Protein AF-0000000070883150 (afdb_homodimer)

Solvent-accessible surface area (backbone atoms only — not comparable to full-atom values): 50427 Å² total; per-residue (Å²): 141,84,83,78,86,83,81,84,79,82,81,72,80,67,80,70,77,74,73,78,75,72,91,88,83,82,82,77,78,74,71,81,69,85,82,74,87,71,89,83,75,90,64,81,72,92,83,86,85,87,83,78,83,86,82,84,83,87,85,91,80,91,76,84,90,80,88,84,83,93,84,85,79,85,78,76,80,72,78,74,79,77,77,73,74,76,78,75,71,78,65,76,77,75,85,67,80,77,66,80,70,76,72,69,74,73,65,81,69,69,81,73,68,86,73,82,81,65,79,47,62,68,54,47,40,41,28,70,59,33,22,43,46,72,46,75,58,76,33,52,70,70,58,42,53,54,51,43,51,36,49,50,55,53,44,64,77,40,49,56,58,17,45,27,52,46,32,51,71,32,20,80,90,53,63,38,82,76,51,90,46,59,69,53,39,52,49,48,41,74,74,51,32,75,55,76,65,29,59,39,50,39,64,43,47,44,81,77,25,72,63,33,32,49,62,77,53,28,64,72,59,46,54,48,50,31,61,69,61,70,39,80,38,32,22,43,62,47,32,33,42,40,34,25,46,48,52,17,33,53,42,69,79,43,35,60,48,56,43,42,75,50,52,53,76,47,36,36,36,40,41,32,47,72,50,60,36,53,76,71,46,55,49,62,34,31,32,40,33,49,42,56,48,36,41,53,37,59,37,28,31,75,73,44,59,66,59,58,74,79,69,63,56,55,74,46,66,71,71,54,37,48,58,26,25,32,41,37,36,36,24,51,22,34,30,30,28,56,38,25,48,69,64,74,73,60,50,45,30,44,32,42,31,38,32,41,64,79,37,20,23,44,60,68,90,41,40,69,58,78,74,45,63,86,47,41,87,67,46,47,84,57,49,77,78,52,57,68,61,34,62,68,74,46,86,78,35,38,76,54,31,69,76,56,67,77,57,53,57,55,59,54,57,62,61,68,75,106,145,83,91,96,88,95,89,92,78,95,84,85,87,77,86,74,93,73,96,75,96,88,88,90,94,92,94,91,90,79,87,82,87,78,94,74,86,91,86,93,83,91,77,92,80,88,91,84,87,86,84,88,84,87,90,81,89,83,85,87,75,86,72,84,83,78,82,75,86,80,90,85,82,76,79,76,79,74,76,73,76,77,75,73,74,76,78,75,70,78,65,75,76,74,83,66,78,78,63,79,73,74,72,67,74,72,63,79,70,69,82,72,70,85,72,82,81,64,78,47,62,66,55,46,39,40,28,71,60,33,21,43,46,74,46,76,58,76,34,51,68,70,56,41,51,55,52,43,51,36,50,52,56,52,43,64,77,40,49,58,57,16,46,28,51,45,32,50,71,33,18,81,92,51,63,37,83,76,50,90,44,58,68,56,38,51,51,48,41,73,74,51,34,76,54,75,66,29,58,39,50,39,65,44,48,45,82,77,25,72,62,34,32,49,61,77,53,27,64,73,60,46,53,45,50,31,61,69,60,69,40,80,36,32,21,43,62,47,32,33,42,38,34,24,47,47,52,17,32,54,44,70,78,44,35,60,48,56,44,42,75,49,52,54,76,47,36,35,34,40,40,32,47,72,51,60,36,53,76,69,46,54,51,63,33,31,30,41,32,48,42,58,48,36,41,54,37,59,38,29,29,74,74,46,59,66,59,57,74,81,68,64,56,56,74,47,66,71,73,55,39,48,59,25,24,33,39,36,35,34,24,51,22,34,31,29,27,55,38,25,47,70,65,74,74,60,49,44,32,43,32,42,29,36,30,40,63,77,37,21,24,44,61,67,90,42,40,70,60,78,76,44,62,84,46,40,86,68,47,47,83,56,49,76,78,51,58,69,62,34,62,66,76,45,86,78,37,37,75,54,31,68,75,55,66,77,59,53,55,56,58,54,57,61,60,66,76,103

Structure (mmCIF, N/CA/C/O backbone):
data_AF-0000000070883150-model_v1
#
loop_
_entity.id
_entity.type
_entity.pdbx_description
1 polymer 'Phytanoyl-CoA dioxygenase'
#
loop_
_atom_site.group_PDB
_atom_site.id
_atom_site.type_symbol
_atom_site.label_atom_id
_atom_site.label_alt_id
_atom_site.label_comp_id
_atom_site.label_asym_id
_atom_site.label_entity_id
_atom_site.label_seq_id
_atom_site.pdbx_PDB_ins_code
_atom_site.Cartn_x
_atom_site.Cartn_y
_atom_site.Cartn_z
_atom_site.occupancy
_atom_site.B_iso_or_equiv
_atom_site.auth_seq_id
_atom_site.auth_comp_id
_atom_site.auth_asym_id
_atom_site.auth_atom_id
_atom_site.pdbx_PDB_model_num
ATOM 1 N N . MET A 1 1 ? 1.729 63.156 -59.156 1 22.69 1 MET A N 1
ATOM 2 C CA . MET A 1 1 ? 2.18 61.906 -58.531 1 22.69 1 MET A CA 1
ATOM 3 C C . MET A 1 1 ? 1.713 61.844 -57.094 1 22.69 1 MET A C 1
ATOM 5 O O . MET A 1 1 ? 2.508 62.031 -56.156 1 22.69 1 MET A O 1
ATOM 9 N N . ASN A 1 2 ? 0.527 62.375 -56.656 1 24.31 2 ASN A N 1
ATOM 10 C CA . ASN A 1 2 ? -0.22 63.156 -55.688 1 24.31 2 ASN A CA 1
ATOM 11 C C . ASN A 1 2 ? -0.804 62.281 -54.594 1 24.31 2 ASN A C 1
ATOM 13 O O . ASN A 1 2 ? -1.654 61.438 -54.875 1 24.31 2 ASN A O 1
ATOM 17 N N . PRO A 1 3 ? -0.145 61.719 -53.344 1 24.06 3 PRO A N 1
ATOM 18 C CA . PRO A 1 3 ? 0.024 60.562 -52.469 1 24.06 3 PRO A CA 1
ATOM 19 C C . PRO A 1 3 ? -1.079 60.469 -51.406 1 24.06 3 PRO A C 1
ATOM 21 O O . PRO A 1 3 ? -0.977 59.656 -50.5 1 24.06 3 PRO A O 1
ATOM 24 N N . GLU A 1 4 ? -2.211 61.125 -51.5 1 23.81 4 GLU A N 1
ATOM 25 C CA . GLU A 1 4 ? -3.037 61.5 -50.344 1 23.81 4 GLU A CA 1
ATOM 26 C C . GLU A 1 4 ? -3.574 60.281 -49.625 1 23.81 4 GLU A C 1
ATOM 28 O O . GLU A 1 4 ? -3.74 59.219 -50.219 1 23.81 4 GLU A O 1
ATOM 33 N N . ASP A 1 5 ? -3.682 60.188 -48.125 1 25.42 5 ASP A N 1
ATOM 34 C CA . ASP A 1 5 ? -3.717 59.5 -46.844 1 25.42 5 ASP A CA 1
ATOM 35 C C . ASP A 1 5 ? -5.043 58.781 -46.656 1 25.42 5 ASP A C 1
ATOM 37 O O . ASP A 1 5 ? -6.102 59.406 -46.594 1 25.42 5 ASP A O 1
ATOM 41 N N . GLU A 1 6 ? -5.348 57.531 -47.188 1 22.11 6 GLU A N 1
ATOM 42 C CA . GLU A 1 6 ? -6.535 56.781 -47.562 1 22.11 6 GLU A CA 1
ATOM 43 C C . GLU A 1 6 ? -7.289 56.281 -46.344 1 22.11 6 GLU A C 1
ATOM 45 O O . GLU A 1 6 ? -6.711 55.594 -45.469 1 22.11 6 GLU A O 1
ATOM 50 N N . GLU A 1 7 ? -8.391 56.938 -45.844 1 23.72 7 GLU A N 1
ATOM 51 C CA . GLU A 1 7 ? -9.32 57.094 -44.75 1 23.72 7 GLU A CA 1
ATOM 52 C C . GLU A 1 7 ? -10.102 55.781 -44.5 1 23.72 7 GLU A C 1
ATOM 54 O O . GLU A 1 7 ? -10.805 55.312 -45.375 1 23.72 7 GLU A O 1
ATOM 59 N N . GLY A 1 8 ? -9.57 54.75 -43.594 1 20.77 8 GLY A N 1
ATOM 60 C CA . GLY A 1 8 ? -9.797 53.344 -43.281 1 20.77 8 GLY A CA 1
ATOM 61 C C . GLY A 1 8 ? -11.195 53.062 -42.75 1 20.77 8 GLY A C 1
ATOM 62 O O . GLY A 1 8 ? -11.547 53.469 -41.656 1 20.77 8 GLY A O 1
ATOM 63 N N . ASP A 1 9 ? -12.289 53.031 -43.531 1 20.89 9 ASP A N 1
ATOM 64 C CA . ASP A 1 9 ? -13.734 53.062 -43.312 1 20.89 9 ASP A CA 1
ATOM 65 C C . ASP A 1 9 ? -14.219 51.75 -42.688 1 20.89 9 ASP A C 1
ATOM 67 O O . ASP A 1 9 ? -14.023 50.688 -43.25 1 20.89 9 ASP A O 1
ATOM 71 N N . ALA A 1 10 ? -14.352 51.688 -41.219 1 21.97 10 ALA A N 1
ATOM 72 C CA . ALA A 1 10 ? -14.633 50.719 -40.156 1 21.97 10 ALA A CA 1
ATOM 73 C C . ALA A 1 10 ? -15.977 50.031 -40.406 1 21.97 10 ALA A C 1
ATOM 75 O O . ALA A 1 10 ? -17.016 50.688 -40.438 1 21.97 10 ALA A O 1
ATOM 76 N N . CYS A 1 11 ? -16.109 48.969 -41.25 1 18.73 11 CYS A N 1
ATOM 77 C CA . CYS A 1 11 ? -17.281 48.281 -41.812 1 18.73 11 CYS A CA 1
ATOM 78 C C . CYS A 1 11 ? -18.078 47.594 -40.719 1 18.73 11 CYS A C 1
ATOM 80 O O . CYS A 1 11 ? -17.562 46.688 -40.031 1 18.73 11 CYS A O 1
ATOM 82 N N . THR A 1 12 ? -19.078 48.281 -39.969 1 21.38 12 THR A N 1
ATOM 83 C CA . THR A 1 12 ? -19.984 48.125 -38.844 1 21.38 12 THR A CA 1
ATOM 84 C C . THR A 1 12 ? -20.984 47 -39.125 1 21.38 12 THR A C 1
ATOM 86 O O . THR A 1 12 ? -22.062 46.938 -38.531 1 21.38 12 THR A O 1
ATOM 89 N N . GLY A 1 13 ? -20.516 45.812 -39.594 1 18.47 13 GLY A N 1
ATOM 90 C CA . GLY A 1 13 ? -21.5 44.938 -40.25 1 18.47 13 GLY A CA 1
ATOM 91 C C . GLY A 1 13 ? -22.562 44.438 -39.281 1 18.47 13 GLY A C 1
ATOM 92 O O . GLY A 1 13 ? -22.25 43.75 -38.312 1 18.47 13 GLY A O 1
ATOM 93 N N . ASP A 1 14 ? -23.703 45.094 -39.156 1 19.42 14 ASP A N 1
ATOM 94 C CA . ASP A 1 14 ? -24.859 45.094 -38.281 1 19.42 14 ASP A CA 1
ATOM 95 C C . ASP A 1 14 ? -25.703 43.844 -38.469 1 19.42 14 ASP A C 1
ATOM 97 O O . ASP A 1 14 ? -26.734 43.688 -37.812 1 19.42 14 ASP A O 1
ATOM 101 N N . ILE A 1 15 ? -25.094 42.625 -38.594 1 20.39 15 ILE A N 1
ATOM 102 C CA . ILE A 1 15 ? -26 41.688 -39.25 1 20.39 15 ILE A CA 1
ATOM 103 C C . ILE A 1 15 ? -27.297 41.594 -38.469 1 20.39 15 ILE A C 1
ATOM 105 O O . ILE A 1 15 ? -27.281 41.375 -37.25 1 20.39 15 ILE A O 1
ATOM 109 N N . ILE A 1 16 ? -28.391 42 -39.031 1 18.92 16 ILE A N 1
ATOM 110 C CA . ILE A 1 16 ? -29.766 42.344 -38.688 1 18.92 16 ILE A CA 1
ATOM 111 C C . ILE A 1 16 ? -30.562 41.094 -38.406 1 18.92 16 ILE A C 1
ATOM 113 O O . ILE A 1 16 ? -30.875 40.312 -39.312 1 18.92 16 ILE A O 1
ATOM 117 N N . ILE A 1 17 ? -29.984 40 -37.906 1 20.12 17 ILE A N 1
ATOM 118 C CA . ILE A 1 17 ? -30.844 38.844 -38.188 1 20.12 17 ILE A CA 1
ATOM 119 C C . ILE A 1 17 ? -32.25 39.094 -37.625 1 20.12 17 ILE A C 1
ATOM 121 O O . ILE A 1 17 ? -32.375 39.469 -36.438 1 20.12 17 ILE A O 1
ATOM 125 N N . HIS A 1 18 ? -33.188 39.25 -38.469 1 16.98 18 HIS A N 1
ATOM 126 C CA . HIS A 1 18 ? -34.562 39.719 -38.375 1 16.98 18 HIS A CA 1
ATOM 127 C C . HIS A 1 18 ? -35.406 38.719 -37.531 1 16.98 18 HIS A C 1
ATOM 129 O O . HIS A 1 18 ? -35.812 37.688 -38.062 1 16.98 18 HIS A O 1
ATOM 135 N N . MET A 1 19 ? -34.969 38.031 -36.625 1 18.41 19 MET A N 1
ATOM 136 C CA . MET A 1 19 ? -35.906 37.031 -36.156 1 18.41 19 MET A CA 1
ATOM 137 C C . MET A 1 19 ? -37.219 37.656 -35.75 1 18.41 19 MET A C 1
ATOM 139 O O . MET A 1 19 ? -37.281 38.469 -34.844 1 18.41 19 MET A O 1
ATOM 143 N N . LYS A 1 20 ? -38.031 37.812 -36.781 1 16.25 20 LYS A N 1
ATOM 144 C CA . LYS A 1 20 ? -39.25 38.594 -36.625 1 16.25 20 LYS A CA 1
ATOM 145 C C . LYS A 1 20 ? -40.125 38.062 -35.469 1 16.25 20 LYS A C 1
ATOM 147 O O . LYS A 1 20 ? -40.5 36.906 -35.469 1 16.25 20 LYS A O 1
ATOM 152 N N . TYR A 1 21 ? -39.906 38.406 -34.188 1 17.86 21 TYR A N 1
ATOM 153 C CA . TYR A 1 21 ? -40.656 38.25 -32.938 1 17.86 21 TYR A CA 1
ATOM 154 C C . TYR A 1 21 ? -42.062 38.781 -33.062 1 17.86 21 TYR A C 1
ATOM 156 O O . TYR A 1 21 ? -42.344 39.906 -32.625 1 17.86 21 TYR A O 1
ATOM 164 N N . ARG A 1 22 ? -42.688 38.438 -34.25 1 15.68 22 ARG A N 1
ATOM 165 C CA . ARG A 1 22 ? -43.781 39.406 -34.375 1 15.68 22 ARG A CA 1
ATOM 166 C C . ARG A 1 22 ? -44.594 39.469 -33.094 1 15.68 22 ARG A C 1
ATOM 168 O O . ARG A 1 22 ? -44.438 38.656 -32.219 1 15.68 22 ARG A O 1
ATOM 175 N N . HIS A 1 23 ? -46.031 39.281 -33.219 1 16.77 23 HIS A N 1
ATOM 176 C CA . HIS A 1 23 ? -47.125 40.281 -33.125 1 16.77 23 HIS A CA 1
ATOM 177 C C . HIS A 1 23 ? -47.625 40.375 -31.703 1 16.77 23 HIS A C 1
ATOM 179 O O . HIS A 1 23 ? -47.375 39.5 -30.875 1 16.77 23 HIS A O 1
ATOM 185 N N . ALA A 1 24 ? -48.969 41.031 -31.531 1 16.45 24 ALA A N 1
ATOM 186 C CA . ALA A 1 24 ? -49.656 42.156 -30.891 1 16.45 24 ALA A CA 1
ATOM 187 C C . ALA A 1 24 ? -50.25 41.719 -29.547 1 16.45 24 ALA A C 1
ATOM 189 O O . ALA A 1 24 ? -50 42.344 -28.516 1 16.45 24 ALA A O 1
ATOM 190 N N . LEU A 1 25 ? -51.688 41.594 -29.547 1 16.52 25 LEU A N 1
ATOM 191 C CA . LEU A 1 25 ? -52.719 42.438 -28.938 1 16.52 25 LEU A CA 1
ATOM 192 C C . LEU A 1 25 ? -53.094 41.906 -27.547 1 16.52 25 LEU A C 1
ATOM 194 O O . LEU A 1 25 ? -53 42.656 -26.562 1 16.52 25 LEU A O 1
ATOM 198 N N . ARG A 1 26 ? -54.438 41.344 -27.344 1 15.89 26 ARG A N 1
ATOM 199 C CA . ARG A 1 26 ? -55.562 42.031 -26.719 1 15.89 26 ARG A CA 1
ATOM 200 C C . ARG A 1 26 ? -55.719 41.625 -25.266 1 15.89 26 ARG A C 1
ATOM 202 O O . ARG A 1 26 ? -55.031 40.719 -24.797 1 15.89 26 ARG A O 1
ATOM 209 N N . GLY A 1 27 ? -56.938 40.906 -25 1 16.59 27 GLY A N 1
ATOM 210 C CA . GLY A 1 27 ? -58 41.312 -24.078 1 16.59 27 GLY A CA 1
ATOM 211 C C . GLY A 1 27 ? -57.781 40.812 -22.672 1 16.59 27 GLY A C 1
ATOM 212 O O . GLY A 1 27 ? -56.906 39.969 -22.422 1 16.59 27 GLY A O 1
ATOM 213 N N . TRP A 1 28 ? -58.906 40.344 -22.047 1 16.41 28 TRP A N 1
ATOM 214 C CA . TRP A 1 28 ? -59.562 40.906 -20.875 1 16.41 28 TRP A CA 1
ATOM 215 C C . TRP A 1 28 ? -59.219 40.125 -19.609 1 16.41 28 TRP A C 1
ATOM 217 O O . TRP A 1 28 ? -59.219 40.688 -18.516 1 16.41 28 TRP A O 1
ATOM 227 N N . VAL A 1 29 ? -58.719 38.875 -19.875 1 17.66 29 VAL A N 1
ATOM 228 C CA . VAL A 1 29 ? -59.562 38.062 -19 1 17.66 29 VAL A CA 1
ATOM 229 C C . VAL A 1 29 ? -59.219 38.344 -17.547 1 17.66 29 VAL A C 1
ATOM 231 O O . VAL A 1 29 ? -58.031 38.438 -17.172 1 17.66 29 VAL A O 1
ATOM 234 N N . PHE A 1 30 ? -60.344 38.438 -16.859 1 17.91 30 PHE A N 1
ATOM 235 C CA . PHE A 1 30 ? -60.688 38.969 -15.547 1 17.91 30 PHE A CA 1
ATOM 236 C C . PHE A 1 30 ? -59.875 38.312 -14.445 1 17.91 30 PHE A C 1
ATOM 238 O O . PHE A 1 30 ? -59.625 37.125 -14.5 1 17.91 30 PHE A O 1
ATOM 245 N N . VAL A 1 31 ? -58.969 39.031 -13.953 1 16.89 31 VAL A N 1
ATOM 246 C CA . VAL A 1 31 ? -58.125 39.031 -12.773 1 16.89 31 VAL A CA 1
ATOM 247 C C . VAL A 1 31 ? -58.969 38.812 -11.523 1 16.89 31 VAL A C 1
ATOM 249 O O . VAL A 1 31 ? -59.031 39.688 -10.664 1 16.89 31 VAL A O 1
ATOM 252 N N . SER A 1 32 ? -60.125 37.938 -12.016 1 16.69 32 SER A N 1
ATOM 253 C CA . SER A 1 32 ? -61 38.031 -10.852 1 16.69 32 SER A CA 1
ATOM 254 C C . SER A 1 32 ? -60.219 38 -9.555 1 16.69 32 SER A C 1
ATOM 256 O O . SER A 1 32 ? -59.344 37.125 -9.359 1 16.69 32 SER A O 1
ATOM 258 N N . LEU A 1 33 ? -60.344 39.031 -8.812 1 16.69 33 LEU A N 1
ATOM 259 C CA . LEU A 1 33 ? -60.156 40.031 -7.746 1 16.69 33 LEU A CA 1
ATOM 260 C C . LEU A 1 33 ? -60.344 39.375 -6.379 1 16.69 33 LEU A C 1
ATOM 262 O O . LEU A 1 33 ? -60.031 40 -5.352 1 16.69 33 LEU A O 1
ATOM 266 N N . GLY A 1 34 ? -61.312 38.25 -6.566 1 16.17 34 GLY A N 1
ATOM 267 C CA . GLY A 1 34 ? -62.219 38.25 -5.418 1 16.17 34 GLY A CA 1
ATOM 268 C C . GLY A 1 34 ? -61.469 38.281 -4.094 1 16.17 34 GLY A C 1
ATOM 269 O O . GLY A 1 34 ? -60.469 37.562 -3.91 1 16.17 34 GLY A O 1
ATOM 270 N N . LEU A 1 35 ? -61.844 39.156 -3.141 1 16.78 35 LEU A N 1
ATOM 271 C CA . LEU A 1 35 ? -61.812 39.969 -1.927 1 16.78 35 LEU A CA 1
ATOM 272 C C . LEU A 1 35 ? -61.594 39.094 -0.696 1 16.78 35 LEU A C 1
ATOM 274 O O . LEU A 1 35 ? -61.844 37.875 -0.738 1 16.78 35 LEU A O 1
ATOM 278 N N . ARG A 1 36 ? -61.688 39.719 0.47 1 15.55 36 ARG A N 1
ATOM 279 C CA . ARG A 1 36 ? -61.594 40.094 1.873 1 15.55 36 ARG A CA 1
ATOM 280 C C . ARG A 1 36 ? -62.656 39.406 2.715 1 15.55 36 ARG A C 1
ATOM 282 O O . ARG A 1 36 ? -62.531 39.344 3.941 1 15.55 36 ARG A O 1
ATOM 289 N N . CYS A 1 37 ? -63.906 39.25 2.33 1 14.88 37 CYS A N 1
ATOM 290 C CA . CYS A 1 37 ? -64.812 39.812 3.322 1 14.88 37 CYS A CA 1
ATOM 291 C C . CYS A 1 37 ? -64.625 39.094 4.668 1 14.88 37 CYS A C 1
ATOM 293 O O . CYS A 1 37 ? -64.062 38.031 4.75 1 14.88 37 CYS A O 1
ATOM 295 N N . CYS A 1 38 ? -65.812 38.938 5.379 1 14.59 38 CYS A N 1
ATOM 296 C CA . CYS A 1 38 ? -66.625 39.312 6.527 1 14.59 38 CYS A CA 1
ATOM 297 C C . CYS A 1 38 ? -66.688 38.156 7.539 1 14.59 38 CYS A C 1
ATOM 299 O O . CYS A 1 38 ? -66.812 38.406 8.742 1 14.59 38 CYS A O 1
ATOM 301 N N . VAL A 1 39 ? -67.375 37.031 7.375 1 16.23 39 VAL A N 1
ATOM 302 C CA . VAL A 1 39 ? -68.375 36.938 8.422 1 16.23 39 VAL A CA 1
ATOM 303 C C . VAL A 1 39 ? -67.688 36.875 9.789 1 16.23 39 VAL A C 1
ATOM 305 O O . VAL A 1 39 ? -66.562 36.5 9.891 1 16.23 39 VAL A O 1
ATOM 308 N N . CYS A 1 40 ? -68.312 36.062 10.734 1 15.28 40 CYS A N 1
ATOM 309 C CA . CYS A 1 40 ? -69.375 36.125 11.742 1 15.28 40 CYS A CA 1
ATOM 310 C C . CYS A 1 40 ? -68.812 35.812 13.125 1 15.28 40 CYS A C 1
ATOM 312 O O . CYS A 1 40 ? -68 34.906 13.281 1 15.28 40 CYS A O 1
ATOM 314 N N . ALA A 1 41 ? -69.312 36.531 14.156 1 15.19 41 ALA A N 1
ATOM 315 C CA . ALA A 1 41 ? -69.312 37.031 15.531 1 15.19 41 ALA A CA 1
ATOM 316 C C . ALA A 1 41 ? -69.312 35.875 16.531 1 15.19 41 ALA A C 1
ATOM 318 O O . ALA A 1 41 ? -68.688 36 17.609 1 15.19 41 ALA A O 1
ATOM 319 N N . LEU A 1 42 ? -69.938 34.531 16.328 1 15.16 42 LEU A N 1
ATOM 320 C CA . LEU A 1 42 ? -70.875 34.438 17.453 1 15.16 42 LEU A CA 1
ATOM 321 C C . LEU A 1 42 ? -70.125 34.094 18.734 1 15.16 42 LEU A C 1
ATOM 323 O O . LEU A 1 42 ? -69.562 33 18.859 1 15.16 42 LEU A O 1
ATOM 327 N N . VAL A 1 43 ? -69.688 35.188 19.5 1 16.17 43 VAL A N 1
ATOM 328 C CA . VAL A 1 43 ? -69.25 35.438 20.859 1 16.17 43 VAL A CA 1
ATOM 329 C C . VAL A 1 43 ? -70.188 34.75 21.859 1 16.17 43 VAL A C 1
ATOM 331 O O . VAL A 1 43 ? -70 34.844 23.062 1 16.17 43 VAL A O 1
ATOM 334 N N . ILE A 1 44 ? -71.5 34.406 21.578 1 15.3 44 ILE A N 1
ATOM 335 C CA . ILE A 1 44 ? -72.188 35.031 22.672 1 15.3 44 ILE A CA 1
ATOM 336 C C . ILE A 1 44 ? -71.562 34.656 24.016 1 15.3 44 ILE A C 1
ATOM 338 O O . ILE A 1 44 ? -71.188 35.531 24.797 1 15.3 44 ILE A O 1
ATOM 342 N N . GLN A 1 45 ? -72.5 34.188 24.938 1 14.34 45 GLN A N 1
ATOM 343 C CA . GLN A 1 45 ? -73.25 34.562 26.125 1 14.34 45 GLN A CA 1
ATOM 344 C C . GLN A 1 45 ? -72.75 33.812 27.359 1 14.34 45 GLN A C 1
ATOM 346 O O . GLN A 1 45 ? -72.875 34.312 28.484 1 14.34 45 GLN A O 1
ATOM 351 N N . SER A 1 46 ? -72.938 32.438 27.719 1 15.32 46 SER A N 1
ATOM 352 C CA . SER A 1 46 ? -73.75 32.312 28.891 1 15.32 46 SER A CA 1
ATOM 353 C C . SER A 1 46 ? -73 32.688 30.172 1 15.32 46 SER A C 1
ATOM 355 O O . SER A 1 46 ? -71.812 32.594 30.203 1 15.32 46 SER A O 1
ATOM 357 N N . THR A 1 47 ? -73.75 32.562 31.406 1 15.73 47 THR A N 1
ATOM 358 C CA . THR A 1 47 ? -74.125 33.156 32.688 1 15.73 47 THR A CA 1
ATOM 359 C C . THR A 1 47 ? -73 32.969 33.719 1 15.73 47 THR A C 1
ATOM 361 O O . THR A 1 47 ? -72.562 33.938 34.344 1 15.73 47 THR A O 1
ATOM 364 N N . HIS A 1 48 ? -73.375 32.312 34.938 1 15.23 48 HIS A N 1
ATOM 365 C CA . HIS A 1 48 ? -73.562 32.906 36.281 1 15.23 48 HIS A CA 1
ATOM 366 C C . HIS A 1 48 ? -72.25 32.875 37.031 1 15.23 48 HIS A C 1
ATOM 368 O O . HIS A 1 48 ? -71.75 33.938 37.531 1 15.23 48 HIS A O 1
ATOM 374 N N . THR A 1 49 ? -72.25 32.156 38.281 1 14.82 49 THR A N 1
ATOM 375 C CA . THR A 1 49 ? -72.312 32.625 39.656 1 14.82 49 THR A CA 1
ATOM 376 C C . THR A 1 49 ? -70.875 32.688 40.219 1 14.82 49 THR A C 1
ATOM 378 O O . THR A 1 49 ? -70 32.031 39.719 1 14.82 49 THR A O 1
ATOM 381 N N . LEU A 1 50 ? -70.938 32.469 41.562 1 15.18 50 LEU A N 1
ATOM 382 C CA . LEU A 1 50 ? -70.562 33.156 42.781 1 15.18 50 LEU A CA 1
ATOM 383 C C . LEU A 1 50 ? -69.125 32.906 43.156 1 15.18 50 LEU A C 1
ATOM 385 O O . LEU A 1 50 ? -68.5 31.938 42.656 1 15.18 50 LEU A O 1
ATOM 389 N N . LEU A 1 51 ? -69 32.938 44.469 1 15.3 51 LEU A N 1
ATOM 390 C CA . LEU A 1 51 ? -68.375 33.688 45.531 1 15.3 51 LEU A CA 1
ATOM 391 C C . LEU A 1 51 ? -67 33.062 45.906 1 15.3 51 LEU A C 1
ATOM 393 O O . LEU A 1 51 ? -66 33.75 45.938 1 15.3 51 LEU A O 1
ATOM 397 N N . GLY A 1 52 ? -67 32.688 47.156 1 14.03 52 GLY A N 1
ATOM 398 C CA . GLY A 1 52 ? -66.375 33.219 48.375 1 14.03 52 GLY A CA 1
ATOM 399 C C . GLY A 1 52 ? -65.125 32.531 48.75 1 14.03 52 GLY A C 1
ATOM 400 O O . GLY A 1 52 ? -64.062 33.188 48.969 1 14.03 52 GLY A O 1
ATOM 401 N N . ARG A 1 53 ? -65.25 31.312 49.531 1 15.1 53 ARG A N 1
ATOM 402 C CA . ARG A 1 53 ? -64.938 31.453 50.938 1 15.1 53 ARG A CA 1
ATOM 403 C C . ARG A 1 53 ? -63.438 31.125 51.156 1 15.1 53 ARG A C 1
ATOM 405 O O . ARG A 1 53 ? -62.781 30.609 50.25 1 15.1 53 ARG A O 1
ATOM 412 N N . GLY A 1 54 ? -63.281 30.062 51.969 1 14.83 54 GLY A N 1
ATOM 413 C CA . GLY A 1 54 ? -62.844 30.141 53.344 1 14.83 54 GLY A CA 1
ATOM 414 C C . GLY A 1 54 ? -61.344 29.812 53.5 1 14.83 54 GLY A C 1
ATOM 415 O O . GLY A 1 54 ? -60.719 29.328 52.562 1 14.83 54 GLY A O 1
ATOM 416 N N . ALA A 1 55 ? -61.125 28.969 54.5 1 15.37 55 ALA A N 1
ATOM 417 C CA . ALA A 1 55 ? -60.469 29.141 55.812 1 15.37 55 ALA A CA 1
ATOM 418 C C . ALA A 1 55 ? -59.062 28.578 55.812 1 15.37 55 ALA A C 1
ATOM 420 O O . ALA A 1 55 ? -58.094 29.281 56.156 1 15.37 55 ALA A O 1
ATOM 421 N N . MET A 1 56 ? -58.906 27.359 56.438 1 15.16 56 MET A N 1
ATOM 422 C CA . MET A 1 56 ? -58.375 27.281 57.781 1 15.16 56 MET A CA 1
ATOM 423 C C . MET A 1 56 ? -56.906 26.812 57.75 1 15.16 56 MET A C 1
ATOM 425 O O . MET A 1 56 ? -56.438 26.312 56.719 1 15.16 56 MET A O 1
ATOM 429 N N . ALA A 1 57 ? -56.594 25.812 58.688 1 15.47 57 ALA A N 1
ATOM 430 C CA . ALA A 1 57 ? -55.875 25.812 59.938 1 15.47 57 ALA A CA 1
ATOM 431 C C . ALA A 1 57 ? -54.5 25.156 59.75 1 15.47 57 ALA A C 1
ATOM 433 O O . ALA A 1 57 ? -54.188 24.641 58.688 1 15.47 57 ALA A O 1
ATOM 434 N N . ALA A 1 58 ? -54.25 24.047 60.531 1 15.41 58 ALA A N 1
ATOM 435 C CA . ALA A 1 58 ? -53.5 23.922 61.781 1 15.41 58 ALA A CA 1
ATOM 436 C C . ALA A 1 58 ? -52.188 23.188 61.531 1 15.41 58 ALA A C 1
ATOM 438 O O . ALA A 1 58 ? -51.969 22.578 60.5 1 15.41 58 ALA A O 1
ATOM 439 N N . SER A 1 59 ? -51.906 22.047 62.281 1 15.16 59 SER A N 1
ATOM 440 C CA . SER A 1 59 ? -51.031 21.891 63.469 1 15.16 59 SER A CA 1
ATOM 441 C C . SER A 1 59 ? -49.781 21.094 63.125 1 15.16 59 SER A C 1
ATOM 443 O O . SER A 1 59 ? -48.656 21.578 63.344 1 15.16 59 SER A O 1
ATOM 445 N N . HIS A 1 60 ? -49.688 19.688 63.375 1 16.44 60 HIS A N 1
ATOM 446 C CA . HIS A 1 60 ? -49 19.125 64.5 1 16.44 60 HIS A CA 1
ATOM 447 C C . HIS A 1 60 ? -47.625 18.547 64.125 1 16.44 60 HIS A C 1
ATOM 449 O O . HIS A 1 60 ? -47.375 18.281 62.969 1 16.44 60 HIS A O 1
ATOM 455 N N . TYR A 1 61 ? -46.812 17.75 65.062 1 15.76 61 TYR A N 1
ATOM 456 C CA . TYR A 1 61 ? -45.656 17.656 65.938 1 15.76 61 TYR A CA 1
ATOM 457 C C . TYR A 1 61 ? -44.719 16.562 65.438 1 15.76 61 TYR A C 1
ATOM 459 O O . TYR A 1 61 ? -43.5 16.656 65.625 1 15.76 61 TYR A O 1
ATOM 467 N N . CYS A 1 62 ? -45.031 15.367 64.75 1 15.61 62 CYS A N 1
ATOM 468 C CA . CYS A 1 62 ? -44.562 14.195 65.438 1 15.61 62 CYS A CA 1
ATOM 469 C C . CYS A 1 62 ? -43.062 13.992 65.25 1 15.61 62 CYS A C 1
ATOM 471 O O . CYS A 1 62 ? -42.562 14.039 64.125 1 15.61 62 CYS A O 1
ATOM 473 N N . ALA A 1 63 ? -42.125 13.742 66.25 1 17.09 63 ALA A N 1
ATOM 474 C CA . ALA A 1 63 ? -40.812 13.766 66.938 1 17.09 63 ALA A CA 1
ATOM 475 C C . ALA A 1 63 ? -39.969 12.57 66.438 1 17.09 63 ALA A C 1
ATOM 477 O O . ALA A 1 63 ? -38.75 12.602 66.562 1 17.09 63 ALA A O 1
ATOM 478 N N . LEU A 1 64 ? -40.406 11.523 65.75 1 16.88 64 LEU A N 1
ATOM 479 C CA . LEU A 1 64 ? -39.875 10.305 66.312 1 16.88 64 LEU A CA 1
ATOM 480 C C . LEU A 1 64 ? -38.375 10.227 66.125 1 16.88 64 LEU A C 1
ATOM 482 O O . LEU A 1 64 ? -37.844 10.758 65.188 1 16.88 64 LEU A O 1
ATOM 486 N N . SER A 1 65 ? -37.594 9.367 66.938 1 16.83 65 SER A N 1
ATOM 487 C CA . SER A 1 65 ? -36.406 9.078 67.75 1 16.83 65 SER A CA 1
ATOM 488 C C . SER A 1 65 ? -35.281 8.484 66.875 1 16.83 65 SER A C 1
ATOM 490 O O . SER A 1 65 ? -35.531 7.914 65.812 1 16.83 65 SER A O 1
ATOM 492 N N . LEU A 1 66 ? -33.844 8.43 67.375 1 17.48 66 LEU A N 1
ATOM 493 C CA . LEU A 1 66 ? -32.406 8.664 67.25 1 17.48 66 LEU A CA 1
ATOM 494 C C . LEU A 1 66 ? -31.672 7.359 67 1 17.48 66 LEU A C 1
ATOM 496 O O . LEU A 1 66 ? -30.484 7.371 66.625 1 17.48 66 LEU A O 1
ATOM 500 N N . SER A 1 67 ? -32.156 6.105 66.875 1 17.42 67 SER A N 1
ATOM 501 C CA . SER A 1 67 ? -31.281 5.184 67.625 1 17.42 67 SER A CA 1
ATOM 502 C C . SER A 1 67 ? -30 4.938 66.812 1 17.42 67 SER A C 1
ATOM 504 O O . SER A 1 67 ? -30 5.027 65.562 1 17.42 67 SER A O 1
ATOM 506 N N . PRO A 1 68 ? -28.656 4.461 67.438 1 19.27 68 PRO A N 1
ATOM 507 C CA . PRO A 1 68 ? -27.203 4.598 67.438 1 19.27 68 PRO A CA 1
ATOM 508 C C . PRO A 1 68 ? -26.516 3.516 66.562 1 19.27 68 PRO A C 1
ATOM 510 O O . PRO A 1 68 ? -25.344 3.646 66.25 1 19.27 68 PRO A O 1
ATOM 513 N N . ILE A 1 69 ? -27.078 2.545 65.938 1 17.56 69 ILE A N 1
ATOM 514 C CA . ILE A 1 69 ? -26.453 1.238 66.125 1 17.56 69 ILE A CA 1
ATOM 515 C C . ILE A 1 69 ? -25.078 1.234 65.438 1 17.56 69 ILE A C 1
ATOM 517 O O . ILE A 1 69 ? -24.875 1.927 64.438 1 17.56 69 ILE A O 1
ATOM 521 N N . LEU A 1 70 ? -24.219 0.077 65.5 1 18.06 70 LEU A N 1
ATOM 522 C CA . LEU A 1 70 ? -22.938 -0.498 65.875 1 18.06 70 LEU A CA 1
ATOM 523 C C . LEU A 1 70 ? -21.984 -0.526 64.625 1 18.06 70 LEU A C 1
ATOM 525 O O . LEU A 1 70 ? -22.422 -0.419 63.5 1 18.06 70 LEU A O 1
ATOM 529 N N . SER A 1 71 ? -20.766 -1.433 64.562 1 17.42 71 SER A N 1
ATOM 530 C CA . SER A 1 71 ? -19.312 -1.496 64.688 1 17.42 71 SER A CA 1
ATOM 531 C C . SER A 1 71 ? -18.672 -1.919 63.375 1 17.42 71 SER A C 1
ATOM 533 O O . SER A 1 71 ? -17.594 -1.43 63.031 1 17.42 71 SER A O 1
ATOM 535 N N . SER A 1 72 ? -19.047 -2.992 62.562 1 18.45 72 SER A N 1
ATOM 536 C CA . SER A 1 72 ? -18.109 -4.066 62.25 1 18.45 72 SER A CA 1
ATOM 537 C C . SER A 1 72 ? -17.156 -3.658 61.156 1 18.45 72 SER A C 1
ATOM 539 O O . SER A 1 72 ? -17.469 -2.777 60.344 1 18.45 72 SER A O 1
ATOM 541 N N . ARG A 1 73 ? -15.82 -4.379 60.906 1 18.97 73 ARG A N 1
ATOM 542 C CA . ARG A 1 73 ? -14.398 -4.246 60.594 1 18.97 73 ARG A CA 1
ATOM 543 C C . ARG A 1 73 ? -14.156 -4.383 59.094 1 18.97 73 ARG A C 1
ATOM 545 O O . ARG A 1 73 ? -13.086 -4.816 58.656 1 18.97 73 ARG A O 1
ATOM 552 N N . TYR A 1 74 ? -15 -4.176 58.125 1 18.17 74 TYR A N 1
ATOM 553 C CA . TYR A 1 74 ? -14.703 -4.766 56.812 1 18.17 74 TYR A CA 1
ATOM 554 C C . TYR A 1 74 ? -13.43 -4.164 56.219 1 18.17 74 TYR A C 1
ATOM 556 O O . TYR A 1 74 ? -13.336 -2.945 56.062 1 18.17 74 TYR A O 1
ATOM 564 N N . HIS A 1 75 ? -12.227 -4.883 56.406 1 19.28 75 HIS A N 1
ATOM 565 C CA . HIS A 1 75 ? -10.859 -4.547 56.031 1 19.28 75 HIS A CA 1
ATOM 566 C C . HIS A 1 75 ? -10.727 -4.383 54.5 1 19.28 75 HIS A C 1
ATOM 568 O O . HIS A 1 75 ? -11.094 -5.281 53.75 1 19.28 75 HIS A O 1
ATOM 574 N N . ARG A 1 76 ? -10.805 -3.26 53.875 1 18.88 76 ARG A N 1
ATOM 575 C CA . ARG A 1 76 ? -10.75 -2.881 52.469 1 18.88 76 ARG A CA 1
ATOM 576 C C . ARG A 1 76 ? -9.352 -3.084 51.906 1 18.88 76 ARG A C 1
ATOM 578 O O . ARG A 1 76 ? -8.406 -2.395 52.312 1 18.88 76 ARG A O 1
ATOM 585 N N . TYR A 1 77 ? -8.945 -4.371 51.625 1 19.08 77 TYR A N 1
ATOM 586 C CA . TYR A 1 77 ? -7.613 -4.621 51.094 1 19.08 77 TYR A CA 1
ATOM 587 C C . TYR A 1 77 ? -7.375 -3.822 49.812 1 19.08 77 TYR A C 1
ATOM 589 O O . TYR A 1 77 ? -8.125 -3.955 48.844 1 19.08 77 TYR A O 1
ATOM 597 N N . CYS A 1 78 ? -7.047 -2.584 49.844 1 19.31 78 CYS A N 1
ATOM 598 C CA . CYS A 1 78 ? -6.715 -1.698 48.719 1 19.31 78 CYS A CA 1
ATOM 599 C C . CYS A 1 78 ? -5.492 -2.209 47.969 1 19.31 78 CYS A C 1
ATOM 601 O O . CYS A 1 78 ? -4.383 -2.213 48.5 1 19.31 78 CYS A O 1
ATOM 603 N N . VAL A 1 79 ? -5.621 -3.346 47.312 1 20.7 79 VAL A N 1
ATOM 604 C CA . VAL A 1 79 ? -4.449 -3.855 46.625 1 20.7 79 VAL A CA 1
ATOM 605 C C . VAL A 1 79 ? -3.844 -2.75 45.75 1 20.7 79 VAL A C 1
ATOM 607 O O . VAL A 1 79 ? -4.547 -2.125 44.938 1 20.7 79 VAL A O 1
ATOM 610 N N . VAL A 1 80 ? -2.811 -2.09 46.156 1 21.59 80 VAL A N 1
ATOM 611 C CA . VAL A 1 80 ? -2.016 -1.011 45.594 1 21.59 80 VAL A CA 1
ATOM 612 C C . VAL A 1 80 ? -1.417 -1.465 44.25 1 21.59 80 VAL A C 1
ATOM 614 O O . VAL A 1 80 ? -0.753 -2.502 44.188 1 21.59 80 VAL A O 1
ATOM 617 N N . PRO A 1 81 ? -2.086 -1.168 43.156 1 21.67 81 PRO A N 1
ATOM 618 C CA . PRO A 1 81 ? -1.637 -1.606 41.812 1 21.67 81 PRO A CA 1
ATOM 619 C C . PRO A 1 81 ? -0.164 -1.295 41.562 1 21.67 81 PRO A C 1
ATOM 621 O O . PRO A 1 81 ? 0.343 -0.269 42.031 1 21.67 81 PRO A O 1
ATOM 624 N N . HIS A 1 82 ? 0.698 -2.32 41.562 1 21.17 82 HIS A N 1
ATOM 625 C CA . HIS A 1 82 ? 2.145 -2.295 41.375 1 21.17 82 HIS A CA 1
ATOM 626 C C . HIS A 1 82 ? 2.527 -1.43 40.188 1 21.17 82 HIS A C 1
ATOM 628 O O . HIS A 1 82 ? 1.796 -1.377 39.188 1 21.17 82 HIS A O 1
ATOM 634 N N . SER A 1 83 ? 3.281 -0.396 40.406 1 21.25 83 SER A N 1
ATOM 635 C CA . SER A 1 83 ? 3.9 0.629 39.562 1 21.25 83 SER A CA 1
ATOM 636 C C . SER A 1 83 ? 4.707 0.007 38.438 1 21.25 83 SER A C 1
ATOM 638 O O . SER A 1 83 ? 5.59 -0.82 38.656 1 21.25 83 SER A O 1
ATOM 640 N N . LEU A 1 84 ? 4.07 -0.246 37.312 1 22.53 84 LEU A N 1
ATOM 641 C CA . LEU A 1 84 ? 4.715 -0.797 36.125 1 22.53 84 LEU A CA 1
ATOM 642 C C . LEU A 1 84 ? 6.062 -0.125 35.875 1 22.53 84 LEU A C 1
ATOM 644 O O . LEU A 1 84 ? 6.199 1.087 36.062 1 22.53 84 LEU A O 1
ATOM 648 N N . PRO A 1 85 ? 7.145 -0.879 36 1 24.14 85 PRO A N 1
ATOM 649 C CA . PRO A 1 85 ? 8.484 -0.296 35.906 1 24.14 85 PRO A CA 1
ATOM 650 C C . PRO A 1 85 ? 8.633 0.635 34.688 1 24.14 85 PRO A C 1
ATOM 652 O O . PRO A 1 85 ? 7.875 0.519 33.719 1 24.14 85 PRO A O 1
ATOM 655 N N . PRO A 1 86 ? 9.203 1.793 34.906 1 23 86 PRO A N 1
ATOM 656 C CA . PRO A 1 86 ? 9.391 2.822 33.875 1 23 86 PRO A CA 1
ATOM 657 C C . PRO A 1 86 ? 9.984 2.264 32.594 1 23 86 PRO A C 1
ATOM 659 O O . PRO A 1 86 ? 10.648 1.228 32.625 1 23 86 PRO A O 1
ATOM 662 N N . CYS A 1 87 ? 9.234 2.328 31.5 1 22.44 87 CYS A N 1
ATOM 663 C CA . CYS A 1 87 ? 9.602 1.964 30.141 1 22.44 87 CYS A CA 1
ATOM 664 C C . CYS A 1 87 ? 11.039 2.354 29.828 1 22.44 87 CYS A C 1
ATOM 666 O O . CYS A 1 87 ? 11.422 3.51 30.016 1 22.44 87 CYS A O 1
ATOM 668 N N . SER A 1 88 ? 11.953 1.471 30.141 1 22.78 88 SER A N 1
ATOM 669 C CA . SER A 1 88 ? 13.352 1.671 29.781 1 22.78 88 SER A CA 1
ATOM 670 C C . SER A 1 88 ? 13.477 2.379 28.422 1 22.78 88 SER A C 1
ATOM 672 O O . SER A 1 88 ? 12.859 1.97 27.438 1 22.78 88 SER A O 1
ATOM 674 N N . ALA A 1 89 ? 13.836 3.645 28.469 1 24.91 89 ALA A N 1
ATOM 675 C CA . ALA A 1 89 ? 14.141 4.555 27.359 1 24.91 89 ALA A CA 1
ATOM 676 C C . ALA A 1 89 ? 15.062 3.889 26.344 1 24.91 89 ALA A C 1
ATOM 678 O O . ALA A 1 89 ? 16.141 3.404 26.688 1 24.91 89 ALA A O 1
ATOM 679 N N . LEU A 1 90 ? 14.477 3.15 25.406 1 28.19 90 LEU A N 1
ATOM 680 C CA . LEU A 1 90 ? 15.305 2.711 24.281 1 28.19 90 LEU A CA 1
ATOM 681 C C . LEU A 1 90 ? 16.344 3.768 23.938 1 28.19 90 LEU A C 1
ATOM 683 O O . LEU A 1 90 ? 16 4.926 23.688 1 28.19 90 LEU A O 1
ATOM 687 N N . SER A 1 91 ? 17.469 3.734 24.625 1 27.75 91 SER A N 1
ATOM 688 C CA . SER A 1 91 ? 18.594 4.633 24.344 1 27.75 91 SER A CA 1
ATOM 689 C C . SER A 1 91 ? 18.781 4.832 22.828 1 27.75 91 SER A C 1
ATOM 691 O O . SER A 1 91 ? 18.484 3.934 22.047 1 27.75 91 SER A O 1
ATOM 693 N N . PRO A 1 92 ? 18.906 6.055 22.422 1 30.44 92 PRO A N 1
ATOM 694 C CA . PRO A 1 92 ? 19.109 6.375 21 1 30.44 92 PRO A CA 1
ATOM 695 C C . PRO A 1 92 ? 20.203 5.543 20.359 1 30.44 92 PRO A C 1
ATOM 697 O O . PRO A 1 92 ? 21.156 5.141 21.031 1 30.44 92 PRO A O 1
ATOM 700 N N . PRO A 1 93 ? 19.922 4.625 19.516 1 30.72 93 PRO A N 1
ATOM 701 C CA . PRO A 1 93 ? 20.938 3.76 18.922 1 30.72 93 PRO A CA 1
ATOM 702 C C . PRO A 1 93 ? 22.219 4.512 18.578 1 30.72 93 PRO A C 1
ATOM 704 O O . PRO A 1 93 ? 22.188 5.727 18.375 1 30.72 93 PRO A O 1
ATOM 707 N N . SER A 1 94 ? 23.344 4.039 19.172 1 29.44 94 SER A N 1
ATOM 708 C CA . SER A 1 94 ? 24.672 4.543 18.828 1 29.44 94 SER A CA 1
ATOM 709 C C . SER A 1 94 ? 24.828 4.734 17.328 1 29.44 94 SER A C 1
ATOM 711 O O . SER A 1 94 ? 24.219 4 16.547 1 29.44 94 SER A O 1
ATOM 713 N N . PRO A 1 95 ? 25.531 5.82 16.891 1 28.27 95 PRO A N 1
ATOM 714 C CA . PRO A 1 95 ? 25.703 6.223 15.492 1 28.27 95 PRO A CA 1
ATOM 715 C C . PRO A 1 95 ? 26.359 5.141 14.641 1 28.27 95 PRO A C 1
ATOM 717 O O . PRO A 1 95 ? 27.5 4.754 14.891 1 28.27 95 PRO A O 1
ATOM 720 N N . ARG A 1 96 ? 25.734 4.039 14.461 1 27.94 96 ARG A N 1
ATOM 721 C CA . ARG A 1 96 ? 26.422 3.076 13.602 1 27.94 96 ARG A CA 1
ATOM 722 C C . ARG A 1 96 ? 27.062 3.768 12.398 1 27.94 96 ARG A C 1
ATOM 724 O O . ARG A 1 96 ? 26.578 4.805 11.945 1 27.94 96 ARG A O 1
ATOM 731 N N . ARG A 1 97 ? 28.266 3.25 12.062 1 27.23 97 ARG A N 1
ATOM 732 C CA . ARG A 1 97 ? 29.141 3.727 10.992 1 27.23 97 ARG A CA 1
ATOM 733 C C . ARG A 1 97 ? 28.359 3.906 9.695 1 27.23 97 ARG A C 1
ATOM 735 O O . ARG A 1 97 ? 27.484 3.094 9.367 1 27.23 97 ARG A O 1
ATOM 742 N N . GLN A 1 98 ? 28.422 5.129 9.188 1 24.53 98 GLN A N 1
ATOM 743 C CA . GLN A 1 98 ? 27.859 5.668 7.957 1 24.53 98 GLN A CA 1
ATOM 744 C C . GLN A 1 98 ? 28.125 4.742 6.773 1 24.53 98 GLN A C 1
ATOM 746 O O . GLN A 1 98 ? 29.266 4.5 6.414 1 24.53 98 GLN A O 1
ATOM 751 N N . GLN A 1 99 ? 27.531 3.592 6.766 1 27 99 GLN A N 1
ATOM 752 C CA . GLN A 1 99 ? 27.797 2.99 5.461 1 27 99 GLN A CA 1
ATOM 753 C C . GLN A 1 99 ? 27.625 4.012 4.34 1 27 99 GLN A C 1
ATOM 755 O O . GLN A 1 99 ? 26.781 4.902 4.426 1 27 99 GLN A O 1
ATOM 760 N N . PRO A 1 100 ? 28.672 4.082 3.42 1 25.77 100 PRO A N 1
ATOM 761 C CA . PRO A 1 100 ? 28.594 5.105 2.375 1 25.77 100 PRO A CA 1
ATOM 762 C C . PRO A 1 100 ? 27.234 5.152 1.692 1 25.77 100 PRO A C 1
ATOM 764 O O . PRO A 1 100 ? 26.547 4.133 1.609 1 25.77 100 PRO A O 1
ATOM 767 N N . CYS A 1 101 ? 26.578 6.238 1.888 1 25.27 101 CYS A N 1
ATOM 768 C CA . CYS A 1 101 ? 25.359 6.641 1.2 1 25.27 101 CYS A CA 1
ATOM 769 C C . CYS A 1 101 ? 25.359 6.164 -0.248 1 25.27 101 CYS A C 1
ATOM 771 O O . CYS A 1 101 ? 26.281 6.488 -1.008 1 25.27 101 CYS A O 1
ATOM 773 N N . LEU A 1 102 ? 24.969 4.984 -0.53 1 28.14 102 LEU A N 1
ATOM 774 C CA . LEU A 1 102 ? 24.734 4.77 -1.953 1 28.14 102 LEU A CA 1
ATOM 775 C C . LEU A 1 102 ? 24.281 6.059 -2.633 1 28.14 102 LEU A C 1
ATOM 777 O O . LEU A 1 102 ? 23.297 6.672 -2.225 1 28.14 102 LEU A O 1
ATOM 781 N N . LYS A 1 103 ? 25.188 6.699 -3.299 1 26.03 103 LYS A N 1
ATOM 782 C CA . LYS A 1 103 ? 24.953 7.855 -4.16 1 26.03 103 LYS A CA 1
ATOM 783 C C . LYS A 1 103 ? 23.734 7.648 -5.039 1 26.03 103 LYS A C 1
ATOM 785 O O . LYS A 1 103 ? 23.781 6.918 -6.031 1 26.03 103 LYS A O 1
ATOM 790 N N . LEU A 1 104 ? 22.578 7.547 -4.488 1 29.22 104 LEU A N 1
ATOM 791 C CA . LEU A 1 104 ? 21.578 7.949 -5.473 1 29.22 104 LEU A CA 1
ATOM 792 C C . LEU A 1 104 ? 21.984 9.258 -6.141 1 29.22 104 LEU A C 1
ATOM 794 O O . LEU A 1 104 ? 22.266 10.25 -5.461 1 29.22 104 LEU A O 1
ATOM 798 N N . GLY A 1 105 ? 22.703 9.164 -7.188 1 28.62 105 GLY A N 1
ATOM 799 C CA . GLY A 1 105 ? 23.016 10.352 -7.977 1 28.62 105 GLY A CA 1
ATOM 800 C C . GLY A 1 105 ? 21.906 11.391 -7.945 1 28.62 105 GLY A C 1
ATOM 801 O O . GLY A 1 105 ? 20.828 11.164 -8.469 1 28.62 105 GLY A O 1
ATOM 802 N N . VAL A 1 106 ? 21.922 12.141 -6.914 1 30.42 106 VAL A N 1
ATOM 803 C CA . VAL A 1 106 ? 21.219 13.414 -7.055 1 30.42 106 VAL A CA 1
ATOM 804 C C . VAL A 1 106 ? 21.703 14.133 -8.312 1 30.42 106 VAL A C 1
ATOM 806 O O . VAL A 1 106 ? 22.828 14.656 -8.344 1 30.42 106 VAL A O 1
ATOM 809 N N . ASP A 1 107 ? 21.547 13.594 -9.5 1 31.44 107 ASP A N 1
ATOM 810 C CA . ASP A 1 107 ? 21.766 14.516 -10.617 1 31.44 107 ASP A CA 1
ATOM 811 C C . ASP A 1 107 ? 21.203 15.898 -10.305 1 31.44 107 ASP A C 1
ATOM 813 O O . ASP A 1 107 ? 20.172 16.031 -9.648 1 31.44 107 ASP A O 1
ATOM 817 N N . ASP A 1 108 ? 22.078 16.859 -10.289 1 31.95 108 ASP A N 1
ATOM 818 C CA . ASP A 1 108 ? 21.734 18.281 -10.43 1 31.95 108 ASP A CA 1
ATOM 819 C C . ASP A 1 108 ? 20.516 18.453 -11.32 1 31.95 108 ASP A C 1
ATOM 821 O O . ASP A 1 108 ? 20.594 18.281 -12.539 1 31.95 108 ASP A O 1
ATOM 825 N N . GLN A 1 109 ? 19.438 18.047 -10.875 1 33.66 109 GLN A N 1
ATOM 826 C CA . GLN A 1 109 ? 18.25 18.359 -11.648 1 33.66 109 GLN A CA 1
ATOM 827 C C . GLN A 1 109 ? 18.266 19.797 -12.141 1 33.66 109 GLN A C 1
ATOM 829 O O . GLN A 1 109 ? 18.469 20.734 -11.359 1 33.66 109 GLN A O 1
ATOM 834 N N . ALA A 1 110 ? 18.578 19.984 -13.438 1 32.62 110 ALA A N 1
ATOM 835 C CA . ALA A 1 110 ? 18.484 21.266 -14.148 1 32.62 110 ALA A CA 1
ATOM 836 C C . ALA A 1 110 ? 17.297 22.078 -13.641 1 32.62 110 ALA A C 1
ATOM 838 O O . ALA A 1 110 ? 16.234 21.547 -13.352 1 32.62 110 ALA A O 1
ATOM 839 N N . PRO A 1 111 ? 17.594 23.375 -13.336 1 30.81 111 PRO A N 1
ATOM 840 C CA . PRO A 1 111 ? 16.516 24.281 -12.953 1 30.81 111 PRO A CA 1
ATOM 841 C C . PRO A 1 111 ? 15.297 24.156 -13.859 1 30.81 111 PRO A C 1
ATOM 843 O O . PRO A 1 111 ? 15.43 24.109 -15.086 1 30.81 111 PRO A O 1
ATOM 846 N N . ILE A 1 112 ? 14.219 23.516 -13.375 1 37.06 112 ILE A N 1
ATOM 847 C CA . ILE A 1 112 ? 12.992 23.484 -14.164 1 37.06 112 ILE A CA 1
ATOM 848 C C . ILE A 1 112 ? 12.578 24.906 -14.523 1 37.06 112 ILE A C 1
ATOM 850 O O . ILE A 1 112 ? 12.586 25.797 -13.672 1 37.06 112 ILE A O 1
ATOM 854 N N . SER A 1 113 ? 12.656 25.328 -15.703 1 35.03 113 SER A N 1
ATOM 855 C CA . SER A 1 113 ? 12.094 26.594 -16.156 1 35.03 113 SER A CA 1
ATOM 856 C C . SER A 1 113 ? 10.727 26.844 -15.523 1 35.03 113 SER A C 1
ATOM 858 O O . SER A 1 113 ? 9.992 25.906 -15.227 1 35.03 113 SER A O 1
ATOM 860 N N . PRO A 1 114 ? 10.461 28.016 -14.969 1 39.03 114 PRO A N 1
ATOM 861 C CA . PRO A 1 114 ? 9.273 28.516 -14.258 1 39.03 114 PRO A CA 1
ATOM 862 C C . PRO A 1 114 ? 7.969 28 -14.859 1 39.03 114 PRO A C 1
ATOM 864 O O . PRO A 1 114 ? 6.895 28.234 -14.305 1 39.03 114 PRO A O 1
ATOM 867 N N . SER A 1 115 ? 7.805 27.781 -16.109 1 39.81 115 SER A N 1
ATOM 868 C CA . SER A 1 115 ? 6.496 27.422 -16.641 1 39.81 115 SER A CA 1
ATOM 869 C C . SER A 1 115 ? 5.918 26.219 -15.93 1 39.81 115 SER A C 1
ATOM 871 O O . SER A 1 115 ? 4.91 26.328 -15.227 1 39.81 115 SER A O 1
ATOM 873 N N . LYS A 1 116 ? 5.457 25 -16.688 1 47.22 116 LYS A N 1
ATOM 874 C CA . LYS A 1 116 ? 4.578 23.891 -16.312 1 47.22 116 LYS A CA 1
ATOM 875 C C . LYS A 1 116 ? 5.277 22.938 -15.344 1 47.22 116 LYS A C 1
ATOM 877 O O . LYS A 1 116 ? 6.074 22.094 -15.766 1 47.22 116 LYS A O 1
ATOM 882 N N . LEU A 1 117 ? 5.562 23.438 -14.133 1 53.88 117 LEU A N 1
ATOM 883 C CA . LEU A 1 117 ? 6.125 22.516 -13.156 1 53.88 117 LEU A CA 1
ATOM 884 C C . LEU A 1 117 ? 5.379 21.188 -13.172 1 53.88 117 LEU A C 1
ATOM 886 O O . LEU A 1 117 ? 4.191 21.141 -12.844 1 53.88 117 LEU A O 1
ATOM 890 N N . HIS A 1 118 ? 5.559 20.359 -14.031 1 68.81 118 HIS A N 1
ATOM 891 C CA . HIS A 1 118 ? 5.066 19 -14.141 1 68.81 118 HIS A CA 1
ATOM 892 C C . HIS A 1 118 ? 5.941 18.031 -13.336 1 68.81 118 HIS A C 1
ATOM 894 O O . HIS A 1 118 ? 7.172 18.125 -13.391 1 68.81 118 HIS A O 1
ATOM 900 N N . ILE A 1 119 ? 5.355 17.531 -12.203 1 86.94 119 ILE A N 1
ATOM 901 C CA . ILE A 1 119 ? 6.039 16.453 -11.5 1 86.94 119 ILE A CA 1
ATOM 902 C C . ILE A 1 119 ? 6.355 15.312 -12.469 1 86.94 119 ILE A C 1
ATOM 904 O O . ILE A 1 119 ? 5.504 14.922 -13.273 1 86.94 119 ILE A O 1
ATOM 908 N N . SER A 1 120 ? 7.609 14.922 -12.539 1 88.81 120 SER A N 1
ATOM 909 C CA . SER A 1 120 ? 8.039 13.891 -13.477 1 88.81 120 SER A CA 1
ATOM 910 C C . SER A 1 120 ? 7.465 12.531 -13.102 1 88.81 120 SER A C 1
ATOM 912 O O . SER A 1 120 ? 7.051 12.32 -11.961 1 88.81 120 SER A O 1
ATOM 914 N N . HIS A 1 121 ? 7.418 11.609 -14.078 1 90.25 121 HIS A N 1
ATOM 915 C CA . HIS A 1 121 ? 6.977 10.25 -13.812 1 90.25 121 HIS A CA 1
ATOM 916 C C . HIS A 1 121 ? 7.891 9.562 -12.797 1 90.25 121 HIS A C 1
ATOM 918 O O . HIS A 1 121 ? 7.434 8.742 -12 1 90.25 121 HIS A O 1
ATOM 924 N N . GLU A 1 122 ? 9.133 9.953 -12.859 1 90.62 122 GLU A N 1
ATOM 925 C CA . GLU A 1 122 ? 10.078 9.398 -11.891 1 90.62 122 GLU A CA 1
ATOM 926 C C . GLU A 1 122 ? 9.734 9.836 -10.469 1 90.62 122 GLU A C 1
ATOM 928 O O . GLU A 1 122 ? 9.797 9.031 -9.539 1 90.62 122 GLU A O 1
ATOM 933 N N . GLN A 1 123 ? 9.375 11.078 -10.336 1 92.69 123 GLN A N 1
ATOM 934 C CA . GLN A 1 123 ? 8.984 11.594 -9.023 1 92.69 123 GLN A CA 1
ATOM 935 C C . GLN A 1 123 ? 7.668 10.977 -8.562 1 92.69 123 GLN A C 1
ATOM 937 O O . GLN A 1 123 ? 7.5 10.68 -7.375 1 92.69 123 GLN A O 1
ATOM 942 N N . LEU A 1 124 ? 6.797 10.828 -9.547 1 96.44 124 LEU A N 1
ATOM 943 C CA . LEU A 1 124 ? 5.539 10.172 -9.211 1 96.44 124 LEU A CA 1
ATOM 944 C C . LEU A 1 124 ? 5.785 8.742 -8.742 1 96.44 124 LEU A C 1
ATOM 946 O O . LEU A 1 124 ? 5.184 8.289 -7.762 1 96.44 124 LEU A O 1
ATOM 950 N N . LEU A 1 125 ? 6.652 8.07 -9.445 1 96 125 LEU A N 1
ATOM 951 C CA . LEU A 1 125 ? 7 6.703 -9.078 1 96 125 LEU A CA 1
ATOM 952 C C . LEU A 1 125 ? 7.66 6.66 -7.703 1 96 125 LEU A C 1
ATOM 954 O O . LEU A 1 125 ? 7.355 5.789 -6.887 1 96 125 LEU A O 1
ATOM 958 N N . GLN A 1 126 ? 8.516 7.621 -7.488 1 94.75 126 GLN A N 1
ATOM 959 C CA . GLN A 1 126 ? 9.164 7.719 -6.184 1 94.75 126 GLN A CA 1
ATOM 960 C C . GLN A 1 126 ? 8.133 7.898 -5.074 1 94.75 126 GLN A C 1
ATOM 962 O O . GLN A 1 126 ? 8.195 7.223 -4.047 1 94.75 126 GLN A O 1
ATOM 967 N N . PHE A 1 127 ? 7.305 8.781 -5.312 1 98.25 127 PHE A N 1
ATOM 968 C CA . PHE A 1 127 ? 6.273 9.039 -4.312 1 98.25 127 PHE A CA 1
ATOM 969 C C . PHE A 1 127 ? 5.469 7.777 -4.031 1 98.25 127 PHE A C 1
ATOM 971 O O . PHE A 1 127 ? 5.18 7.465 -2.875 1 98.25 127 PHE A O 1
ATOM 978 N N . GLU A 1 128 ? 5.066 7.047 -5.09 1 98 128 GLU A N 1
ATOM 979 C CA . GLU A 1 128 ? 4.305 5.812 -4.918 1 98 128 GLU A CA 1
ATOM 980 C C . GLU A 1 128 ? 5.105 4.777 -4.129 1 98 128 GLU A C 1
ATOM 982 O O . GLU A 1 128 ? 4.547 4.055 -3.303 1 98 128 GLU A O 1
ATOM 987 N N . ARG A 1 129 ? 6.363 4.742 -4.289 1 97.44 129 ARG A N 1
ATOM 988 C CA . ARG A 1 129 ? 7.176 3.666 -3.732 1 97.44 129 ARG A CA 1
ATOM 989 C C . ARG A 1 129 ? 7.641 4.004 -2.32 1 97.44 129 ARG A C 1
ATOM 991 O O . ARG A 1 129 ? 7.672 3.137 -1.445 1 97.44 129 ARG A O 1
ATOM 998 N N . VAL A 1 130 ? 7.98 5.344 -2.09 1 97.81 130 VAL A N 1
ATOM 999 C CA . VAL A 1 130 ? 8.617 5.609 -0.803 1 97.81 130 VAL A CA 1
ATOM 1000 C C . VAL A 1 130 ? 7.684 6.449 0.068 1 97.81 130 VAL A C 1
ATOM 1002 O O . VAL A 1 130 ? 7.902 6.578 1.275 1 97.81 130 VAL A O 1
ATOM 1005 N N . GLY A 1 131 ? 6.668 7.09 -0.475 1 98.62 131 GLY A N 1
ATOM 1006 C CA . GLY A 1 131 ? 5.617 7.727 0.3 1 98.62 131 GLY A CA 1
ATOM 1007 C C . GLY A 1 131 ? 5.867 9.203 0.543 1 98.62 131 GLY A C 1
ATOM 1008 O O . GLY A 1 131 ? 5.09 9.859 1.238 1 98.62 131 GLY A O 1
ATOM 1009 N N . HIS A 1 132 ? 7.02 9.742 -0.002 1 98.69 132 HIS A N 1
ATOM 1010 C CA . HIS A 1 132 ? 7.332 11.164 0.15 1 98.69 132 HIS A CA 1
ATOM 1011 C C . HIS A 1 132 ? 8.195 11.664 -1.003 1 98.69 132 HIS A C 1
ATOM 1013 O O . HIS A 1 132 ? 8.836 10.867 -1.691 1 98.69 132 HIS A O 1
ATOM 1019 N N . VAL A 1 133 ? 8.133 12.969 -1.235 1 97.69 133 VAL A N 1
ATOM 1020 C CA . VAL A 1 133 ? 8.93 13.602 -2.281 1 97.69 133 VAL A CA 1
ATOM 1021 C C . VAL A 1 133 ? 9.18 15.062 -1.922 1 97.69 133 VAL A C 1
ATOM 1023 O O . VAL A 1 133 ? 8.375 15.688 -1.223 1 97.69 133 VAL A O 1
ATOM 1026 N N . CYS A 1 134 ? 10.297 15.539 -2.262 1 96.44 134 CYS A N 1
ATOM 1027 C CA . CYS A 1 134 ? 10.609 16.953 -2.139 1 96.44 134 CYS A CA 1
ATOM 1028 C C . CYS A 1 134 ? 10.617 17.641 -3.502 1 96.44 134 CYS A C 1
ATOM 1030 O O . CYS A 1 134 ? 11.297 17.188 -4.422 1 96.44 134 CYS A O 1
ATOM 1032 N N . VAL A 1 135 ? 9.805 18.625 -3.672 1 95.19 135 VAL A N 1
ATOM 1033 C CA . VAL A 1 135 ? 9.766 19.438 -4.883 1 95.19 135 VAL A CA 1
ATOM 1034 C C . VAL A 1 135 ? 10.469 20.766 -4.633 1 95.19 135 VAL A C 1
ATOM 1036 O O . VAL A 1 135 ? 10.062 21.547 -3.768 1 95.19 135 VAL A O 1
ATOM 1039 N N . ARG A 1 136 ? 11.461 21 -5.398 1 93.62 136 ARG A N 1
ATOM 1040 C CA . ARG A 1 136 ? 12.266 22.203 -5.227 1 93.62 136 ARG A CA 1
ATOM 1041 C C . ARG A 1 136 ? 11.656 23.391 -5.977 1 93.62 136 ARG A C 1
ATOM 1043 O O . ARG A 1 136 ? 11.172 23.234 -7.098 1 93.62 136 ARG A O 1
ATOM 1050 N N . LYS A 1 137 ? 11.641 24.516 -5.34 1 93.69 137 LYS A N 1
ATOM 1051 C CA . LYS A 1 137 ? 11.234 25.797 -5.914 1 93.69 137 LYS A CA 1
ATOM 1052 C C . LYS A 1 137 ? 9.844 25.703 -6.535 1 93.69 137 LYS A C 1
ATOM 1054 O O . LYS A 1 137 ? 9.648 26.109 -7.688 1 93.69 137 LYS A O 1
ATOM 1059 N N . LEU A 1 138 ? 8.914 25.172 -5.797 1 95.25 138 LEU A N 1
ATOM 1060 C CA . LEU A 1 138 ? 7.523 25.219 -6.242 1 95.25 138 LEU A CA 1
ATOM 1061 C C . LEU A 1 138 ? 7.051 26.656 -6.398 1 95.25 138 LEU A C 1
ATOM 1063 O O . LEU A 1 138 ? 6.305 26.969 -7.328 1 95.25 138 LEU A O 1
ATOM 1067 N N . PHE A 1 139 ? 7.457 27.484 -5.461 1 96.25 139 PHE A N 1
ATOM 1068 C CA . PHE A 1 139 ? 7.191 28.906 -5.512 1 96.25 139 PHE A CA 1
ATOM 1069 C C . PHE A 1 139 ? 8.492 29.703 -5.465 1 96.25 139 PHE A C 1
ATOM 1071 O O . PHE A 1 139 ? 9.453 29.297 -4.812 1 96.25 139 PHE A O 1
ATOM 1078 N N . ASP A 1 140 ? 8.469 30.812 -6.113 1 95.56 140 ASP A N 1
ATOM 1079 C CA . ASP A 1 140 ? 9.656 31.656 -6.031 1 95.56 140 ASP A CA 1
ATOM 1080 C C . ASP A 1 140 ? 9.602 32.562 -4.797 1 95.56 140 ASP A C 1
ATOM 1082 O O . ASP A 1 140 ? 8.633 32.531 -4.035 1 95.56 140 ASP A O 1
ATOM 1086 N N . SER A 1 141 ? 10.648 33.375 -4.594 1 95.38 141 SER A N 1
ATOM 1087 C CA . SER A 1 141 ? 10.805 34.188 -3.381 1 95.38 141 SER A CA 1
ATOM 1088 C C . SER A 1 141 ? 9.703 35.219 -3.266 1 95.38 141 SER A C 1
ATOM 1090 O O . SER A 1 141 ? 9.234 35.531 -2.164 1 95.38 141 SER A O 1
ATOM 1092 N N . GLN A 1 142 ? 9.344 35.781 -4.371 1 96.31 142 GLN A N 1
ATOM 1093 C CA . GLN A 1 142 ? 8.289 36.812 -4.355 1 96.31 142 GLN A CA 1
ATOM 1094 C C . GLN A 1 142 ? 6.945 36.188 -3.99 1 96.31 142 GLN A C 1
ATOM 1096 O O . GLN A 1 142 ? 6.215 36.719 -3.156 1 96.31 142 GLN A O 1
ATOM 1101 N N . GLU A 1 143 ? 6.668 35.094 -4.613 1 97.06 143 GLU A N 1
ATOM 1102 C CA . GLU A 1 143 ? 5.441 34.375 -4.293 1 97.06 143 GLU A CA 1
ATOM 1103 C C . GLU A 1 143 ? 5.418 33.938 -2.828 1 97.06 143 GLU A C 1
ATOM 1105 O O . GLU A 1 143 ? 4.395 34.062 -2.156 1 97.06 143 GLU A O 1
ATOM 1110 N N . MET A 1 144 ? 6.551 33.562 -2.365 1 98.19 144 MET A N 1
ATOM 1111 C CA . MET A 1 144 ? 6.633 33.125 -0.973 1 98.19 144 MET A CA 1
ATOM 1112 C C . MET A 1 144 ? 6.371 34.281 -0.027 1 98.19 144 MET A C 1
ATOM 1114 O O . MET A 1 144 ? 5.797 34.094 1.048 1 98.19 144 MET A O 1
ATOM 1118 N N . GLY A 1 145 ? 6.828 35.438 -0.39 1 98.19 145 GLY A N 1
ATOM 1119 C CA . GLY A 1 145 ? 6.508 36.594 0.419 1 98.19 145 GLY A CA 1
ATOM 1120 C C . GLY A 1 145 ? 5.016 36.781 0.636 1 98.19 145 GLY A C 1
ATOM 1121 O O . GLY A 1 145 ? 4.578 37.062 1.751 1 98.19 145 GLY A O 1
ATOM 1122 N N . GLY A 1 146 ? 4.254 36.594 -0.446 1 98.06 146 GLY A N 1
ATOM 1123 C CA . GLY A 1 146 ? 2.803 36.688 -0.353 1 98.06 146 GLY A CA 1
ATOM 1124 C C . GLY A 1 146 ? 2.205 35.594 0.52 1 98.06 146 GLY A C 1
ATOM 1125 O O . GLY A 1 146 ? 1.324 35.875 1.34 1 98.06 146 GLY A O 1
ATOM 1126 N N . LEU A 1 147 ? 2.664 34.438 0.348 1 98.56 147 LEU A N 1
ATOM 1127 C CA . LEU A 1 147 ? 2.18 33.312 1.133 1 98.56 147 LEU A CA 1
ATOM 1128 C C . LEU A 1 147 ? 2.482 33.5 2.615 1 98.56 147 LEU A C 1
ATOM 1130 O O . LEU A 1 147 ? 1.602 33.312 3.461 1 98.56 147 LEU A O 1
ATOM 1134 N N . ILE A 1 148 ? 3.691 33.906 2.922 1 98.62 148 ILE A N 1
ATOM 1135 C CA . ILE A 1 148 ? 4.129 34.094 4.301 1 98.62 148 ILE A CA 1
ATOM 1136 C C . ILE A 1 148 ? 3.27 35.188 4.969 1 98.62 148 ILE A C 1
ATOM 1138 O O . ILE A 1 148 ? 2.797 35 6.094 1 98.62 148 ILE A O 1
ATOM 1142 N N . SER A 1 149 ? 3.051 36.219 4.281 1 98.25 149 SER A N 1
ATOM 1143 C CA . SER A 1 149 ? 2.23 37.312 4.824 1 98.25 149 SER A CA 1
ATOM 1144 C C . SER A 1 149 ? 0.809 36.812 5.105 1 98.25 149 SER A C 1
ATOM 1146 O O . SER A 1 149 ? 0.262 37.094 6.18 1 98.25 149 SER A O 1
ATOM 1148 N N . ALA A 1 150 ? 0.247 36.125 4.191 1 98.38 150 ALA A N 1
ATOM 1149 C CA . ALA A 1 150 ? -1.126 35.625 4.332 1 98.38 150 ALA A CA 1
ATOM 1150 C C . ALA A 1 150 ? -1.265 34.719 5.539 1 98.38 150 ALA A C 1
ATOM 1152 O O . ALA A 1 150 ? -2.148 34.906 6.375 1 98.38 150 ALA A O 1
ATOM 1153 N N . VAL A 1 151 ? -0.376 33.781 5.668 1 98.5 151 VAL A N 1
ATOM 1154 C CA . VAL A 1 151 ? -0.466 32.75 6.699 1 98.5 151 VAL A CA 1
ATOM 1155 C C . VAL A 1 151 ? -0.141 33.344 8.062 1 98.5 151 VAL A C 1
ATOM 1157 O O . VAL A 1 151 ? -0.838 33.094 9.047 1 98.5 151 VAL A O 1
ATOM 1160 N N . THR A 1 152 ? 0.894 34.188 8.086 1 97.31 152 THR A N 1
ATOM 1161 C CA . THR A 1 152 ? 1.306 34.781 9.359 1 97.31 152 THR A CA 1
ATOM 1162 C C . THR A 1 152 ? 0.234 35.719 9.875 1 97.31 152 THR A C 1
ATOM 1164 O O . THR A 1 152 ? -0.035 35.75 11.078 1 97.31 152 THR A O 1
ATOM 1167 N N . ASP A 1 153 ? -0.365 36.469 9.016 1 97.38 153 ASP A N 1
ATOM 1168 C CA . ASP A 1 153 ? -1.43 37.406 9.406 1 97.38 153 ASP A CA 1
ATOM 1169 C C . ASP A 1 153 ? -2.633 36.625 9.961 1 97.38 153 ASP A C 1
ATOM 1171 O O . ASP A 1 153 ? -3.186 37 11 1 97.38 153 ASP A O 1
ATOM 1175 N N . ALA A 1 154 ? -3.012 35.625 9.273 1 97.56 154 ALA A N 1
ATOM 1176 C CA . ALA A 1 154 ? -4.152 34.812 9.719 1 97.56 154 ALA A CA 1
ATOM 1177 C C . ALA A 1 154 ? -3.863 34.156 11.055 1 97.56 154 ALA A C 1
ATOM 1179 O O . ALA A 1 154 ? -4.727 34.125 11.938 1 97.56 154 ALA A O 1
ATOM 1180 N N . ALA A 1 155 ? -2.672 33.688 11.25 1 96.62 155 ALA A N 1
ATOM 1181 C CA . ALA A 1 155 ? -2.287 32.969 12.469 1 96.62 155 ALA A CA 1
ATOM 1182 C C . ALA A 1 155 ? -2.211 33.938 13.656 1 96.62 155 ALA A C 1
ATOM 1184 O O . ALA A 1 155 ? -2.52 33.531 14.789 1 96.62 155 ALA A O 1
ATOM 1185 N N . ALA A 1 156 ? -1.771 35.125 13.398 1 95.12 156 ALA A N 1
ATOM 1186 C CA . ALA A 1 156 ? -1.649 36.125 14.453 1 95.12 156 ALA A CA 1
ATOM 1187 C C . ALA A 1 156 ? -3 36.406 15.117 1 95.12 156 ALA A C 1
ATOM 1189 O O . ALA A 1 156 ? -3.07 36.656 16.312 1 95.12 156 ALA A O 1
ATOM 1190 N N . ARG A 1 157 ? -4.023 36.25 14.336 1 93 157 ARG A N 1
ATOM 1191 C CA . ARG A 1 157 ? -5.371 36.5 14.836 1 93 157 ARG A CA 1
ATOM 1192 C C . ARG A 1 157 ? -5.855 35.344 15.688 1 93 157 ARG A C 1
ATOM 1194 O O . ARG A 1 157 ? -6.824 35.469 16.438 1 93 157 ARG A O 1
ATOM 1201 N N . GLU A 1 158 ? -5.176 34.219 15.57 1 92.94 158 GLU A N 1
ATOM 1202 C CA . GLU A 1 158 ? -5.609 32.969 16.219 1 92.94 158 GLU A CA 1
ATOM 1203 C C . GLU A 1 158 ? -4.559 32.469 17.219 1 92.94 158 GLU A C 1
ATOM 1205 O O . GLU A 1 158 ? -4.547 31.297 17.562 1 92.94 158 GLU A O 1
ATOM 1210 N N . LYS A 1 159 ? -3.686 33.312 17.688 1 92.31 159 LYS A N 1
ATOM 1211 C CA . LYS A 1 159 ? -2.531 32.875 18.469 1 92.31 159 LYS A CA 1
ATOM 1212 C C . LYS A 1 159 ? -2.967 32.219 19.766 1 92.31 159 LYS A C 1
ATOM 1214 O O . LYS A 1 159 ? -2.434 31.172 20.141 1 92.31 159 LYS A O 1
ATOM 1219 N N . LEU A 1 160 ? -3.896 32.812 20.484 1 93.69 160 LEU A N 1
ATOM 1220 C CA . LEU A 1 160 ? -4.363 32.219 21.734 1 93.69 160 LEU A CA 1
ATOM 1221 C C . LEU A 1 160 ? -4.965 30.844 21.5 1 93.69 160 LEU A C 1
ATOM 1223 O O . LEU A 1 160 ? -4.797 29.953 22.328 1 93.69 160 LEU A O 1
ATOM 1227 N N . ASN A 1 161 ? -5.66 30.672 20.438 1 93.25 161 ASN A N 1
ATOM 1228 C CA . ASN A 1 161 ? -6.289 29.391 20.125 1 93.25 161 ASN A CA 1
ATOM 1229 C C . ASN A 1 161 ? -5.25 28.297 19.922 1 93.25 161 ASN A C 1
ATOM 1231 O O . ASN A 1 161 ? -5.496 27.141 20.266 1 93.25 161 ASN A O 1
ATOM 1235 N N . ALA A 1 162 ? -4.145 28.641 19.375 1 93.44 162 ALA A N 1
ATOM 1236 C CA . ALA A 1 162 ? -3.068 27.672 19.219 1 93.44 162 ALA A CA 1
ATOM 1237 C C . ALA A 1 162 ? -2.602 27.141 20.562 1 93.44 162 ALA A C 1
ATOM 1239 O O . ALA A 1 162 ? -2.389 25.938 20.734 1 93.44 162 ALA A O 1
ATOM 1240 N N . TYR A 1 163 ? -2.494 28.016 21.484 1 94.31 163 TYR A N 1
ATOM 1241 C CA . TYR A 1 163 ? -2.096 27.609 22.828 1 94.31 163 TYR A CA 1
ATOM 1242 C C . TYR A 1 163 ? -3.205 26.828 23.516 1 94.31 163 TYR A C 1
ATOM 1244 O O . TYR A 1 163 ? -2.939 25.844 24.219 1 94.31 163 TYR A O 1
ATOM 1252 N N . ARG A 1 164 ? -4.402 27.266 23.297 1 94.25 164 ARG A N 1
ATOM 1253 C CA . ARG A 1 164 ? -5.535 26.531 23.859 1 94.25 164 ARG A CA 1
ATOM 1254 C C . ARG A 1 164 ? -5.586 25.094 23.344 1 94.25 164 ARG A C 1
ATOM 1256 O O . ARG A 1 164 ? -5.875 24.172 24.094 1 94.25 164 ARG A O 1
ATOM 1263 N N . HIS A 1 165 ? -5.34 24.938 22.094 1 93 165 HIS A N 1
ATOM 1264 C CA . HIS A 1 165 ? -5.305 23.594 21.516 1 93 165 HIS A CA 1
ATOM 1265 C C . HIS A 1 165 ? -4.258 22.719 22.203 1 93 165 HIS A C 1
ATOM 1267 O O . HIS A 1 165 ? -4.516 21.562 22.5 1 93 165 HIS A O 1
ATOM 1273 N N . ARG A 1 166 ? -3.084 23.266 22.422 1 92.81 166 ARG A N 1
ATOM 1274 C CA . ARG A 1 166 ? -2.023 22.5 23.078 1 92.81 166 ARG A CA 1
ATOM 1275 C C . ARG A 1 166 ? -2.412 22.125 24.5 1 92.81 166 ARG A C 1
ATOM 1277 O O . ARG A 1 166 ? -2.09 21.031 24.984 1 92.81 166 ARG A O 1
ATOM 1284 N N . VAL A 1 167 ? -3.076 23.031 25.156 1 93.69 167 VAL A N 1
ATOM 1285 C CA . VAL A 1 167 ? -3.562 22.734 26.5 1 93.69 167 VAL A CA 1
ATOM 1286 C C . VAL A 1 167 ? -4.555 21.578 26.453 1 93.69 167 VAL A C 1
ATOM 1288 O O . VAL A 1 167 ? -4.508 20.672 27.297 1 93.69 167 VAL A O 1
ATOM 1291 N N . ALA A 1 168 ? -5.379 21.609 25.453 1 91.5 168 ALA A N 1
ATOM 1292 C CA . ALA A 1 168 ? -6.367 20.547 25.297 1 91.5 168 ALA A CA 1
ATOM 1293 C C . ALA A 1 168 ? -5.688 19.188 25.125 1 91.5 168 ALA A C 1
ATOM 1295 O O . ALA A 1 168 ? -6.184 18.172 25.594 1 91.5 168 ALA A O 1
ATOM 1296 N N . VAL A 1 169 ? -4.582 19.188 24.453 1 89.62 169 VAL A N 1
ATOM 1297 C CA . VAL A 1 169 ? -3.891 17.953 24.125 1 89.62 169 VAL A CA 1
ATOM 1298 C C . VAL A 1 169 ? -3.004 17.516 25.281 1 89.62 169 VAL A C 1
ATOM 1300 O O . VAL A 1 169 ? -2.971 16.344 25.641 1 89.62 169 VAL A O 1
ATOM 1303 N N . LEU A 1 170 ? -2.309 18.453 25.969 1 90.94 170 LEU A N 1
ATOM 1304 C CA . LEU A 1 170 ? -1.234 18.125 26.906 1 90.94 170 LEU A CA 1
ATOM 1305 C C . LEU A 1 170 ? -1.745 18.141 28.344 1 90.94 170 LEU A C 1
ATOM 1307 O O . LEU A 1 170 ? -1.091 17.609 29.234 1 90.94 170 LEU A O 1
ATOM 1311 N N . CYS A 1 171 ? -2.844 18.797 28.578 1 93.12 171 CYS A N 1
ATOM 1312 C CA . CYS A 1 171 ? -3.322 18.969 29.938 1 93.12 171 CYS A CA 1
ATOM 1313 C C . CYS A 1 171 ? -4.746 18.453 30.094 1 93.12 171 CYS A C 1
ATOM 1315 O O . CYS A 1 171 ? -5.695 19.219 30.172 1 93.12 171 CYS A O 1
ATOM 1317 N N . PRO A 1 172 ? -4.719 17.156 30.297 1 88.12 172 PRO A N 1
ATOM 1318 C CA . PRO A 1 172 ? -6.059 16.594 30.469 1 88.12 172 PRO A CA 1
ATOM 1319 C C . PRO A 1 172 ? -6.773 17.156 31.703 1 88.12 172 PRO A C 1
ATOM 1321 O O . PRO A 1 172 ? -6.148 17.359 32.75 1 88.12 172 PRO A O 1
ATOM 1324 N N . GLY A 1 173 ? -7.945 17.547 31.594 1 89.5 173 GLY A N 1
ATOM 1325 C CA . GLY A 1 173 ? -8.734 18.031 32.719 1 89.5 173 GLY A CA 1
ATOM 1326 C C . GLY A 1 173 ? -8.891 19.531 32.75 1 89.5 173 GLY A C 1
ATOM 1327 O O . GLY A 1 173 ? -9.672 20.062 33.531 1 89.5 173 GLY A O 1
ATOM 1328 N N . VAL A 1 174 ? -8.047 20.156 31.969 1 93.81 174 VAL A N 1
ATOM 1329 C CA . VAL A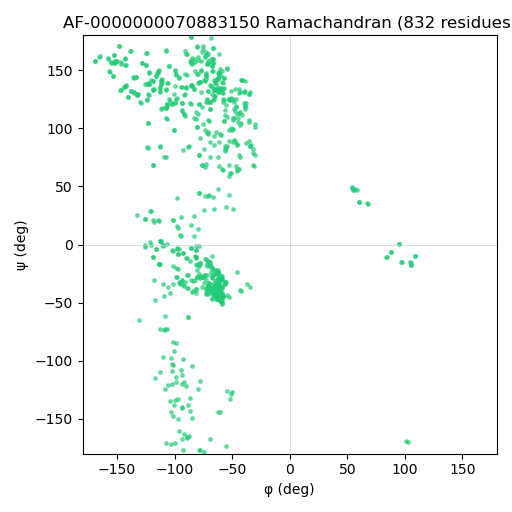 1 174 ? -8.164 21.609 31.906 1 93.81 174 VAL A CA 1
ATOM 1330 C C . VAL A 1 174 ? -9.047 22.016 30.734 1 93.81 174 VAL A C 1
ATOM 1332 O O . VAL A 1 174 ? -8.883 21.516 29.625 1 93.81 174 VAL A O 1
ATOM 1335 N N . ASP A 1 175 ? -9.93 22.938 31 1 94.75 175 ASP A N 1
ATOM 1336 C CA . ASP A 1 175 ? -10.727 23.5 29.906 1 94.75 175 ASP A CA 1
ATOM 1337 C C . ASP A 1 175 ? -9.945 24.578 29.156 1 94.75 175 ASP A C 1
ATOM 1339 O O . ASP A 1 175 ? -9.719 25.672 29.688 1 94.75 175 ASP A O 1
ATOM 1343 N N . PRO A 1 176 ? -9.672 24.281 28 1 93.81 176 PRO A N 1
ATOM 1344 C CA . PRO A 1 176 ? -8.852 25.234 27.266 1 93.81 176 PRO A CA 1
ATOM 1345 C C . PRO A 1 176 ? -9.531 26.594 27.109 1 93.81 176 PRO A C 1
ATOM 1347 O O . PRO A 1 176 ? -8.859 27.625 27 1 93.81 176 PRO A O 1
ATOM 1350 N N . PHE A 1 177 ? -10.805 26.641 27.172 1 93.38 177 PHE A N 1
ATOM 1351 C CA . PHE A 1 177 ? -11.539 27.875 26.922 1 93.38 177 PHE A CA 1
ATOM 1352 C C . PHE A 1 177 ? -11.648 28.703 28.188 1 93.38 177 PHE A C 1
ATOM 1354 O O . PHE A 1 177 ? -12.117 29.844 28.156 1 93.38 177 PHE A O 1
ATOM 1361 N N . SER A 1 178 ? -11.164 28.188 29.219 1 94.25 178 SER A N 1
ATOM 1362 C CA . SER A 1 178 ? -11.094 28.953 30.469 1 94.25 178 SER A CA 1
ATOM 1363 C C . SER A 1 178 ? -9.875 29.875 30.469 1 94.25 178 SER A C 1
ATOM 1365 O O . SER A 1 178 ? -9.773 30.766 31.312 1 94.25 178 SER A O 1
ATOM 1367 N N . LEU A 1 179 ? -9.062 29.641 29.531 1 95 179 LEU A N 1
ATOM 1368 C CA . LEU A 1 179 ? -7.844 30.438 29.453 1 95 179 LEU A CA 1
ATOM 1369 C C . LEU A 1 179 ? -8.07 31.688 28.594 1 95 179 LEU A C 1
ATOM 1371 O O . LEU A 1 179 ? -8.641 31.609 27.516 1 95 179 LEU A O 1
ATOM 1375 N N . HIS A 1 180 ? -7.562 32.844 29.094 1 94.94 180 HIS A N 1
ATOM 1376 C CA . HIS A 1 180 ? -7.883 34.125 28.422 1 94.94 180 HIS A CA 1
ATOM 1377 C C . HIS A 1 180 ? -6.617 34.812 27.953 1 94.94 180 HIS A C 1
ATOM 1379 O O . HIS A 1 180 ? -6.688 35.938 27.422 1 94.94 180 HIS A O 1
ATOM 1385 N N . SER A 1 181 ? -5.473 34.156 28.234 1 95.56 181 SER A N 1
ATOM 1386 C CA . SER A 1 181 ? -4.219 34.75 27.766 1 95.56 181 SER A CA 1
ATOM 1387 C C . SER A 1 181 ? -3.184 33.656 27.469 1 95.56 181 SER A C 1
ATOM 1389 O O . SER A 1 181 ? -3.289 32.531 27.953 1 95.56 181 SER A O 1
ATOM 1391 N N . ILE A 1 182 ? -2.25 34.031 26.641 1 94.44 182 ILE A N 1
ATOM 1392 C CA . ILE A 1 182 ? -1.151 33.125 26.297 1 94.44 182 ILE A CA 1
ATOM 1393 C C . ILE A 1 182 ? -0.33 32.812 27.547 1 94.44 182 ILE A C 1
ATOM 1395 O O . ILE A 1 182 ? 0.076 31.672 27.75 1 94.44 182 ILE A O 1
ATOM 1399 N N . ALA A 1 183 ? -0.125 33.781 28.359 1 95.31 183 ALA A N 1
ATOM 1400 C CA . ALA A 1 183 ? 0.637 33.625 29.594 1 95.31 183 ALA A CA 1
ATOM 1401 C C . ALA A 1 183 ? -0.01 32.562 30.484 1 95.31 183 ALA A C 1
ATOM 1403 O O . ALA A 1 183 ? 0.682 31.734 31.078 1 95.31 183 ALA A O 1
ATOM 1404 N N . GLU A 1 184 ? -1.283 32.656 30.547 1 95.62 184 GLU A N 1
ATOM 1405 C CA . GLU A 1 184 ? -2.02 31.688 31.328 1 95.62 184 GLU A CA 1
ATOM 1406 C C . GLU A 1 184 ? -1.848 30.281 30.75 1 95.62 184 GLU A C 1
ATOM 1408 O O . GLU A 1 184 ? -1.646 29.312 31.5 1 95.62 184 GLU A O 1
ATOM 1413 N N . ALA A 1 185 ? -2.012 30.219 29.484 1 95.5 185 ALA A N 1
ATOM 1414 C CA . ALA A 1 185 ? -1.877 28.938 28.812 1 95.5 185 ALA A CA 1
ATOM 1415 C C . ALA A 1 185 ? -0.484 28.344 29.031 1 95.5 185 ALA A C 1
ATOM 1417 O O . ALA A 1 185 ? -0.341 27.156 29.328 1 95.5 185 ALA A O 1
ATOM 1418 N N . GLU A 1 186 ? 0.544 29.156 28.922 1 93.19 186 GLU A N 1
ATOM 1419 C CA . GLU A 1 186 ? 1.924 28.719 29.109 1 93.19 186 GLU A CA 1
ATOM 1420 C C . GLU A 1 186 ? 2.143 28.203 30.531 1 93.19 186 GLU A C 1
ATOM 1422 O O . GLU A 1 186 ? 2.84 27.203 30.734 1 93.19 186 GLU A O 1
ATOM 1427 N N . THR A 1 187 ? 1.595 28.828 31.453 1 94.75 187 THR A N 1
ATOM 1428 C CA . THR A 1 187 ? 1.712 28.422 32.844 1 94.75 187 THR A CA 1
ATOM 1429 C C . THR A 1 187 ? 1.067 27.062 33.094 1 94.75 187 THR A C 1
ATOM 1431 O O . THR A 1 187 ? 1.65 26.203 33.719 1 94.75 187 THR A O 1
ATOM 1434 N N . VAL A 1 188 ? -0.107 26.938 32.5 1 94.88 188 VAL A N 1
ATOM 1435 C CA . VAL A 1 188 ? -0.835 25.688 32.656 1 94.88 188 VAL A CA 1
ATOM 1436 C C . VAL A 1 188 ? -0.032 24.547 32.031 1 94.88 188 VAL A C 1
ATOM 1438 O O . VAL A 1 188 ? 0.078 23.469 32.594 1 94.88 188 VAL A O 1
ATOM 1441 N N . ILE A 1 189 ? 0.517 24.766 30.875 1 93.38 189 ILE A N 1
ATOM 1442 C CA . ILE A 1 189 ? 1.291 23.75 30.172 1 93.38 189 ILE A CA 1
ATOM 1443 C C . ILE A 1 189 ? 2.537 23.406 30.984 1 93.38 189 ILE A C 1
ATOM 1445 O O . ILE A 1 189 ? 2.891 22.234 31.125 1 93.38 189 ILE A O 1
ATOM 1449 N N . ARG A 1 190 ? 3.203 24.375 31.562 1 92 190 ARG A N 1
ATOM 1450 C CA . ARG A 1 190 ? 4.41 24.156 32.344 1 92 190 ARG A CA 1
ATOM 1451 C C . ARG A 1 190 ? 4.105 23.359 33.625 1 92 190 ARG A C 1
ATOM 1453 O O . ARG A 1 190 ? 4.883 22.484 34 1 92 190 ARG A O 1
ATOM 1460 N N . GLU A 1 191 ? 3.021 23.562 34.156 1 93.81 191 GLU A N 1
ATOM 1461 C CA . GLU A 1 191 ? 2.705 23 35.438 1 93.81 191 GLU A CA 1
ATOM 1462 C C . GLU A 1 191 ? 1.979 21.656 35.312 1 93.81 191 GLU A C 1
ATOM 1464 O O . GLU A 1 191 ? 2.135 20.766 36.156 1 93.81 191 GLU A O 1
ATOM 1469 N N . GLN A 1 192 ? 1.225 21.562 34.25 1 92.88 192 GLN A N 1
ATOM 1470 C CA . GLN A 1 192 ? 0.318 20.422 34.219 1 92.88 192 GLN A CA 1
ATOM 1471 C C . GLN A 1 192 ? 0.513 19.609 32.938 1 92.88 192 GLN A C 1
ATOM 1473 O O . GLN A 1 192 ? -0.185 18.625 32.719 1 92.88 192 GLN A O 1
ATOM 1478 N N . GLY A 1 193 ? 1.332 20 32.156 1 91.19 193 GLY A N 1
ATOM 1479 C CA . GLY A 1 193 ? 1.512 19.328 30.891 1 91.19 193 GLY A CA 1
ATOM 1480 C C . GLY A 1 193 ? 2.027 17.906 31.047 1 91.19 193 GLY A C 1
ATOM 1481 O O . GLY A 1 193 ? 2.887 17.641 31.891 1 91.19 193 GLY A O 1
ATOM 1482 N N . THR A 1 194 ? 1.471 17 30.25 1 89.25 194 THR A N 1
ATOM 1483 C CA . THR A 1 194 ? 1.895 15.609 30.25 1 89.25 194 THR A CA 1
ATOM 1484 C C . THR A 1 194 ? 3.201 15.438 29.484 1 89.25 194 THR A C 1
ATOM 1486 O O . THR A 1 194 ? 3.926 14.461 29.703 1 89.25 194 THR A O 1
ATOM 1489 N N . ASP A 1 195 ? 3.455 16.25 28.547 1 86.81 195 ASP A N 1
ATOM 1490 C CA . ASP A 1 195 ? 4.641 16.234 27.703 1 86.81 195 ASP A CA 1
ATOM 1491 C C . ASP A 1 195 ? 5.16 17.656 27.453 1 86.81 195 ASP A C 1
ATOM 1493 O O . ASP A 1 195 ? 4.48 18.625 27.766 1 86.81 195 ASP A O 1
ATOM 1497 N N . GLU A 1 196 ? 6.344 17.641 26.953 1 86.81 196 GLU A N 1
ATOM 1498 C CA . GLU A 1 196 ? 6.891 18.938 26.562 1 86.81 196 GLU A CA 1
ATOM 1499 C C . GLU A 1 196 ? 6.121 19.531 25.375 1 86.81 196 GLU A C 1
ATOM 1501 O O . GLU A 1 196 ? 5.562 18.781 24.562 1 86.81 196 GLU A O 1
ATOM 1506 N N . LEU A 1 197 ? 6.137 20.812 25.453 1 87.44 197 LEU A N 1
ATOM 1507 C CA . LEU A 1 197 ? 5.512 21.484 24.312 1 87.44 197 LEU A CA 1
ATOM 1508 C C . LEU A 1 197 ? 6.344 21.312 23.047 1 87.44 197 LEU A C 1
ATOM 1510 O O . LEU A 1 197 ? 7.469 21.797 22.969 1 87.44 197 LEU A O 1
ATOM 1514 N N . GLY A 1 198 ? 5.801 20.656 22.062 1 89.5 198 GLY A N 1
ATOM 1515 C CA . GLY A 1 198 ? 6.523 20.328 20.844 1 89.5 198 GLY A CA 1
ATOM 1516 C C . GLY A 1 198 ? 6.305 21.328 19.719 1 89.5 198 GLY A C 1
ATOM 1517 O O . GLY A 1 198 ? 7.188 21.531 18.891 1 89.5 198 GLY A O 1
ATOM 1518 N N . PHE A 1 199 ? 5.121 21.859 19.703 1 94.06 199 PHE A N 1
ATOM 1519 C CA . PHE A 1 199 ? 4.766 22.797 18.625 1 94.06 199 PHE A CA 1
ATOM 1520 C C . PHE A 1 199 ? 3.455 23.5 18.953 1 94.06 199 PHE A C 1
ATOM 1522 O O . PHE A 1 199 ? 2.725 23.094 19.859 1 94.06 199 PHE A O 1
ATOM 1529 N N . LEU A 1 200 ? 3.285 24.656 18.312 1 94.19 200 LEU A N 1
ATOM 1530 C CA . LEU A 1 200 ? 1.984 25.297 18.219 1 94.19 200 LEU A CA 1
ATOM 1531 C C . LEU A 1 200 ? 1.334 25.016 16.875 1 94.19 200 LEU A C 1
ATOM 1533 O O . LEU A 1 200 ? 2.029 24.828 15.867 1 94.19 200 LEU A O 1
ATOM 1537 N N . GLN A 1 201 ? 0.006 24.984 16.906 1 95.19 201 GLN A N 1
ATOM 1538 C CA . GLN A 1 201 ? -0.696 24.641 15.68 1 95.19 201 GLN A CA 1
ATOM 1539 C C . GLN A 1 201 ? -1.955 25.484 15.508 1 95.19 201 GLN A C 1
ATOM 1541 O O . GLN A 1 201 ? -2.738 25.625 16.453 1 95.19 201 GLN A O 1
ATOM 1546 N N . ASN A 1 202 ? -2.131 26.141 14.414 1 96.06 202 ASN A N 1
ATOM 1547 C CA . ASN A 1 202 ? -3.352 26.812 13.992 1 96.06 202 ASN A CA 1
ATOM 1548 C C . ASN A 1 202 ? -4.051 26.062 12.867 1 96.06 202 ASN A C 1
ATOM 1550 O O . ASN A 1 202 ? -3.529 25.969 11.758 1 96.06 202 ASN A O 1
ATOM 1554 N N . PHE A 1 203 ? -5.262 25.641 13.148 1 96.25 203 PHE A N 1
ATOM 1555 C CA . PHE A 1 203 ? -5.996 24.828 12.18 1 96.25 203 PHE A CA 1
ATOM 1556 C C . PHE A 1 203 ? -6.82 25.719 11.258 1 96.25 203 PHE A C 1
ATOM 1558 O O . PHE A 1 203 ? -7.34 26.75 11.68 1 96.25 203 PHE A O 1
ATOM 1565 N N . ASN A 1 204 ? -6.961 25.312 10.047 1 97.62 204 ASN A N 1
ATOM 1566 C CA . ASN A 1 204 ? -7.969 25.734 9.078 1 97.62 204 ASN A CA 1
ATOM 1567 C C . ASN A 1 204 ? -7.965 27.25 8.883 1 97.62 204 ASN A C 1
ATOM 1569 O O . ASN A 1 204 ? -9.016 27.891 8.938 1 97.62 204 ASN A O 1
ATOM 1573 N N . LEU A 1 205 ? -6.84 27.766 8.711 1 98 205 LEU A N 1
ATOM 1574 C CA . LEU A 1 205 ? -6.699 29.188 8.43 1 98 205 LEU A CA 1
ATOM 1575 C C . LEU A 1 205 ? -7.398 29.547 7.117 1 98 205 LEU A C 1
ATOM 1577 O O . LEU A 1 205 ? -7.898 30.656 6.965 1 98 205 LEU A O 1
ATOM 1581 N N . HIS A 1 206 ? -7.504 28.594 6.141 1 98 206 HIS A N 1
ATOM 1582 C CA . HIS A 1 206 ? -8.133 28.812 4.844 1 98 206 HIS A CA 1
ATOM 1583 C C . HIS A 1 206 ? -9.617 29.125 5 1 98 206 HIS A C 1
ATOM 1585 O O . HIS A 1 206 ? -10.227 29.719 4.105 1 98 206 HIS A O 1
ATOM 1591 N N . GLN A 1 207 ? -10.211 28.719 6.078 1 96.88 207 GLN A N 1
ATOM 1592 C CA . GLN A 1 207 ? -11.633 28.969 6.324 1 96.88 207 GLN A CA 1
ATOM 1593 C C . GLN A 1 207 ? -11.859 30.375 6.852 1 96.88 207 GLN A C 1
ATOM 1595 O O . GLN A 1 207 ? -12.984 30.891 6.801 1 96.88 207 GLN A O 1
ATOM 1600 N N . LYS A 1 208 ? -10.789 31.016 7.332 1 94.56 208 LYS A N 1
ATOM 1601 C CA . LYS A 1 208 ? -10.922 32.281 8.008 1 94.56 208 LYS A CA 1
ATOM 1602 C C . LYS A 1 208 ? -10.258 33.406 7.199 1 94.56 208 LYS A C 1
ATOM 1604 O O . LYS A 1 208 ? -10.453 34.594 7.484 1 94.56 208 LYS A O 1
ATOM 1609 N N . SER A 1 209 ? -9.477 33.031 6.32 1 97.12 209 SER A N 1
ATOM 1610 C CA . SER A 1 209 ? -8.742 34 5.508 1 97.12 209 SER A CA 1
ATOM 1611 C C . SER A 1 209 ? -8.875 33.688 4.023 1 97.12 209 SER A C 1
ATOM 1613 O O . SER A 1 209 ? -8.445 32.625 3.568 1 97.12 209 SER A O 1
ATOM 1615 N N . HIS A 1 210 ? -9.375 34.656 3.316 1 96.94 210 HIS A N 1
ATOM 1616 C CA . HIS A 1 210 ? -9.516 34.5 1.871 1 96.94 210 HIS A CA 1
ATOM 1617 C C . HIS A 1 210 ? -8.148 34.344 1.206 1 96.94 210 HIS A C 1
ATOM 1619 O O . HIS A 1 210 ? -8.008 33.562 0.263 1 96.94 210 HIS A O 1
ATOM 1625 N N . GLN A 1 211 ? -7.152 35.031 1.704 1 97.75 211 GLN A N 1
ATOM 1626 C CA . GLN A 1 211 ? -5.809 34.969 1.138 1 97.75 211 GLN A CA 1
ATOM 1627 C C . GLN A 1 211 ? -5.215 33.562 1.328 1 97.75 211 GLN A C 1
ATOM 1629 O O . GLN A 1 211 ? -4.617 33 0.405 1 97.75 211 GLN A O 1
ATOM 1634 N N . VAL A 1 212 ? -5.402 33 2.49 1 98.62 212 VAL A N 1
ATOM 1635 C CA . VAL A 1 212 ? -4.883 31.656 2.756 1 98.62 212 VAL A CA 1
ATOM 1636 C C . VAL A 1 212 ? -5.613 30.641 1.887 1 98.62 212 VAL A C 1
ATOM 1638 O O . VAL A 1 212 ? -5.004 29.703 1.365 1 98.62 212 VAL A O 1
ATOM 1641 N N . ARG A 1 213 ? -6.895 30.828 1.708 1 98.12 213 ARG A N 1
ATOM 1642 C CA . ARG A 1 213 ? -7.691 29.938 0.864 1 98.12 213 ARG A CA 1
ATOM 1643 C C . ARG A 1 213 ? -7.18 29.953 -0.571 1 98.12 213 ARG A C 1
ATOM 1645 O O . ARG A 1 213 ? -7.141 28.906 -1.227 1 98.12 213 ARG A O 1
ATOM 1652 N N . GLN A 1 214 ? -6.844 31.078 -1.014 1 97.12 214 GLN A N 1
ATOM 1653 C CA . GLN A 1 214 ? -6.316 31.203 -2.369 1 97.12 214 GLN A CA 1
ATOM 1654 C C . GLN A 1 214 ? -5.012 30.422 -2.52 1 97.12 214 GLN A C 1
ATOM 1656 O O . GLN A 1 214 ? -4.793 29.75 -3.533 1 97.12 214 GLN A O 1
ATOM 1661 N N . TRP A 1 215 ? -4.195 30.5 -1.521 1 98.19 215 TRP A N 1
ATOM 1662 C CA . TRP A 1 215 ? -2.936 29.766 -1.576 1 98.19 215 TRP A CA 1
ATOM 1663 C C . TRP A 1 215 ? -3.176 28.25 -1.473 1 98.19 215 TRP A C 1
ATOM 1665 O O . TRP A 1 215 ? -2.521 27.469 -2.16 1 98.19 215 TRP A O 1
ATOM 1675 N N . ALA A 1 216 ? -4.16 27.844 -0.641 1 98.5 216 ALA A N 1
ATOM 1676 C CA . ALA A 1 216 ? -4.484 26.438 -0.475 1 98.5 216 ALA A CA 1
ATOM 1677 C C . ALA A 1 216 ? -5.078 25.859 -1.756 1 98.5 216 ALA A C 1
ATOM 1679 O O . ALA A 1 216 ? -5.059 24.641 -1.961 1 98.5 216 ALA A O 1
ATOM 1680 N N . SER A 1 217 ? -5.562 26.75 -2.574 1 97.62 217 SER A N 1
ATOM 1681 C CA . SER A 1 217 ? -6.172 26.344 -3.836 1 97.62 217 SER A CA 1
ATOM 1682 C C . SER A 1 217 ? -5.352 26.812 -5.027 1 97.62 217 SER A C 1
ATOM 1684 O O . SER A 1 217 ? -5.891 27.031 -6.113 1 97.62 217 SER A O 1
ATOM 1686 N N . HIS A 1 218 ? -4.117 27.094 -4.781 1 96.69 218 HIS A N 1
ATOM 1687 C CA . HIS A 1 218 ? -3.26 27.578 -5.859 1 96.69 218 HIS A CA 1
ATOM 1688 C C . HIS A 1 218 ? -3.172 26.562 -6.992 1 96.69 218 HIS A C 1
ATOM 1690 O O . HIS A 1 218 ? -2.924 25.375 -6.754 1 96.69 218 HIS A O 1
ATOM 1696 N N . PRO A 1 219 ? -3.293 26.953 -8.234 1 94.81 219 PRO A N 1
ATOM 1697 C CA . PRO A 1 219 ? -3.363 26.031 -9.359 1 94.81 219 PRO A CA 1
ATOM 1698 C C . PRO A 1 219 ? -2.115 25.156 -9.484 1 94.81 219 PRO A C 1
ATOM 1700 O O . PRO A 1 219 ? -2.219 23.953 -9.75 1 94.81 219 PRO A O 1
ATOM 1703 N N . ARG A 1 220 ? -0.964 25.75 -9.297 1 94.69 220 ARG A N 1
ATOM 1704 C CA . ARG A 1 220 ? 0.281 25 -9.422 1 94.69 220 ARG A CA 1
ATOM 1705 C C . ARG A 1 220 ? 0.365 23.906 -8.359 1 94.69 220 ARG A C 1
ATOM 1707 O O . ARG A 1 220 ? 0.78 22.781 -8.648 1 94.69 220 ARG A O 1
ATOM 1714 N N . MET A 1 221 ? -0.026 24.25 -7.18 1 95.94 221 MET A N 1
ATOM 1715 C CA . MET A 1 221 ? -0.038 23.297 -6.082 1 95.94 221 MET A CA 1
ATOM 1716 C C . MET A 1 221 ? -1.062 22.188 -6.336 1 95.94 221 MET A C 1
ATOM 1718 O O . MET A 1 221 ? -0.755 21 -6.188 1 95.94 221 MET A O 1
ATOM 1722 N N . LEU A 1 222 ? -2.223 22.578 -6.812 1 96.94 222 LEU A N 1
ATOM 1723 C CA . LEU A 1 222 ? -3.305 21.609 -6.996 1 96.94 222 LEU A CA 1
ATOM 1724 C C . LEU A 1 222 ? -3.006 20.672 -8.156 1 96.94 222 LEU A C 1
ATOM 1726 O O . LEU A 1 222 ? -3.379 19.5 -8.117 1 96.94 222 LEU A O 1
ATOM 1730 N N . ALA A 1 223 ? -2.369 21.156 -9.18 1 94.94 223 ALA A N 1
ATOM 1731 C CA . ALA A 1 223 ? -1.974 20.281 -10.289 1 94.94 223 ALA A CA 1
ATOM 1732 C C . ALA A 1 223 ? -1.02 19.188 -9.812 1 94.94 223 ALA A C 1
ATOM 1734 O O . ALA A 1 223 ? -1.195 18.016 -10.141 1 94.94 223 ALA A O 1
ATOM 1735 N N . MET A 1 224 ? -0.065 19.609 -9.031 1 95.88 224 MET A N 1
ATOM 1736 C CA . MET A 1 224 ? 0.887 18.656 -8.461 1 95.88 224 MET A CA 1
ATOM 1737 C C . MET A 1 224 ? 0.18 17.656 -7.559 1 95.88 224 MET A C 1
ATOM 1739 O O . MET A 1 224 ? 0.417 16.453 -7.656 1 95.88 224 MET A O 1
ATOM 1743 N N . VAL A 1 225 ? -0.702 18.156 -6.73 1 97.81 225 VAL A N 1
ATOM 1744 C CA . VAL A 1 225 ? -1.434 17.312 -5.781 1 97.81 225 VAL A CA 1
ATOM 1745 C C . VAL A 1 225 ? -2.277 16.297 -6.535 1 97.81 225 VAL A C 1
ATOM 1747 O O . VAL A 1 225 ? -2.279 15.109 -6.188 1 97.81 225 VAL A O 1
ATOM 1750 N N . ALA A 1 226 ? -2.957 16.719 -7.555 1 97.19 226 ALA A N 1
ATOM 1751 C CA . ALA A 1 226 ? -3.803 15.836 -8.344 1 97.19 226 ALA A CA 1
ATOM 1752 C C . ALA A 1 226 ? -2.977 14.727 -9 1 97.19 226 ALA A C 1
ATOM 1754 O O . ALA A 1 226 ? -3.393 13.57 -9.031 1 97.19 226 ALA A O 1
ATOM 1755 N N . GLU A 1 227 ? -1.829 15.078 -9.5 1 96.44 227 GLU A N 1
ATOM 1756 C CA . GLU A 1 227 ? -0.951 14.094 -10.133 1 96.44 227 GLU A CA 1
ATOM 1757 C C . GLU A 1 227 ? -0.425 13.094 -9.109 1 96.44 227 GLU A C 1
ATOM 1759 O O . GLU A 1 227 ? -0.383 11.891 -9.383 1 96.44 227 GLU A O 1
ATOM 1764 N N . LEU A 1 228 ? -0.048 13.562 -7.977 1 97.88 228 LEU A N 1
ATOM 1765 C CA . LEU A 1 228 ? 0.49 12.695 -6.938 1 97.88 228 LEU A CA 1
ATOM 1766 C C . LEU A 1 228 ? -0.582 11.742 -6.418 1 97.88 228 LEU A C 1
ATOM 1768 O O . LEU A 1 228 ? -0.309 10.562 -6.18 1 97.88 228 LEU A O 1
ATOM 1772 N N . LEU A 1 229 ? -1.783 12.242 -6.309 1 97.69 229 LEU A N 1
ATOM 1773 C CA . LEU A 1 229 ? -2.883 11.414 -5.836 1 97.69 229 LEU A CA 1
ATOM 1774 C C . LEU A 1 229 ? -3.402 10.516 -6.949 1 97.69 229 LEU A C 1
ATOM 1776 O O . LEU A 1 229 ? -4.086 9.523 -6.684 1 97.69 229 LEU A O 1
ATOM 1780 N N . GLY A 1 230 ? -3.07 10.867 -8.148 1 95.25 230 GLY A N 1
ATOM 1781 C CA . GLY A 1 230 ? -3.713 10.188 -9.266 1 95.25 230 GLY A CA 1
ATOM 1782 C C . GLY A 1 230 ? -5.223 10.352 -9.273 1 95.25 230 GLY A C 1
ATOM 1783 O O . GLY A 1 230 ? -5.949 9.406 -9.578 1 95.25 230 GLY A O 1
ATOM 1784 N N . ALA A 1 231 ? -5.691 11.484 -8.891 1 96.44 231 ALA A N 1
ATOM 1785 C CA . ALA A 1 231 ? -7.125 11.711 -8.719 1 96.44 231 ALA A CA 1
ATOM 1786 C C . ALA A 1 231 ? -7.641 12.742 -9.727 1 96.44 231 ALA A C 1
ATOM 1788 O O . ALA A 1 231 ? -6.941 13.703 -10.047 1 96.44 231 ALA A O 1
ATOM 1789 N N . GLN A 1 232 ? -8.883 12.531 -10.117 1 95.56 232 GLN A N 1
ATOM 1790 C CA . GLN A 1 232 ? -9.523 13.469 -11.031 1 95.56 232 GLN A CA 1
ATOM 1791 C C . GLN A 1 232 ? -10.219 14.602 -10.273 1 95.56 232 GLN A C 1
ATOM 1793 O O . GLN A 1 232 ? -10.477 15.664 -10.836 1 95.56 232 GLN A O 1
ATOM 1798 N N . ARG A 1 233 ? -10.594 14.328 -9.078 1 98 233 ARG A N 1
ATOM 1799 C CA . ARG A 1 233 ? -11.211 15.305 -8.195 1 98 233 ARG A CA 1
ATOM 1800 C C . ARG A 1 233 ? -10.562 15.281 -6.812 1 98 233 ARG A C 1
ATOM 1802 O O . ARG A 1 233 ? -10.414 14.219 -6.211 1 98 233 ARG A O 1
ATOM 1809 N N . VAL A 1 234 ? -10.172 16.5 -6.371 1 98.56 234 VAL A N 1
ATOM 1810 C CA . VAL A 1 234 ? -9.43 16.609 -5.121 1 98.56 234 VAL A CA 1
ATOM 1811 C C . VAL A 1 234 ? -10.172 17.531 -4.164 1 98.56 234 VAL A C 1
ATOM 1813 O O . VAL A 1 234 ? -10.711 18.562 -4.578 1 98.56 234 VAL A O 1
ATOM 1816 N N . ARG A 1 235 ? -10.219 17.156 -2.904 1 98.81 235 ARG A N 1
ATOM 1817 C CA . ARG A 1 235 ? -10.812 17.969 -1.852 1 98.81 235 ARG A CA 1
ATOM 1818 C C . ARG A 1 235 ? -9.75 18.484 -0.894 1 98.81 235 ARG A C 1
ATOM 1820 O O . ARG A 1 235 ? -8.773 17.797 -0.598 1 98.81 235 ARG A O 1
ATOM 1827 N N . LEU A 1 236 ? -9.961 19.75 -0.458 1 98.81 236 LEU A N 1
ATOM 1828 C CA . LEU A 1 236 ? -9.156 20.312 0.619 1 98.81 236 LEU A CA 1
ATOM 1829 C C . LEU A 1 236 ? -9.641 19.812 1.978 1 98.81 236 LEU A C 1
ATOM 1831 O O . LEU A 1 236 ? -10.812 19.969 2.32 1 98.81 236 LEU A O 1
ATOM 1835 N N . TYR A 1 237 ? -8.789 19.172 2.705 1 98.81 237 TYR A N 1
ATOM 1836 C CA . TYR A 1 237 ? -9.156 18.641 4.012 1 98.81 237 TYR A CA 1
ATOM 1837 C C . TYR A 1 237 ? -8.922 19.688 5.105 1 98.81 237 TYR A C 1
ATOM 1839 O O . TYR A 1 237 ? -9.867 20.125 5.762 1 98.81 237 TYR A O 1
ATOM 1847 N N . GLN A 1 238 ? -7.637 20.047 5.23 1 98.56 238 GLN A N 1
ATOM 1848 C CA . GLN A 1 238 ? -7.281 21.047 6.246 1 98.56 238 GLN A CA 1
ATOM 1849 C C . GLN A 1 238 ? -5.961 21.719 5.91 1 98.56 238 GLN A C 1
ATOM 1851 O O . GLN A 1 238 ? -5.184 21.219 5.098 1 98.56 238 GLN A O 1
ATOM 1856 N N . ASP A 1 239 ? -5.766 22.859 6.5 1 98.5 239 ASP A N 1
ATOM 1857 C CA . ASP A 1 239 ? -4.43 23.438 6.578 1 98.5 239 ASP A CA 1
ATOM 1858 C C . ASP A 1 239 ? -4.051 23.734 8.023 1 98.5 239 ASP A C 1
ATOM 1860 O O . ASP A 1 239 ? -4.922 23.859 8.891 1 98.5 239 ASP A O 1
ATOM 1864 N N . CYS A 1 240 ? -2.773 23.734 8.227 1 97.75 240 CYS A N 1
ATOM 1865 C CA . CYS A 1 240 ? -2.242 24.016 9.562 1 97.75 240 CYS A CA 1
ATOM 1866 C C . CYS A 1 240 ? -0.942 24.797 9.477 1 97.75 240 CYS A C 1
ATOM 1868 O O . CYS A 1 240 ? -0.1 24.531 8.617 1 97.75 240 CYS A O 1
ATOM 1870 N N . LEU A 1 241 ? -0.825 25.828 10.328 1 98.25 241 LEU A N 1
ATOM 1871 C CA . LEU A 1 241 ? 0.492 26.391 10.594 1 98.25 241 LEU A CA 1
ATOM 1872 C C . LEU A 1 241 ? 1.124 25.75 11.82 1 98.25 241 LEU A C 1
ATOM 1874 O O . LEU A 1 241 ? 0.583 25.844 12.922 1 98.25 241 LEU A O 1
ATOM 1878 N N . PHE A 1 242 ? 2.201 25.062 11.602 1 97.62 242 PHE A N 1
ATOM 1879 C CA . PHE A 1 242 ? 2.986 24.5 12.688 1 97.62 242 PHE A CA 1
ATOM 1880 C C . PHE A 1 242 ? 4.172 25.391 13.031 1 97.62 242 PHE A C 1
ATOM 1882 O O . PHE A 1 242 ? 4.977 25.719 12.156 1 97.62 242 PHE A O 1
ATOM 1889 N N . GLN A 1 243 ? 4.27 25.75 14.281 1 96.31 243 GLN A N 1
ATOM 1890 C CA . GLN A 1 243 ? 5.391 26.578 14.727 1 96.31 243 GLN A CA 1
ATOM 1891 C C . GLN A 1 243 ? 6.145 25.906 15.875 1 96.31 243 GLN A C 1
ATOM 1893 O O . GLN A 1 243 ? 5.543 25.5 16.859 1 96.31 243 GLN A O 1
ATOM 1898 N N . LYS A 1 244 ? 7.402 25.766 15.641 1 95.94 244 LYS A N 1
ATOM 1899 C CA . LYS A 1 244 ? 8.312 25.375 16.719 1 95.94 244 LYS A CA 1
ATOM 1900 C C . LYS A 1 244 ? 9.18 26.547 17.156 1 95.94 244 LYS A C 1
ATOM 1902 O O . LYS A 1 244 ? 10.086 26.953 16.422 1 95.94 244 LYS A O 1
ATOM 1907 N N . MET A 1 245 ? 8.828 27 18.359 1 93.31 245 MET A N 1
ATOM 1908 C CA . MET A 1 245 ? 9.688 28.016 18.953 1 93.31 245 MET A CA 1
ATOM 1909 C C . MET A 1 245 ? 11.023 27.422 19.375 1 93.31 245 MET A C 1
ATOM 1911 O O . MET A 1 245 ? 11.148 26.203 19.531 1 93.31 245 MET A O 1
ATOM 1915 N N . PRO A 1 246 ? 12.055 28.312 19.5 1 95.12 246 PRO A N 1
ATOM 1916 C CA . PRO A 1 246 ? 13.328 27.781 19.984 1 95.12 246 PRO A CA 1
ATOM 1917 C C . PRO A 1 246 ? 13.18 26.969 21.281 1 95.12 246 PRO A C 1
ATOM 1919 O O . PRO A 1 246 ? 12.531 27.422 22.219 1 95.12 246 PRO A O 1
ATOM 1922 N N . GLY A 1 247 ? 13.695 25.766 21.188 1 93.56 247 GLY A N 1
ATOM 1923 C CA . GLY A 1 247 ? 13.688 24.938 22.391 1 93.56 247 GLY A CA 1
ATOM 1924 C C . GLY A 1 247 ? 12.523 23.969 22.438 1 93.56 247 GLY A C 1
ATOM 1925 O O . GLY A 1 247 ? 12.5 23.062 23.266 1 93.56 247 GLY A O 1
ATOM 1926 N N . PHE A 1 248 ? 11.492 24.188 21.578 1 94.25 248 PHE A N 1
ATOM 1927 C CA . PHE A 1 248 ? 10.375 23.25 21.531 1 94.25 248 PHE A CA 1
ATOM 1928 C C . PHE A 1 248 ? 10.844 21.844 21.172 1 94.25 248 PHE A C 1
ATOM 1930 O O . PHE A 1 248 ? 11.781 21.688 20.391 1 94.25 248 PHE A O 1
ATOM 1937 N N . GLY A 1 249 ? 10.188 20.844 21.641 1 92.06 249 GLY A N 1
ATOM 1938 C CA . GLY A 1 249 ? 10.656 19.469 21.609 1 92.06 249 GLY A CA 1
ATOM 1939 C C . GLY A 1 249 ? 10.281 18.734 20.328 1 92.06 249 GLY A C 1
ATOM 1940 O O . GLY A 1 249 ? 9.977 19.359 19.312 1 92.06 249 GLY A O 1
ATOM 1941 N N . VAL A 1 250 ? 10.406 17.422 20.406 1 94.56 250 VAL A N 1
ATOM 1942 C CA . VAL A 1 250 ? 10.25 16.5 19.281 1 94.56 250 VAL A CA 1
ATOM 1943 C C . VAL A 1 250 ? 8.773 16.359 18.938 1 94.56 250 VAL A C 1
ATOM 1945 O O . VAL A 1 250 ? 7.91 16.484 19.797 1 94.56 250 VAL A O 1
ATOM 1948 N N . THR A 1 251 ? 8.445 16.281 17.688 1 94.19 251 THR A N 1
ATOM 1949 C CA . THR A 1 251 ? 7.199 15.664 17.234 1 94.19 251 THR A CA 1
ATOM 1950 C C . THR A 1 251 ? 7.383 14.156 17.062 1 94.19 251 THR A C 1
ATOM 1952 O O . THR A 1 251 ? 8.203 13.719 16.25 1 94.19 251 THR A O 1
ATOM 1955 N N . ASN A 1 252 ? 6.617 13.406 17.75 1 92.06 252 ASN A N 1
ATOM 1956 C CA . ASN A 1 252 ? 6.785 11.953 17.734 1 92.06 252 ASN A CA 1
ATOM 1957 C C . ASN A 1 252 ? 6.336 11.352 16.406 1 92.06 252 ASN A C 1
ATOM 1959 O O . ASN A 1 252 ? 5.602 11.992 15.656 1 92.06 252 ASN A O 1
ATOM 1963 N N . TRP A 1 253 ? 6.793 10.102 16.234 1 94.81 253 TRP A N 1
ATOM 1964 C CA . TRP A 1 253 ? 6.41 9.352 15.039 1 94.81 253 TRP A CA 1
ATOM 1965 C C . TRP A 1 253 ? 4.891 9.234 14.93 1 94.81 253 TRP A C 1
ATOM 1967 O O . TRP A 1 253 ? 4.223 8.883 15.906 1 94.81 253 TRP A O 1
ATOM 1977 N N . HIS A 1 254 ? 4.344 9.492 13.734 1 95.19 254 HIS A N 1
ATOM 1978 C CA . HIS A 1 254 ? 2.91 9.359 13.492 1 95.19 254 HIS A CA 1
ATOM 1979 C C . HIS A 1 254 ? 2.605 9.352 11.992 1 95.19 254 HIS A C 1
ATOM 1981 O O . HIS A 1 254 ? 3.48 9.641 11.18 1 95.19 254 HIS A O 1
ATOM 1987 N N . SER A 1 255 ? 1.456 8.898 11.641 1 96.88 255 SER A N 1
ATOM 1988 C CA . SER A 1 255 ? 0.865 9.086 10.32 1 96.88 255 SER A CA 1
ATOM 1989 C C . SER A 1 255 ? -0.35 10 10.383 1 96.88 255 SER A C 1
ATOM 1991 O O . SER A 1 255 ? -1.114 9.969 11.352 1 96.88 255 SER A O 1
ATOM 1993 N N . ASP A 1 256 ? -0.48 10.852 9.406 1 98.06 256 ASP A N 1
ATOM 1994 C CA . ASP A 1 256 ? -1.569 11.82 9.391 1 98.06 256 ASP A CA 1
ATOM 1995 C C . ASP A 1 256 ? -2.928 11.125 9.359 1 98.06 256 ASP A C 1
ATOM 1997 O O . ASP A 1 256 ? -3.846 11.508 10.086 1 98.06 256 ASP A O 1
ATOM 2001 N N . LEU A 1 257 ? -3.074 10.07 8.586 1 97.81 257 LEU A N 1
ATOM 2002 C CA . LEU A 1 257 ? -4.363 9.414 8.391 1 97.81 257 LEU A CA 1
ATOM 2003 C C . LEU A 1 257 ? -4.797 8.68 9.656 1 97.81 257 LEU A C 1
ATOM 2005 O O . LEU A 1 257 ? -5.961 8.297 9.781 1 97.81 257 LEU A O 1
ATOM 2009 N N . ASN A 1 258 ? -3.896 8.5 10.547 1 96 258 ASN A N 1
ATOM 2010 C CA . ASN A 1 258 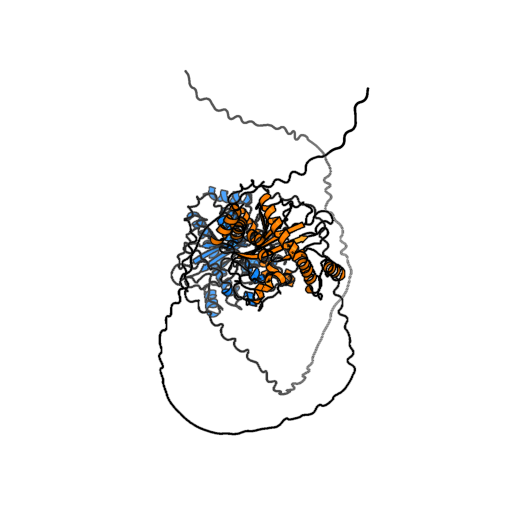? -4.273 7.938 11.844 1 96 258 ASN A CA 1
ATOM 2011 C C . ASN A 1 258 ? -5.121 8.914 12.648 1 96 258 ASN A C 1
ATOM 2013 O O . ASN A 1 258 ? -5.793 8.523 13.602 1 96 258 ASN A O 1
ATOM 2017 N N . MET A 1 259 ? -5.078 10.195 12.289 1 96.12 259 MET A N 1
ATOM 2018 C CA . MET A 1 259 ? -5.801 11.234 13.016 1 96.12 259 MET A CA 1
ATOM 2019 C C . MET A 1 259 ? -6.918 11.82 12.164 1 96.12 259 MET A C 1
ATOM 2021 O O . MET A 1 259 ? -7.5 12.844 12.516 1 96.12 259 MET A O 1
ATOM 2025 N N . VAL A 1 260 ? -7.109 11.297 11 1 97.75 260 VAL A N 1
ATOM 2026 C CA . VAL A 1 260 ? -8.125 11.766 10.062 1 97.75 260 VAL A CA 1
ATOM 2027 C C . VAL A 1 260 ? -9.297 10.789 10.047 1 97.75 260 VAL A C 1
ATOM 2029 O O . VAL A 1 260 ? -9.117 9.586 9.852 1 97.75 260 VAL A O 1
ATOM 2032 N N . PRO A 1 261 ? -10.539 11.227 10.289 1 97.38 261 PRO A N 1
ATOM 2033 C CA . PRO A 1 261 ? -11.688 10.328 10.367 1 97.38 261 PRO A CA 1
ATOM 2034 C C . PRO A 1 261 ? -12.211 9.906 8.992 1 97.38 261 PRO A C 1
ATOM 2036 O O . PRO A 1 261 ? -13.422 9.914 8.766 1 97.38 261 PRO A O 1
ATOM 2039 N N . LEU A 1 262 ? -11.375 9.578 8.125 1 97.62 262 LEU A N 1
ATOM 2040 C CA . LEU A 1 262 ? -11.719 9.117 6.781 1 97.62 262 LEU A CA 1
ATOM 2041 C C . LEU A 1 262 ? -11.148 7.727 6.52 1 97.62 262 LEU A C 1
ATOM 2043 O O . LEU A 1 262 ? -10.031 7.418 6.938 1 97.62 262 LEU A O 1
ATOM 2047 N N . ASP A 1 263 ? -11.938 6.867 5.887 1 96.12 263 ASP A N 1
ATOM 2048 C CA . ASP A 1 263 ? -11.516 5.559 5.395 1 96.12 263 ASP A CA 1
ATOM 2049 C C . ASP A 1 263 ? -10.953 5.66 3.979 1 96.12 263 ASP A C 1
ATOM 2051 O O . ASP A 1 263 ? -11.664 5.414 3.004 1 96.12 263 ASP A O 1
ATOM 2055 N N . THR A 1 264 ? -9.633 6.012 3.889 1 97 264 THR A N 1
ATOM 2056 C CA . THR A 1 264 ? -9.07 6.246 2.564 1 97 264 THR A CA 1
ATOM 2057 C C . THR A 1 264 ? -7.559 6.012 2.57 1 97 264 THR A C 1
ATOM 2059 O O . THR A 1 264 ? -6.934 6 3.631 1 97 264 THR A O 1
ATOM 2062 N N . ASN A 1 265 ? -7.059 5.73 1.394 1 97.69 265 ASN A N 1
ATOM 2063 C CA . ASN A 1 265 ? -5.621 5.672 1.151 1 97.69 265 ASN A CA 1
ATOM 2064 C C . ASN A 1 265 ? -5.16 6.805 0.235 1 97.69 265 ASN A C 1
ATOM 2066 O O . ASN A 1 265 ? -4 6.84 -0.176 1 97.69 265 ASN A O 1
ATOM 2070 N N . SER A 1 266 ? -6.035 7.672 -0.178 1 98.06 266 SER A N 1
ATOM 2071 C CA . SER A 1 266 ? -5.742 8.75 -1.114 1 98.06 266 SER A CA 1
ATOM 2072 C C . SER A 1 266 ? -5.727 10.109 -0.41 1 98.06 266 SER A C 1
ATOM 2074 O O . SER A 1 266 ? -6.676 10.883 -0.532 1 98.06 266 SER A O 1
ATOM 2076 N N . PHE A 1 267 ? -4.711 10.328 0.289 1 98.81 267 PHE A N 1
ATOM 2077 C CA . PHE A 1 267 ? -4.52 11.484 1.153 1 98.81 267 PHE A CA 1
ATOM 2078 C C . PHE A 1 267 ? -3.055 11.898 1.193 1 98.81 267 PHE A C 1
ATOM 2080 O O . PHE A 1 267 ? -2.166 11.047 1.28 1 98.81 267 PHE A O 1
ATOM 2087 N N . LEU A 1 268 ? -2.789 13.172 1.035 1 98.94 268 LEU A N 1
ATOM 2088 C CA . LEU A 1 268 ? -1.41 13.625 1.171 1 98.94 268 LEU A CA 1
ATOM 2089 C C . LEU A 1 268 ? -1.355 14.992 1.844 1 98.94 268 LEU A C 1
ATOM 2091 O O . LEU A 1 268 ? -2.377 15.672 1.964 1 98.94 268 LEU A O 1
ATOM 2095 N N . THR A 1 269 ? -0.221 15.336 2.381 1 98.94 269 THR A N 1
ATOM 2096 C CA . THR A 1 269 ? 0.035 16.625 3.02 1 98.94 269 THR A CA 1
ATOM 2097 C C . THR A 1 269 ? 1.213 17.328 2.357 1 98.94 269 THR A C 1
ATOM 2099 O O . THR A 1 269 ? 2.262 16.719 2.131 1 98.94 269 THR A O 1
ATOM 2102 N N . VAL A 1 270 ? 1.025 18.531 2.008 1 98.88 270 VAL A N 1
ATOM 2103 C CA . VAL A 1 270 ? 2.088 19.406 1.522 1 98.88 270 VAL A CA 1
ATOM 2104 C C . VAL A 1 270 ? 2.66 20.219 2.684 1 98.88 270 VAL A C 1
ATOM 2106 O O . VAL A 1 270 ? 1.923 20.906 3.396 1 98.88 270 VAL A O 1
ATOM 2109 N N . TRP A 1 271 ? 3.934 20.094 2.908 1 98.81 271 TRP A N 1
ATOM 2110 C CA . TRP A 1 271 ? 4.652 20.781 3.973 1 98.81 271 TRP A CA 1
ATOM 2111 C C . TRP A 1 271 ? 5.535 21.891 3.406 1 98.81 271 TRP A C 1
ATOM 2113 O O . TRP A 1 271 ? 6.465 21.609 2.643 1 98.81 271 TRP A O 1
ATOM 2123 N N . ILE A 1 272 ? 5.258 23.156 3.785 1 98.62 272 ILE A N 1
ATOM 2124 C CA . ILE A 1 272 ? 5.914 24.328 3.205 1 98.62 272 ILE A CA 1
ATOM 2125 C C . ILE A 1 272 ? 6.586 25.141 4.305 1 98.62 272 ILE A C 1
ATOM 2127 O O . ILE A 1 272 ? 5.922 25.875 5.031 1 98.62 272 ILE A O 1
ATOM 2131 N N . PRO A 1 273 ? 7.934 25.047 4.395 1 98.31 273 PRO A N 1
ATOM 2132 C CA . PRO A 1 273 ? 8.609 25.922 5.355 1 98.31 273 PRO A CA 1
ATOM 2133 C C . PRO A 1 273 ? 8.5 27.406 4.98 1 98.31 273 PRO A C 1
ATOM 2135 O O . PRO A 1 273 ? 8.57 27.75 3.801 1 98.31 273 PRO A O 1
ATOM 2138 N N . LEU A 1 274 ? 8.32 28.281 5.938 1 98.31 274 LEU A N 1
ATOM 2139 C CA . LEU A 1 274 ? 8.094 29.688 5.684 1 98.31 274 LEU A CA 1
ATOM 2140 C C . LEU A 1 274 ? 9.398 30.484 5.75 1 98.31 274 LEU A C 1
ATOM 2142 O O . LEU A 1 274 ? 9.391 31.703 5.727 1 98.31 274 LEU A O 1
ATOM 2146 N N . ARG A 1 275 ? 10.477 29.844 5.859 1 96.62 275 ARG A N 1
ATOM 2147 C CA . ARG A 1 275 ? 11.836 30.328 5.676 1 96.62 275 ARG A CA 1
ATOM 2148 C C . ARG A 1 275 ? 12.766 29.203 5.246 1 96.62 275 ARG A C 1
ATOM 2150 O O . ARG A 1 275 ? 12.414 28.016 5.348 1 96.62 275 ARG A O 1
ATOM 2157 N N . SER A 1 276 ? 13.906 29.594 4.734 1 97.19 276 SER A N 1
ATOM 2158 C CA . SER A 1 276 ? 14.914 28.578 4.453 1 97.19 276 SER A CA 1
ATOM 2159 C C . SER A 1 276 ? 15.367 27.875 5.727 1 97.19 276 SER A C 1
ATOM 2161 O O . SER A 1 276 ? 15.484 28.516 6.781 1 97.19 276 SER A O 1
ATOM 2163 N N . LEU A 1 277 ? 15.609 26.625 5.609 1 96.31 277 LEU A N 1
ATOM 2164 C CA . LEU A 1 277 ? 15.984 25.828 6.77 1 96.31 277 LEU A CA 1
ATOM 2165 C C . LEU A 1 277 ? 17.469 25.469 6.715 1 96.31 277 LEU A C 1
ATOM 2167 O O . LEU A 1 277 ? 17.953 25 5.684 1 96.31 277 LEU A O 1
ATOM 2171 N N . ALA A 1 278 ? 18.062 25.672 7.844 1 94 278 ALA A N 1
ATOM 2172 C CA . ALA A 1 278 ? 19.422 25.141 8.023 1 94 278 ALA A CA 1
ATOM 2173 C C . ALA A 1 278 ? 19.375 23.656 8.375 1 94 278 ALA A C 1
ATOM 2175 O O . ALA A 1 278 ? 18.312 23.109 8.688 1 94 278 ALA A O 1
ATOM 2176 N N . LYS A 1 279 ? 20.516 23.047 8.367 1 92.75 279 LYS A N 1
ATOM 2177 C CA . LYS A 1 279 ? 20.625 21.625 8.641 1 92.75 279 LYS A CA 1
ATOM 2178 C C . LYS A 1 279 ? 20.141 21.297 10.055 1 92.75 279 LYS A C 1
ATOM 2180 O O . LYS A 1 279 ? 19.609 20.219 10.297 1 92.75 279 LYS A O 1
ATOM 2185 N N . THR A 1 280 ? 20.281 22.25 10.953 1 93.44 280 THR A N 1
ATOM 2186 C CA . THR A 1 280 ? 19.969 22 12.359 1 93.44 280 THR A CA 1
ATOM 2187 C C . THR A 1 280 ? 18.516 22.297 12.656 1 93.44 280 THR A C 1
ATOM 2189 O O . THR A 1 280 ? 18 21.938 13.719 1 93.44 280 THR A O 1
ATOM 2192 N N . ASP A 1 281 ? 17.828 22.953 11.711 1 95.62 281 ASP A N 1
ATOM 2193 C CA . ASP A 1 281 ? 16.422 23.266 11.93 1 95.62 281 ASP A CA 1
ATOM 2194 C C . ASP A 1 281 ? 15.57 22 11.953 1 95.62 281 ASP A C 1
ATOM 2196 O O . ASP A 1 281 ? 15.922 21 11.328 1 95.62 281 ASP A O 1
ATOM 2200 N N . SER A 1 282 ? 14.461 22.078 12.648 1 96 282 SER A N 1
ATOM 2201 C CA . SER A 1 282 ? 13.516 20.969 12.766 1 96 282 SER A CA 1
ATOM 2202 C C . SER A 1 282 ? 12.773 20.734 11.453 1 96 282 SER A C 1
ATOM 2204 O O . SER A 1 282 ? 11.766 21.391 11.18 1 96 282 SER A O 1
ATOM 2206 N N . SER A 1 283 ? 13.266 19.797 10.695 1 96.31 283 SER A N 1
ATOM 2207 C CA . SER A 1 283 ? 12.578 19.359 9.477 1 96.31 283 SER A CA 1
ATOM 2208 C C . SER A 1 283 ? 11.961 17.984 9.656 1 96.31 283 SER A C 1
ATOM 2210 O O . SER A 1 283 ? 12.25 17.281 10.633 1 96.31 283 SER A O 1
ATOM 2212 N N . LEU A 1 284 ? 11.117 17.625 8.727 1 97.94 284 LEU A N 1
ATOM 2213 C CA . LEU A 1 284 ? 10.453 16.328 8.805 1 97.94 284 LEU A CA 1
ATOM 2214 C C . LEU A 1 284 ? 11.398 15.211 8.359 1 97.94 284 LEU A C 1
ATOM 2216 O O . LEU A 1 284 ? 12.172 15.383 7.422 1 97.94 284 LEU A O 1
ATOM 2220 N N . HIS A 1 285 ? 11.32 14.117 9.094 1 97.94 285 HIS A N 1
ATOM 2221 C CA . HIS A 1 285 ? 11.961 12.844 8.758 1 97.94 285 HIS A CA 1
ATOM 2222 C C . HIS A 1 285 ? 10.922 11.773 8.43 1 97.94 285 HIS A C 1
ATOM 2224 O O . HIS A 1 285 ? 9.898 11.664 9.117 1 97.94 285 HIS A O 1
ATOM 2230 N N . PHE A 1 286 ? 11.18 11.055 7.359 1 98.38 286 PHE A N 1
ATOM 2231 C CA . PHE A 1 286 ? 10.172 10.133 6.859 1 98.38 286 PHE A CA 1
ATOM 2232 C C . PHE A 1 286 ? 10.68 8.695 6.914 1 98.38 286 PHE A C 1
ATOM 2234 O O . PHE A 1 286 ? 11.82 8.414 6.547 1 98.38 286 PHE A O 1
ATOM 2241 N N . ALA A 1 287 ? 9.852 7.793 7.418 1 98.19 287 ALA A N 1
ATOM 2242 C CA . ALA A 1 287 ? 10.102 6.363 7.262 1 98.19 287 ALA A CA 1
ATOM 2243 C C . ALA A 1 287 ? 9.656 5.875 5.883 1 98.19 287 ALA A C 1
ATOM 2245 O O . ALA A 1 287 ? 8.484 5.559 5.676 1 98.19 287 ALA A O 1
ATOM 2246 N N . SER A 1 288 ? 10.648 5.715 5.008 1 97.94 288 SER A N 1
ATOM 2247 C CA . SER A 1 288 ? 10.367 5.445 3.6 1 97.94 288 SER A CA 1
ATOM 2248 C C . SER A 1 288 ? 9.695 4.09 3.422 1 97.94 288 SER A C 1
ATOM 2250 O O . SER A 1 288 ? 10.164 3.08 3.947 1 97.94 288 SER A O 1
ATOM 2252 N N . GLY A 1 289 ? 8.531 4.113 2.695 1 96.88 289 GLY A N 1
ATOM 2253 C CA . GLY A 1 289 ? 7.82 2.887 2.375 1 96.88 289 GLY A CA 1
ATOM 2254 C C . GLY A 1 289 ? 6.832 2.475 3.447 1 96.88 289 GLY A C 1
ATOM 2255 O O . GLY A 1 289 ? 6.066 1.523 3.262 1 96.88 289 GLY A O 1
ATOM 2256 N N . SER A 1 290 ? 6.797 3.148 4.562 1 97.25 290 SER A N 1
ATOM 2257 C CA . SER A 1 290 ? 5.922 2.76 5.664 1 97.25 290 SER A CA 1
ATOM 2258 C C . SER A 1 290 ? 4.453 2.893 5.277 1 97.25 290 SER A C 1
ATOM 2260 O O . SER A 1 290 ? 3.6 2.172 5.801 1 97.25 290 SER A O 1
ATOM 2262 N N . HIS A 1 291 ? 4.133 3.738 4.344 1 97.38 291 HIS A N 1
ATOM 2263 C CA . HIS A 1 291 ? 2.75 4.02 3.969 1 97.38 291 HIS A CA 1
ATOM 2264 C C . HIS A 1 291 ? 2.113 2.822 3.271 1 97.38 291 HIS A C 1
ATOM 2266 O O . HIS A 1 291 ? 0.891 2.76 3.129 1 97.38 291 HIS A O 1
ATOM 2272 N N . ARG A 1 292 ? 2.912 1.896 2.855 1 95.56 292 ARG A N 1
ATOM 2273 C CA . ARG A 1 292 ? 2.377 0.774 2.092 1 95.56 292 ARG A CA 1
ATOM 2274 C C . ARG A 1 292 ? 2.775 -0.556 2.721 1 95.56 292 ARG A C 1
ATOM 2276 O O . ARG A 1 292 ? 2.809 -1.585 2.043 1 95.56 292 ARG A O 1
ATOM 2283 N N . ASP A 1 293 ? 3.102 -0.521 3.992 1 96.19 293 ASP A N 1
ATOM 2284 C CA . ASP A 1 293 ? 3.389 -1.765 4.699 1 96.19 293 ASP A CA 1
ATOM 2285 C C . ASP A 1 293 ? 2.104 -2.521 5.027 1 96.19 293 ASP A C 1
ATOM 2287 O O . ASP A 1 293 ? 1.749 -2.678 6.195 1 96.19 293 ASP A O 1
ATOM 2291 N N . PHE A 1 294 ? 1.473 -3.012 3.982 1 96.5 294 PHE A N 1
ATOM 2292 C CA . PHE A 1 294 ? 0.209 -3.736 4.059 1 96.5 294 PHE A CA 1
ATOM 2293 C C . PHE A 1 294 ? 0.369 -5.023 4.859 1 96.5 294 PHE A C 1
ATOM 2295 O O . PHE A 1 294 ? -0.508 -5.383 5.648 1 96.5 294 PHE A O 1
ATOM 2302 N N . ALA A 1 295 ? 1.458 -5.715 4.719 1 95.62 295 ALA A N 1
ATOM 2303 C CA . ALA A 1 295 ? 1.726 -6.984 5.391 1 95.62 295 ALA A CA 1
ATOM 2304 C C . ALA A 1 295 ? 1.657 -6.828 6.906 1 95.62 295 ALA A C 1
ATOM 2306 O O . ALA A 1 295 ? 1.068 -7.66 7.598 1 95.62 295 ALA A O 1
ATOM 2307 N N . LEU A 1 296 ? 2.266 -5.746 7.395 1 94 296 LEU A N 1
ATOM 2308 C CA . LEU A 1 296 ? 2.248 -5.508 8.836 1 94 296 LEU A CA 1
ATOM 2309 C C . LEU A 1 296 ? 0.816 -5.402 9.352 1 94 296 LEU A C 1
ATOM 2311 O O . LEU A 1 296 ? 0.429 -6.129 10.266 1 94 296 LEU A O 1
ATOM 2315 N N . ALA A 1 297 ? 0.047 -4.57 8.695 1 93.69 297 ALA A N 1
ATOM 2316 C CA . ALA A 1 297 ? -1.32 -4.34 9.156 1 93.69 297 ALA A CA 1
ATOM 2317 C C . ALA A 1 297 ? -2.195 -5.566 8.914 1 93.69 297 ALA A C 1
ATOM 2319 O O . ALA A 1 297 ? -3.119 -5.836 9.688 1 93.69 297 ALA A O 1
ATOM 2320 N N . TYR A 1 298 ? -1.926 -6.297 7.855 1 95.19 298 TYR A N 1
ATOM 2321 C CA . TYR A 1 298 ? -2.725 -7.465 7.496 1 95.19 298 TYR A CA 1
ATOM 2322 C C . TYR A 1 298 ? -2.486 -8.609 8.469 1 95.19 298 TYR A C 1
ATOM 2324 O O . TYR A 1 298 ? -3.438 -9.242 8.938 1 95.19 298 TYR A O 1
ATOM 2332 N N . TRP A 1 299 ? -1.248 -8.844 8.859 1 95.69 299 TRP A N 1
ATOM 2333 C CA . TRP A 1 299 ? -0.9 -10.047 9.602 1 95.69 299 TRP A CA 1
ATOM 2334 C C . TRP A 1 299 ? -0.957 -9.789 11.109 1 95.69 299 TRP A C 1
ATOM 2336 O O . TRP A 1 299 ? -1.328 -10.68 11.883 1 95.69 299 TRP A O 1
ATOM 2346 N N . GLN A 1 300 ? -0.603 -8.625 11.508 1 93.62 300 GLN A N 1
ATOM 2347 C CA . GLN A 1 300 ? -0.313 -8.422 12.93 1 93.62 300 GLN A CA 1
ATOM 2348 C C . GLN A 1 300 ? -1.508 -7.805 13.648 1 93.62 300 GLN A C 1
ATOM 2350 O O . GLN A 1 300 ? -2.24 -6.996 13.07 1 93.62 300 GLN A O 1
ATOM 2355 N N . ASN A 1 301 ? -1.622 -8.211 14.891 1 93.94 301 ASN A N 1
ATOM 2356 C CA . ASN A 1 301 ? -2.566 -7.508 15.75 1 93.94 301 ASN A CA 1
ATOM 2357 C C . ASN A 1 301 ? -1.988 -6.188 16.25 1 93.94 301 ASN A C 1
ATOM 2359 O O . ASN A 1 301 ? -0.921 -5.762 15.812 1 93.94 301 ASN A O 1
ATOM 2363 N N . ASN A 1 302 ? -2.73 -5.516 17.078 1 92.12 302 ASN A N 1
ATOM 2364 C CA . ASN A 1 302 ? -2.303 -4.191 17.516 1 92.12 302 ASN A CA 1
ATOM 2365 C C . ASN A 1 302 ? -0.983 -4.258 18.281 1 92.12 302 ASN A C 1
ATOM 2367 O O . ASN A 1 302 ? -0.161 -3.344 18.188 1 92.12 302 ASN A O 1
ATOM 2371 N N . GLN A 1 303 ? -0.747 -5.262 19.016 1 90.12 303 GLN A N 1
ATOM 2372 C CA . GLN A 1 303 ? 0.511 -5.426 19.734 1 90.12 303 GLN A CA 1
ATOM 2373 C C . GLN A 1 303 ? 1.679 -5.613 18.766 1 90.12 303 GLN A C 1
ATOM 2375 O O . GLN A 1 303 ? 2.756 -5.051 18.969 1 90.12 303 GLN A O 1
ATOM 2380 N N . GLY A 1 304 ? 1.424 -6.363 17.781 1 88.12 304 GLY A N 1
ATOM 2381 C CA . GLY A 1 304 ? 2.455 -6.59 16.781 1 88.12 304 GLY A CA 1
ATOM 2382 C C . GLY A 1 304 ? 2.789 -5.352 15.969 1 88.12 304 GLY A C 1
ATOM 2383 O O . GLY A 1 304 ? 3.92 -5.191 15.508 1 88.12 304 GLY A O 1
ATOM 2384 N N . MET A 1 305 ? 1.849 -4.508 15.82 1 88.56 305 MET A N 1
ATOM 2385 C CA . MET A 1 305 ? 2.037 -3.289 15.039 1 88.56 305 MET A CA 1
ATOM 2386 C C . MET A 1 305 ? 2.73 -2.213 15.867 1 88.56 305 MET A C 1
ATOM 2388 O O . MET A 1 305 ? 3.174 -1.197 15.328 1 88.56 305 MET A O 1
ATOM 2392 N N . ALA A 1 306 ? 2.838 -2.426 17.062 1 81.56 306 ALA A N 1
ATOM 2393 C CA . ALA A 1 306 ? 3.361 -1.397 17.969 1 81.56 306 ALA A CA 1
ATOM 2394 C C . ALA A 1 306 ? 4.875 -1.269 17.828 1 81.56 306 ALA A C 1
ATOM 2396 O O . ALA A 1 306 ? 5.438 -0.19 18.031 1 81.56 306 ALA A O 1
ATOM 2397 N N . ASN A 1 307 ? 5.488 -2.344 17.453 1 76.31 307 ASN A N 1
ATOM 2398 C CA . ASN A 1 307 ? 6.941 -2.277 17.344 1 76.31 307 ASN A CA 1
ATOM 2399 C C . ASN A 1 307 ? 7.379 -2.105 15.891 1 76.31 307 ASN A C 1
ATOM 2401 O O . ASN A 1 307 ? 7.547 -3.088 15.164 1 76.31 307 ASN A O 1
ATOM 2405 N N . LEU A 1 308 ? 7.652 -0.831 15.602 1 83.25 308 LEU A N 1
ATOM 2406 C CA . LEU A 1 308 ? 7.984 -0.54 14.211 1 83.25 308 LEU A CA 1
ATOM 2407 C C . LEU A 1 308 ? 9.492 -0.491 14.016 1 83.25 308 LEU A C 1
ATOM 2409 O O . LEU A 1 308 ? 9.977 -0.426 12.883 1 83.25 308 LEU A O 1
ATOM 2413 N N . GLU A 1 309 ? 10.219 -0.542 15.062 1 78.69 309 GLU A N 1
ATOM 2414 C CA . GLU A 1 309 ? 11.68 -0.508 14.969 1 78.69 309 GLU A CA 1
ATOM 2415 C C . GLU A 1 309 ? 12.203 -1.707 14.188 1 78.69 309 GLU A C 1
ATOM 2417 O O . GLU A 1 309 ? 13.164 -1.581 13.422 1 78.69 309 GLU A O 1
ATOM 2422 N N . SER A 1 310 ? 11.539 -2.748 14.391 1 78.06 310 SER A N 1
ATOM 2423 C CA . SER A 1 310 ? 12.016 -3.977 13.766 1 78.06 310 SER A CA 1
ATOM 2424 C C . SER A 1 310 ? 11.742 -3.977 12.266 1 78.06 310 SER A C 1
ATOM 2426 O O . SER A 1 310 ? 12.305 -4.785 11.523 1 78.06 310 SER A O 1
ATOM 2428 N N . ARG A 1 311 ? 10.938 -3.051 11.852 1 89.31 311 ARG A N 1
ATOM 2429 C CA . ARG A 1 311 ? 10.578 -3.035 10.43 1 89.31 311 ARG A CA 1
ATOM 2430 C C . ARG A 1 311 ? 11.742 -2.547 9.578 1 89.31 311 ARG A C 1
ATOM 2432 O O . ARG A 1 311 ? 11.82 -2.859 8.391 1 89.31 311 ARG A O 1
ATOM 2439 N N . GLY A 1 312 ? 12.648 -1.715 10.203 1 89.25 312 GLY A N 1
ATOM 2440 C CA . GLY A 1 312 ? 13.852 -1.285 9.5 1 89.25 312 GLY A CA 1
ATOM 2441 C C . GLY A 1 312 ? 13.562 -0.369 8.328 1 89.25 312 GLY A C 1
ATOM 2442 O O . GLY A 1 312 ? 14.234 -0.445 7.297 1 89.25 312 GLY A O 1
ATOM 2443 N N . TYR A 1 313 ? 12.57 0.501 8.391 1 95.5 313 TYR A N 1
ATOM 2444 C CA . TYR A 1 313 ? 12.32 1.466 7.328 1 95.5 313 TYR A CA 1
ATOM 2445 C C . TYR A 1 313 ? 13.508 2.41 7.152 1 95.5 313 TYR A C 1
ATOM 2447 O O . TYR A 1 313 ? 14.023 2.953 8.133 1 95.5 313 TYR A O 1
ATOM 2455 N N . PRO A 1 314 ? 14.016 2.633 5.895 1 95.94 314 PRO A N 1
ATOM 2456 C CA . PRO A 1 314 ? 14.961 3.738 5.738 1 95.94 314 PRO A CA 1
ATOM 2457 C C . PRO A 1 314 ? 14.375 5.082 6.164 1 95.94 314 PRO A C 1
ATOM 2459 O O . PRO A 1 314 ? 13.234 5.406 5.805 1 95.94 314 PRO A O 1
ATOM 2462 N N . VAL A 1 315 ? 15.078 5.805 6.961 1 97.06 315 VAL A N 1
ATOM 2463 C CA . VAL A 1 315 ? 14.625 7.121 7.398 1 97.06 315 VAL A CA 1
ATOM 2464 C C . VAL A 1 315 ? 15.312 8.211 6.57 1 97.06 315 VAL A C 1
ATOM 2466 O O . VAL A 1 315 ? 16.531 8.266 6.504 1 97.06 315 VAL A O 1
ATOM 2469 N N . VAL A 1 316 ? 14.523 9.039 5.914 1 97 316 VAL A N 1
ATOM 2470 C CA . VAL A 1 316 ? 15.023 10.047 4.984 1 97 316 VAL A CA 1
ATOM 2471 C C . VAL A 1 316 ? 14.492 11.422 5.391 1 97 316 VAL A C 1
ATOM 2473 O O . VAL A 1 316 ? 13.344 11.547 5.824 1 97 316 VAL A O 1
ATOM 2476 N N . ASP A 1 317 ? 15.328 12.398 5.332 1 96.56 317 ASP A N 1
ATOM 2477 C CA . ASP A 1 317 ? 14.914 13.789 5.48 1 96.56 317 ASP A CA 1
ATOM 2478 C C . ASP A 1 317 ? 15.359 14.625 4.281 1 96.56 317 ASP A C 1
ATOM 2480 O O . ASP A 1 317 ? 16.016 14.109 3.369 1 96.56 317 ASP A O 1
ATOM 2484 N N . TYR A 1 318 ? 14.812 15.781 4.148 1 94.62 318 TYR A N 1
ATOM 2485 C CA . TYR A 1 318 ? 15.227 16.766 3.152 1 94.62 318 TYR A CA 1
ATOM 2486 C C . TYR A 1 318 ? 15.852 17.984 3.812 1 94.62 318 TYR A C 1
ATOM 2488 O O . TYR A 1 318 ? 15.188 19.016 3.979 1 94.62 318 TYR A O 1
ATOM 2496 N N . PRO A 1 319 ? 17.094 17.797 4.066 1 84.94 319 PRO A N 1
ATOM 2497 C CA . PRO A 1 319 ? 17.734 18.906 4.777 1 84.94 319 PRO A CA 1
ATOM 2498 C C . PRO A 1 319 ? 17.969 20.125 3.881 1 84.94 319 PRO A C 1
ATOM 2500 O O . PRO A 1 319 ? 17.906 20.016 2.654 1 84.94 319 PRO A O 1
ATOM 2503 N N . CYS A 1 320 ? 18.172 21.266 4.363 1 87.44 320 CYS A N 1
ATOM 2504 C CA . CYS A 1 320 ? 18.547 22.531 3.744 1 87.44 320 CYS A CA 1
ATOM 2505 C C . CYS A 1 320 ? 17.531 22.938 2.688 1 87.44 320 CYS A C 1
ATOM 2507 O O . CYS A 1 320 ? 17.891 23.234 1.551 1 87.44 320 CYS A O 1
ATOM 2509 N N . MET A 1 321 ? 16.297 22.844 3.061 1 95.38 321 MET A N 1
ATOM 2510 C CA . MET A 1 321 ? 15.25 23.344 2.176 1 95.38 321 MET A CA 1
ATOM 2511 C C . MET A 1 321 ? 15.336 24.859 2.02 1 95.38 321 MET A C 1
ATOM 2513 O O . MET A 1 321 ? 15.422 25.578 3.012 1 95.38 321 MET A O 1
ATOM 2517 N N . THR A 1 322 ? 15.422 25.266 0.759 1 96.81 322 THR A N 1
ATOM 2518 C CA . THR A 1 322 ? 15.391 26.703 0.474 1 96.81 322 THR A CA 1
ATOM 2519 C C . THR A 1 322 ? 13.945 27.188 0.334 1 96.81 322 THR A C 1
ATOM 2521 O O . THR A 1 322 ? 13.039 26.391 0.107 1 96.81 322 THR A O 1
ATOM 2524 N N . LEU A 1 323 ? 13.836 28.547 0.55 1 97.06 323 LEU A N 1
ATOM 2525 C CA . LEU A 1 323 ? 12.508 29.141 0.44 1 97.06 323 LEU A CA 1
ATOM 2526 C C . LEU A 1 323 ? 11.859 28.766 -0.889 1 97.06 323 LEU A C 1
ATOM 2528 O O . LEU A 1 323 ? 12.461 28.938 -1.95 1 97.06 323 LEU A O 1
ATOM 2532 N N . GLY A 1 324 ? 10.633 28.156 -0.858 1 96.88 324 GLY A N 1
ATOM 2533 C CA . GLY A 1 324 ? 9.938 27.719 -2.059 1 96.88 324 GLY A CA 1
ATOM 2534 C C . GLY A 1 324 ? 9.969 26.219 -2.248 1 96.88 324 GLY A C 1
ATOM 2535 O O . GLY A 1 324 ? 9.188 25.672 -3.031 1 96.88 324 GLY A O 1
ATOM 2536 N N . ASP A 1 325 ? 10.898 25.578 -1.531 1 96.56 325 ASP A N 1
ATOM 2537 C CA . ASP A 1 325 ? 10.898 24.125 -1.51 1 96.56 325 ASP A CA 1
ATOM 2538 C C . ASP A 1 325 ? 9.734 23.594 -0.675 1 96.56 325 ASP A C 1
ATOM 2540 O O . ASP A 1 325 ? 9.352 24.203 0.327 1 96.56 325 ASP A O 1
ATOM 2544 N N . VAL A 1 326 ? 9.172 22.438 -1.128 1 97.62 326 VAL A N 1
ATOM 2545 C CA . VAL A 1 326 ? 8.102 21.812 -0.363 1 97.62 326 VAL A CA 1
ATOM 2546 C C . VAL A 1 326 ? 8.336 20.312 -0.276 1 97.62 326 VAL A C 1
ATOM 2548 O O . VAL A 1 326 ? 8.898 19.703 -1.194 1 97.62 326 VAL A O 1
ATOM 2551 N N . SER A 1 327 ? 8.008 19.719 0.818 1 98 327 SER A N 1
ATOM 2552 C CA . SER A 1 327 ? 7.941 18.266 0.897 1 98 327 SER A CA 1
ATOM 2553 C C . SER A 1 327 ? 6.492 17.781 0.944 1 98 327 SER A C 1
ATOM 2555 O O . SER A 1 327 ? 5.633 18.438 1.528 1 98 327 SER A O 1
ATOM 2557 N N . ILE A 1 328 ? 6.219 16.734 0.247 1 98.69 328 ILE A N 1
ATOM 2558 C CA . ILE A 1 328 ? 4.898 16.109 0.227 1 98.69 328 ILE A CA 1
ATOM 2559 C C . ILE A 1 328 ? 5 14.688 0.756 1 98.69 328 ILE A C 1
ATOM 2561 O O . ILE A 1 328 ? 5.934 13.953 0.416 1 98.69 328 ILE A O 1
ATOM 2565 N N . HIS A 1 329 ? 4.102 14.344 1.632 1 98.88 329 HIS A N 1
ATOM 2566 C CA . HIS A 1 329 ? 4.105 12.969 2.111 1 98.88 329 HIS A CA 1
ATOM 2567 C C . HIS A 1 329 ? 2.699 12.375 2.104 1 98.88 329 HIS A C 1
ATOM 2569 O O . HIS A 1 329 ? 1.719 13.094 2.307 1 98.88 329 HIS A O 1
ATOM 2575 N N . HIS A 1 330 ? 2.629 11.094 1.794 1 98.88 330 HIS A N 1
ATOM 2576 C CA . HIS A 1 330 ? 1.404 10.297 1.834 1 98.88 330 HIS A CA 1
ATOM 2577 C C . HIS A 1 330 ? 0.832 10.242 3.246 1 98.88 330 HIS A C 1
ATOM 2579 O O . HIS A 1 330 ? 1.582 10.18 4.223 1 98.88 330 HIS A O 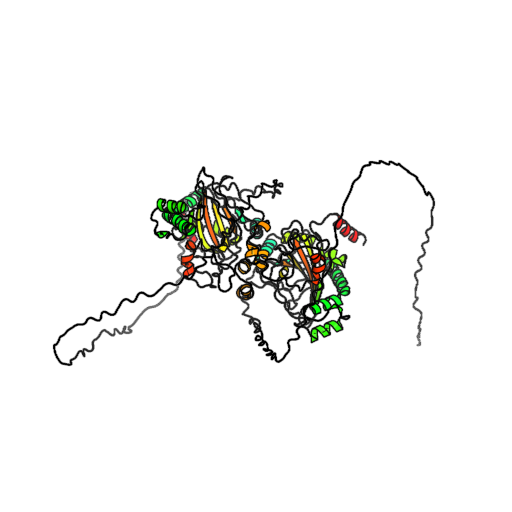1
ATOM 2585 N N . GLY A 1 331 ? -0.427 10.172 3.365 1 98.75 331 GLY A N 1
ATOM 2586 C CA . GLY A 1 331 ? -1.109 10.25 4.648 1 98.75 331 GLY A CA 1
ATOM 2587 C C . GLY A 1 331 ? -0.734 9.133 5.594 1 98.75 331 GLY A C 1
ATOM 2588 O O . GLY A 1 331 ? -0.834 9.281 6.812 1 98.75 331 GLY A O 1
ATOM 2589 N N . TRP A 1 332 ? -0.292 7.992 5.078 1 98.5 332 TRP A N 1
ATOM 2590 C CA . TRP A 1 332 ? 0.055 6.844 5.91 1 98.5 332 TRP A CA 1
ATOM 2591 C C . TRP A 1 332 ? 1.56 6.785 6.152 1 98.5 332 TRP A C 1
ATOM 2593 O O . TRP A 1 332 ? 2.043 5.914 6.879 1 98.5 332 TRP A O 1
ATOM 2603 N N . THR A 1 333 ? 2.32 7.68 5.555 1 98.56 333 THR A N 1
ATOM 2604 C CA . THR A 1 333 ? 3.762 7.668 5.773 1 98.56 333 THR A CA 1
ATOM 2605 C C . THR A 1 333 ? 4.098 8.086 7.203 1 98.56 333 THR A C 1
ATOM 2607 O O . THR A 1 333 ? 3.732 9.18 7.637 1 98.56 333 THR A O 1
ATOM 2610 N N . LEU A 1 334 ? 4.789 7.203 7.879 1 98 334 LEU A N 1
ATOM 2611 C CA . LEU A 1 334 ? 5.305 7.559 9.195 1 98 334 LEU A CA 1
ATOM 2612 C C . LEU A 1 334 ? 6.352 8.664 9.094 1 98 334 LEU A C 1
ATOM 2614 O O . LEU A 1 334 ? 7.238 8.602 8.234 1 98 334 LEU A O 1
ATOM 2618 N N . HIS A 1 335 ? 6.176 9.664 9.977 1 98.12 335 HIS A N 1
ATOM 2619 C CA . HIS A 1 335 ? 7.137 10.766 9.992 1 98.12 335 HIS A CA 1
ATOM 2620 C C . HIS A 1 335 ? 7.234 11.391 11.375 1 98.12 335 HIS A C 1
ATOM 2622 O O . HIS A 1 335 ? 6.371 11.164 12.234 1 98.12 335 HIS A O 1
ATOM 2628 N N . TRP A 1 336 ? 8.297 12.023 11.602 1 97 336 TRP A N 1
ATOM 2629 C CA . TRP A 1 336 ? 8.602 12.711 12.852 1 97 336 TRP A CA 1
ATOM 2630 C C . TRP A 1 336 ? 9.477 13.938 12.594 1 97 336 TRP A C 1
ATOM 2632 O O . TRP A 1 336 ? 9.844 14.219 11.453 1 97 336 TRP A O 1
ATOM 2642 N N . ALA A 1 337 ? 9.68 14.766 13.617 1 97 337 ALA A N 1
ATOM 2643 C CA . ALA A 1 337 ? 10.57 15.922 13.523 1 97 337 ALA A CA 1
ATOM 2644 C C . ALA A 1 337 ? 11.344 16.125 14.82 1 97 337 ALA A C 1
ATOM 2646 O O . ALA A 1 337 ? 10.781 15.992 15.914 1 97 337 ALA A O 1
ATOM 2647 N N . PRO A 1 338 ? 12.641 16.422 14.703 1 96.25 338 PRO A N 1
ATOM 2648 C CA . PRO A 1 338 ? 13.414 16.75 15.898 1 96.25 338 PRO A CA 1
ATOM 2649 C C . PRO A 1 338 ? 12.984 18.062 16.547 1 96.25 338 PRO A C 1
ATOM 2651 O O . PRO A 1 338 ? 12.148 18.781 16 1 96.25 338 PRO A O 1
ATOM 2654 N N . GLY A 1 339 ? 13.508 18.234 17.719 1 96 339 GLY A N 1
ATOM 2655 C CA . GLY A 1 339 ? 13.281 19.531 18.359 1 96 339 GLY A CA 1
ATOM 2656 C C . GLY A 1 339 ? 13.961 20.688 17.641 1 96 339 GLY A C 1
ATOM 2657 O O . GLY A 1 339 ? 14.875 20.469 16.844 1 96 339 GLY A O 1
ATOM 2658 N N . GLN A 1 340 ? 13.406 21.828 17.875 1 96.5 340 GLN A N 1
ATOM 2659 C CA . GLN A 1 340 ? 14.055 23.031 17.375 1 96.5 340 GLN A CA 1
ATOM 2660 C C . GLN A 1 340 ? 15.156 23.5 18.312 1 96.5 340 GLN A C 1
ATOM 2662 O O . GLN A 1 340 ? 14.938 23.594 19.531 1 96.5 340 GLN A O 1
ATOM 2667 N N . PRO A 1 341 ? 16.312 23.828 17.781 1 94.94 341 PRO A N 1
ATOM 2668 C CA . PRO A 1 341 ? 17.391 24.312 18.656 1 94.94 341 PRO A CA 1
ATOM 2669 C C . PRO A 1 341 ? 16.969 25.5 19.516 1 94.94 341 PRO A C 1
ATOM 2671 O O . PRO A 1 341 ? 16.156 26.328 19.094 1 94.94 341 PRO A O 1
ATOM 2674 N N . GLY A 1 342 ? 17.625 25.609 20.688 1 93.38 342 GLY A N 1
ATOM 2675 C CA . GLY A 1 342 ? 17.266 26.625 21.656 1 93.38 342 GLY A CA 1
ATOM 2676 C C . GLY A 1 342 ? 17.672 28.031 21.234 1 93.38 342 GLY A C 1
ATOM 2677 O O . GLY A 1 342 ? 17.234 29.016 21.828 1 93.38 342 GLY A O 1
ATOM 2678 N N . THR A 1 343 ? 18.5 28.078 20.344 1 90.56 343 THR A N 1
ATOM 2679 C CA . THR A 1 343 ? 18.938 29.359 19.828 1 90.56 343 THR A CA 1
ATOM 2680 C C . THR A 1 343 ? 18.516 29.547 18.375 1 90.56 343 THR A C 1
ATOM 2682 O O . THR A 1 343 ? 18.234 28.562 17.672 1 90.56 343 THR A O 1
ATOM 2685 N N . GLY A 1 344 ? 18.281 30.75 17.969 1 89.5 344 GLY A N 1
ATOM 2686 C CA . GLY A 1 344 ? 17.891 31.031 16.594 1 89.5 344 GLY A CA 1
ATOM 2687 C C . GLY A 1 344 ? 16.406 31.297 16.438 1 89.5 344 GLY A C 1
ATOM 2688 O O . GLY A 1 344 ? 15.688 31.453 17.438 1 89.5 344 GLY A O 1
ATOM 2689 N N . PRO A 1 345 ? 16 31.344 15.148 1 93.25 345 PRO A N 1
ATOM 2690 C CA . PRO A 1 345 ? 14.594 31.672 14.906 1 93.25 345 PRO A CA 1
ATOM 2691 C C . PRO A 1 345 ? 13.672 30.469 15.016 1 93.25 345 PRO A C 1
ATOM 2693 O O . PRO A 1 345 ? 14.125 29.328 14.906 1 93.25 345 PRO A O 1
ATOM 2696 N N . ALA A 1 346 ? 12.398 30.766 15.219 1 95.25 346 ALA A N 1
ATOM 2697 C CA . ALA A 1 346 ? 11.359 29.734 15.211 1 95.25 346 ALA A CA 1
ATOM 2698 C C . ALA A 1 346 ? 11.266 29.062 13.844 1 95.25 346 ALA A C 1
ATOM 2700 O O . ALA A 1 346 ? 11.547 29.688 12.82 1 95.25 346 ALA A O 1
ATOM 2701 N N . ARG A 1 347 ? 11.031 27.844 13.859 1 96.5 347 ARG A N 1
ATOM 2702 C CA . ARG A 1 347 ? 10.703 27.125 12.633 1 96.5 347 ARG A CA 1
ATOM 2703 C C . ARG A 1 347 ? 9.195 27.078 12.406 1 96.5 347 ARG A C 1
ATOM 2705 O O . ARG A 1 347 ? 8.469 26.469 13.195 1 96.5 347 ARG A O 1
ATOM 2712 N N . ALA A 1 348 ? 8.742 27.766 11.375 1 97.62 348 ALA A N 1
ATOM 2713 C CA . ALA A 1 348 ? 7.332 27.766 10.992 1 97.62 348 ALA A CA 1
ATOM 2714 C C . ALA A 1 348 ? 7.129 27.078 9.648 1 97.62 348 ALA A C 1
ATOM 2716 O O . ALA A 1 348 ? 7.902 27.281 8.711 1 97.62 348 ALA A O 1
ATOM 2717 N N . ALA A 1 349 ? 6.156 26.188 9.586 1 98.56 349 ALA A N 1
ATOM 2718 C CA . ALA A 1 349 ? 5.781 25.516 8.344 1 98.56 349 ALA A CA 1
ATOM 2719 C C . ALA A 1 349 ? 4.266 25.484 8.172 1 98.56 349 ALA A C 1
ATOM 2721 O O . ALA A 1 349 ? 3.539 25.156 9.117 1 98.56 349 ALA A O 1
ATOM 2722 N N . TRP A 1 350 ? 3.844 25.891 7.012 1 98.81 350 TRP A N 1
ATOM 2723 C CA . TRP A 1 350 ? 2.436 25.766 6.652 1 98.81 350 TRP A CA 1
ATOM 2724 C C . TRP A 1 350 ? 2.166 24.438 5.938 1 98.81 350 TRP A C 1
ATOM 2726 O O . TRP A 1 350 ? 2.91 24.062 5.035 1 98.81 350 TRP A O 1
ATOM 2736 N N . THR A 1 351 ? 1.173 23.703 6.398 1 98.75 351 THR A N 1
ATOM 2737 C CA . THR A 1 351 ? 0.805 22.453 5.766 1 98.75 351 THR A CA 1
ATOM 2738 C C . THR A 1 351 ? -0.608 22.516 5.191 1 98.75 351 THR A C 1
ATOM 2740 O O . THR A 1 351 ? -1.476 23.188 5.75 1 98.75 351 THR A O 1
ATOM 2743 N N . VAL A 1 352 ? -0.794 21.891 4.133 1 98.88 352 VAL A N 1
ATOM 2744 C CA . VAL A 1 352 ? -2.117 21.703 3.545 1 98.88 352 VAL A CA 1
ATOM 2745 C C . VAL A 1 352 ? -2.314 20.234 3.158 1 98.88 352 VAL A C 1
ATOM 2747 O O . VAL A 1 352 ? -1.466 19.641 2.488 1 98.88 352 VAL A O 1
ATOM 2750 N N . SER A 1 353 ? -3.418 19.688 3.598 1 98.94 353 SER A N 1
ATOM 2751 C CA . SER A 1 353 ? -3.73 18.281 3.309 1 98.94 353 SER A CA 1
ATOM 2752 C C . SER A 1 353 ? -4.918 18.172 2.355 1 98.94 353 SER A C 1
ATOM 2754 O O . SER A 1 353 ? -5.879 18.938 2.461 1 98.94 353 SER A O 1
ATOM 2756 N N . TYR A 1 354 ? -4.785 17.281 1.449 1 98.94 354 TYR A N 1
ATOM 2757 C CA . TYR A 1 354 ? -5.793 17.016 0.425 1 98.94 354 TYR A CA 1
ATOM 2758 C C . TYR A 1 354 ? -6.133 15.539 0.36 1 98.94 354 TYR A C 1
ATOM 2760 O O . TYR A 1 354 ? -5.344 14.695 0.799 1 98.94 354 TYR A O 1
ATOM 2768 N N . PHE A 1 355 ? -7.312 15.219 -0.143 1 98.88 355 PHE A N 1
ATOM 2769 C CA . PHE A 1 355 ? -7.684 13.836 -0.392 1 98.88 355 PHE A CA 1
ATOM 2770 C C . PHE A 1 355 ? -8.516 13.711 -1.664 1 98.88 355 PHE A C 1
ATOM 2772 O O . PHE A 1 355 ? -9.062 14.703 -2.15 1 98.88 355 PHE A O 1
ATOM 2779 N N . ALA A 1 356 ? -8.477 12.562 -2.26 1 98.56 356 ALA A N 1
ATOM 2780 C CA . ALA A 1 356 ? -9.297 12.305 -3.441 1 98.56 356 ALA A CA 1
ATOM 2781 C C . ALA A 1 356 ? -10.773 12.258 -3.084 1 98.56 356 ALA A C 1
ATOM 2783 O O . ALA A 1 356 ? -11.164 11.641 -2.092 1 98.56 356 ALA A O 1
ATOM 2784 N N . ASP A 1 357 ? -11.57 12.883 -3.885 1 98.19 357 ASP A N 1
ATOM 2785 C CA . ASP A 1 357 ? -13.023 12.844 -3.703 1 98.19 357 ASP A CA 1
ATOM 2786 C C . ASP A 1 357 ? -13.531 11.406 -3.713 1 98.19 357 ASP A C 1
ATOM 2788 O O . ASP A 1 357 ? -13.016 10.555 -4.441 1 98.19 357 ASP A O 1
ATOM 2792 N N . GLY A 1 358 ? -14.555 11.148 -2.844 1 96.5 358 GLY A N 1
ATOM 2793 C CA . GLY A 1 358 ? -15.156 9.82 -2.793 1 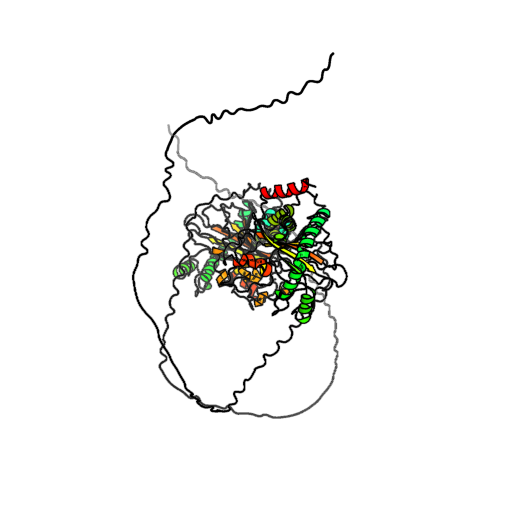96.5 358 GLY A CA 1
ATOM 2794 C C . GLY A 1 358 ? -14.805 9.062 -1.526 1 96.5 358 GLY A C 1
ATOM 2795 O O . GLY A 1 358 ? -15.398 8.016 -1.242 1 96.5 358 GLY A O 1
ATOM 2796 N N . ALA A 1 359 ? -13.844 9.586 -0.73 1 97.38 359 ALA A N 1
ATOM 2797 C CA . ALA A 1 359 ? -13.516 8.938 0.537 1 97.38 359 ALA A CA 1
ATOM 2798 C C . ALA A 1 359 ? -14.719 8.922 1.474 1 97.38 359 ALA A C 1
ATOM 2800 O O . ALA A 1 359 ? -15.516 9.859 1.488 1 97.38 359 ALA A O 1
ATOM 2801 N N . LYS A 1 360 ? -14.812 7.91 2.268 1 96.56 360 LYS A N 1
ATOM 2802 C CA . LYS A 1 360 ? -15.93 7.766 3.199 1 96.56 360 LYS A CA 1
ATOM 2803 C C . LYS A 1 360 ? -15.5 8.086 4.625 1 96.56 360 LYS A C 1
ATOM 2805 O O . LYS A 1 360 ? -14.32 7.961 4.969 1 96.56 360 LYS A O 1
ATOM 2810 N N . VAL A 1 361 ? -16.484 8.516 5.387 1 97.69 361 VAL A N 1
ATOM 2811 C CA . VAL A 1 361 ? -16.25 8.664 6.82 1 97.69 361 VAL A CA 1
ATOM 2812 C C . VAL A 1 361 ? -15.984 7.297 7.445 1 97.69 361 VAL A C 1
ATOM 2814 O O . VAL A 1 361 ? -16.703 6.328 7.164 1 97.69 361 VAL A O 1
ATOM 2817 N N . LEU A 1 362 ? -15.008 7.188 8.242 1 95.75 362 LEU A N 1
ATOM 2818 C CA . LEU A 1 362 ? -14.578 5.938 8.859 1 95.75 362 LEU A CA 1
ATOM 2819 C C . LEU A 1 362 ? -15.711 5.312 9.672 1 95.75 362 LEU A C 1
ATOM 2821 O O . LEU A 1 362 ? -16.312 5.977 10.516 1 95.75 362 LEU A O 1
ATOM 2825 N N . ALA A 1 363 ? -16.016 4.066 9.352 1 92 363 ALA A N 1
ATOM 2826 C CA . ALA A 1 363 ? -16.969 3.291 10.141 1 92 363 ALA A CA 1
ATOM 2827 C C . ALA A 1 363 ? -16.281 2.635 11.336 1 92 363 ALA A C 1
ATOM 2829 O O . ALA A 1 363 ? -15.227 2.025 11.195 1 92 363 ALA A O 1
ATOM 2830 N N . THR A 1 364 ? -16.938 2.682 12.484 1 90.69 364 THR A N 1
ATOM 2831 C CA . THR A 1 364 ? -16.234 2.268 13.695 1 90.69 364 THR A CA 1
ATOM 2832 C C . THR A 1 364 ? -16.797 0.951 14.219 1 90.69 364 THR A C 1
ATOM 2834 O O . THR A 1 364 ? -16.266 0.379 15.172 1 90.69 364 THR A O 1
ATOM 2837 N N . ARG A 1 365 ? -17.781 0.378 13.602 1 88.56 365 ARG A N 1
ATOM 2838 C CA . ARG A 1 365 ? -18.469 -0.808 14.109 1 88.56 365 ARG A CA 1
ATOM 2839 C C . ARG A 1 365 ? -17.484 -1.963 14.297 1 88.56 365 ARG A C 1
ATOM 2841 O O . ARG A 1 365 ? -17.562 -2.695 15.289 1 88.56 365 ARG A O 1
ATOM 2848 N N . HIS A 1 366 ? -16.578 -2.191 13.398 1 91.12 366 HIS A N 1
ATOM 2849 C CA . HIS A 1 366 ? -15.656 -3.322 13.43 1 91.12 366 HIS A CA 1
ATOM 2850 C C . HIS A 1 366 ? -14.203 -2.854 13.453 1 91.12 366 HIS A C 1
ATOM 2852 O O . HIS A 1 366 ? -13.328 -3.492 12.859 1 91.12 366 HIS A O 1
ATOM 2858 N N . THR A 1 367 ? -13.984 -1.735 13.992 1 92.38 367 THR A N 1
ATOM 2859 C CA . THR A 1 367 ? -12.625 -1.229 14.055 1 92.38 367 THR A CA 1
ATOM 2860 C C . THR A 1 367 ? -11.836 -1.934 15.156 1 92.38 367 THR A C 1
ATOM 2862 O O . THR A 1 367 ? -12.406 -2.34 16.172 1 92.38 367 THR A O 1
ATOM 2865 N N . ARG A 1 368 ? -10.562 -2.045 14.922 1 93.38 368 ARG A N 1
ATOM 2866 C CA . ARG A 1 368 ? -9.68 -2.65 15.914 1 93.38 368 ARG A CA 1
ATOM 2867 C C . ARG A 1 368 ? -8.898 -1.586 16.672 1 93.38 368 ARG A C 1
ATOM 2869 O O . ARG A 1 368 ? -8.117 -1.906 17.578 1 93.38 368 ARG A O 1
ATOM 2876 N N . ARG A 1 369 ? -9.055 -0.338 16.266 1 91.44 369 ARG A N 1
ATOM 2877 C CA . ARG A 1 369 ? -8.352 0.786 16.875 1 91.44 369 ARG A CA 1
ATOM 2878 C C . ARG A 1 369 ? -9.211 2.043 16.859 1 91.44 369 ARG A C 1
ATOM 2880 O O . ARG A 1 369 ? -10.133 2.164 16.062 1 91.44 369 ARG A O 1
ATOM 2887 N N . LYS A 1 370 ? -8.844 2.871 17.828 1 89.69 370 LYS A N 1
ATOM 2888 C CA . LYS A 1 370 ? -9.562 4.137 17.922 1 89.69 370 LYS A CA 1
ATOM 2889 C C . LYS A 1 370 ? -8.812 5.254 17.203 1 89.69 370 LYS A C 1
ATOM 2891 O O . LYS A 1 370 ? -7.578 5.297 17.234 1 89.69 370 LYS A O 1
ATOM 2896 N N . LEU A 1 371 ? -9.617 6.062 16.625 1 90.44 371 LEU A N 1
ATOM 2897 C CA . LEU A 1 371 ? -9.07 7.27 16.016 1 90.44 371 LEU A CA 1
ATOM 2898 C C . LEU A 1 371 ? -8.406 8.148 17.062 1 90.44 371 LEU A C 1
ATOM 2900 O O . LEU A 1 371 ? -8.969 8.383 18.141 1 90.44 371 LEU A O 1
ATOM 2904 N N . GLN A 1 372 ? -7.211 8.602 16.75 1 86.56 372 GLN A N 1
ATOM 2905 C CA . GLN A 1 372 ? -6.586 9.594 17.609 1 86.56 372 GLN A CA 1
ATOM 2906 C C . GLN A 1 372 ? -7.27 10.945 17.484 1 86.56 372 GLN A C 1
ATOM 2908 O O . GLN A 1 372 ? -7.336 11.516 16.391 1 86.56 372 GLN A O 1
ATOM 2913 N N . ASP A 1 373 ? -7.738 11.484 18.484 1 84.56 373 ASP A N 1
ATOM 2914 C CA . ASP A 1 373 ? -8.641 12.633 18.406 1 84.56 373 ASP A CA 1
ATOM 2915 C C . ASP A 1 373 ? -7.887 13.945 18.609 1 84.56 373 ASP A C 1
ATOM 2917 O O . ASP A 1 373 ? -8.5 14.984 18.844 1 84.56 373 ASP A O 1
ATOM 2921 N N . GLU A 1 374 ? -6.625 13.898 18.531 1 84.38 374 GLU A N 1
ATOM 2922 C CA . GLU A 1 374 ? -5.812 15.094 18.719 1 84.38 374 GLU A CA 1
ATOM 2923 C C . GLU A 1 374 ? -6.227 16.203 17.75 1 84.38 374 GLU A C 1
ATOM 2925 O O . GLU A 1 374 ? -6.172 17.391 18.078 1 84.38 374 GLU A O 1
ATOM 2930 N N . ASP A 1 375 ? -6.68 15.797 16.578 1 90.81 375 ASP A N 1
ATOM 2931 C CA . ASP A 1 375 ? -7.023 16.781 15.562 1 90.81 375 ASP A CA 1
ATOM 2932 C C . ASP A 1 375 ? -8.531 17 15.492 1 90.81 375 ASP A C 1
ATOM 2934 O O . ASP A 1 375 ? -9.047 17.516 14.5 1 90.81 375 ASP A O 1
ATOM 2938 N N . GLY A 1 376 ? -9.188 16.656 16.562 1 92 376 GLY A N 1
ATOM 2939 C CA . GLY A 1 376 ? -10.633 16.828 16.594 1 92 376 GLY A CA 1
ATOM 2940 C C . GLY A 1 376 ? -11.078 18.25 16.328 1 92 376 GLY A C 1
ATOM 2941 O O . GLY A 1 376 ? -12.094 18.484 15.672 1 92 376 GLY A O 1
ATOM 2942 N N . TRP A 1 377 ? -10.258 19.219 16.781 1 91.12 377 TRP A N 1
ATOM 2943 C CA . TRP A 1 377 ? -10.562 20.641 16.594 1 91.12 377 TRP A CA 1
ATOM 2944 C C . TRP A 1 377 ? -10.672 20.969 15.102 1 91.12 377 TRP A C 1
ATOM 2946 O O . TRP A 1 377 ? -11.391 21.906 14.727 1 91.12 377 TRP A O 1
ATOM 2956 N N . SER A 1 378 ? -10.008 20.219 14.352 1 94.31 378 SER A N 1
ATOM 2957 C CA . SER A 1 378 ? -9.953 20.5 12.914 1 94.31 378 SER A CA 1
ATOM 2958 C C . SER A 1 378 ? -11.188 19.969 12.203 1 94.31 378 SER A C 1
ATOM 2960 O O . SER A 1 378 ? -11.727 20.625 11.305 1 94.31 378 SER A O 1
ATOM 2962 N N . TYR A 1 379 ? -11.703 18.797 12.602 1 97.06 379 TYR A N 1
ATOM 2963 C CA . TYR A 1 379 ? -12.656 18.141 11.719 1 97.06 379 TYR A CA 1
ATOM 2964 C C . TYR A 1 379 ? -14.023 18.031 12.375 1 97.06 379 TYR A C 1
ATOM 2966 O O . TYR A 1 379 ? -15 17.656 11.727 1 97.06 379 TYR A O 1
ATOM 2974 N N . GLN A 1 380 ? -14.219 18.422 13.594 1 95.25 380 GLN A N 1
ATOM 2975 C CA . GLN A 1 380 ? -15.484 18.234 14.297 1 95.25 380 GLN A CA 1
ATOM 2976 C C . GLN A 1 380 ? -16.625 18.969 13.602 1 95.25 380 GLN A C 1
ATOM 2978 O O . GLN A 1 380 ? -17.75 18.5 13.562 1 95.25 380 GLN A O 1
ATOM 2983 N N . ALA A 1 381 ? -16.297 20.125 13.125 1 96 381 ALA A N 1
ATOM 2984 C CA . ALA A 1 381 ? -17.328 20.984 12.531 1 96 381 ALA A CA 1
ATOM 2985 C C . ALA A 1 381 ? -18.016 20.281 11.367 1 96 381 ALA A C 1
ATOM 2987 O O . ALA A 1 381 ? -19.234 20.438 11.18 1 96 381 ALA A O 1
ATOM 2988 N N . TRP A 1 382 ? -17.297 19.516 10.578 1 97.5 382 TRP A N 1
ATOM 2989 C CA . TRP A 1 382 ? -17.953 18.828 9.469 1 97.5 382 TRP A CA 1
ATOM 2990 C C . TRP A 1 382 ? -18.281 17.391 9.836 1 97.5 382 TRP A C 1
ATOM 2992 O O . TRP A 1 382 ? -19.234 16.812 9.312 1 97.5 382 TRP A O 1
ATOM 3002 N N . ARG A 1 383 ? -17.531 16.812 10.719 1 97.31 383 ARG A N 1
ATOM 3003 C CA . ARG A 1 383 ? -17.719 15.414 11.078 1 97.31 383 ARG A CA 1
ATOM 3004 C C . ARG A 1 383 ? -19.078 15.195 11.734 1 97.31 383 ARG A C 1
ATOM 3006 O O . ARG A 1 383 ? -19.703 14.156 11.547 1 97.31 383 ARG A O 1
ATOM 3013 N N . LYS A 1 384 ? -19.531 16.125 12.508 1 96.56 384 LYS A N 1
ATOM 3014 C CA . LYS A 1 384 ? -20.797 16.016 13.227 1 96.56 384 LYS A CA 1
ATOM 3015 C C . LYS A 1 384 ? -21.984 15.945 12.266 1 96.56 384 LYS A C 1
ATOM 3017 O O . LYS A 1 384 ? -23.047 15.445 12.625 1 96.56 384 LYS A O 1
ATOM 3022 N N . ASP A 1 385 ? -21.781 16.422 11.078 1 98 385 ASP A N 1
ATOM 3023 C CA . ASP A 1 385 ? -22.859 16.516 10.109 1 98 385 ASP A CA 1
ATOM 3024 C C . ASP A 1 385 ? -22.906 15.273 9.219 1 98 385 ASP A C 1
ATOM 3026 O O . ASP A 1 385 ? -23.828 15.117 8.406 1 98 385 ASP A O 1
ATOM 3030 N N . LEU A 1 386 ? -21.953 14.422 9.32 1 97.94 386 LEU A N 1
ATOM 3031 C CA . LEU A 1 386 ? -21.859 13.273 8.422 1 97.94 386 LEU A CA 1
ATOM 3032 C C . LEU A 1 386 ? -21.938 11.969 9.211 1 97.94 386 LEU A C 1
ATOM 3034 O O . LEU A 1 386 ? -21.344 11.859 10.289 1 97.94 386 LEU A O 1
ATOM 3038 N N . LYS A 1 387 ? -22.641 10.984 8.633 1 96.94 387 LYS A N 1
ATOM 3039 C CA . LYS A 1 387 ? -22.734 9.664 9.25 1 96.94 387 LYS A CA 1
ATOM 3040 C C . LYS A 1 387 ? -21.547 8.789 8.859 1 96.94 387 LYS A C 1
ATOM 3042 O O . LYS A 1 387 ? -20.953 8.984 7.801 1 96.94 387 LYS A O 1
ATOM 3047 N N . GLU A 1 388 ? -21.297 7.836 9.719 1 95.12 388 GLU A N 1
ATOM 3048 C CA . GLU A 1 388 ? -20.281 6.844 9.398 1 95.12 388 GLU A CA 1
ATOM 3049 C C . GLU A 1 388 ? -20.609 6.113 8.102 1 95.12 388 GLU A C 1
ATOM 3051 O O . GLU A 1 388 ? -21.781 5.789 7.844 1 95.12 388 GLU A O 1
ATOM 3056 N N . GLY A 1 389 ? -19.562 5.879 7.277 1 93.38 389 GLY A N 1
ATOM 3057 C CA . GLY A 1 389 ? -19.75 5.152 6.035 1 93.38 389 GLY A CA 1
ATOM 3058 C C . GLY A 1 389 ? -20.219 6.031 4.891 1 93.38 389 GLY A C 1
ATOM 3059 O O . GLY A 1 389 ? -20.172 5.625 3.727 1 93.38 389 GLY A O 1
ATOM 3060 N N . GLN A 1 390 ? -20.594 7.215 5.195 1 96 390 GLN A N 1
ATOM 3061 C CA . GLN A 1 390 ? -21.047 8.148 4.168 1 96 390 GLN A CA 1
ATOM 3062 C C . GLN A 1 390 ? -19.859 8.797 3.461 1 96 390 GLN A C 1
ATOM 3064 O O . GLN A 1 390 ? -18.812 9.008 4.07 1 96 390 GLN A O 1
ATOM 3069 N N . VAL A 1 391 ? -20.078 9.07 2.154 1 97.31 391 VAL A N 1
ATOM 3070 C CA . VAL A 1 391 ? -19.047 9.789 1.42 1 97.31 391 VAL A CA 1
ATOM 3071 C C . VAL A 1 391 ? -18.844 11.172 2.039 1 97.31 391 VAL A C 1
ATOM 3073 O O . VAL A 1 391 ? -19.812 11.867 2.344 1 97.31 391 VAL A O 1
ATOM 3076 N N . ALA A 1 392 ? -17.625 11.609 2.244 1 98.31 392 ALA A N 1
ATOM 3077 C CA . ALA A 1 392 ? -17.281 12.852 2.928 1 98.31 392 ALA A CA 1
ATOM 3078 C C . ALA A 1 392 ? -17.453 14.047 2.002 1 98.31 392 ALA A C 1
ATOM 3080 O O . ALA A 1 392 ? -16.469 14.586 1.485 1 98.31 392 ALA A O 1
ATOM 3081 N N . ARG A 1 393 ? -18.656 14.414 1.837 1 98.06 393 ARG A N 1
ATOM 3082 C CA . ARG A 1 393 ? -19.016 15.625 1.102 1 98.06 393 ARG A CA 1
ATOM 3083 C C . ARG A 1 393 ? -19.609 16.672 2.031 1 98.06 393 ARG A C 1
ATOM 3085 O O . ARG A 1 393 ? -20.641 16.438 2.66 1 98.06 393 ARG A O 1
ATOM 3092 N N . HIS A 1 394 ? -18.953 17.734 2.127 1 98.31 394 HIS A N 1
ATOM 3093 C CA . HIS A 1 394 ? -19.312 18.828 3.02 1 98.31 394 HIS A CA 1
ATOM 3094 C C . HIS A 1 394 ? -18.734 20.156 2.541 1 98.31 394 HIS A C 1
ATOM 3096 O O . HIS A 1 394 ? -17.641 20.172 1.949 1 98.31 394 HIS A O 1
ATOM 3102 N N . PRO A 1 395 ? -19.406 21.297 2.795 1 97.62 395 PRO A N 1
ATOM 3103 C CA . PRO A 1 395 ? -18.875 22.594 2.373 1 97.62 395 PRO A CA 1
ATOM 3104 C C . PRO A 1 395 ? -17.5 22.906 2.969 1 97.62 395 PRO A C 1
ATOM 3106 O O . PRO A 1 395 ? -16.719 23.625 2.365 1 97.62 395 PRO A O 1
ATOM 3109 N N . LEU A 1 396 ? -17.203 22.375 4.141 1 98.19 396 LEU A N 1
ATOM 3110 C CA . LEU A 1 396 ? -15.914 22.594 4.789 1 98.19 396 LEU A CA 1
ATOM 3111 C C . LEU A 1 396 ? -14.852 21.656 4.211 1 98.19 396 LEU A C 1
ATOM 3113 O O . LEU A 1 396 ? -13.688 21.719 4.605 1 98.19 396 LEU A O 1
ATOM 3117 N N . LEU A 1 397 ? -15.281 20.766 3.326 1 98.44 397 LEU A N 1
ATOM 3118 C CA . LEU A 1 397 ? -14.406 19.922 2.531 1 98.44 397 LEU A CA 1
ATOM 3119 C C . LEU A 1 397 ? -14.578 20.188 1.041 1 98.44 397 LEU A C 1
ATOM 3121 O O . LEU A 1 397 ? -15.023 19.312 0.293 1 98.44 397 LEU A O 1
ATOM 3125 N N . PRO A 1 398 ? -14.18 21.328 0.623 1 98 398 PRO A N 1
ATOM 3126 C CA . PRO A 1 398 ? -14.5 21.75 -0.744 1 98 398 PRO A CA 1
ATOM 3127 C C . PRO A 1 398 ? -13.695 21 -1.797 1 98 398 PRO A C 1
ATOM 3129 O O . PRO A 1 398 ? -12.547 20.625 -1.545 1 98 398 PRO A O 1
ATOM 3132 N N . VAL A 1 399 ? -14.289 20.766 -2.965 1 98.12 399 VAL A N 1
ATOM 3133 C CA . VAL A 1 399 ? -13.555 20.312 -4.137 1 98.12 399 VAL A CA 1
ATOM 3134 C C . VAL A 1 399 ? -12.703 21.453 -4.688 1 98.12 399 VAL A C 1
ATOM 3136 O O . VAL A 1 399 ? -13.211 22.531 -4.988 1 98.12 399 VAL A O 1
ATOM 3139 N N . VAL A 1 400 ? -11.453 21.219 -4.816 1 98.06 400 VAL A N 1
ATOM 3140 C CA . VAL A 1 400 ? -10.562 22.312 -5.211 1 98.06 400 VAL A CA 1
ATOM 3141 C C . VAL A 1 400 ? -9.891 21.969 -6.539 1 98.06 400 VAL A C 1
ATOM 3143 O O . VAL A 1 400 ? -9.172 22.797 -7.105 1 98.06 400 VAL A O 1
ATOM 3146 N N . TYR A 1 401 ? -10.023 20.781 -6.977 1 96.56 401 TYR A N 1
ATOM 3147 C CA . TYR A 1 401 ? -9.5 20.328 -8.266 1 96.56 401 TYR A CA 1
ATOM 3148 C C . TYR A 1 401 ? -10.508 19.438 -8.977 1 96.56 401 TYR A C 1
ATOM 3150 O O . TYR A 1 401 ? -11.07 18.516 -8.375 1 96.56 401 TYR A O 1
ATOM 3158 N N . PRO A 1 402 ? -10.914 19.578 -10.383 1 95 402 PRO A N 1
ATOM 3159 C CA . PRO A 1 402 ? -10.289 20.594 -11.234 1 95 402 PRO A CA 1
ATOM 3160 C C . PRO A 1 402 ? -10.734 22 -10.875 1 95 402 PRO A C 1
ATOM 3162 O O . PRO A 1 402 ? -11.742 22.188 -10.195 1 95 402 PRO A O 1
ATOM 3165 N N . ILE A 1 403 ? -9.797 22.875 -11.258 1 84.62 403 ILE A N 1
ATOM 3166 C CA . ILE A 1 403 ? -10.039 24.281 -10.977 1 84.62 403 ILE A CA 1
ATOM 3167 C C . ILE A 1 403 ? -11.172 24.797 -11.867 1 84.62 403 ILE A C 1
ATOM 3169 O O . ILE A 1 403 ? -11.172 24.562 -13.078 1 84.62 403 ILE A O 1
ATOM 3173 N N . THR A 1 404 ? -12.305 25.016 -11.328 1 69.5 404 THR A N 1
ATOM 3174 C CA . THR A 1 404 ? -13.398 25.547 -12.141 1 69.5 404 THR A CA 1
ATOM 3175 C C . THR A 1 404 ? -13.148 27 -12.516 1 69.5 404 THR A C 1
ATOM 3177 O O . THR A 1 404 ? -12.5 27.734 -11.766 1 69.5 404 THR A O 1
ATOM 3180 N N . ILE A 1 405 ? -13.328 27.359 -13.82 1 54.91 405 ILE A N 1
ATOM 3181 C CA . ILE A 1 405 ? -13.164 28.641 -14.477 1 54.91 405 ILE A CA 1
ATOM 3182 C C . ILE A 1 405 ? -13.742 29.75 -13.609 1 54.91 405 ILE A C 1
ATOM 3184 O O . ILE A 1 405 ? -13.188 30.844 -13.531 1 54.91 405 ILE A O 1
ATOM 3188 N N . ASP A 1 406 ? -14.75 29.656 -12.992 1 49.25 406 ASP A N 1
ATOM 3189 C CA . ASP A 1 406 ? -15.242 30.812 -12.258 1 49.25 406 ASP A CA 1
ATOM 3190 C C . ASP A 1 406 ? -14.25 31.234 -11.164 1 49.25 406 ASP A C 1
ATOM 3192 O O . ASP A 1 406 ? -14.117 32.438 -10.867 1 49.25 406 ASP A O 1
ATOM 3196 N N . ASP A 1 407 ? -13.469 30.5 -10.727 1 46.25 407 ASP A N 1
ATOM 3197 C CA . ASP A 1 407 ? -12.492 30.766 -9.672 1 46.25 407 ASP A CA 1
ATOM 3198 C C . ASP A 1 407 ? -11.219 31.391 -10.234 1 46.25 407 ASP A C 1
ATOM 3200 O O . ASP A 1 407 ? -10.562 32.188 -9.562 1 46.25 407 ASP A O 1
ATOM 3204 N N . SER A 1 408 ? -10.812 31.094 -11.477 1 44.25 408 SER A N 1
ATOM 3205 C CA . SER A 1 408 ? -9.672 31.688 -12.156 1 44.25 408 SER A CA 1
ATOM 3206 C C . SER A 1 408 ? -9.914 33.156 -12.461 1 44.25 408 SER A C 1
ATOM 3208 O O . SER A 1 408 ? -8.969 33.938 -12.578 1 44.25 408 SER A O 1
ATOM 3210 N N . LYS A 1 409 ? -11.047 33.594 -12.82 1 46.69 409 LYS A N 1
ATOM 3211 C CA . LYS A 1 409 ? -11.336 35 -13.094 1 46.69 409 LYS A CA 1
ATOM 3212 C C . LYS A 1 409 ? -11.203 35.844 -11.828 1 46.69 409 LYS A C 1
ATOM 3214 O O . LYS A 1 409 ? -10.938 37.031 -11.906 1 46.69 409 LYS A O 1
ATOM 3219 N N . GLN A 1 410 ? -11.492 35.156 -10.844 1 38.91 410 GLN A N 1
ATOM 3220 C CA . GLN A 1 410 ? -11.32 35.906 -9.602 1 38.91 410 GLN A CA 1
ATOM 3221 C C . GLN A 1 410 ? -9.844 36.062 -9.258 1 38.91 410 GLN A C 1
ATOM 3223 O O . GLN A 1 410 ? -9.453 37.062 -8.648 1 38.91 410 GLN A O 1
ATOM 3228 N N . GLN A 1 411 ? -9.008 35.094 -9.578 1 45.56 411 GLN A N 1
ATOM 3229 C CA . GLN A 1 411 ? -7.582 35.219 -9.289 1 45.56 411 GLN A CA 1
ATOM 3230 C C . GLN A 1 411 ? -6.906 36.219 -10.234 1 45.56 411 GLN A C 1
ATOM 3232 O O . GLN A 1 411 ? -6 36.938 -9.828 1 45.56 411 GLN A O 1
ATOM 3237 N N . ARG A 1 412 ? -7.266 36.312 -11.523 1 44.88 412 ARG A N 1
ATOM 3238 C CA . ARG A 1 412 ? -6.73 37.312 -12.469 1 44.88 412 ARG A CA 1
ATOM 3239 C C . ARG A 1 412 ? -7.227 38.719 -12.141 1 44.88 412 ARG A C 1
ATOM 3241 O O . ARG A 1 412 ? -6.535 39.688 -12.406 1 44.88 412 ARG A O 1
ATOM 3248 N N . ARG A 1 413 ? -8.406 38.875 -11.688 1 42.88 413 ARG A N 1
ATOM 3249 C CA . ARG A 1 413 ? -8.906 40.219 -11.398 1 42.88 413 ARG A CA 1
ATOM 3250 C C . ARG A 1 413 ? -8.188 40.844 -10.203 1 42.88 413 ARG A C 1
ATOM 3252 O O . ARG A 1 413 ? -8.078 42.062 -10.094 1 42.88 413 ARG A O 1
ATOM 3259 N N . GLY A 1 414 ? -7.672 40 -9.414 1 38.34 414 GLY A N 1
ATOM 3260 C CA . GLY A 1 414 ? -6.91 40.562 -8.32 1 38.34 414 GLY A CA 1
ATOM 3261 C C . GLY A 1 414 ? -5.523 41.031 -8.734 1 38.34 414 GLY A C 1
ATOM 3262 O O . GLY A 1 414 ? -4.898 41.844 -8.031 1 38.34 414 GLY A O 1
ATOM 3263 N N . THR A 1 415 ? -4.898 40.469 -9.773 1 42.47 415 THR A N 1
ATOM 3264 C CA . THR A 1 415 ? -3.572 40.906 -10.18 1 42.47 415 THR A CA 1
ATOM 3265 C C . THR A 1 415 ? -3.674 42.188 -11.031 1 42.47 415 THR A C 1
ATOM 3267 O O . THR A 1 415 ? -2.682 42.875 -11.219 1 42.47 415 THR A O 1
ATOM 3270 N N . LYS A 1 416 ? -4.766 42.531 -11.805 1 38.38 416 LYS A N 1
ATOM 3271 C CA . LYS A 1 416 ? -4.766 43.688 -12.68 1 38.38 416 LYS A CA 1
ATOM 3272 C C . LYS A 1 416 ? -5.031 44.969 -11.898 1 38.38 416 LYS A C 1
ATOM 3274 O O . LYS A 1 416 ? -4.988 46.062 -12.453 1 38.38 416 LYS A O 1
ATOM 3279 N N . LYS A 1 417 ? -5.664 44.812 -10.688 1 38 417 LYS A N 1
ATOM 3280 C CA . LYS A 1 417 ? -5.891 46.125 -10.125 1 38 417 LYS A CA 1
ATOM 3281 C C . LYS A 1 417 ? -4.641 46.656 -9.422 1 38 417 LYS A C 1
ATOM 3283 O O . LYS A 1 417 ? -4.672 47.719 -8.812 1 38 417 LYS A O 1
ATOM 3288 N N . LYS A 1 418 ? -3.512 45.875 -9.375 1 30.28 418 LYS A N 1
ATOM 3289 C CA . LYS A 1 418 ? -2.4 46.688 -8.914 1 30.28 418 LYS A CA 1
ATOM 3290 C C . LYS A 1 418 ? -1.607 47.25 -10.086 1 30.28 418 LYS A C 1
ATOM 3292 O O . LYS A 1 418 ? -1.338 46.562 -11.055 1 30.28 418 LYS A O 1
ATOM 3297 N N . MET B 1 1 ? -6.457 -54.625 -83.312 1 17.05 1 MET B N 1
ATOM 3298 C CA . MET B 1 1 ? -5.379 -55.469 -82.812 1 17.05 1 MET B CA 1
ATOM 3299 C C . MET B 1 1 ? -5.289 -55.344 -81.312 1 17.05 1 MET B C 1
ATOM 3301 O O . MET B 1 1 ? -5.816 -54.375 -80.688 1 17.05 1 MET B O 1
ATOM 3305 N N . ASN B 1 2 ? -4.16 -55.844 -80.375 1 17.09 2 ASN B N 1
ATOM 3306 C CA . ASN B 1 2 ? -3.832 -56.75 -79.25 1 17.09 2 ASN B CA 1
ATOM 3307 C C . ASN B 1 2 ? -3.547 -55.969 -77.938 1 17.09 2 ASN B C 1
ATOM 3309 O O . ASN B 1 2 ? -3.805 -56.469 -76.875 1 17.09 2 ASN B O 1
ATOM 3313 N N . PRO B 1 3 ? -2.764 -54.781 -77.688 1 19.23 3 PRO B N 1
ATOM 3314 C CA . PRO B 1 3 ? -1.562 -54.938 -76.875 1 19.23 3 PRO B CA 1
ATOM 3315 C C . PRO B 1 3 ? -1.878 -55 -75.375 1 19.23 3 PRO B C 1
ATOM 3317 O O . PRO B 1 3 ? -2.908 -54.469 -74.938 1 19.23 3 PRO B O 1
ATOM 3320 N N . GLU B 1 4 ? -1.073 -55.531 -74.375 1 18.67 4 GLU B N 1
ATOM 3321 C CA . GLU B 1 4 ? -0.75 -56.438 -73.312 1 18.67 4 GLU B CA 1
ATOM 3322 C C . GLU B 1 4 ? -0.804 -55.688 -71.938 1 18.67 4 GLU B C 1
ATOM 3324 O O . GLU B 1 4 ? -0.775 -54.469 -71.938 1 18.67 4 GLU B O 1
ATOM 3329 N N . ASP B 1 5 ? -0.317 -56.281 -70.562 1 20.02 5 ASP B N 1
ATOM 3330 C CA . ASP B 1 5 ? -0.457 -56.938 -69.25 1 20.02 5 ASP B CA 1
ATOM 3331 C C . ASP B 1 5 ? 0.255 -56.156 -68.188 1 20.02 5 ASP B C 1
ATOM 3333 O O . ASP B 1 5 ? -0.297 -55.969 -67.062 1 20.02 5 ASP B O 1
ATOM 3337 N N . GLU B 1 6 ? 1.672 -55.906 -68.062 1 18.39 6 GLU B N 1
ATOM 3338 C CA . GLU B 1 6 ? 2.592 -56.531 -67.125 1 18.39 6 GLU B CA 1
ATOM 3339 C C . GLU B 1 6 ? 2.652 -55.719 -65.812 1 18.39 6 GLU B C 1
ATOM 3341 O O . GLU B 1 6 ? 2.348 -54.531 -65.812 1 18.39 6 GLU B O 1
ATOM 3346 N N . GLU B 1 7 ? 3.24 -56.25 -64.438 1 20.28 7 GLU B N 1
ATOM 3347 C CA . GLU B 1 7 ? 3.32 -56.625 -63.031 1 20.28 7 GLU B CA 1
ATOM 3348 C C . GLU B 1 7 ? 4.148 -55.625 -62.219 1 20.28 7 GLU B C 1
ATOM 3350 O O . GLU B 1 7 ? 3.725 -55.188 -61.156 1 20.28 7 GLU B O 1
ATOM 3355 N N . GLY B 1 8 ? 5.676 -55.5 -62.312 1 16.95 8 GLY B N 1
ATOM 3356 C CA . GLY B 1 8 ? 6.727 -56 -61.438 1 16.95 8 GLY B CA 1
ATOM 3357 C C . GLY B 1 8 ? 7.059 -55.062 -60.281 1 16.95 8 GLY B C 1
ATOM 3358 O O . GLY B 1 8 ? 6.473 -53.969 -60.156 1 16.95 8 GLY B O 1
ATOM 3359 N N . ASP B 1 9 ? 8.531 -54.594 -59.812 1 16.09 9 ASP B N 1
ATOM 3360 C CA . ASP B 1 9 ? 9.688 -54.906 -58.969 1 16.09 9 ASP B CA 1
ATOM 3361 C C . ASP B 1 9 ? 10.117 -53.656 -58.188 1 16.09 9 ASP B C 1
ATOM 3363 O O . ASP B 1 9 ? 11.297 -53.5 -57.875 1 16.09 9 ASP B O 1
ATOM 3367 N N . ALA B 1 10 ? 9.422 -52.594 -57.812 1 18.56 10 ALA B N 1
ATOM 3368 C CA . ALA B 1 10 ? 10.234 -51.406 -57.531 1 18.56 10 ALA B CA 1
ATOM 3369 C C . ALA B 1 10 ? 11.109 -51.625 -56.281 1 18.56 10 ALA B C 1
ATOM 3371 O O . ALA B 1 10 ? 10.625 -52.062 -55.25 1 18.56 10 ALA B O 1
ATOM 3372 N N . CYS B 1 11 ? 12.688 -51.375 -56.156 1 17.17 11 CYS B N 1
ATOM 3373 C CA . CYS B 1 11 ? 14.062 -51.594 -55.719 1 17.17 11 CYS B CA 1
ATOM 3374 C C . CYS B 1 11 ? 14.359 -50.812 -54.438 1 17.17 11 CYS B C 1
ATOM 3376 O O . CYS B 1 11 ? 14.055 -49.625 -54.344 1 17.17 11 CYS B O 1
ATOM 3378 N N . THR B 1 12 ? 14.609 -51.406 -53 1 20.41 12 THR B N 1
ATOM 3379 C CA . THR B 1 12 ? 14.914 -51.312 -51.562 1 20.41 12 THR B CA 1
ATOM 3380 C C . THR B 1 12 ? 16.219 -50.562 -51.344 1 20.41 12 THR B C 1
ATOM 3382 O O . THR B 1 12 ? 16.672 -50.406 -50.188 1 20.41 12 THR B O 1
ATOM 3385 N N . GLY B 1 13 ? 16.844 -49.531 -52.031 1 17.81 13 GLY B N 1
ATOM 3386 C CA . GLY B 1 13 ? 18.297 -49.406 -52.062 1 17.81 13 GLY B CA 1
ATOM 3387 C C . GLY B 1 13 ? 18.906 -48.875 -50.781 1 17.81 13 GLY B C 1
ATOM 3388 O O . GLY B 1 13 ? 18.453 -47.875 -50.25 1 17.81 13 GLY B O 1
ATOM 3389 N N . ASP B 1 14 ? 19.625 -49.688 -49.75 1 19.23 14 ASP B N 1
ATOM 3390 C CA . ASP B 1 14 ? 20.375 -49.75 -48.5 1 19.23 14 ASP B CA 1
ATOM 3391 C C . ASP B 1 14 ? 21.562 -48.781 -48.531 1 19.23 14 ASP B C 1
ATOM 3393 O O . ASP B 1 14 ? 22.438 -48.906 -49.375 1 19.23 14 ASP B O 1
ATOM 3397 N N . ILE B 1 15 ? 21.656 -47.5 -48.531 1 18.77 15 ILE B N 1
ATOM 3398 C CA . ILE B 1 15 ? 22.969 -47 -48.906 1 18.77 15 ILE B CA 1
ATOM 3399 C C . ILE B 1 15 ? 23.953 -47.156 -47.75 1 18.77 15 ILE B C 1
ATOM 3401 O O . ILE B 1 15 ? 23.656 -46.75 -46.625 1 18.77 15 ILE B O 1
ATOM 3405 N N . ILE B 1 16 ? 25.188 -47.969 -47.781 1 17.89 16 ILE B N 1
ATOM 3406 C CA . ILE B 1 16 ? 26.344 -48.531 -47.062 1 17.89 16 ILE B CA 1
ATOM 3407 C C . ILE B 1 16 ? 27.312 -47.406 -46.719 1 17.89 16 ILE B C 1
ATOM 3409 O O . ILE B 1 16 ? 28.219 -47.594 -45.875 1 17.89 16 ILE B O 1
ATOM 3413 N N . ILE B 1 17 ? 27.297 -46.156 -46.281 1 17.64 17 ILE B N 1
ATOM 3414 C CA . ILE B 1 17 ? 28.641 -45.656 -46.562 1 17.64 17 ILE B CA 1
ATOM 3415 C C . ILE B 1 17 ? 29.594 -46.094 -45.438 1 17.64 17 ILE B C 1
ATOM 3417 O O . ILE B 1 17 ? 29.203 -46.094 -44.25 1 17.64 17 ILE B O 1
ATOM 3421 N N . HIS B 1 18 ? 31.016 -46.375 -45.562 1 16.39 18 HIS B N 1
ATOM 3422 C CA . HIS B 1 18 ? 32.281 -47 -45.188 1 16.39 18 HIS B CA 1
ATOM 3423 C C . HIS B 1 18 ? 33.031 -46.125 -44.219 1 16.39 18 HIS B C 1
ATOM 3425 O O . HIS B 1 18 ? 33.75 -46.625 -43.344 1 16.39 18 HIS B O 1
ATOM 3431 N N . MET B 1 19 ? 33.312 -44.844 -43.812 1 17.16 19 MET B N 1
ATOM 3432 C CA . MET B 1 19 ? 34.781 -44.656 -43.781 1 17.16 19 MET B CA 1
ATOM 3433 C C . MET B 1 19 ? 35.375 -45.188 -42.5 1 17.16 19 MET B C 1
ATOM 3435 O O . MET B 1 19 ? 34.719 -45.156 -41.438 1 17.16 19 MET B O 1
ATOM 3439 N N . LYS B 1 20 ? 36.812 -45.625 -42.281 1 16.22 20 LYS B N 1
ATOM 3440 C CA . LYS B 1 20 ? 37.938 -46.406 -41.719 1 16.22 20 LYS B CA 1
ATOM 3441 C C . LYS B 1 20 ? 38.656 -45.625 -40.625 1 16.22 20 LYS B C 1
ATOM 3443 O O . LYS B 1 20 ? 39.156 -46.219 -39.656 1 16.22 20 LYS B O 1
ATOM 3448 N N . TYR B 1 21 ? 39 -44.406 -40.281 1 16.41 21 TYR B N 1
ATOM 3449 C CA . TYR B 1 21 ? 40.406 -44.281 -39.906 1 16.41 21 TYR B CA 1
ATOM 3450 C C . TYR B 1 21 ? 40.688 -44.844 -38.531 1 16.41 21 TYR B C 1
ATOM 3452 O O . TYR B 1 21 ? 39.781 -44.906 -37.688 1 16.41 21 TYR B O 1
ATOM 3460 N N . ARG B 1 22 ? 42.125 -45.031 -37.969 1 16.36 22 ARG B N 1
ATOM 3461 C CA . ARG B 1 22 ? 43.281 -45.781 -37.438 1 16.36 22 ARG B CA 1
ATOM 3462 C C . ARG B 1 22 ? 43.594 -45.344 -36 1 16.36 22 ARG B C 1
ATOM 3464 O O . ARG B 1 22 ? 43.688 -46.156 -35.094 1 16.36 22 ARG B O 1
ATOM 3471 N N . HIS B 1 23 ? 44.906 -44.625 -35.531 1 15.88 23 HIS B N 1
ATOM 3472 C CA . HIS B 1 23 ? 46.125 -45.156 -34.969 1 15.88 23 HIS B CA 1
ATOM 3473 C C . HIS B 1 23 ? 46.156 -44.938 -33.469 1 15.88 23 HIS B C 1
ATOM 3475 O O . HIS B 1 23 ? 46.375 -45.906 -32.688 1 15.88 23 HIS B O 1
ATOM 3481 N N . ALA B 1 24 ? 47.125 -43.875 -32.719 1 16.78 24 ALA B N 1
ATOM 3482 C CA . ALA B 1 24 ? 48.438 -44.156 -32.156 1 16.78 24 ALA B CA 1
ATOM 3483 C C . ALA B 1 24 ? 48.375 -44.312 -30.641 1 16.78 24 ALA B C 1
ATOM 3485 O O . ALA B 1 24 ? 47.406 -43.875 -30 1 16.78 24 ALA B O 1
ATOM 3486 N N . LEU B 1 25 ? 49.594 -43.875 -29.781 1 17.14 25 LEU B N 1
ATOM 3487 C CA . LEU B 1 25 ? 50.594 -44.531 -28.969 1 17.14 25 LEU B CA 1
ATOM 3488 C C . LEU B 1 25 ? 50.25 -44.438 -27.484 1 17.14 25 LEU B C 1
ATOM 3490 O O . LEU B 1 25 ? 49.438 -43.594 -27.094 1 17.14 25 LEU B O 1
ATOM 3494 N N . ARG B 1 26 ? 51.469 -44.094 -26.328 1 16.61 26 ARG B N 1
ATOM 3495 C CA . ARG B 1 26 ? 52.219 -45 -25.453 1 16.61 26 ARG B CA 1
ATOM 3496 C C . ARG B 1 26 ? 51.844 -44.75 -23.984 1 16.61 26 ARG B C 1
AT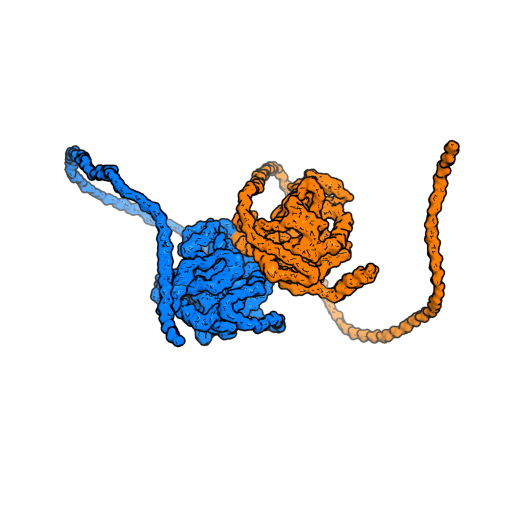OM 3498 O O . ARG B 1 26 ? 51.281 -45.625 -23.328 1 16.61 26 ARG B O 1
ATOM 3505 N N . GLY B 1 27 ? 52.906 -44.062 -22.953 1 16.98 27 GLY B N 1
ATOM 3506 C CA . GLY B 1 27 ? 53.688 -44.656 -21.875 1 16.98 27 GLY B CA 1
ATOM 3507 C C . GLY B 1 27 ? 53.094 -44.438 -20.5 1 16.98 27 GLY B C 1
ATOM 3508 O O . GLY B 1 27 ? 52.188 -43.594 -20.328 1 16.98 27 GLY B O 1
ATOM 3509 N N . TRP B 1 28 ? 53.875 -44.812 -19.172 1 17.58 28 TRP B N 1
ATOM 3510 C CA . TRP B 1 28 ? 53.781 -45.656 -17.984 1 17.58 28 TRP B CA 1
ATOM 3511 C C . TRP B 1 28 ? 53.5 -44.812 -16.734 1 17.58 28 TRP B C 1
ATOM 3513 O O . TRP B 1 28 ? 52.594 -45.125 -15.969 1 17.58 28 TRP B O 1
ATOM 3523 N N . VAL B 1 29 ? 54.25 -43.719 -16.047 1 17.34 29 VAL B N 1
ATOM 3524 C CA . VAL B 1 29 ? 55.156 -43.938 -14.922 1 17.34 29 VAL B CA 1
ATOM 3525 C C . VAL B 1 29 ? 54.438 -43.594 -13.617 1 17.34 29 VAL B C 1
ATOM 3527 O O . VAL B 1 29 ? 53.719 -42.594 -13.547 1 17.34 29 VAL B O 1
ATOM 3530 N N . PHE B 1 30 ? 54.469 -44.406 -12.328 1 19.14 30 PHE B N 1
ATOM 3531 C CA . PHE B 1 30 ? 53.938 -44.75 -11.008 1 19.14 30 PHE B CA 1
ATOM 3532 C C . PHE B 1 30 ? 54.406 -43.719 -9.969 1 19.14 30 PHE B C 1
ATOM 3534 O O . PHE B 1 30 ? 53.875 -43.656 -8.867 1 19.14 30 PHE B O 1
ATOM 3541 N N . VAL B 1 31 ? 54.938 -42.594 -10.039 1 16.58 31 VAL B N 1
ATOM 3542 C CA . VAL B 1 31 ? 55.969 -42.438 -9.039 1 16.58 31 VAL B CA 1
ATOM 3543 C C . VAL B 1 31 ? 55.344 -42.281 -7.652 1 16.58 31 VAL B C 1
ATOM 3545 O O . VAL B 1 31 ? 54.312 -41.656 -7.5 1 16.58 31 VAL B O 1
ATOM 3548 N N . SER B 1 32 ? 55.969 -42.906 -6.398 1 16.09 32 SER B N 1
ATOM 3549 C CA . SER B 1 32 ? 56 -43.406 -5.031 1 16.09 32 SER B CA 1
ATOM 3550 C C . SER B 1 32 ? 55.938 -42.281 -4.016 1 16.09 32 SER B C 1
ATOM 3552 O O . SER B 1 32 ? 55.375 -42.438 -2.928 1 16.09 32 SER B O 1
ATOM 3554 N N . LEU B 1 33 ? 56.312 -40.969 -4.07 1 16.78 33 LEU B N 1
ATOM 3555 C CA . LEU B 1 33 ? 57.344 -40.688 -3.068 1 16.78 33 LEU B CA 1
ATOM 3556 C C . LEU B 1 33 ? 56.719 -40.594 -1.678 1 16.78 33 LEU B C 1
ATOM 3558 O O . LEU B 1 33 ? 55.562 -40.219 -1.541 1 16.78 33 LEU B O 1
ATOM 3562 N N . GLY B 1 34 ? 57.562 -40.625 -0.408 1 15.63 34 GLY B N 1
ATOM 3563 C CA . GLY B 1 34 ? 57.969 -41.031 0.925 1 15.63 34 GLY B CA 1
ATOM 3564 C C . GLY B 1 34 ? 57.469 -40.094 2.016 1 15.63 34 GLY B C 1
ATOM 3565 O O . GLY B 1 34 ? 57.344 -40.5 3.172 1 15.63 34 GLY B O 1
ATOM 3566 N N . LEU B 1 35 ? 57.219 -38.688 2.029 1 16.33 35 LEU B N 1
ATOM 3567 C CA . LEU B 1 35 ? 58 -38.094 3.092 1 16.33 35 LEU B CA 1
ATOM 3568 C C . LEU B 1 35 ? 57.344 -38.281 4.453 1 16.33 35 LEU B C 1
ATOM 3570 O O . LEU B 1 35 ? 56.125 -38.156 4.586 1 16.33 35 LEU B O 1
ATOM 3574 N N . ARG B 1 36 ? 58.094 -38.625 5.66 1 15.23 36 ARG B N 1
ATOM 3575 C CA . ARG B 1 36 ? 58.281 -39.188 6.992 1 15.23 36 ARG B CA 1
ATOM 3576 C C . ARG B 1 36 ? 57.812 -38.188 8.07 1 15.23 36 ARG B C 1
ATOM 3578 O O . ARG B 1 36 ? 57.469 -38.625 9.18 1 15.23 36 ARG B O 1
ATOM 3585 N N . CYS B 1 37 ? 57.781 -36.875 8.109 1 15.17 37 CYS B N 1
ATOM 3586 C CA . CYS B 1 37 ? 58.594 -36.406 9.242 1 15.17 37 CYS B CA 1
ATOM 3587 C C . CYS B 1 37 ? 57.906 -36.781 10.562 1 15.17 37 CYS B C 1
ATOM 3589 O O . CYS B 1 37 ? 56.688 -37 10.602 1 15.17 37 CYS B O 1
ATOM 3591 N N . CYS B 1 38 ? 58.406 -36.188 11.664 1 14.96 38 CYS B N 1
ATOM 3592 C CA . CYS B 1 38 ? 58.969 -36.312 13 1 14.96 38 CYS B CA 1
ATOM 3593 C C . CYS B 1 38 ? 57.906 -36.219 14.07 1 14.96 38 CYS B C 1
ATOM 3595 O O . CYS B 1 38 ? 56.812 -35.688 13.82 1 14.96 38 CYS B O 1
ATOM 3597 N N . VAL B 1 39 ? 58.25 -36.25 15.477 1 15.52 39 VAL B N 1
ATOM 3598 C CA . VAL B 1 39 ? 58.281 -37.031 16.688 1 15.52 39 VAL B CA 1
ATOM 3599 C C . VAL B 1 39 ? 57.281 -36.438 17.703 1 15.52 39 VAL B C 1
ATOM 3601 O O . VAL B 1 39 ? 56.438 -37.156 18.234 1 15.52 39 VAL B O 1
ATOM 3604 N N . CYS B 1 40 ? 57.5 -35.188 18.406 1 15.12 40 CYS B N 1
ATOM 3605 C CA . CYS B 1 40 ? 58.031 -35.188 19.766 1 15.12 40 CYS B CA 1
ATOM 3606 C C . CYS B 1 40 ? 56.875 -35.219 20.766 1 15.12 40 CYS B C 1
ATOM 3608 O O . CYS B 1 40 ? 55.781 -34.719 20.484 1 15.12 40 CYS B O 1
ATOM 3610 N N . ALA B 1 41 ? 57.094 -35.531 22.281 1 15.35 41 ALA B N 1
ATOM 3611 C CA . ALA B 1 41 ? 56.875 -36.312 23.5 1 15.35 41 ALA B CA 1
ATOM 3612 C C . ALA B 1 41 ? 56.031 -35.5 24.5 1 15.35 41 ALA B C 1
ATOM 3614 O O . ALA B 1 41 ? 55.188 -36.062 25.219 1 15.35 41 ALA B O 1
ATOM 3615 N N . LEU B 1 42 ? 56.031 -34.125 24.703 1 16.36 42 LEU B N 1
ATOM 3616 C CA . LEU B 1 42 ? 56.438 -33.906 26.094 1 16.36 42 LEU B CA 1
ATOM 3617 C C . LEU B 1 42 ? 55.281 -34.25 27.047 1 16.36 42 LEU B C 1
ATOM 3619 O O . LEU B 1 42 ? 54.125 -34.094 26.703 1 16.36 42 LEU B O 1
ATOM 3623 N N . VAL B 1 43 ? 55.562 -34.344 28.5 1 15.19 43 VAL B N 1
ATOM 3624 C CA . VAL B 1 43 ? 55.531 -35.062 29.766 1 15.19 43 VAL B CA 1
ATOM 3625 C C . VAL B 1 43 ? 54.438 -34.5 30.641 1 15.19 43 VAL B C 1
ATOM 3627 O O . VAL B 1 43 ? 53.688 -35.281 31.266 1 15.19 43 VAL B O 1
ATOM 3630 N N . ILE B 1 44 ? 54.094 -33.188 30.844 1 16.31 44 ILE B N 1
ATOM 3631 C CA . ILE B 1 44 ? 54.312 -32.906 32.25 1 16.31 44 ILE B CA 1
ATOM 3632 C C . ILE B 1 44 ? 53.219 -33.594 33.094 1 16.31 44 ILE B C 1
ATOM 3634 O O . ILE B 1 44 ? 52.062 -33.719 32.656 1 16.31 44 ILE B O 1
ATOM 3638 N N . GLN B 1 45 ? 53.438 -33.688 34.469 1 14.78 45 GLN B N 1
ATOM 3639 C CA . GLN B 1 45 ? 53.469 -34.438 35.719 1 14.78 45 GLN B CA 1
ATOM 3640 C C . GLN B 1 45 ? 52.125 -34.312 36.438 1 14.78 45 GLN B C 1
ATOM 3642 O O . GLN B 1 45 ? 51.531 -35.344 36.812 1 14.78 45 GLN B O 1
ATOM 3647 N N . SER B 1 46 ? 51.938 -33.375 37.5 1 15.05 46 SER B N 1
ATOM 3648 C CA . SER B 1 46 ? 51.969 -33.875 38.875 1 15.05 46 SER B CA 1
ATOM 3649 C C . SER B 1 46 ? 50.562 -34.375 39.312 1 15.05 46 SER B C 1
ATOM 3651 O O . SER B 1 46 ? 49.562 -34.031 38.688 1 15.05 46 SER B O 1
ATOM 3653 N N . THR B 1 47 ? 50.219 -34.125 40.656 1 15.51 47 THR B N 1
ATOM 3654 C CA . THR B 1 47 ? 50.094 -34.938 41.875 1 15.51 47 THR B CA 1
ATOM 3655 C C . THR B 1 47 ? 48.625 -35.188 42.156 1 15.51 47 THR B C 1
ATOM 3657 O O . THR B 1 47 ? 47.719 -34.531 41.594 1 15.51 47 THR B O 1
ATOM 3660 N N . HIS B 1 48 ? 48.219 -35.219 43.594 1 15.09 48 HIS B N 1
ATOM 3661 C CA . HIS B 1 48 ? 47.812 -36.281 44.5 1 15.09 48 HIS B CA 1
ATOM 3662 C C . HIS B 1 48 ? 46.312 -36.281 44.719 1 15.09 48 HIS B C 1
ATOM 3664 O O . HIS B 1 48 ? 45.656 -37.312 44.562 1 15.09 48 HIS B O 1
ATOM 3670 N N . THR B 1 49 ? 45.781 -35.656 45.875 1 15.1 49 THR B N 1
ATOM 3671 C CA . THR B 1 49 ? 45.406 -36.406 47.062 1 15.1 49 THR B CA 1
ATOM 3672 C C . THR B 1 49 ? 43.938 -36.781 47.031 1 15.1 49 THR B C 1
ATOM 3674 O O . THR B 1 49 ? 43.156 -36.156 46.312 1 15.1 49 THR B O 1
ATOM 3677 N N . LEU B 1 50 ? 43.188 -36.688 48.375 1 15.02 50 LEU B N 1
ATOM 3678 C CA . LEU B 1 50 ? 42.688 -37.719 49.281 1 15.02 50 LEU B CA 1
ATOM 3679 C C . LEU B 1 50 ? 41.156 -37.875 49.094 1 15.02 50 LEU B C 1
ATOM 3681 O O . LEU B 1 50 ? 40.531 -37.062 48.469 1 15.02 50 LEU B O 1
ATOM 3685 N N . LEU B 1 51 ? 40.344 -37.625 50.281 1 15.05 51 LEU B N 1
ATOM 3686 C CA . LEU B 1 51 ? 39.719 -38.688 51.094 1 15.05 51 LEU B CA 1
ATOM 3687 C C . LEU B 1 51 ? 38.25 -38.844 50.688 1 15.05 51 LEU B C 1
ATOM 3689 O O . LEU B 1 51 ? 37.719 -38.062 49.906 1 15.05 51 LEU B O 1
ATOM 3693 N N . GLY B 1 52 ? 37.281 -38.562 51.75 1 14.66 52 GLY B N 1
ATOM 3694 C CA . GLY B 1 52 ? 36.5 -39.531 52.5 1 14.66 52 GLY B CA 1
ATOM 3695 C C . GLY B 1 52 ? 35.125 -39.781 51.906 1 14.66 52 GLY B C 1
ATOM 3696 O O . GLY B 1 52 ? 34.688 -39.031 51.031 1 14.66 52 GLY B O 1
ATOM 3697 N N . ARG B 1 53 ? 34.031 -39.906 52.906 1 15.05 53 ARG B N 1
ATOM 3698 C CA . ARG B 1 53 ? 33.219 -41.062 53.281 1 15.05 53 ARG B CA 1
ATOM 3699 C C . ARG B 1 53 ? 31.844 -41 52.625 1 15.05 53 ARG B C 1
ATOM 3701 O O . ARG B 1 53 ? 31.422 -41.969 51.969 1 15.05 53 ARG B O 1
ATOM 3708 N N . GLY B 1 54 ? 30.812 -40.25 53.219 1 14.98 54 GLY B N 1
ATOM 3709 C CA . GLY B 1 54 ? 29.766 -40.969 53.938 1 14.98 54 GLY B CA 1
ATOM 3710 C C . GLY B 1 54 ? 28.609 -41.375 53.062 1 14.98 54 GLY B C 1
ATOM 3711 O O . GLY B 1 54 ? 28.469 -40.875 51.938 1 14.98 54 GLY B O 1
ATOM 3712 N N . ALA B 1 55 ? 27.422 -41.812 53.719 1 15.3 55 ALA B N 1
ATOM 3713 C CA . ALA B 1 55 ? 26.531 -42.969 53.75 1 15.3 55 ALA B CA 1
ATOM 3714 C C . ALA B 1 55 ? 25.359 -42.781 52.781 1 15.3 55 ALA B C 1
ATOM 3716 O O . ALA B 1 55 ? 25.078 -41.656 52.344 1 15.3 55 ALA B O 1
ATOM 3717 N N . MET B 1 56 ? 24.328 -43.688 52.938 1 14.79 56 MET B N 1
ATOM 3718 C CA . MET B 1 56 ? 23.531 -44.719 52.25 1 14.79 56 MET B CA 1
ATOM 3719 C C . MET B 1 56 ? 22.125 -44.188 51.938 1 14.79 56 MET B C 1
ATOM 3721 O O . MET B 1 56 ? 21.5 -44.625 50.969 1 14.79 56 MET B O 1
ATOM 3725 N N . ALA B 1 57 ? 21.422 -43.344 52.781 1 15.46 57 ALA B N 1
ATOM 3726 C CA . ALA B 1 57 ? 20.188 -43.938 53.281 1 15.46 57 ALA B CA 1
ATOM 3727 C C . ALA B 1 57 ? 19.156 -44.062 52.156 1 15.46 57 ALA B C 1
ATOM 3729 O O . ALA B 1 57 ? 19.109 -43.25 51.25 1 15.46 57 ALA B O 1
ATOM 3730 N N . ALA B 1 58 ? 18.172 -45.031 52.375 1 15.09 58 ALA B N 1
ATOM 3731 C CA . ALA B 1 58 ? 17.328 -46.094 51.812 1 15.09 58 ALA B CA 1
ATOM 3732 C C . ALA B 1 58 ? 16.062 -45.5 51.188 1 15.09 58 ALA B C 1
ATOM 3734 O O . ALA B 1 58 ? 15.758 -45.719 50.031 1 15.09 58 ALA B O 1
ATOM 3735 N N . SER B 1 59 ? 14.859 -45.656 51.938 1 14.81 59 SER B N 1
ATOM 3736 C CA . SER B 1 59 ? 13.859 -46.688 51.656 1 14.81 59 SER B CA 1
ATOM 3737 C C . SER B 1 59 ? 12.695 -46.125 50.875 1 14.81 59 SER B C 1
ATOM 3739 O O . SER B 1 59 ? 12.352 -46.656 49.812 1 14.81 59 SER B O 1
ATOM 3741 N N . HIS B 1 60 ? 11.516 -45.594 51.562 1 16.58 60 HIS B N 1
ATOM 3742 C CA . HIS B 1 60 ? 10.234 -46.281 51.75 1 16.58 60 HIS B CA 1
ATOM 3743 C C . HIS B 1 60 ? 9.203 -45.781 50.719 1 16.58 60 HIS B C 1
ATOM 3745 O O . HIS B 1 60 ? 9.18 -44.625 50.375 1 16.58 60 HIS B O 1
ATOM 3751 N N . TYR B 1 61 ? 8.508 -46.75 49.969 1 16.41 61 TYR B N 1
ATOM 3752 C CA . TYR B 1 61 ? 7.609 -47 48.844 1 16.41 61 TYR B CA 1
ATOM 3753 C C . TYR B 1 61 ? 6.188 -46.562 49.188 1 16.41 61 TYR B C 1
ATOM 3755 O O . TYR B 1 61 ? 5.363 -47.375 49.625 1 16.41 61 TYR B O 1
ATOM 3763 N N . CYS B 1 62 ? 5.953 -45.406 49.844 1 16.02 62 CYS B N 1
ATOM 3764 C CA . CYS B 1 62 ? 4.621 -45.438 50.438 1 16.02 62 CYS B CA 1
ATOM 3765 C C . CYS B 1 62 ? 3.559 -45.656 49.375 1 16.02 62 CYS B C 1
ATOM 3767 O O . CYS B 1 62 ? 3.551 -44.969 48.344 1 16.02 62 CYS B O 1
ATOM 3769 N N . ALA B 1 63 ? 2.723 -46.719 49.5 1 16.59 63 ALA B N 1
ATOM 3770 C CA . ALA B 1 63 ? 1.722 -47.594 48.906 1 16.59 63 ALA B CA 1
ATOM 3771 C C . ALA B 1 63 ? 0.416 -46.812 48.656 1 16.59 63 ALA B C 1
ATOM 3773 O O . ALA B 1 63 ? -0.445 -47.281 47.906 1 16.59 63 ALA B O 1
ATOM 3774 N N . LEU B 1 64 ? 0.216 -45.594 49.125 1 17.03 64 LEU B N 1
ATOM 3775 C CA . LEU B 1 64 ? -1.163 -45.594 49.625 1 17.03 64 LEU B CA 1
ATOM 3776 C C . LEU B 1 64 ? -2.135 -45.875 48.469 1 17.03 64 LEU B C 1
ATOM 3778 O O . LEU B 1 64 ? -1.829 -45.625 47.312 1 17.03 64 LEU B O 1
ATOM 3782 N N . SER B 1 65 ? -3.408 -46.25 48.906 1 16.42 65 SER B N 1
ATOM 3783 C CA . SER B 1 65 ? -4.621 -47.031 48.688 1 16.42 65 SER B CA 1
ATOM 3784 C C . SER B 1 65 ? -5.535 -46.375 47.656 1 16.42 65 SER B C 1
ATOM 3786 O O . SER B 1 65 ? -5.613 -45.156 47.594 1 16.42 65 SER B O 1
ATOM 3788 N N . LEU B 1 66 ? -6.16 -47.188 46.75 1 17.48 66 LEU B N 1
ATOM 3789 C CA . LEU B 1 66 ? -6.816 -47.375 45.469 1 17.48 66 LEU B CA 1
ATOM 3790 C C . LEU B 1 66 ? -8.297 -47 45.531 1 17.48 66 LEU B C 1
ATOM 3792 O O . LEU B 1 66 ? -9.062 -47.281 44.625 1 17.48 66 LEU B O 1
ATOM 3796 N N . SER B 1 67 ? -8.695 -46.094 46.5 1 17.53 67 SER B N 1
ATOM 3797 C CA . SER B 1 67 ? -10.109 -46.375 46.719 1 17.53 67 SER B CA 1
ATOM 3798 C C . SER B 1 67 ? -10.914 -46.188 45.438 1 17.53 67 SER B C 1
ATOM 3800 O O . SER B 1 67 ? -10.602 -45.344 44.625 1 17.53 67 SER B O 1
ATOM 3802 N N . PRO B 1 68 ? -12 -47.062 45.219 1 18.45 68 PRO B N 1
ATOM 3803 C CA . PRO B 1 68 ? -12.766 -47.594 44.094 1 18.45 68 PRO B CA 1
ATOM 3804 C C . PRO B 1 68 ? -13.867 -46.656 43.625 1 18.45 68 PRO B C 1
ATOM 3806 O O . PRO B 1 68 ? -14.555 -46.938 42.625 1 18.45 68 PRO B O 1
ATOM 3809 N N . ILE B 1 69 ? -13.969 -45.438 44.125 1 18.25 69 ILE B N 1
ATOM 3810 C CA . ILE B 1 69 ? -15.375 -45.062 44.25 1 18.25 69 ILE B CA 1
ATOM 3811 C C . ILE B 1 69 ? -16.031 -45.062 42.875 1 18.25 69 ILE B C 1
ATOM 3813 O O . ILE B 1 69 ? -15.461 -44.531 41.906 1 18.25 69 ILE B O 1
ATOM 3817 N N . LEU B 1 70 ? -17.344 -45.438 42.75 1 17.5 70 LEU B N 1
ATOM 3818 C CA . LEU B 1 70 ? -18.344 -46.094 41.906 1 17.5 70 LEU B CA 1
ATOM 3819 C C . LEU B 1 70 ? -18.797 -45.156 40.781 1 17.5 70 LEU B C 1
ATOM 3821 O O . LEU B 1 70 ? -18.703 -45.531 39.625 1 17.5 70 LEU B O 1
ATOM 3825 N N . SER B 1 71 ? -20.172 -44.75 40.719 1 16.89 71 SER B N 1
ATOM 3826 C CA . SER B 1 71 ? -21.203 -45.219 39.812 1 16.89 71 SER B CA 1
ATOM 3827 C C . SER B 1 71 ? -21.391 -44.281 38.625 1 16.89 71 SER B C 1
ATOM 3829 O O . SER B 1 71 ? -20.828 -43.188 38.625 1 16.89 71 SER B O 1
ATOM 3831 N N . SER B 1 72 ? -22.75 -43.875 38.219 1 16.89 72 SER B N 1
ATOM 3832 C CA . SER B 1 72 ? -23.594 -44.188 37.094 1 16.89 72 SER B CA 1
ATOM 3833 C C . SER B 1 72 ? -23.578 -43.062 36.062 1 16.89 72 SER B C 1
ATOM 3835 O O . SER B 1 72 ? -23.266 -43.25 34.906 1 16.89 72 SER B O 1
ATOM 3837 N N . ARG B 1 73 ? -24.734 -42.156 36 1 18.5 73 ARG B N 1
ATOM 3838 C CA . ARG B 1 73 ? -25.734 -42 34.938 1 18.5 73 ARG B CA 1
ATOM 3839 C C . ARG B 1 73 ? -25.391 -40.812 34.031 1 18.5 73 ARG B C 1
ATOM 3841 O O . ARG B 1 73 ? -25.703 -39.656 34.375 1 18.5 73 ARG B O 1
ATOM 3848 N N . TYR B 1 74 ? -24.25 -40.469 33.625 1 17.75 74 TYR B N 1
ATOM 3849 C CA . TYR B 1 74 ? -24.062 -39.156 33.062 1 17.75 74 TYR B CA 1
ATOM 3850 C C . TYR B 1 74 ? -24.766 -39.031 31.719 1 17.75 74 TYR B C 1
ATOM 3852 O O . TYR B 1 74 ? -24.469 -39.781 30.781 1 17.75 74 TYR B O 1
ATOM 3860 N N . HIS B 1 75 ? -26.078 -38.625 31.812 1 20.05 75 HIS B N 1
ATOM 3861 C CA . HIS B 1 75 ? -26.922 -38.5 30.641 1 20.05 75 HIS B CA 1
ATOM 3862 C C . HIS B 1 75 ? -26.281 -37.562 29.594 1 20.05 75 HIS B C 1
ATOM 3864 O O . HIS B 1 75 ? -25.688 -36.562 29.953 1 20.05 75 HIS B O 1
ATOM 3870 N N . ARG B 1 76 ? -26.016 -38.062 28.375 1 19.34 76 ARG B N 1
ATOM 3871 C CA . ARG B 1 76 ? -25.328 -37.656 27.156 1 19.34 76 ARG B CA 1
ATOM 3872 C C . ARG B 1 76 ? -26.047 -36.5 26.484 1 19.34 76 ARG B C 1
ATOM 3874 O O . ARG B 1 76 ? -27.031 -36.719 25.766 1 19.34 76 ARG B O 1
ATOM 3881 N N . TYR B 1 77 ? -26.562 -35.469 27.234 1 18.73 77 TYR B N 1
ATOM 3882 C CA . TYR B 1 77 ? -27.375 -34.594 26.391 1 18.73 77 TYR B CA 1
ATOM 3883 C C . TYR B 1 77 ? -26.562 -34.062 25.203 1 18.73 77 TYR B C 1
ATOM 3885 O O . TYR B 1 77 ? -25.5 -33.469 25.375 1 18.73 77 TYR B O 1
ATOM 3893 N N . CYS B 1 78 ? -26.484 -34.844 24.109 1 19.28 78 CYS B N 1
ATOM 3894 C CA . CYS B 1 78 ? -25.875 -34.531 22.812 1 19.28 78 CYS B CA 1
ATOM 3895 C C . CYS B 1 78 ? -26.422 -33.219 22.25 1 19.28 78 CYS B C 1
ATOM 3897 O O . CYS B 1 78 ? -27.594 -33.156 21.859 1 19.28 78 CYS B O 1
ATOM 3899 N N . VAL B 1 79 ? -26.297 -32.125 22.922 1 20.16 79 VAL B N 1
ATOM 3900 C CA . VAL B 1 79 ? -26.875 -30.938 22.328 1 20.16 79 VAL B CA 1
ATOM 3901 C C . VAL B 1 79 ? -26.438 -30.812 20.875 1 20.16 79 VAL B C 1
ATOM 3903 O O . VAL B 1 79 ? -25.25 -30.859 20.562 1 20.16 79 VAL B O 1
ATOM 3906 N N . VAL B 1 80 ? -27.281 -31.219 19.922 1 21.7 80 VAL B N 1
ATOM 3907 C CA . VAL B 1 80 ? -27.203 -31.219 18.453 1 21.7 80 VAL B CA 1
ATOM 3908 C C . VAL B 1 80 ? -26.859 -29.812 17.969 1 21.7 80 VAL B C 1
ATOM 3910 O O . VAL B 1 80 ? -27.516 -28.828 18.344 1 21.7 80 VAL B O 1
ATOM 3913 N N . PRO B 1 81 ? -25.578 -29.547 17.656 1 21.73 81 PRO B N 1
ATOM 3914 C CA . PRO B 1 81 ? -25.094 -28.234 17.203 1 21.73 81 PRO B CA 1
ATOM 3915 C C . PRO B 1 81 ? -25.938 -27.672 16.062 1 21.73 81 PRO B C 1
ATOM 3917 O O . PRO B 1 81 ? -26.359 -28.422 15.172 1 21.73 81 PRO B O 1
ATOM 3920 N N . HIS B 1 82 ? -26.859 -26.797 16.391 1 21.81 82 HIS B N 1
ATOM 3921 C CA . HIS B 1 82 ? -27.75 -26.141 15.438 1 21.81 82 HIS B CA 1
ATOM 3922 C C . HIS B 1 82 ? -26.969 -25.688 14.203 1 21.81 82 HIS B C 1
ATOM 3924 O O . HIS B 1 82 ? -25.828 -25.219 14.312 1 21.81 82 HIS B O 1
ATOM 3930 N N . SER B 1 83 ? -27.25 -26.281 13.07 1 22.05 83 SER B N 1
ATOM 3931 C CA . SER B 1 83 ? -26.812 -26.125 11.688 1 22.05 83 SER B CA 1
ATOM 3932 C C . SER B 1 83 ? -26.875 -24.656 11.25 1 22.05 83 SER B C 1
ATOM 3934 O O . SER B 1 83 ? -27.922 -24.016 11.352 1 22.05 83 SER B O 1
ATOM 3936 N N . LEU B 1 84 ? -25.797 -23.922 11.492 1 23.2 84 LEU B N 1
ATOM 3937 C CA . LEU B 1 84 ? -25.719 -22.531 11.047 1 23.2 84 LEU B CA 1
ATOM 3938 C C . LEU B 1 84 ? -26.281 -22.375 9.641 1 23.2 84 LEU B C 1
ATOM 3940 O O . LEU B 1 84 ? -26.062 -23.234 8.781 1 23.2 84 LEU B O 1
ATOM 3944 N N . PRO B 1 85 ? -27.422 -21.703 9.523 1 24.7 85 PRO B N 1
ATOM 3945 C CA . PRO B 1 85 ? -28.078 -21.609 8.219 1 24.7 85 PRO B CA 1
ATOM 3946 C C . PRO B 1 85 ? -27.109 -21.312 7.082 1 24.7 85 PRO B C 1
ATOM 3948 O O . PRO B 1 85 ? -26.016 -20.781 7.32 1 24.7 85 PRO B O 1
ATOM 3951 N N . PRO B 1 86 ? -27.219 -22.031 5.992 1 23.83 86 PRO B N 1
ATOM 3952 C CA . PRO B 1 86 ? -26.375 -21.938 4.805 1 23.83 86 PRO B CA 1
ATOM 3953 C C . PRO B 1 86 ? -26.141 -20.5 4.359 1 23.83 86 PRO B C 1
ATOM 3955 O O . PRO B 1 86 ? -26.984 -19.625 4.633 1 23.83 86 PRO B O 1
ATOM 3958 N N . CYS B 1 87 ? -24.938 -20 4.465 1 23.31 87 CYS B N 1
ATOM 3959 C CA . CYS B 1 87 ? -24.469 -18.703 3.979 1 23.31 87 CYS B CA 1
ATOM 3960 C C . CYS B 1 87 ? -25.141 -18.344 2.662 1 23.31 87 CYS B C 1
ATOM 3962 O O . CYS B 1 87 ? -25.109 -19.125 1.706 1 23.31 87 CYS B O 1
ATOM 3964 N N . SER B 1 88 ? -26.266 -17.688 2.77 1 23.17 88 SER B N 1
ATOM 3965 C CA . SER B 1 88 ? -26.953 -17.172 1.585 1 23.17 88 SER B CA 1
ATOM 3966 C C . SER B 1 88 ? -25.953 -16.703 0.533 1 23.17 88 SER B C 1
ATOM 3968 O O . SER B 1 88 ? -25.047 -15.914 0.836 1 23.17 88 SER B O 1
ATOM 3970 N N . ALA B 1 89 ? -25.812 -17.438 -0.513 1 25.97 89 ALA B N 1
ATOM 3971 C CA . ALA B 1 89 ? -25.047 -17.219 -1.738 1 25.97 89 ALA B CA 1
ATOM 3972 C C . ALA B 1 89 ? -25.266 -15.812 -2.273 1 25.97 89 ALA B C 1
ATOM 3974 O O . ALA B 1 89 ? -26.391 -15.406 -2.535 1 25.97 89 ALA B O 1
ATOM 3975 N N . LEU B 1 90 ? -24.484 -14.867 -1.782 1 28.8 90 LEU B N 1
ATOM 3976 C CA . LEU B 1 90 ? -24.5 -13.594 -2.5 1 28.8 90 LEU B CA 1
ATOM 3977 C C . LEU B 1 90 ? -24.672 -13.82 -4 1 28.8 90 LEU B C 1
ATOM 3979 O O . LEU B 1 90 ? -23.891 -14.547 -4.613 1 28.8 90 LEU B O 1
ATOM 3983 N N . SER B 1 91 ? -25.922 -13.953 -4.426 1 28.61 91 SER B N 1
ATOM 3984 C CA . SER B 1 91 ? -26.234 -14.094 -5.844 1 28.61 91 SER B CA 1
ATOM 3985 C C . SER B 1 91 ? -25.344 -13.195 -6.695 1 28.61 91 SER B C 1
ATOM 3987 O O . SER B 1 91 ? -24.938 -12.125 -6.254 1 28.61 91 SER B O 1
ATOM 3989 N N . PRO B 1 92 ? -24.781 -13.742 -7.715 1 31.41 92 PRO B N 1
ATOM 3990 C CA . PRO B 1 92 ? -23.953 -12.945 -8.625 1 31.41 92 PRO B CA 1
ATOM 3991 C C . PRO B 1 92 ? -24.641 -11.656 -9.07 1 31.41 92 PRO B C 1
ATOM 3993 O O . PRO B 1 92 ? -25.859 -11.594 -9.164 1 31.41 92 PRO B O 1
ATOM 3996 N N . PRO B 1 93 ? -24.219 -10.523 -8.633 1 31.2 93 PRO B N 1
ATOM 3997 C CA . PRO B 1 93 ? -24.875 -9.266 -8.992 1 31.2 93 PRO B CA 1
ATOM 3998 C C . PRO B 1 93 ? -25.359 -9.25 -10.445 1 31.2 93 PRO B C 1
ATOM 4000 O O . PRO B 1 93 ? -24.812 -9.969 -11.289 1 31.2 93 PRO B O 1
ATOM 4003 N N . SER B 1 94 ? -26.688 -9.039 -10.617 1 29.92 94 SER B N 1
ATOM 4004 C CA . SER B 1 94 ? -27.266 -8.812 -11.938 1 29.92 94 SER B CA 1
ATOM 4005 C C . SER B 1 94 ? -26.391 -7.895 -12.773 1 29.92 94 SER B C 1
ATOM 4007 O O . SER B 1 94 ? -25.719 -7.012 -12.242 1 29.92 94 SER B O 1
ATOM 4009 N N . PRO B 1 95 ? -26.266 -8.18 -14.102 1 28.08 95 PRO B N 1
ATOM 4010 C CA . PRO B 1 95 ? -25.406 -7.453 -15.031 1 28.08 95 PRO B CA 1
ATOM 4011 C C . PRO B 1 95 ? -25.734 -5.965 -15.094 1 28.08 95 PRO B C 1
ATOM 4013 O O . PRO B 1 95 ? -26.828 -5.586 -15.492 1 28.08 95 PRO B O 1
ATOM 4016 N N . ARG B 1 96 ? -25.578 -5.23 -14.062 1 29.02 96 ARG B N 1
ATOM 4017 C CA . ARG B 1 96 ? -25.859 -3.811 -14.25 1 29.02 96 ARG B CA 1
ATOM 4018 C C . ARG B 1 96 ? -25.359 -3.33 -15.609 1 29.02 96 ARG B C 1
ATOM 4020 O O . ARG B 1 96 ? -24.406 -3.877 -16.156 1 29.02 96 ARG B O 1
ATOM 4027 N N . ARG B 1 97 ? -26.203 -2.469 -16.203 1 27.14 97 ARG B N 1
ATOM 4028 C CA . ARG B 1 97 ? -26.016 -1.851 -17.516 1 27.14 97 ARG B CA 1
ATOM 4029 C C . ARG B 1 97 ? -24.594 -1.307 -17.656 1 27.14 97 ARG B C 1
ATOM 4031 O O . ARG B 1 97 ? -24.031 -0.776 -16.703 1 27.14 97 ARG B O 1
ATOM 4038 N N . GLN B 1 98 ? -23.922 -1.76 -18.719 1 24.84 98 GLN B N 1
ATOM 4039 C CA . GLN B 1 98 ? -22.594 -1.423 -19.219 1 24.84 98 GLN B CA 1
ATOM 4040 C C . GLN B 1 98 ? -22.391 0.088 -19.234 1 24.84 98 GLN B C 1
ATOM 4042 O O . GLN B 1 98 ? -23.078 0.812 -19.953 1 24.84 98 GLN B O 1
ATOM 4047 N N . GLN B 1 99 ? -22.375 0.707 -18.109 1 26.77 99 GLN B N 1
ATOM 4048 C CA . GLN B 1 99 ? -21.953 2.076 -18.406 1 26.77 99 GLN B CA 1
ATOM 4049 C C . GLN B 1 99 ? -20.797 2.102 -19.375 1 26.77 99 GLN B C 1
ATOM 4051 O O . GLN B 1 99 ? -19.938 1.214 -19.359 1 26.77 99 GLN B O 1
ATOM 4056 N N . PRO B 1 100 ? -20.906 2.953 -20.469 1 25.73 100 PRO B N 1
ATOM 4057 C CA . PRO B 1 100 ? -19.844 2.949 -21.469 1 25.73 100 PRO B CA 1
ATOM 4058 C C . PRO B 1 100 ? -18.453 3.014 -20.859 1 25.73 100 PRO B C 1
ATOM 4060 O O . PRO B 1 100 ? -18.281 3.537 -19.75 1 25.73 100 PRO B O 1
ATOM 4063 N N . CYS B 1 101 ? -17.719 1.998 -21.109 1 25.91 101 CYS B N 1
ATOM 4064 C CA . CYS B 1 101 ? -16.281 1.873 -20.828 1 25.91 101 CYS B CA 1
ATOM 4065 C C . CYS B 1 101 ? -15.586 3.223 -20.938 1 25.91 101 CYS B C 1
ATOM 4067 O O . CYS B 1 101 ? -15.609 3.85 -22 1 25.91 101 CYS B O 1
ATOM 4069 N N . LEU B 1 102 ? -15.68 4.066 -19.969 1 28.28 102 LEU B N 1
ATOM 4070 C CA . LEU B 1 102 ? -14.734 5.176 -20.094 1 28.28 102 LEU B CA 1
ATOM 4071 C C . LEU B 1 102 ? -13.469 4.734 -20.812 1 28.28 102 LEU B C 1
ATOM 4073 O O . LEU B 1 102 ? -12.812 3.775 -20.391 1 28.28 102 LEU B O 1
ATOM 4077 N N . LYS B 1 103 ? -13.367 5.109 -22.031 1 26.14 103 LYS B N 1
ATOM 4078 C CA . LYS B 1 103 ? -12.211 4.938 -22.891 1 26.14 103 LYS B CA 1
ATOM 4079 C C . LYS B 1 103 ? -10.922 5.328 -22.172 1 26.14 103 LYS B C 1
ATOM 4081 O O . LYS B 1 103 ? -10.609 6.512 -22.047 1 26.14 103 LYS B O 1
ATOM 4086 N N . LEU B 1 104 ? -10.562 4.668 -21.156 1 29.59 104 LEU B N 1
ATOM 4087 C CA . LEU B 1 104 ? -9.109 4.809 -21.047 1 29.59 104 LEU B CA 1
ATOM 4088 C C . LEU B 1 104 ? -8.445 4.535 -22.391 1 29.59 104 LEU B C 1
ATOM 4090 O O . LEU B 1 104 ? -8.703 3.506 -23.016 1 29.59 104 LEU B O 1
ATOM 4094 N N . GLY B 1 105 ? -8.289 5.531 -23.156 1 28.97 105 GLY B N 1
ATOM 4095 C CA . GLY B 1 105 ? -7.555 5.387 -24.406 1 28.97 105 GLY B CA 1
ATOM 4096 C C . GLY B 1 105 ? -6.473 4.324 -24.344 1 28.97 105 GLY B C 1
ATOM 4097 O O . GLY B 1 105 ? -5.453 4.508 -23.672 1 28.97 105 GLY B O 1
ATOM 4098 N N . VAL B 1 106 ? -6.898 3.141 -24.422 1 31.12 106 VAL B N 1
ATOM 4099 C CA . VAL B 1 106 ? -5.902 2.154 -24.828 1 31.12 106 VAL B CA 1
ATOM 4100 C C . VAL B 1 106 ? -5.203 2.625 -26.109 1 31.12 106 VAL B C 1
ATOM 4102 O O . VAL B 1 106 ? -5.789 2.586 -27.188 1 31.12 106 VAL B O 1
ATOM 4105 N N . ASP B 1 107 ? -4.523 3.75 -26.109 1 31.97 107 ASP B N 1
ATOM 4106 C CA . ASP B 1 107 ? -3.664 3.924 -27.281 1 31.97 107 ASP B CA 1
ATOM 4107 C C . ASP B 1 107 ? -3.018 2.602 -27.688 1 31.97 107 ASP B C 1
ATOM 4109 O O . ASP B 1 107 ? -2.668 1.786 -26.828 1 31.97 107 ASP B O 1
ATOM 4113 N N . ASP B 1 108 ? -3.355 2.158 -28.859 1 32.81 108 ASP B N 1
ATOM 4114 C CA . ASP B 1 108 ? -2.566 1.183 -29.594 1 32.81 108 ASP B CA 1
ATOM 4115 C C . ASP B 1 108 ? -1.081 1.312 -29.281 1 32.81 108 ASP B C 1
ATOM 4117 O O . ASP B 1 108 ? -0.428 2.27 -29.688 1 32.81 108 ASP B O 1
ATOM 4121 N N . GLN B 1 109 ? -0.771 0.996 -28.125 1 34.16 109 GLN B N 1
ATOM 4122 C CA . GLN B 1 109 ? 0.661 0.981 -27.844 1 34.16 109 GLN B CA 1
ATOM 4123 C C . GLN B 1 109 ? 1.442 0.35 -29 1 34.16 109 GLN B C 1
ATOM 4125 O O . GLN B 1 109 ? 1.107 -0.744 -29.453 1 34.16 109 GLN B O 1
ATOM 4130 N N . ALA B 1 110 ? 2.104 1.19 -29.781 1 33.47 110 ALA B N 1
ATOM 4131 C CA . ALA B 1 110 ? 3.037 0.811 -30.844 1 33.47 110 ALA B CA 1
ATOM 4132 C C . ALA B 1 110 ? 3.82 -0.442 -30.453 1 33.47 110 ALA B C 1
ATOM 4134 O O . ALA B 1 110 ? 4.219 -0.604 -29.297 1 33.47 110 ALA B O 1
ATOM 4135 N N . PRO B 1 111 ? 3.82 -1.437 -31.406 1 30.48 111 PRO B N 1
ATOM 4136 C CA . PRO B 1 111 ? 4.645 -2.625 -31.172 1 30.48 111 PRO B CA 1
ATOM 4137 C C . PRO B 1 111 ? 6.047 -2.279 -30.672 1 30.48 111 PRO B C 1
ATOM 4139 O O . PRO B 1 111 ? 6.684 -1.359 -31.188 1 30.48 111 PRO B O 1
ATOM 4142 N N . ILE B 1 112 ? 6.344 -2.539 -29.422 1 36.94 112 ILE B N 1
ATOM 4143 C CA . ILE B 1 112 ? 7.695 -2.326 -28.922 1 36.94 112 ILE B CA 1
ATOM 4144 C C . ILE B 1 112 ? 8.688 -3.127 -29.75 1 36.94 112 ILE B C 1
ATOM 4146 O O . ILE B 1 112 ? 8.453 -4.301 -30.047 1 36.94 112 ILE B O 1
ATOM 4150 N N . SER B 1 113 ? 9.461 -2.572 -30.578 1 35.47 113 SER B N 1
ATOM 4151 C CA . SER B 1 113 ? 10.57 -3.244 -31.25 1 35.47 113 SER B CA 1
ATOM 4152 C C . SER B 1 113 ? 11.234 -4.262 -30.328 1 35.47 113 SER B C 1
ATOM 4154 O O . SER B 1 113 ? 11.273 -4.078 -29.109 1 35.47 113 SER B O 1
ATOM 4156 N N . PRO B 1 114 ? 11.453 -5.512 -30.719 1 38.31 114 PRO B N 1
ATOM 4157 C CA . PRO B 1 114 ? 12.055 -6.656 -30.031 1 38.31 114 PRO B CA 1
ATOM 4158 C C . PRO B 1 114 ? 13.18 -6.254 -29.078 1 38.31 114 PRO B C 1
ATOM 4160 O O . PRO B 1 114 ? 13.711 -7.094 -28.344 1 38.31 114 PRO B O 1
ATOM 4163 N N . SER B 1 115 ? 14.008 -5.281 -29.344 1 41.47 115 SER B N 1
ATOM 4164 C CA . SER B 1 115 ? 15.164 -5.07 -28.469 1 41.47 115 SER B CA 1
ATOM 4165 C C . SER B 1 115 ? 14.75 -4.984 -27.016 1 41.47 115 SER B C 1
ATOM 4167 O O . SER B 1 115 ? 14.844 -5.973 -26.281 1 41.47 115 SER B O 1
ATOM 4169 N N . LYS B 1 116 ? 15.242 -3.881 -26.047 1 48.06 116 LYS B N 1
ATOM 4170 C CA . LYS B 1 116 ? 15.305 -3.721 -24.594 1 48.06 116 LYS B CA 1
ATOM 4171 C C . LYS B 1 116 ? 13.914 -3.48 -24.016 1 48.06 116 LYS B C 1
ATOM 4173 O O . LYS B 1 116 ? 13.375 -2.377 -24.109 1 48.06 116 LYS B O 1
ATOM 4178 N N . LEU B 1 117 ? 13.055 -4.547 -24.062 1 54.53 117 LEU B N 1
ATOM 4179 C CA . LEU B 1 117 ? 11.727 -4.414 -23.469 1 54.53 117 LEU B CA 1
ATOM 4180 C C . LEU B 1 117 ? 11.805 -3.713 -22.125 1 54.53 117 LEU B C 1
ATOM 4182 O O . LEU B 1 117 ? 12.391 -4.242 -21.172 1 54.53 117 LEU B O 1
ATOM 4186 N N . HIS B 1 118 ? 11.992 -2.49 -22.094 1 69.62 118 HIS B N 1
ATOM 4187 C CA . HIS B 1 118 ? 11.938 -1.642 -20.906 1 69.62 118 HIS B CA 1
ATOM 4188 C C . HIS B 1 118 ? 10.5 -1.271 -20.562 1 69.62 118 HIS B C 1
ATOM 4190 O O . HIS B 1 118 ? 9.711 -0.923 -21.438 1 69.62 118 HIS B O 1
ATOM 4196 N N . ILE B 1 119 ? 9.992 -1.88 -19.469 1 87.31 119 ILE B N 1
ATOM 4197 C CA . ILE B 1 119 ? 8.711 -1.412 -18.938 1 87.31 119 ILE B CA 1
ATOM 4198 C C . ILE B 1 119 ? 8.758 0.102 -18.75 1 87.31 119 ILE B C 1
ATOM 4200 O O . ILE B 1 119 ? 9.734 0.639 -18.219 1 87.31 119 ILE B O 1
ATOM 4204 N N . SER B 1 120 ? 7.828 0.793 -19.344 1 88.81 120 SER B N 1
ATOM 4205 C CA . SER B 1 120 ? 7.809 2.25 -19.281 1 88.81 120 SER B CA 1
ATOM 4206 C C . SER B 1 120 ? 7.531 2.738 -17.859 1 88.81 120 SER B C 1
ATOM 4208 O O . SER B 1 120 ? 7.004 1.99 -17.031 1 88.81 120 SER B O 1
ATOM 4210 N N . HIS B 1 121 ? 7.891 3.986 -17.578 1 90.25 121 HIS B N 1
ATOM 4211 C CA . HIS B 1 121 ? 7.59 4.586 -16.281 1 90.25 121 HIS B CA 1
ATOM 4212 C C . HIS B 1 121 ? 6.086 4.66 -16.047 1 90.25 121 HIS B C 1
ATOM 4214 O O . HIS B 1 121 ? 5.621 4.535 -14.914 1 90.25 121 HIS B O 1
ATOM 4220 N N . GLU B 1 122 ? 5.387 4.828 -17.125 1 90.69 122 GLU B N 1
ATOM 4221 C CA . GLU B 1 122 ? 3.932 4.855 -17.016 1 90.69 122 GLU B CA 1
ATOM 4222 C C . GLU B 1 122 ? 3.385 3.506 -16.562 1 90.69 122 GLU B C 1
ATOM 4224 O O . GLU B 1 122 ? 2.479 3.443 -15.727 1 90.69 122 GLU B O 1
ATOM 4229 N N . GLN B 1 123 ? 3.939 2.467 -17.109 1 92.62 123 GLN B N 1
ATOM 4230 C CA . GLN B 1 123 ? 3.52 1.125 -16.719 1 92.62 123 GLN B CA 1
ATOM 4231 C C . GLN B 1 123 ? 3.932 0.813 -15.289 1 92.62 123 GLN B C 1
ATOM 4233 O O . GLN B 1 123 ? 3.184 0.172 -14.547 1 92.62 123 GLN B O 1
ATOM 4238 N N . LEU B 1 124 ? 5.129 1.304 -14.992 1 96.5 124 LEU B N 1
ATOM 4239 C CA . LEU B 1 124 ? 5.57 1.126 -13.609 1 96.5 124 LEU B CA 1
ATOM 4240 C C . LEU B 1 124 ? 4.641 1.855 -12.648 1 96.5 124 LEU B C 1
ATOM 4242 O O . LEU B 1 124 ? 4.273 1.313 -11.602 1 96.5 124 LEU B O 1
ATOM 4246 N N . LEU B 1 125 ? 4.281 3.051 -13.016 1 96.12 125 LEU B N 1
ATOM 4247 C CA . LEU B 1 125 ? 3.369 3.836 -12.195 1 96.12 125 LEU B CA 1
ATOM 4248 C C . LEU B 1 125 ? 2.008 3.156 -12.094 1 96.12 125 LEU B C 1
ATOM 4250 O O . LEU B 1 125 ? 1.409 3.111 -11.016 1 96.12 125 LEU B O 1
ATOM 4254 N N . GLN B 1 126 ? 1.573 2.645 -13.219 1 94.75 126 GLN B N 1
ATOM 4255 C CA . GLN B 1 126 ? 0.311 1.913 -13.219 1 94.75 126 GLN B CA 1
ATOM 4256 C C . GLN B 1 126 ? 0.361 0.726 -12.266 1 94.75 126 GLN B C 1
ATOM 4258 O O . GLN B 1 126 ? -0.562 0.521 -11.469 1 94.75 126 GLN B O 1
ATOM 4263 N N . PHE B 1 127 ? 1.384 0.016 -12.398 1 98.19 127 PHE B N 1
ATOM 4264 C CA . PHE B 1 127 ? 1.533 -1.147 -11.531 1 98.19 127 PHE B CA 1
ATOM 4265 C C . PHE B 1 127 ? 1.509 -0.735 -10.07 1 98.19 127 PHE B C 1
ATOM 4267 O O . PHE B 1 127 ? 0.86 -1.385 -9.242 1 98.19 127 PHE B O 1
ATOM 4274 N N . GLU B 1 128 ? 2.225 0.343 -9.719 1 98 128 GLU B N 1
ATOM 4275 C CA . GLU B 1 128 ? 2.248 0.822 -8.336 1 98 128 GLU B CA 1
ATOM 4276 C C . GLU B 1 128 ? 0.857 1.252 -7.879 1 98 128 GLU B C 1
ATOM 4278 O O . GLU B 1 128 ? 0.477 1.018 -6.73 1 98 128 GLU B O 1
ATOM 4283 N N . ARG B 1 129 ? 0.088 1.788 -8.719 1 97.5 129 ARG B N 1
ATOM 4284 C CA . ARG B 1 129 ? -1.177 2.402 -8.328 1 97.5 129 ARG B CA 1
ATOM 4285 C C . ARG B 1 129 ? -2.309 1.381 -8.336 1 97.5 129 ARG B C 1
ATOM 4287 O O . ARG B 1 129 ? -3.17 1.395 -7.453 1 97.5 129 ARG B O 1
ATOM 4294 N N . VAL B 1 130 ? -2.266 0.428 -9.352 1 97.81 130 VAL B N 1
ATOM 4295 C CA . VAL B 1 130 ? -3.459 -0.405 -9.469 1 97.81 130 VAL B CA 1
ATOM 4296 C C . VAL B 1 130 ? -3.117 -1.85 -9.109 1 97.81 130 VAL B C 1
ATOM 4298 O O . VAL B 1 130 ? -4.012 -2.672 -8.898 1 97.81 130 VAL B O 1
ATOM 4301 N N . GLY B 1 131 ? -1.86 -2.242 -9.078 1 98.62 131 GLY B N 1
ATOM 4302 C CA . GLY B 1 131 ? -1.437 -3.523 -8.539 1 98.62 131 GLY B CA 1
ATOM 4303 C C . GLY B 1 131 ? -1.301 -4.602 -9.594 1 98.62 131 GLY B C 1
ATOM 4304 O O . GLY B 1 131 ? -1.011 -5.758 -9.273 1 98.62 131 GLY B O 1
ATOM 4305 N N . HIS B 1 132 ? -1.569 -4.242 -10.898 1 98.69 132 HIS B N 1
ATOM 4306 C CA . HIS B 1 132 ? -1.438 -5.203 -11.992 1 98.69 132 HIS B CA 1
ATOM 4307 C C . HIS B 1 132 ? -1.123 -4.5 -13.305 1 98.69 132 HIS B C 1
ATOM 4309 O O . HIS B 1 132 ? -1.367 -3.299 -13.445 1 98.69 132 HIS B O 1
ATOM 4315 N N . VAL B 1 133 ? -0.517 -5.238 -14.227 1 97.69 133 VAL B N 1
ATOM 4316 C CA . VAL B 1 133 ? -0.185 -4.719 -15.547 1 97.69 133 VAL B CA 1
ATOM 4317 C C . VAL B 1 133 ? -0.131 -5.867 -16.547 1 97.69 133 VAL B C 1
ATOM 4319 O O . VAL B 1 133 ? 0.164 -7.008 -16.188 1 97.69 133 VAL B O 1
ATOM 4322 N N . CYS B 1 134 ? -0.525 -5.605 -17.719 1 96.44 134 CYS B N 1
ATOM 4323 C CA . CYS B 1 134 ? -0.377 -6.543 -18.828 1 96.44 134 CYS B CA 1
ATOM 4324 C C . CYS B 1 134 ? 0.725 -6.094 -19.781 1 96.44 134 CYS B C 1
ATOM 4326 O O . CYS B 1 134 ? 0.712 -4.961 -20.266 1 96.44 134 CYS B O 1
ATOM 4328 N N . VAL B 1 135 ? 1.715 -6.906 -19.969 1 95.12 135 VAL B N 1
ATOM 4329 C CA . VAL B 1 135 ? 2.785 -6.664 -20.922 1 95.12 135 VAL B CA 1
ATOM 4330 C C . VAL B 1 135 ? 2.553 -7.5 -22.172 1 95.12 135 VAL B C 1
ATOM 4332 O O . VAL B 1 135 ? 2.508 -8.727 -22.109 1 95.12 135 VAL B O 1
ATOM 4335 N N . ARG B 1 136 ? 2.447 -6.824 -23.266 1 93.56 136 ARG B N 1
ATOM 4336 C CA . ARG B 1 136 ? 2.158 -7.496 -24.531 1 93.56 136 ARG B CA 1
ATOM 4337 C C . ARG B 1 136 ? 3.439 -7.988 -25.188 1 93.56 136 ARG B C 1
ATOM 4339 O O . ARG B 1 136 ? 4.461 -7.293 -25.172 1 93.56 136 ARG B O 1
ATOM 4346 N N . LYS B 1 137 ? 3.398 -9.188 -25.703 1 93.62 137 LYS B N 1
ATOM 4347 C CA . LYS B 1 137 ? 4.457 -9.797 -26.5 1 93.62 137 LYS B CA 1
ATOM 4348 C C . LYS B 1 137 ? 5.789 -9.766 -25.766 1 93.62 137 LYS B C 1
ATOM 4350 O O . LYS B 1 137 ? 6.805 -9.336 -26.312 1 93.62 137 LYS B O 1
ATOM 4355 N N . LEU B 1 138 ? 5.773 -10.188 -24.531 1 95.12 138 LEU B N 1
ATOM 4356 C CA . LEU B 1 138 ? 7.035 -10.367 -23.828 1 95.12 138 LEU B CA 1
ATOM 4357 C C . LEU B 1 138 ? 7.918 -11.391 -24.531 1 95.12 138 LEU B C 1
ATOM 4359 O O . LEU B 1 138 ? 9.141 -11.234 -24.594 1 95.12 138 LEU B O 1
ATOM 4363 N N . PHE B 1 139 ? 7.293 -12.445 -25 1 96.19 139 PHE B N 1
ATOM 4364 C CA . PHE B 1 139 ? 7.961 -13.461 -25.797 1 96.19 139 PHE B CA 1
ATOM 4365 C C . PHE B 1 139 ? 7.281 -13.617 -27.156 1 96.19 139 PHE B C 1
ATOM 4367 O O . PHE B 1 139 ? 6.062 -13.461 -27.266 1 96.19 139 PHE B O 1
ATOM 4374 N N . ASP B 1 140 ? 8.062 -13.938 -28.125 1 95.5 140 ASP B N 1
ATOM 4375 C CA . ASP B 1 140 ? 7.461 -14.188 -29.422 1 95.5 140 ASP B CA 1
ATOM 4376 C C . ASP B 1 140 ? 6.977 -15.625 -29.547 1 95.5 140 ASP B C 1
ATOM 4378 O O . ASP B 1 140 ? 7.133 -16.422 -28.609 1 95.5 140 ASP B O 1
ATOM 4382 N N . SER B 1 141 ? 6.371 -15.992 -30.688 1 95.31 141 SER B N 1
ATOM 4383 C CA . SER B 1 141 ? 5.723 -17.281 -30.875 1 95.31 141 SER B CA 1
ATOM 4384 C C . SER B 1 141 ? 6.734 -18.422 -30.828 1 95.31 141 SER B C 1
ATOM 4386 O O . SER B 1 141 ? 6.438 -19.5 -30.312 1 95.31 141 SER B O 1
ATOM 4388 N N . GLN B 1 142 ? 7.883 -18.172 -31.375 1 96.19 142 GLN B N 1
ATOM 4389 C CA . GLN B 1 142 ? 8.922 -19.203 -31.344 1 96.19 142 GLN B CA 1
ATOM 4390 C C . GLN B 1 142 ? 9.414 -19.453 -29.922 1 96.19 142 GLN B C 1
ATOM 4392 O O . GLN B 1 142 ? 9.539 -20.609 -29.5 1 96.19 142 GLN B O 1
ATOM 4397 N N . GLU B 1 143 ? 9.672 -18.391 -29.266 1 97 143 GLU B N 1
ATOM 4398 C CA . GLU B 1 143 ? 10.078 -18.5 -27.859 1 97 143 GLU B CA 1
ATOM 4399 C C . GLU B 1 143 ? 9.008 -19.188 -27.031 1 97 143 GLU B C 1
ATOM 4401 O O . GLU B 1 143 ? 9.32 -20.062 -26.203 1 97 143 GLU B O 1
ATOM 4406 N N . MET B 1 144 ? 7.812 -18.891 -27.328 1 98.19 144 MET B N 1
ATOM 4407 C CA . MET B 1 144 ? 6.711 -19.5 -26.594 1 98.19 144 MET B CA 1
ATOM 4408 C C . MET B 1 144 ? 6.648 -21 -26.844 1 98.19 144 MET B C 1
ATOM 4410 O O . MET B 1 144 ? 6.285 -21.766 -25.953 1 98.19 144 MET B O 1
ATOM 4414 N N . GLY B 1 145 ? 6.91 -21.406 -28.031 1 98.12 145 GLY B N 1
ATOM 4415 C CA . GLY B 1 145 ? 6.977 -22.828 -28.312 1 98.12 145 GLY B CA 1
ATOM 4416 C C . GLY B 1 145 ? 7.922 -23.578 -27.375 1 98.12 145 GLY B C 1
ATOM 4417 O O . GLY B 1 145 ? 7.59 -24.641 -26.875 1 98.12 145 GLY B O 1
ATOM 4418 N N . GLY B 1 146 ? 9.109 -22.953 -27.188 1 98.06 146 GLY B N 1
ATOM 4419 C CA . GLY B 1 146 ? 10.07 -23.531 -26.25 1 98.06 146 GLY B CA 1
ATOM 4420 C C . GLY B 1 146 ? 9.57 -23.562 -24.828 1 98.06 146 GLY B C 1
ATOM 4421 O O . GLY B 1 146 ? 9.734 -24.578 -24.125 1 98.06 146 GLY B O 1
ATOM 4422 N N . LEU B 1 147 ? 8.992 -22.516 -24.391 1 98.56 147 LEU B N 1
ATOM 4423 C CA . LEU B 1 147 ? 8.461 -22.438 -23.031 1 98.56 147 LEU B CA 1
ATOM 4424 C C . LEU B 1 147 ? 7.352 -23.453 -22.812 1 98.56 147 LEU B C 1
ATOM 4426 O O . LEU B 1 147 ? 7.352 -24.172 -21.812 1 98.56 147 LEU B O 1
ATOM 4430 N N . ILE B 1 148 ? 6.461 -23.562 -23.781 1 98.62 148 ILE B N 1
ATOM 4431 C CA . ILE B 1 148 ? 5.32 -24.469 -23.688 1 98.62 148 ILE B CA 1
ATOM 4432 C C . ILE B 1 148 ? 5.812 -25.922 -23.594 1 98.62 148 ILE B C 1
ATOM 4434 O O . ILE B 1 148 ? 5.344 -26.688 -22.75 1 98.62 148 ILE B O 1
ATOM 4438 N N . SER B 1 149 ? 6.719 -26.234 -24.406 1 98.25 149 SER B N 1
ATOM 4439 C CA . SER B 1 149 ? 7.27 -27.578 -24.391 1 98.25 149 SER B CA 1
ATOM 4440 C C . SER B 1 149 ? 7.918 -27.906 -23.047 1 98.25 149 SER B C 1
ATOM 4442 O O . SER B 1 149 ? 7.672 -28.969 -22.469 1 98.25 149 SER B O 1
ATOM 4444 N N . ALA B 1 150 ? 8.688 -26.984 -22.547 1 98.38 150 ALA B N 1
ATOM 4445 C CA . ALA B 1 150 ? 9.398 -27.188 -21.281 1 98.38 150 ALA B CA 1
ATOM 4446 C C . ALA B 1 150 ? 8.414 -27.422 -20.141 1 98.38 150 ALA B C 1
ATOM 4448 O O . ALA B 1 150 ? 8.539 -28.391 -19.391 1 98.38 150 ALA B O 1
ATOM 4449 N N . VAL B 1 151 ? 7.418 -26.578 -20.031 1 98.5 151 VAL B N 1
ATOM 4450 C CA . VAL B 1 151 ? 6.484 -26.609 -18.906 1 98.5 151 VAL B CA 1
ATOM 4451 C C . VAL B 1 151 ? 5.562 -27.812 -19.031 1 98.5 151 VAL B C 1
ATOM 4453 O O . VAL B 1 151 ? 5.324 -28.516 -18.047 1 98.5 151 VAL B O 1
ATOM 4456 N N . THR B 1 152 ? 5.098 -28.062 -20.25 1 97.31 152 THR B N 1
ATOM 4457 C CA . THR B 1 152 ? 4.176 -29.172 -20.453 1 97.31 152 THR B CA 1
ATOM 4458 C C . THR B 1 152 ? 4.871 -30.516 -20.188 1 97.31 152 THR B C 1
ATOM 4460 O O . THR B 1 152 ? 4.289 -31.422 -19.609 1 97.31 152 THR B O 1
ATOM 4463 N N . ASP B 1 153 ? 6.086 -30.641 -20.641 1 97.38 153 ASP B N 1
ATOM 4464 C CA . ASP B 1 153 ? 6.852 -31.859 -20.406 1 97.38 153 ASP B CA 1
ATOM 4465 C C . ASP B 1 153 ? 7.082 -32.094 -18.922 1 97.38 153 ASP B C 1
ATOM 4467 O O . ASP B 1 153 ? 6.902 -33.219 -18.438 1 97.38 153 ASP B O 1
ATOM 4471 N N . ALA B 1 154 ? 7.48 -31.078 -18.25 1 97.5 154 ALA B N 1
ATOM 4472 C CA . ALA B 1 154 ? 7.727 -31.188 -16.812 1 97.5 154 ALA B CA 1
ATOM 4473 C C . ALA B 1 154 ? 6.441 -31.531 -16.062 1 97.5 154 ALA B C 1
ATOM 4475 O O . ALA B 1 154 ? 6.453 -32.375 -15.164 1 97.5 154 ALA B O 1
ATOM 4476 N N . ALA B 1 155 ? 5.34 -30.969 -16.453 1 96.56 155 ALA B N 1
ATOM 4477 C CA . ALA B 1 155 ? 4.059 -31.172 -15.781 1 96.56 155 ALA B CA 1
ATOM 4478 C C . ALA B 1 155 ? 3.531 -32.594 -16.031 1 96.56 155 ALA B C 1
ATOM 4480 O O . ALA B 1 155 ? 2.887 -33.188 -15.164 1 96.56 155 ALA B O 1
ATOM 4481 N N . ALA B 1 156 ? 3.779 -33.094 -17.219 1 95 156 ALA B N 1
ATOM 4482 C CA . ALA B 1 156 ? 3.316 -34.438 -17.578 1 95 156 ALA B CA 1
ATOM 4483 C C . ALA B 1 156 ? 3.906 -35.469 -16.641 1 95 156 ALA B C 1
ATOM 4485 O O . ALA B 1 156 ? 3.25 -36.469 -16.312 1 95 156 ALA B O 1
ATOM 4486 N N . ARG B 1 157 ? 5.07 -35.188 -16.156 1 92.88 157 ARG B N 1
ATOM 4487 C CA . ARG B 1 157 ? 5.754 -36.125 -15.258 1 92.88 157 ARG B CA 1
ATOM 4488 C C . ARG B 1 157 ? 5.16 -36.031 -13.852 1 92.88 157 ARG B C 1
ATOM 4490 O O . ARG B 1 157 ? 5.387 -36.938 -13.031 1 92.88 157 ARG B O 1
ATOM 4497 N N . GLU B 1 158 ? 4.426 -35 -13.57 1 92.75 158 GLU B N 1
ATOM 4498 C CA . GLU B 1 158 ? 3.908 -34.719 -12.234 1 92.75 158 GLU B CA 1
ATOM 4499 C C . GLU B 1 158 ? 2.381 -34.719 -12.219 1 92.75 158 GLU B C 1
ATOM 4501 O O . GLU B 1 158 ? 1.766 -34.156 -11.312 1 92.75 158 GLU B O 1
ATOM 4506 N N . LYS B 1 159 ? 1.729 -35.312 -13.195 1 92.06 159 LYS B N 1
ATOM 4507 C CA . LYS B 1 159 ? 0.286 -35.188 -13.383 1 92.06 159 LYS B CA 1
ATOM 4508 C C . LYS B 1 159 ? -0.471 -35.719 -12.18 1 92.06 159 LYS B C 1
ATOM 4510 O O . LYS B 1 159 ? -1.413 -35.094 -11.688 1 92.06 159 LYS B O 1
ATOM 4515 N N . LEU B 1 160 ? -0.103 -36.906 -11.719 1 93.5 160 LEU B N 1
ATOM 4516 C CA . LEU B 1 160 ? -0.78 -37.5 -10.57 1 93.5 160 LEU B CA 1
ATOM 4517 C C . LEU B 1 160 ? -0.653 -36.625 -9.344 1 93.5 160 LEU B C 1
ATOM 4519 O O . LEU B 1 160 ? -1.596 -36.5 -8.555 1 93.5 160 LEU B O 1
ATOM 4523 N N . ASN B 1 161 ? 0.472 -36 -9.156 1 93.06 161 ASN B N 1
ATOM 4524 C CA . ASN B 1 161 ? 0.699 -35.125 -8.008 1 93.06 161 ASN B CA 1
ATOM 4525 C C . ASN B 1 161 ? -0.23 -33.938 -8.023 1 93.06 161 ASN B C 1
ATOM 4527 O O . ASN B 1 161 ? -0.647 -33.438 -6.969 1 93.06 161 ASN B O 1
ATOM 4531 N N . ALA B 1 162 ? -0.52 -33.438 -9.18 1 93.38 162 ALA B N 1
ATOM 4532 C CA . ALA B 1 162 ? -1.465 -32.344 -9.289 1 93.38 162 ALA B CA 1
ATOM 4533 C C . ALA B 1 162 ? -2.836 -32.719 -8.75 1 93.38 162 ALA B C 1
ATOM 4535 O O . ALA B 1 162 ? -3.467 -31.953 -8.016 1 93.38 162 ALA B O 1
ATOM 4536 N N . TYR B 1 163 ? -3.236 -33.906 -9.062 1 94.19 163 TYR B N 1
ATOM 4537 C CA . TYR B 1 163 ? -4.512 -34.406 -8.562 1 94.19 163 TYR B CA 1
ATOM 4538 C C . TYR B 1 163 ? -4.441 -34.688 -7.066 1 94.19 163 TYR B C 1
ATOM 4540 O O . TYR B 1 163 ? -5.391 -34.375 -6.328 1 94.19 163 TYR B O 1
ATOM 4548 N N . ARG B 1 164 ? -3.342 -35.219 -6.652 1 94.19 164 ARG B N 1
ATOM 4549 C CA . ARG B 1 164 ? -3.154 -35.469 -5.227 1 94.19 164 ARG B CA 1
ATOM 4550 C C . ARG B 1 164 ? -3.236 -34.156 -4.43 1 94.19 164 ARG B C 1
ATOM 4552 O O . ARG B 1 164 ? -3.824 -34.125 -3.348 1 94.19 164 ARG B O 1
ATOM 4559 N N . HIS B 1 165 ? -2.643 -33.156 -4.934 1 92.88 165 HIS B N 1
ATOM 4560 C CA . HIS B 1 165 ? -2.711 -31.844 -4.273 1 92.88 165 HIS B CA 1
ATOM 4561 C C . HIS B 1 165 ? -4.152 -31.375 -4.125 1 92.88 165 HIS B C 1
ATOM 4563 O O . HIS B 1 165 ? -4.543 -30.875 -3.066 1 92.88 165 HIS B O 1
ATOM 4569 N N . ARG B 1 166 ? -4.941 -31.5 -5.168 1 92.75 166 ARG B N 1
ATOM 4570 C CA . ARG B 1 166 ? -6.34 -31.078 -5.113 1 92.75 166 ARG B CA 1
ATOM 4571 C C . ARG B 1 166 ? -7.117 -31.906 -4.094 1 92.75 166 ARG B C 1
ATOM 4573 O O . ARG B 1 166 ? -7.988 -31.391 -3.396 1 92.75 166 ARG B O 1
ATOM 4580 N N . VAL B 1 167 ? -6.801 -33.156 -4.016 1 93.62 167 VAL B N 1
ATOM 4581 C CA . VAL B 1 167 ? -7.434 -34.031 -3.016 1 93.62 167 VAL B CA 1
ATOM 4582 C C . VAL B 1 167 ? -7.082 -33.531 -1.616 1 93.62 167 VAL B C 1
ATOM 4584 O O . VAL B 1 167 ? -7.945 -33.469 -0.738 1 93.62 167 VAL B O 1
ATOM 4587 N N . ALA B 1 168 ? -5.852 -33.156 -1.47 1 91.56 168 ALA B N 1
ATOM 4588 C CA . ALA B 1 168 ? -5.402 -32.656 -0.176 1 91.56 168 ALA B CA 1
ATOM 4589 C C . ALA B 1 168 ? -6.18 -31.391 0.223 1 91.56 168 ALA B C 1
ATOM 4591 O O . ALA B 1 168 ? -6.473 -31.188 1.403 1 91.56 168 ALA B O 1
ATOM 4592 N N . VAL B 1 169 ? -6.516 -30.594 -0.734 1 89.56 169 VAL B N 1
ATOM 4593 C CA . VAL B 1 169 ? -7.164 -29.312 -0.478 1 89.56 169 VAL B CA 1
ATOM 4594 C C . VAL B 1 169 ? -8.672 -29.516 -0.339 1 89.56 169 VAL B C 1
ATOM 4596 O O . VAL B 1 169 ? -9.297 -28.953 0.557 1 89.56 169 VAL B O 1
ATOM 4599 N N . LEU B 1 170 ? -9.297 -30.359 -1.165 1 90.94 170 LEU B N 1
ATOM 4600 C CA . LEU B 1 170 ? -10.75 -30.422 -1.309 1 90.94 170 LEU B CA 1
ATOM 4601 C C . LEU B 1 170 ? -11.328 -31.547 -0.457 1 90.94 170 LEU B C 1
ATOM 4603 O O . LEU B 1 170 ? -12.531 -31.578 -0.198 1 90.94 170 LEU B O 1
ATOM 4607 N N . CYS B 1 171 ? -10.516 -32.5 -0.1 1 93.06 171 CYS B N 1
ATOM 4608 C CA . CYS B 1 171 ? -11.016 -33.688 0.59 1 93.06 171 CYS B CA 1
ATOM 4609 C C . CYS B 1 171 ? -10.297 -33.875 1.92 1 93.06 171 CYS B C 1
ATOM 4611 O O . CYS B 1 171 ? -9.445 -34.781 2.045 1 93.06 171 CYS B O 1
ATOM 4613 N N . PRO B 1 172 ? -10.859 -33.125 2.834 1 88 172 PRO B N 1
ATOM 4614 C CA . PRO B 1 172 ? -10.227 -33.312 4.145 1 88 172 PRO B CA 1
ATOM 4615 C C . PRO B 1 172 ? -10.352 -34.719 4.684 1 88 172 PRO B C 1
ATOM 4617 O O . PRO B 1 172 ? -11.391 -35.375 4.5 1 88 172 PRO B O 1
ATOM 4620 N N . GLY B 1 173 ? -9.352 -35.312 5.148 1 89.56 173 GLY B N 1
ATOM 4621 C CA . GLY B 1 173 ? -9.391 -36.625 5.758 1 89.56 173 GLY B CA 1
ATOM 4622 C C . GLY B 1 173 ? -8.812 -37.719 4.867 1 89.56 173 GLY B C 1
ATOM 4623 O O . GLY B 1 173 ? -8.617 -38.844 5.309 1 89.56 173 GLY B O 1
ATOM 4624 N N . VAL B 1 174 ? -8.703 -37.344 3.605 1 93.81 174 VAL B N 1
ATOM 4625 C CA . VAL B 1 174 ? -8.125 -38.344 2.691 1 93.81 174 VAL B CA 1
ATOM 4626 C C . VAL B 1 174 ? -6.621 -38.094 2.572 1 93.81 174 VAL B C 1
ATOM 4628 O O . VAL B 1 174 ? -6.176 -36.969 2.393 1 93.81 174 VAL B O 1
ATOM 4631 N N . ASP B 1 175 ? -5.902 -39.156 2.635 1 94.81 175 ASP B N 1
ATOM 4632 C CA . ASP B 1 175 ? -4.465 -39.094 2.377 1 94.81 175 ASP B CA 1
ATOM 4633 C C . ASP B 1 175 ? -4.18 -39.062 0.876 1 94.81 175 ASP B C 1
ATOM 4635 O O . ASP B 1 175 ? -4.336 -40.094 0.199 1 94.81 175 ASP B O 1
ATOM 4639 N N . PRO B 1 176 ? -3.709 -38 0.46 1 93.81 176 PRO B N 1
ATOM 4640 C CA . PRO B 1 176 ? -3.502 -37.906 -0.986 1 93.81 176 PRO B CA 1
ATOM 4641 C C . PRO B 1 176 ? -2.498 -38.938 -1.508 1 93.81 176 PRO B C 1
ATOM 4643 O O . PRO B 1 176 ? -2.58 -39.344 -2.666 1 93.81 176 PRO B O 1
ATOM 4646 N N . PHE B 1 177 ? -1.643 -39.406 -0.668 1 93.31 177 PHE B N 1
ATOM 4647 C CA . PHE B 1 177 ? -0.586 -40.312 -1.113 1 93.31 177 PHE B CA 1
ATOM 4648 C C . PHE B 1 177 ? -1.075 -41.75 -1.127 1 93.31 177 PHE B C 1
ATOM 4650 O O . PHE B 1 177 ? -0.369 -42.656 -1.594 1 93.31 177 PHE B O 1
ATOM 4657 N N . SER B 1 178 ? -2.248 -41.938 -0.713 1 94.25 178 SER B N 1
ATOM 4658 C CA . SER B 1 178 ? -2.863 -43.25 -0.818 1 94.25 178 SER B CA 1
ATOM 4659 C C . SER B 1 178 ? -3.426 -43.5 -2.215 1 94.25 178 SER B C 1
ATOM 4661 O O . SER B 1 178 ? -3.758 -44.625 -2.572 1 94.25 178 SER B O 1
ATOM 4663 N N . LEU B 1 179 ? -3.451 -42.438 -2.941 1 94.94 179 LEU B N 1
ATOM 4664 C CA . LEU B 1 179 ? -3.984 -42.531 -4.297 1 94.94 179 LEU B CA 1
ATOM 4665 C C . LEU B 1 179 ? -2.883 -42.875 -5.293 1 94.94 179 LEU B C 1
ATOM 4667 O O . LEU B 1 179 ? -1.806 -42.281 -5.262 1 94.94 179 LEU B O 1
ATOM 4671 N N . HIS B 1 180 ? -3.168 -43.844 -6.223 1 94.94 180 HIS B N 1
ATOM 4672 C CA . HIS B 1 180 ? -2.109 -44.344 -7.098 1 94.94 180 HIS B CA 1
ATOM 4673 C C . HIS B 1 180 ? -2.455 -44.125 -8.562 1 94.94 180 HIS B C 1
ATOM 4675 O O . HIS B 1 180 ? -1.711 -44.531 -9.453 1 94.94 180 HIS B O 1
ATOM 4681 N N . SER B 1 181 ? -3.637 -43.469 -8.766 1 95.44 181 SER B N 1
ATOM 4682 C CA . SER B 1 181 ? -4.016 -43.156 -10.141 1 95.44 181 SER B CA 1
ATOM 4683 C C . SER B 1 181 ? -4.875 -41.906 -10.203 1 95.44 181 SER B C 1
ATOM 4685 O O . SER B 1 181 ? -5.477 -41.5 -9.203 1 95.44 181 SER B O 1
ATOM 4687 N N . ILE B 1 182 ? -4.859 -41.312 -11.344 1 94.31 182 ILE B N 1
ATOM 4688 C CA . ILE B 1 182 ? -5.672 -40.125 -11.594 1 94.31 182 ILE B CA 1
ATOM 4689 C C . ILE B 1 182 ? -7.152 -40.469 -11.453 1 94.31 182 ILE B C 1
ATOM 4691 O O . ILE B 1 182 ? -7.93 -39.719 -10.875 1 94.31 182 ILE B O 1
ATOM 4695 N N . ALA B 1 183 ? -7.516 -41.594 -11.945 1 95.25 183 ALA B N 1
ATOM 4696 C CA . ALA B 1 183 ? -8.898 -42.062 -11.875 1 95.25 183 ALA B CA 1
ATOM 4697 C C . ALA B 1 183 ? -9.367 -42.156 -10.422 1 95.25 183 ALA B C 1
ATOM 4699 O O . ALA B 1 183 ? -10.492 -41.75 -10.102 1 95.25 183 ALA B O 1
ATOM 4700 N N . GLU B 1 184 ? -8.5 -42.688 -9.648 1 95.62 184 GLU B N 1
ATOM 4701 C CA . GLU B 1 184 ? -8.82 -42.781 -8.227 1 95.62 184 GLU B CA 1
ATOM 4702 C C . GLU B 1 184 ? -9.008 -41.375 -7.613 1 95.62 184 GLU B C 1
ATOM 4704 O O . GLU B 1 184 ? -9.938 -41.156 -6.836 1 95.62 184 GLU B O 1
ATOM 4709 N N . ALA B 1 185 ? -8.086 -40.562 -7.934 1 95.44 185 ALA B N 1
ATOM 4710 C CA . ALA B 1 185 ? -8.148 -39.188 -7.406 1 95.44 185 ALA B CA 1
ATOM 4711 C C . ALA B 1 185 ? -9.438 -38.5 -7.844 1 95.44 185 ALA B C 1
ATOM 4713 O O . ALA B 1 185 ? -10.102 -37.844 -7.035 1 95.44 185 ALA B O 1
ATOM 4714 N N . GLU B 1 186 ? -9.805 -38.625 -9.094 1 93.12 186 GLU B N 1
ATOM 4715 C CA . GLU B 1 186 ? -11.023 -38.031 -9.625 1 93.12 186 GLU B CA 1
ATOM 4716 C C . GLU B 1 186 ? -12.266 -38.562 -8.906 1 93.12 186 GLU B C 1
ATOM 4718 O O . GLU B 1 186 ? -13.195 -37.781 -8.625 1 93.12 186 GLU B O 1
ATOM 4723 N N . THR B 1 187 ? -12.289 -39.781 -8.633 1 94.75 187 THR B N 1
ATOM 4724 C CA . THR B 1 187 ? -13.406 -40.406 -7.926 1 94.75 187 THR B CA 1
ATOM 4725 C C . THR B 1 187 ? -13.539 -39.812 -6.516 1 94.75 187 THR B C 1
ATOM 4727 O O . THR B 1 187 ? -14.641 -39.5 -6.078 1 94.75 187 THR B O 1
ATOM 4730 N N . VAL B 1 188 ? -12.398 -39.719 -5.875 1 94.81 188 VAL B N 1
ATOM 4731 C CA . VAL B 1 188 ? -12.391 -39.219 -4.512 1 94.81 188 VAL B CA 1
ATOM 4732 C C . VAL B 1 188 ? -12.891 -37.781 -4.504 1 94.81 188 VAL B C 1
ATOM 4734 O O . VAL B 1 188 ? -13.688 -37.375 -3.645 1 94.81 188 VAL B O 1
ATOM 4737 N N . ILE B 1 189 ? -12.453 -36.969 -5.438 1 93.38 189 ILE B N 1
ATOM 4738 C CA . ILE B 1 189 ? -12.859 -35.594 -5.512 1 93.38 189 ILE B CA 1
ATOM 4739 C C . ILE B 1 189 ? -14.352 -35.5 -5.797 1 93.38 189 ILE B C 1
ATOM 4741 O O . ILE B 1 189 ? -15.062 -34.688 -5.195 1 93.38 189 ILE B O 1
ATOM 4745 N N . ARG B 1 190 ? -14.883 -36.312 -6.668 1 92.06 190 ARG B N 1
ATOM 4746 C CA . ARG B 1 190 ? -16.297 -36.312 -7.023 1 92.06 190 ARG B CA 1
ATOM 4747 C C . ARG B 1 190 ? -17.156 -36.719 -5.832 1 92.06 190 ARG B C 1
ATOM 4749 O O . ARG B 1 190 ? -18.219 -36.125 -5.609 1 92.06 190 ARG B O 1
ATOM 4756 N N . GLU B 1 191 ? -16.688 -37.562 -5.07 1 93.81 191 GLU B N 1
ATOM 4757 C CA . GLU B 1 191 ? -17.5 -38.125 -4.008 1 93.81 191 GLU B CA 1
ATOM 4758 C C . GLU B 1 191 ? -17.328 -37.375 -2.697 1 93.81 191 GLU B C 1
ATOM 4760 O O . GLU B 1 191 ? -18.25 -37.281 -1.897 1 93.81 191 GLU B O 1
ATOM 4765 N N . GLN B 1 192 ? -16.156 -36.844 -2.514 1 92.88 192 GLN B N 1
ATOM 4766 C CA . GLN B 1 192 ? -15.859 -36.344 -1.179 1 92.88 192 GLN B CA 1
ATOM 4767 C C . GLN B 1 192 ? -15.422 -34.875 -1.234 1 92.88 192 GLN B C 1
ATOM 4769 O O . GLN B 1 192 ? -15.109 -34.281 -0.203 1 92.88 192 GLN B O 1
ATOM 4774 N N . GLY B 1 193 ? -15.344 -34.375 -2.322 1 91.25 193 GLY B N 1
ATOM 4775 C CA . GLY B 1 193 ? -14.859 -33 -2.447 1 91.25 193 GLY B CA 1
ATOM 4776 C C . GLY B 1 193 ? -15.766 -31.984 -1.784 1 91.25 193 GLY B C 1
ATOM 4777 O O . GLY B 1 193 ? -16.984 -32.094 -1.863 1 91.25 193 GLY B O 1
ATOM 4778 N N . THR B 1 194 ? -15.148 -31.031 -1.101 1 89.19 194 THR B N 1
ATOM 4779 C CA . THR B 1 194 ? -15.891 -29.953 -0.446 1 89.19 194 THR B CA 1
ATOM 4780 C C . THR B 1 194 ? -16.344 -28.906 -1.464 1 89.19 194 THR B C 1
ATOM 4782 O O . THR B 1 194 ? -17.297 -28.172 -1.214 1 89.19 194 THR B O 1
ATOM 4785 N N . ASP B 1 195 ? -15.641 -28.75 -2.516 1 86.62 195 ASP B N 1
ATOM 4786 C CA . ASP B 1 195 ? -15.906 -27.797 -3.59 1 86.62 195 ASP B CA 1
ATOM 4787 C C . ASP B 1 195 ? -15.664 -28.438 -4.957 1 86.62 195 ASP B C 1
ATOM 4789 O O . ASP B 1 195 ? -15.094 -29.531 -5.051 1 86.62 195 ASP B O 1
ATOM 4793 N N . GLU B 1 196 ? -16.156 -27.719 -5.898 1 86.69 196 GLU B N 1
ATOM 4794 C CA . GLU B 1 196 ? -15.867 -28.156 -7.262 1 86.69 196 GLU B CA 1
ATOM 4795 C C . GLU B 1 196 ? -14.383 -28.016 -7.586 1 86.69 196 GLU B C 1
ATOM 4797 O O . GLU B 1 196 ? -13.703 -27.156 -7.02 1 86.69 196 GLU B O 1
ATOM 4802 N N . LEU B 1 197 ? -14.039 -28.922 -8.422 1 87.38 197 LEU B N 1
ATOM 4803 C CA . LEU B 1 197 ? -12.656 -28.812 -8.883 1 87.38 197 LEU B CA 1
ATOM 4804 C C . LEU B 1 197 ? -12.461 -27.594 -9.766 1 87.38 197 LEU B C 1
ATOM 4806 O O . LEU B 1 197 ? -13.023 -27.516 -10.859 1 87.38 197 LEU B O 1
ATOM 4810 N N . GLY B 1 198 ? -11.656 -26.656 -9.344 1 89.38 198 GLY B N 1
ATOM 4811 C CA . GLY B 1 198 ? -11.469 -25.391 -10.031 1 89.38 198 GLY B CA 1
ATOM 4812 C C . GLY B 1 198 ? -10.273 -25.391 -10.969 1 89.38 198 GLY B C 1
ATOM 4813 O O . GLY B 1 198 ? -10.273 -24.688 -11.977 1 89.38 198 GLY B O 1
ATOM 4814 N N . PHE B 1 199 ? -9.258 -26.125 -10.562 1 93.94 199 PHE B N 1
ATOM 4815 C CA . PHE B 1 199 ? -8.031 -26.156 -11.344 1 93.94 199 PHE B CA 1
ATOM 4816 C C . PHE B 1 199 ? -7.105 -27.266 -10.852 1 93.94 199 PHE B C 1
ATOM 4818 O O . PHE B 1 199 ? -7.32 -27.812 -9.773 1 93.94 199 PHE B O 1
ATOM 4825 N N . LEU B 1 200 ? -6.223 -27.672 -11.727 1 94.12 200 LEU B N 1
ATOM 4826 C CA . LEU B 1 200 ? -5.059 -28.469 -11.344 1 94.12 200 LEU B CA 1
ATOM 4827 C C . LEU B 1 200 ? -3.816 -27.594 -11.234 1 94.12 200 LEU B C 1
ATOM 4829 O O . LEU B 1 200 ? -3.699 -26.578 -11.93 1 94.12 200 LEU B O 1
ATOM 4833 N N . GLN B 1 201 ? -2.941 -28.016 -10.328 1 95.12 201 GLN B N 1
ATOM 4834 C CA . GLN B 1 201 ? -1.762 -27.188 -10.094 1 95.12 201 GLN B CA 1
ATOM 4835 C C . GLN B 1 201 ? -0.516 -28.047 -9.898 1 95.12 201 GLN B C 1
ATOM 4837 O O . GLN B 1 201 ? -0.54 -29.031 -9.156 1 95.12 201 GLN B O 1
ATOM 4842 N N . ASN B 1 202 ? 0.521 -27.812 -10.617 1 96.06 202 ASN B N 1
ATOM 4843 C CA . ASN B 1 202 ? 1.854 -28.375 -10.43 1 96.06 202 ASN B CA 1
ATOM 4844 C C . ASN B 1 202 ? 2.828 -27.344 -9.883 1 96.06 202 ASN B C 1
ATOM 4846 O O . ASN B 1 202 ? 3.162 -26.375 -10.562 1 96.06 202 ASN B O 1
ATOM 4850 N N . PHE B 1 203 ? 3.354 -27.609 -8.711 1 96.25 203 PHE B N 1
ATOM 4851 C CA . PHE B 1 203 ? 4.238 -26.672 -8.055 1 96.25 203 PHE B CA 1
ATOM 4852 C C . PHE B 1 203 ? 5.691 -26.906 -8.445 1 96.25 203 PHE B C 1
ATOM 4854 O O . PHE B 1 203 ? 6.098 -28.062 -8.641 1 96.25 203 PHE B O 1
ATOM 4861 N N . ASN B 1 204 ? 6.453 -25.891 -8.531 1 97.56 204 ASN B N 1
ATOM 4862 C CA . ASN B 1 204 ? 7.914 -25.859 -8.508 1 97.56 204 ASN B CA 1
ATOM 4863 C C . ASN B 1 204 ? 8.508 -26.75 -9.594 1 97.56 204 ASN B C 1
ATOM 4865 O O . ASN B 1 204 ? 9.406 -27.547 -9.32 1 97.56 204 ASN B O 1
ATOM 4869 N N . LEU B 1 205 ? 8 -26.625 -10.727 1 98 205 LEU B N 1
ATOM 4870 C CA . LEU B 1 205 ? 8.539 -27.344 -11.867 1 98 205 LEU B CA 1
ATOM 4871 C C . LEU B 1 205 ? 9.984 -26.938 -12.133 1 98 205 LEU B C 1
ATOM 4873 O O . LEU B 1 205 ? 10.781 -27.75 -12.609 1 98 205 LEU B O 1
ATOM 4877 N N . HIS B 1 206 ? 10.398 -25.688 -11.789 1 97.94 206 HIS B N 1
ATOM 4878 C CA . HIS B 1 206 ? 11.75 -25.172 -12 1 97.94 206 HIS B CA 1
ATOM 4879 C C . HIS B 1 206 ? 12.773 -25.953 -11.188 1 97.94 206 HIS B C 1
ATOM 4881 O O . HIS B 1 206 ? 13.961 -25.953 -11.516 1 97.94 206 HIS B O 1
ATOM 4887 N N . GLN B 1 207 ? 12.359 -26.594 -10.133 1 96.75 207 GLN B N 1
ATOM 4888 C CA . GLN B 1 207 ? 13.25 -27.359 -9.281 1 96.75 207 GLN B CA 1
ATOM 4889 C C . GLN B 1 207 ? 13.516 -28.75 -9.883 1 96.75 207 GLN B C 1
ATOM 4891 O O . GLN B 1 207 ? 14.484 -29.406 -9.516 1 96.75 207 GLN B O 1
ATOM 4896 N N . LYS B 1 208 ? 12.656 -29.156 -10.828 1 94.44 208 LYS B N 1
ATOM 4897 C CA . LYS B 1 208 ? 12.719 -30.516 -11.352 1 94.44 208 LYS B CA 1
ATOM 4898 C C . LYS B 1 208 ? 13.141 -30.531 -12.82 1 94.44 208 LYS B C 1
ATOM 4900 O O . LYS B 1 208 ? 13.461 -31.578 -13.375 1 94.44 208 LYS B O 1
ATOM 4905 N N . SER B 1 209 ? 13.039 -29.438 -13.406 1 97.06 209 SER B N 1
ATOM 4906 C CA . SER B 1 209 ? 13.359 -29.312 -14.82 1 97.06 209 SER B CA 1
ATOM 4907 C C . SER B 1 209 ? 14.32 -28.156 -15.07 1 97.06 209 SER B C 1
ATOM 4909 O O . SER B 1 209 ? 13.984 -27 -14.805 1 97.06 209 SER B O 1
ATOM 4911 N N . HIS B 1 210 ? 15.453 -28.5 -15.648 1 96.94 210 HIS B N 1
ATOM 4912 C CA . HIS B 1 210 ? 16.438 -27.469 -15.984 1 96.94 210 HIS B CA 1
ATOM 4913 C C . HIS B 1 210 ? 15.883 -26.484 -17 1 96.94 210 HIS B C 1
ATOM 4915 O O . HIS B 1 210 ? 16.156 -25.281 -16.922 1 96.94 210 HIS B O 1
ATOM 4921 N N . GLN B 1 211 ? 15.086 -26.969 -17.938 1 97.62 211 GLN B N 1
ATOM 4922 C CA . GLN B 1 211 ? 14.508 -26.109 -18.969 1 97.62 211 GLN B CA 1
ATOM 4923 C C . GLN B 1 211 ? 13.531 -25.109 -18.359 1 97.62 211 GLN B C 1
ATOM 4925 O O . GLN B 1 211 ? 13.547 -23.922 -18.703 1 97.62 211 GLN B O 1
ATOM 4930 N N . VAL B 1 212 ? 12.719 -25.562 -17.438 1 98.62 212 VAL B N 1
ATOM 4931 C CA . VAL B 1 212 ? 11.766 -24.672 -16.781 1 98.62 212 VAL B CA 1
ATOM 4932 C C . VAL B 1 212 ? 12.516 -23.641 -15.945 1 98.62 212 VAL B C 1
ATOM 4934 O O . VAL B 1 212 ? 12.133 -22.469 -15.914 1 98.62 212 VAL B O 1
ATOM 4937 N N . ARG B 1 213 ? 13.578 -24.047 -15.297 1 98.12 213 ARG B N 1
ATOM 4938 C CA . ARG B 1 213 ? 14.398 -23.141 -14.5 1 98.12 213 ARG B CA 1
ATOM 4939 C C . ARG B 1 213 ? 14.977 -22.016 -15.359 1 98.12 213 ARG B C 1
ATOM 4941 O O . ARG B 1 213 ? 15.047 -20.875 -14.93 1 98.12 213 ARG B O 1
ATOM 4948 N N . GLN B 1 214 ? 15.398 -22.391 -16.5 1 97.12 214 GLN B N 1
ATOM 4949 C CA . GLN B 1 214 ? 15.953 -21.391 -17.406 1 97.12 214 GLN B CA 1
ATOM 4950 C C . GLN B 1 214 ? 14.906 -20.359 -17.797 1 97.12 214 GLN B C 1
ATOM 4952 O O . GLN B 1 214 ? 15.211 -19.156 -17.859 1 97.12 214 GLN B O 1
ATOM 4957 N N . TRP B 1 215 ? 13.711 -20.812 -18.016 1 98.19 215 TRP B N 1
ATOM 4958 C CA . TRP B 1 215 ? 12.648 -19.875 -18.359 1 98.19 215 TRP B CA 1
ATOM 4959 C C . TRP B 1 215 ? 12.266 -19.016 -17.172 1 98.19 215 TRP B C 1
ATOM 4961 O O . TRP B 1 215 ? 12.023 -17.812 -17.312 1 98.19 215 TRP B O 1
ATOM 4971 N N . ALA B 1 216 ? 12.273 -19.594 -15.953 1 98.5 216 ALA B N 1
ATOM 4972 C CA . ALA B 1 216 ? 11.945 -18.859 -14.734 1 98.5 216 ALA B CA 1
ATOM 4973 C C . ALA B 1 216 ? 13 -17.812 -14.43 1 98.5 216 ALA B C 1
ATOM 4975 O O . ALA B 1 216 ? 12.742 -16.844 -13.711 1 98.5 216 ALA B O 1
ATOM 4976 N N . SER B 1 217 ? 14.156 -18.016 -15.008 1 97.62 217 SER B N 1
ATOM 4977 C CA . SER B 1 217 ? 15.273 -17.094 -14.797 1 97.62 217 SER B CA 1
ATOM 4978 C C . SER B 1 217 ? 15.641 -16.375 -16.078 1 97.62 217 SER B C 1
ATOM 4980 O O . SER B 1 217 ? 16.797 -15.969 -16.281 1 97.62 217 SER B O 1
ATOM 4982 N N . HIS B 1 218 ? 14.719 -16.328 -16.984 1 96.62 218 HIS B N 1
ATOM 4983 C CA . HIS B 1 218 ? 14.984 -15.672 -18.266 1 96.62 218 HIS B CA 1
ATOM 4984 C C . HIS B 1 218 ? 15.336 -14.203 -18.062 1 96.62 218 HIS B C 1
ATOM 4986 O O . HIS B 1 218 ? 14.641 -13.477 -17.344 1 96.62 218 HIS B O 1
ATOM 4992 N N . PRO B 1 219 ? 16.359 -13.672 -18.688 1 94.69 219 PRO B N 1
ATOM 4993 C CA . PRO B 1 219 ? 16.844 -12.312 -18.422 1 94.69 219 PRO B CA 1
ATOM 4994 C C . PRO B 1 219 ? 15.789 -11.242 -18.703 1 94.69 219 PRO B C 1
ATOM 4996 O O . PRO B 1 219 ? 15.656 -10.289 -17.938 1 94.69 219 PRO B O 1
ATOM 4999 N N . ARG B 1 220 ? 15.07 -11.398 -19.797 1 94.69 220 ARG B N 1
ATOM 5000 C CA . ARG B 1 220 ? 14.047 -10.414 -20.141 1 94.69 220 ARG B CA 1
ATOM 5001 C C . ARG B 1 220 ? 12.953 -10.359 -19.078 1 94.69 220 ARG B C 1
ATOM 5003 O O . ARG B 1 220 ? 12.5 -9.281 -18.703 1 94.69 220 ARG B O 1
ATOM 5010 N N . MET B 1 221 ? 12.562 -11.5 -18.641 1 95.88 221 MET B N 1
ATOM 5011 C CA . MET B 1 221 ? 11.547 -11.586 -17.578 1 95.88 221 MET B CA 1
ATOM 5012 C C . MET B 1 221 ? 12.07 -11 -16.281 1 95.88 221 MET B C 1
ATOM 5014 O O . MET B 1 221 ? 11.383 -10.203 -15.633 1 95.88 221 MET B O 1
ATOM 5018 N N . LEU B 1 222 ? 13.305 -11.312 -15.945 1 96.94 222 LEU B N 1
ATOM 5019 C CA . LEU B 1 222 ? 13.859 -10.891 -14.672 1 96.94 222 LEU B CA 1
ATOM 5020 C C . LEU B 1 222 ? 14.109 -9.383 -14.656 1 96.94 222 LEU B C 1
ATOM 5022 O O . LEU B 1 222 ? 13.969 -8.734 -13.617 1 96.94 222 LEU B O 1
ATOM 5026 N N . ALA B 1 223 ? 14.5 -8.82 -15.766 1 94.81 223 ALA B N 1
ATOM 5027 C CA . ALA B 1 223 ? 14.664 -7.371 -15.844 1 94.81 223 ALA B CA 1
ATOM 5028 C C . ALA B 1 223 ? 13.352 -6.648 -15.57 1 94.81 223 ALA B C 1
ATOM 5030 O O . ALA B 1 223 ? 13.32 -5.688 -14.797 1 94.81 223 ALA B O 1
ATOM 5031 N N . MET B 1 224 ? 12.328 -7.145 -16.188 1 95.81 224 MET B N 1
ATOM 5032 C CA . MET B 1 224 ? 11 -6.582 -15.961 1 95.81 224 MET B CA 1
ATOM 5033 C C . MET B 1 224 ? 10.578 -6.734 -14.508 1 95.81 224 MET B C 1
ATOM 5035 O O . MET B 1 224 ? 10.094 -5.777 -13.891 1 95.81 224 MET B O 1
ATOM 5039 N N . VAL B 1 225 ? 10.805 -7.895 -13.961 1 97.81 225 VAL B N 1
ATOM 5040 C CA . VAL B 1 225 ? 10.422 -8.203 -12.586 1 97.81 225 VAL B CA 1
ATOM 5041 C C . VAL B 1 225 ? 11.172 -7.277 -11.625 1 97.81 225 VAL B C 1
ATOM 5043 O O . VAL B 1 225 ? 10.57 -6.707 -10.711 1 97.81 225 VAL B O 1
ATOM 5046 N N . ALA B 1 226 ? 12.445 -7.105 -11.836 1 97.12 226 ALA B N 1
ATOM 5047 C CA . ALA B 1 226 ? 13.258 -6.246 -10.984 1 97.12 226 ALA B CA 1
ATOM 5048 C C . ALA B 1 226 ? 12.766 -4.805 -11.023 1 97.12 226 ALA B C 1
ATOM 5050 O O . ALA B 1 226 ? 12.703 -4.133 -9.992 1 97.12 226 ALA B O 1
ATOM 5051 N N . GLU B 1 227 ? 12.406 -4.344 -12.188 1 96.38 227 GLU B N 1
ATOM 5052 C CA . GLU B 1 227 ? 11.906 -2.98 -12.336 1 96.38 227 GLU B CA 1
ATOM 5053 C C . GLU B 1 227 ? 10.555 -2.812 -11.641 1 96.38 227 GLU B C 1
ATOM 5055 O O . GLU B 1 227 ? 10.328 -1.81 -10.961 1 96.38 227 GLU B O 1
ATOM 5060 N N . LEU B 1 228 ? 9.703 -3.773 -11.781 1 97.88 228 LEU B N 1
ATOM 5061 C CA . LEU B 1 228 ? 8.383 -3.705 -11.172 1 97.88 228 LEU B CA 1
ATOM 5062 C C . LEU B 1 228 ? 8.484 -3.75 -9.648 1 97.88 228 LEU B C 1
ATOM 5064 O O . LEU B 1 228 ? 7.766 -3.025 -8.961 1 97.88 228 LEU B O 1
ATOM 5068 N N . LEU B 1 229 ? 9.398 -4.531 -9.164 1 97.69 229 LEU B N 1
ATOM 5069 C CA . LEU B 1 229 ? 9.594 -4.637 -7.723 1 97.69 229 LEU B CA 1
ATOM 5070 C C . LEU B 1 229 ? 10.391 -3.451 -7.191 1 97.69 229 LEU B C 1
ATOM 5072 O O . LEU B 1 229 ? 10.375 -3.178 -5.988 1 97.69 229 LEU B O 1
ATOM 5076 N N . GLY B 1 230 ? 11.062 -2.785 -8.086 1 95.19 230 GLY B N 1
ATOM 5077 C CA . GLY B 1 230 ? 12.016 -1.789 -7.617 1 95.19 230 GLY B CA 1
ATOM 5078 C C . GLY B 1 230 ? 13.109 -2.373 -6.746 1 95.19 230 GLY B C 1
ATOM 5079 O O . GLY B 1 230 ? 13.508 -1.764 -5.754 1 95.19 230 GLY B O 1
ATOM 5080 N N . ALA B 1 231 ? 13.547 -3.547 -7.066 1 96.5 231 ALA B N 1
ATOM 5081 C CA . ALA B 1 231 ? 14.5 -4.27 -6.223 1 96.5 231 ALA B CA 1
ATOM 5082 C C . ALA B 1 231 ? 15.828 -4.461 -6.945 1 96.5 231 ALA B C 1
ATOM 5084 O O . ALA B 1 231 ? 15.859 -4.68 -8.156 1 96.5 231 ALA B O 1
ATOM 5085 N N . GLN B 1 232 ? 16.875 -4.457 -6.133 1 95.56 232 GLN B N 1
ATOM 5086 C CA . GLN B 1 232 ? 18.203 -4.684 -6.676 1 95.56 232 GLN B CA 1
ATOM 5087 C C . GLN B 1 232 ? 18.547 -6.168 -6.699 1 95.56 232 GLN B C 1
ATOM 5089 O O . GLN B 1 232 ? 19.438 -6.598 -7.445 1 95.56 232 GLN B O 1
ATOM 5094 N N . ARG B 1 233 ? 17.953 -6.898 -5.832 1 98 233 ARG B N 1
ATOM 5095 C CA . ARG B 1 233 ? 18.109 -8.352 -5.762 1 98 233 ARG B CA 1
ATOM 5096 C C . ARG B 1 233 ? 16.75 -9.047 -5.66 1 98 233 ARG B C 1
ATOM 5098 O O . ARG B 1 233 ? 15.922 -8.68 -4.828 1 98 233 ARG B O 1
ATOM 5105 N N . VAL B 1 234 ? 16.578 -10.031 -6.551 1 98.56 234 VAL B N 1
ATOM 5106 C CA . VAL B 1 234 ? 15.289 -10.703 -6.656 1 98.56 234 VAL B CA 1
ATOM 5107 C C . VAL B 1 234 ? 15.469 -12.203 -6.441 1 98.56 234 VAL B C 1
ATOM 5109 O O . VAL B 1 234 ? 16.438 -12.797 -6.938 1 98.56 234 VAL B O 1
ATOM 5112 N N . ARG B 1 235 ? 14.555 -12.797 -5.695 1 98.81 235 ARG B N 1
ATOM 5113 C CA . ARG B 1 235 ? 14.539 -14.234 -5.469 1 98.81 235 ARG B CA 1
ATOM 5114 C C . ARG B 1 235 ? 13.344 -14.883 -6.16 1 98.81 235 ARG B C 1
ATOM 5116 O O . ARG B 1 235 ? 12.258 -14.305 -6.223 1 98.81 235 ARG B O 1
ATOM 5123 N N . LEU B 1 236 ? 13.602 -16.094 -6.707 1 98.81 236 LEU B N 1
ATOM 5124 C CA . LEU B 1 236 ? 12.523 -16.938 -7.215 1 98.81 236 LEU B CA 1
ATOM 5125 C C . LEU B 1 236 ? 11.812 -17.656 -6.07 1 98.81 236 LEU B C 1
ATOM 5127 O O . LEU B 1 236 ? 12.453 -18.375 -5.289 1 98.81 236 LEU B O 1
ATOM 5131 N N . TYR B 1 237 ? 10.562 -17.438 -5.934 1 98.81 237 TYR B N 1
ATOM 5132 C CA . TYR B 1 237 ? 9.797 -18.062 -4.867 1 98.81 237 TYR B CA 1
ATOM 5133 C C . TYR B 1 237 ? 9.25 -19.422 -5.309 1 98.81 237 TYR B C 1
ATOM 5135 O O . TYR B 1 237 ? 9.625 -20.453 -4.758 1 98.81 237 TYR B O 1
ATOM 5143 N N . GLN B 1 238 ? 8.391 -19.344 -6.336 1 98.56 238 GLN B N 1
ATOM 5144 C CA . GLN B 1 238 ? 7.801 -20.578 -6.855 1 98.56 238 GLN B CA 1
ATOM 5145 C C . GLN B 1 238 ? 7.32 -20.391 -8.289 1 98.56 238 GLN B C 1
ATOM 5147 O O . GLN B 1 238 ? 7.148 -19.266 -8.758 1 98.56 238 GLN B O 1
ATOM 5152 N N . ASP B 1 239 ? 7.168 -21.484 -8.961 1 98.44 239 ASP B N 1
ATOM 5153 C CA . ASP B 1 239 ? 6.375 -21.5 -10.188 1 98.44 239 ASP B CA 1
ATOM 5154 C C . ASP B 1 239 ? 5.266 -22.547 -10.109 1 98.44 239 ASP B C 1
ATOM 5156 O O . ASP B 1 239 ? 5.34 -23.484 -9.305 1 98.44 239 ASP B O 1
ATOM 5160 N N . CYS B 1 240 ? 4.25 -22.281 -10.859 1 97.69 240 CYS B N 1
ATOM 5161 C CA . CYS B 1 240 ? 3.102 -23.188 -10.898 1 97.69 240 CYS B CA 1
ATOM 5162 C C . CYS B 1 240 ? 2.508 -23.25 -12.305 1 97.69 240 CYS B C 1
ATOM 5164 O O . CYS B 1 240 ? 2.398 -22.219 -12.984 1 97.69 240 CYS B O 1
ATOM 5166 N N . LEU B 1 241 ? 2.199 -24.453 -12.758 1 98.19 241 LEU B N 1
ATOM 5167 C CA . LEU B 1 241 ? 1.298 -24.594 -13.898 1 98.19 241 LEU B CA 1
ATOM 5168 C C . LEU B 1 241 ? -0.142 -24.781 -13.43 1 98.19 241 LEU B C 1
ATOM 5170 O O . LEU B 1 241 ? -0.458 -25.75 -12.742 1 98.19 241 LEU B O 1
ATOM 5174 N N . PHE B 1 242 ? -0.963 -23.844 -13.758 1 97.62 242 PHE B N 1
ATOM 5175 C CA . PHE B 1 242 ? -2.395 -23.922 -13.484 1 97.62 242 PHE B CA 1
ATOM 5176 C C . PHE B 1 242 ? -3.152 -24.375 -14.727 1 97.62 242 PHE B C 1
ATOM 5178 O O . PHE B 1 242 ? -3.025 -23.766 -15.797 1 97.62 242 PHE B O 1
ATOM 5185 N N . GLN B 1 243 ? -3.918 -25.422 -14.57 1 96.25 243 GLN B N 1
ATOM 5186 C CA . GLN B 1 243 ? -4.719 -25.922 -15.688 1 96.25 243 GLN B CA 1
ATOM 5187 C C . GLN B 1 243 ? -6.199 -25.984 -15.312 1 96.25 243 GLN B C 1
ATOM 5189 O O . GLN B 1 243 ? -6.559 -26.562 -14.281 1 96.25 243 GLN B O 1
ATOM 5194 N N . LYS B 1 244 ? -6.961 -25.328 -16.125 1 95.88 244 LYS B N 1
ATOM 5195 C CA . LYS B 1 244 ? -8.414 -25.484 -16.062 1 95.88 244 LYS B CA 1
ATOM 5196 C C . LYS B 1 244 ? -8.93 -26.297 -17.234 1 95.88 244 LYS B C 1
ATOM 5198 O O . LYS B 1 244 ? -8.945 -25.812 -18.375 1 95.88 244 LYS B O 1
ATOM 5203 N N . MET B 1 245 ? -9.336 -27.516 -16.875 1 93.25 245 MET B N 1
ATOM 5204 C CA . MET B 1 245 ? -9.992 -28.328 -17.891 1 93.25 245 MET B CA 1
ATOM 5205 C C . MET B 1 245 ? -11.383 -27.781 -18.219 1 93.25 245 MET B C 1
ATOM 5207 O O . MET B 1 245 ? -11.953 -27.016 -17.422 1 93.25 245 MET B O 1
ATOM 5211 N N . PRO B 1 246 ? -11.875 -28.109 -19.438 1 95 246 PRO B N 1
ATOM 5212 C CA . PRO B 1 246 ? -13.242 -27.688 -19.734 1 95 246 PRO B CA 1
ATOM 5213 C C . PRO B 1 246 ? -14.234 -28.047 -18.641 1 95 246 PRO B C 1
ATOM 5215 O O . PRO B 1 246 ? -14.258 -29.188 -18.172 1 95 246 PRO B O 1
ATOM 5218 N N . GLY B 1 247 ? -14.922 -27 -18.203 1 93.5 247 GLY B N 1
ATOM 5219 C CA . GLY B 1 247 ? -15.961 -27.25 -17.203 1 93.5 247 GLY B CA 1
ATOM 5220 C C . GLY B 1 247 ? -15.492 -27 -15.789 1 93.5 247 GLY B C 1
ATOM 5221 O O . GLY B 1 247 ? -16.297 -26.953 -14.859 1 93.5 247 GLY B O 1
ATOM 5222 N N . PHE B 1 248 ? -14.156 -26.891 -15.562 1 94.25 248 PHE B N 1
ATOM 5223 C CA . PHE B 1 248 ? -13.656 -26.609 -14.227 1 94.25 248 PHE B CA 1
ATOM 5224 C C . PHE B 1 248 ? -14.188 -25.266 -13.727 1 94.25 248 PHE B C 1
ATOM 5226 O O . PHE B 1 248 ? -14.367 -24.328 -14.516 1 94.25 248 PHE B O 1
ATOM 5233 N N . GLY B 1 249 ? -14.336 -25.109 -12.461 1 92.06 249 GLY B N 1
ATOM 5234 C CA . GLY B 1 249 ? -15.078 -24.016 -11.852 1 92.06 249 GLY B CA 1
ATOM 5235 C C . GLY B 1 249 ? -14.219 -22.797 -11.586 1 92.06 249 GLY B C 1
ATOM 5236 O O . GLY B 1 249 ? -13.148 -22.641 -12.172 1 92.06 249 GLY B O 1
ATOM 5237 N N . VAL B 1 250 ? -14.773 -21.906 -10.781 1 94.5 250 VAL B N 1
ATOM 5238 C CA . VAL B 1 250 ? -14.227 -20.594 -10.469 1 94.5 250 VAL B CA 1
ATOM 5239 C C . VAL B 1 250 ? -13.023 -20.734 -9.539 1 94.5 250 VAL B C 1
ATOM 5241 O O . VAL B 1 250 ? -12.961 -21.672 -8.734 1 94.5 250 VAL B O 1
ATOM 5244 N N . THR B 1 251 ? -12 -19.969 -9.727 1 94.19 251 THR B N 1
ATOM 5245 C CA . THR B 1 251 ? -11.047 -19.656 -8.672 1 94.19 251 THR B CA 1
ATOM 5246 C C . THR B 1 251 ? -11.531 -18.453 -7.852 1 94.19 251 THR B C 1
ATOM 5248 O O . THR B 1 251 ? -11.711 -17.359 -8.391 1 94.19 251 THR B O 1
ATOM 5251 N N . ASN B 1 252 ? -11.695 -18.656 -6.605 1 91.94 252 ASN B N 1
ATOM 5252 C CA . ASN B 1 252 ? -12.258 -17.609 -5.754 1 91.94 252 ASN B CA 1
ATOM 5253 C C . ASN B 1 252 ? -11.273 -16.469 -5.551 1 91.94 252 ASN B C 1
ATOM 5255 O O . ASN B 1 252 ? -10.07 -16.625 -5.777 1 91.94 252 ASN B O 1
ATOM 5259 N N . TRP B 1 253 ? -11.867 -15.352 -5.078 1 94.69 253 TRP B N 1
ATOM 5260 C CA . TRP B 1 253 ? -11.062 -14.18 -4.766 1 94.69 253 TRP B CA 1
ATOM 5261 C C . TRP B 1 253 ? -9.977 -14.516 -3.742 1 94.69 253 TRP B C 1
ATOM 5263 O O . TRP B 1 253 ? -10.258 -15.141 -2.717 1 94.69 253 TRP B O 1
ATOM 5273 N N . HIS B 1 254 ? -8.742 -14.055 -3.99 1 95.19 254 HIS B N 1
ATOM 5274 C CA . HIS B 1 254 ? -7.641 -14.266 -3.061 1 95.19 254 HIS B CA 1
ATOM 5275 C C . HIS B 1 254 ? -6.461 -13.359 -3.396 1 95.19 254 HIS B C 1
ATOM 5277 O O . HIS B 1 254 ? -6.438 -12.734 -4.457 1 95.19 254 HIS B O 1
ATOM 5283 N N . SER B 1 255 ? -5.59 -13.18 -2.469 1 96.94 255 SER B N 1
ATOM 5284 C CA . SER B 1 255 ? -4.262 -12.617 -2.686 1 96.94 255 SER B CA 1
ATOM 5285 C C . SER B 1 255 ? -3.176 -13.664 -2.49 1 96.94 255 SER B C 1
ATOM 5287 O O . SER B 1 255 ? -3.287 -14.531 -1.617 1 96.94 255 SER B O 1
ATOM 5289 N N . ASP B 1 256 ? -2.178 -13.625 -3.336 1 98.06 256 ASP B N 1
ATOM 5290 C CA . ASP B 1 256 ? -1.111 -14.625 -3.283 1 98.06 256 ASP B CA 1
ATOM 5291 C C . ASP B 1 256 ? -0.376 -14.57 -1.946 1 98.06 256 ASP B C 1
ATOM 5293 O O . ASP B 1 256 ? -0.097 -15.609 -1.344 1 98.06 256 ASP B O 1
ATOM 5297 N N . LEU B 1 257 ? -0.104 -13.398 -1.426 1 97.88 257 LEU B N 1
ATOM 5298 C CA . LEU B 1 257 ? 0.709 -13.242 -0.225 1 97.88 257 LEU B CA 1
ATOM 5299 C C . LEU B 1 257 ? -0.048 -13.719 1.01 1 97.88 257 LEU B C 1
ATOM 5301 O O . LEU B 1 257 ? 0.549 -13.914 2.07 1 97.88 257 LEU B O 1
ATOM 5305 N N . ASN B 1 258 ? -1.308 -13.906 0.87 1 96.12 258 ASN B N 1
ATOM 5306 C CA . ASN B 1 258 ? -2.066 -14.508 1.96 1 96.12 258 ASN B CA 1
ATOM 5307 C C . ASN B 1 258 ? -1.695 -15.977 2.154 1 96.12 258 ASN B C 1
ATOM 5309 O O . ASN B 1 258 ? -1.981 -16.562 3.201 1 96.12 258 ASN B O 1
ATOM 5313 N N . MET B 1 259 ? -1.087 -16.578 1.148 1 96.31 259 MET B N 1
ATOM 5314 C CA . MET B 1 259 ? -0.731 -18 1.189 1 96.31 259 MET B CA 1
ATOM 5315 C C . MET B 1 259 ? 0.783 -18.172 1.215 1 96.31 259 MET B C 1
ATOM 5317 O O . MET B 1 259 ? 1.282 -19.297 1.042 1 96.31 259 MET B O 1
ATOM 5321 N N . VAL B 1 260 ? 1.505 -17.125 1.254 1 97.81 260 VAL B N 1
ATOM 5322 C CA . VAL B 1 260 ? 2.963 -17.125 1.257 1 97.81 260 VAL B CA 1
ATOM 5323 C C . VAL B 1 260 ? 3.479 -16.828 2.664 1 97.81 260 VAL B C 1
ATOM 5325 O O . VAL B 1 260 ? 3.102 -15.836 3.273 1 97.81 260 VAL B O 1
ATOM 5328 N N . PRO B 1 261 ? 4.305 -17.688 3.27 1 97.44 261 PRO B N 1
ATOM 5329 C CA . PRO B 1 261 ? 4.762 -17.5 4.648 1 97.44 261 PRO B CA 1
ATOM 5330 C C . PRO B 1 261 ? 5.883 -16.469 4.766 1 97.44 261 PRO B C 1
ATOM 5332 O O . PRO B 1 261 ? 6.871 -16.703 5.465 1 97.44 261 PRO B O 1
ATOM 5335 N N . LEU B 1 262 ? 5.77 -15.383 4.125 1 97.69 262 LEU B N 1
ATOM 5336 C CA . LEU B 1 262 ? 6.734 -14.289 4.164 1 97.69 262 LEU B CA 1
ATOM 5337 C C . LEU B 1 262 ? 6.07 -12.992 4.625 1 97.69 262 LEU B C 1
ATOM 5339 O O . LEU B 1 262 ? 4.93 -12.711 4.25 1 97.69 262 LEU B O 1
ATOM 5343 N N . ASP B 1 263 ? 6.742 -12.25 5.477 1 96.25 263 ASP B N 1
ATOM 5344 C CA . ASP B 1 263 ? 6.359 -10.898 5.887 1 96.25 263 ASP B CA 1
ATOM 5345 C C . ASP B 1 263 ? 6.934 -9.852 4.938 1 96.25 263 ASP B C 1
ATOM 5347 O O . ASP B 1 263 ? 7.984 -9.273 5.207 1 96.25 263 ASP B O 1
ATOM 5351 N N . THR B 1 264 ? 6.195 -9.594 3.816 1 97.06 264 THR B N 1
ATOM 5352 C CA . THR B 1 264 ? 6.746 -8.688 2.811 1 97.06 264 THR B CA 1
ATOM 5353 C C . THR B 1 264 ? 5.633 -8.055 1.985 1 97.06 264 THR B C 1
ATOM 5355 O O . THR B 1 264 ? 4.508 -8.562 1.959 1 97.06 264 THR B O 1
ATOM 5358 N N . ASN B 1 265 ? 5.957 -6.918 1.431 1 97.69 265 ASN B N 1
ATOM 5359 C CA . ASN B 1 265 ? 5.105 -6.258 0.446 1 97.69 265 ASN B CA 1
ATOM 5360 C C . ASN B 1 265 ? 5.746 -6.262 -0.939 1 97.69 265 ASN B C 1
ATOM 5362 O O . ASN B 1 265 ? 5.246 -5.617 -1.861 1 97.69 265 ASN B O 1
ATOM 5366 N N . SER B 1 266 ? 6.883 -6.871 -1.104 1 98.12 266 SER B N 1
ATOM 5367 C CA . SER B 1 266 ? 7.637 -6.887 -2.354 1 98.12 266 SER B CA 1
ATOM 5368 C C . SER B 1 266 ? 7.602 -8.266 -3.006 1 98.12 266 SER B C 1
ATOM 5370 O O . SER B 1 266 ? 8.586 -9.008 -2.951 1 98.12 266 SER B O 1
ATOM 5372 N N . PHE B 1 267 ? 6.52 -8.555 -3.566 1 98.81 267 PHE B N 1
ATOM 5373 C CA . PHE B 1 267 ? 6.191 -9.852 -4.145 1 98.81 267 PHE B CA 1
ATOM 5374 C C . PHE B 1 267 ? 5.285 -9.688 -5.359 1 98.81 267 PHE B C 1
ATOM 5376 O O . PHE B 1 267 ? 4.348 -8.891 -5.336 1 98.81 267 PHE B O 1
ATOM 5383 N N . LEU B 1 268 ? 5.609 -10.359 -6.438 1 98.94 268 LEU B N 1
ATOM 5384 C CA . LEU B 1 268 ? 4.711 -10.32 -7.59 1 98.94 268 LEU B CA 1
ATOM 5385 C C . LEU B 1 268 ? 4.668 -11.68 -8.289 1 98.94 268 LEU B C 1
ATOM 5387 O O . LEU B 1 268 ? 5.512 -12.539 -8.031 1 98.94 268 LEU B O 1
ATOM 5391 N N . THR B 1 269 ? 3.645 -11.906 -9.047 1 98.94 269 THR B N 1
ATOM 5392 C CA . THR B 1 269 ? 3.455 -13.117 -9.836 1 98.94 269 THR B CA 1
ATOM 5393 C C . THR B 1 269 ? 3.299 -12.781 -11.32 1 98.94 269 THR B C 1
ATOM 5395 O O . THR B 1 269 ? 2.533 -11.883 -11.68 1 98.94 269 THR B O 1
ATOM 5398 N N . VAL B 1 270 ? 4.039 -13.414 -12.133 1 98.88 270 VAL B N 1
ATOM 5399 C CA . VAL B 1 270 ? 3.898 -13.344 -13.578 1 98.88 270 VAL B CA 1
ATOM 5400 C C . VAL B 1 270 ? 3.004 -14.484 -14.07 1 98.88 270 VAL B C 1
ATOM 5402 O O . 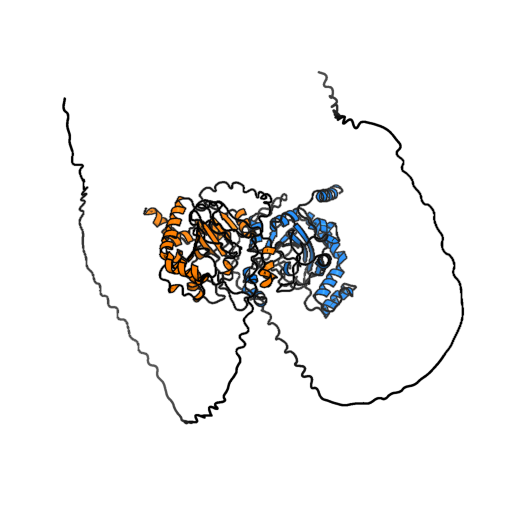VAL B 1 270 ? 3.264 -15.656 -13.781 1 98.88 270 VAL B O 1
ATOM 5405 N N . TRP B 1 271 ? 1.938 -14.133 -14.734 1 98.81 271 TRP B N 1
ATOM 5406 C CA . TRP B 1 271 ? 0.968 -15.078 -15.273 1 98.81 271 TRP B CA 1
ATOM 5407 C C . TRP B 1 271 ? 1.077 -15.172 -16.781 1 98.81 271 TRP B C 1
ATOM 5409 O O . TRP B 1 271 ? 0.848 -14.18 -17.484 1 98.81 271 TRP B O 1
ATOM 5419 N N . ILE B 1 272 ? 1.424 -16.375 -17.312 1 98.62 272 ILE B N 1
ATOM 5420 C CA . ILE B 1 272 ? 1.716 -16.562 -18.734 1 98.62 272 ILE B CA 1
ATOM 5421 C C . ILE B 1 272 ? 0.792 -17.641 -19.312 1 98.62 272 ILE B C 1
ATOM 5423 O O . ILE B 1 272 ? 1.014 -18.828 -19.094 1 98.62 272 ILE B O 1
ATOM 5427 N N . PRO B 1 273 ? -0.225 -17.203 -20.078 1 98.31 273 PRO B N 1
ATOM 5428 C CA . PRO B 1 273 ? -1.038 -18.219 -20.766 1 98.31 273 PRO B CA 1
ATOM 5429 C C . PRO B 1 273 ? -0.253 -19 -21.812 1 98.31 273 PRO B C 1
ATOM 5431 O O . PRO B 1 273 ? 0.58 -18.438 -22.516 1 98.31 273 PRO B O 1
ATOM 5434 N N . LEU B 1 274 ? -0.486 -20.281 -21.922 1 98.31 274 LEU B N 1
ATOM 5435 C CA . LEU B 1 274 ? 0.288 -21.141 -22.812 1 98.31 274 LEU B CA 1
ATOM 5436 C C . LEU B 1 274 ? -0.406 -21.312 -24.156 1 98.31 274 LEU B C 1
ATOM 5438 O O . LEU B 1 274 ? 0.004 -22.125 -24.984 1 98.31 274 LEU B O 1
ATOM 5442 N N . ARG B 1 275 ? -1.423 -20.609 -24.406 1 96.56 275 ARG B N 1
ATOM 5443 C CA . ARG B 1 275 ? -2.088 -20.375 -25.672 1 96.56 275 ARG B CA 1
ATOM 5444 C C . ARG B 1 275 ? -2.803 -19.031 -25.688 1 96.56 275 ARG B C 1
ATOM 5446 O O . ARG B 1 275 ? -2.996 -18.406 -24.641 1 96.56 275 ARG B O 1
ATOM 5453 N N . SER B 1 276 ? -3.119 -18.594 -26.875 1 97.12 276 SER B N 1
ATOM 5454 C CA . SER B 1 276 ? -3.949 -17.391 -26.969 1 97.12 276 SER B CA 1
ATOM 5455 C C . SER B 1 276 ? -5.316 -17.625 -26.328 1 97.12 276 SER B C 1
ATOM 5457 O O . SER B 1 276 ? -5.883 -18.703 -26.453 1 97.12 276 SER B O 1
ATOM 5459 N N . LEU B 1 277 ? -5.805 -16.625 -25.688 1 96.19 277 LEU B N 1
ATOM 5460 C CA . LEU B 1 277 ? -7.074 -16.734 -24.984 1 96.19 277 LEU B CA 1
ATOM 5461 C C . LEU B 1 277 ? -8.172 -15.977 -25.719 1 96.19 277 LEU B C 1
ATOM 5463 O O . LEU B 1 277 ? -7.984 -14.828 -26.109 1 96.19 277 LEU B O 1
ATOM 5467 N N . ALA B 1 278 ? -9.266 -16.672 -25.844 1 93.88 278 ALA B N 1
ATOM 5468 C CA . ALA B 1 278 ? -10.484 -16 -26.297 1 93.88 278 ALA B CA 1
ATOM 5469 C C . ALA B 1 278 ? -11.156 -15.25 -25.156 1 93.88 278 ALA B C 1
ATOM 5471 O O . ALA B 1 278 ? -10.789 -15.422 -24 1 93.88 278 ALA B O 1
ATOM 5472 N N . LYS B 1 279 ? -12.125 -14.469 -25.5 1 92.5 279 LYS B N 1
ATOM 5473 C CA . LYS B 1 279 ? -12.836 -13.648 -24.516 1 92.5 279 LYS B CA 1
ATOM 5474 C C . LYS B 1 279 ? -13.523 -14.523 -23.469 1 92.5 279 LYS B C 1
ATOM 5476 O O . LYS B 1 279 ? -13.656 -14.117 -22.312 1 92.5 279 LYS B O 1
ATOM 5481 N N . THR B 1 280 ? -13.898 -15.719 -23.859 1 93.25 280 THR B N 1
ATOM 5482 C CA . THR B 1 280 ? -14.68 -16.578 -22.984 1 93.25 280 THR B CA 1
ATOM 5483 C C . THR B 1 280 ? -13.766 -17.453 -22.125 1 93.25 280 THR B C 1
ATOM 5485 O O . THR B 1 280 ? -14.219 -18.078 -21.156 1 93.25 280 THR B O 1
ATOM 5488 N N . ASP B 1 281 ? -12.492 -17.484 -22.453 1 95.56 281 ASP B N 1
ATOM 5489 C CA . ASP B 1 281 ? -11.562 -18.297 -21.672 1 95.56 281 ASP B CA 1
ATOM 5490 C C . ASP B 1 281 ? -11.391 -17.734 -20.266 1 95.56 281 ASP B C 1
ATOM 5492 O O . ASP B 1 281 ? -11.547 -16.531 -20.047 1 95.56 281 ASP B O 1
ATOM 5496 N N . SER B 1 282 ? -11.047 -18.594 -19.344 1 95.94 282 SER B N 1
ATOM 5497 C CA . SER B 1 282 ? -10.82 -18.234 -17.953 1 95.94 282 SER B CA 1
ATOM 5498 C C . SER B 1 282 ? -9.531 -17.438 -17.781 1 95.94 282 SER B C 1
ATOM 5500 O O . SER B 1 282 ? -8.453 -18.016 -17.672 1 95.94 282 SER B O 1
ATOM 5502 N N . SER B 1 283 ? -9.664 -16.141 -17.766 1 96.19 283 SER B N 1
ATOM 5503 C CA . SER B 1 283 ? -8.539 -15.258 -17.484 1 96.19 283 SER B CA 1
ATOM 5504 C C . SER B 1 283 ? -8.672 -14.641 -16.094 1 96.19 283 SER B C 1
ATOM 5506 O O . SER B 1 283 ? -9.719 -14.742 -15.453 1 96.19 283 SER B O 1
ATOM 5508 N N . LEU B 1 284 ? -7.598 -14.055 -15.641 1 97.88 284 LEU B N 1
ATOM 5509 C CA . LEU B 1 284 ? -7.602 -13.438 -14.312 1 97.88 284 LEU B CA 1
ATOM 5510 C C . LEU B 1 284 ? -8.312 -12.094 -14.344 1 97.88 284 LEU B C 1
ATOM 5512 O O . LEU B 1 284 ? -8.188 -11.336 -15.305 1 97.88 284 LEU B O 1
ATOM 5516 N N . HIS B 1 285 ? -9.078 -11.867 -13.297 1 97.81 285 HIS B N 1
ATOM 5517 C CA . HIS B 1 285 ? -9.703 -10.586 -12.984 1 97.81 285 HIS B CA 1
ATOM 5518 C C . HIS B 1 285 ? -9.109 -9.977 -11.719 1 97.81 285 HIS B C 1
ATOM 5520 O O . HIS B 1 285 ? -8.891 -10.68 -10.727 1 97.81 285 HIS B O 1
ATOM 5526 N N . PHE B 1 286 ? -8.828 -8.695 -11.797 1 98.38 286 PHE B N 1
ATOM 5527 C CA . PHE B 1 286 ? -8.094 -8.062 -10.711 1 98.38 286 PHE B CA 1
ATOM 5528 C C . PHE B 1 286 ? -8.93 -6.961 -10.062 1 98.38 286 PHE B C 1
ATOM 5530 O O . PHE B 1 286 ? -9.562 -6.168 -10.75 1 98.38 286 PHE B O 1
ATOM 5537 N N . ALA B 1 287 ? -8.969 -6.945 -8.734 1 98.12 287 ALA B N 1
ATOM 5538 C CA . ALA B 1 287 ? -9.484 -5.797 -8 1 98.12 287 ALA B CA 1
ATOM 5539 C C . ALA B 1 287 ? -8.438 -4.691 -7.895 1 98.12 287 ALA B C 1
ATOM 5541 O O . ALA B 1 287 ? -7.594 -4.715 -7 1 98.12 287 ALA B O 1
ATOM 5542 N N . SER B 1 288 ? -8.602 -3.689 -8.75 1 98 288 SER B N 1
ATOM 5543 C CA . SER B 1 288 ? -7.582 -2.658 -8.898 1 98 288 SER B CA 1
ATOM 5544 C C . SER B 1 288 ? -7.43 -1.844 -7.617 1 98 288 SER B C 1
ATOM 5546 O O . SER B 1 288 ? -8.414 -1.367 -7.059 1 98 288 SER B O 1
ATOM 5548 N N . GLY B 1 289 ? -6.145 -1.74 -7.148 1 96.94 289 GLY B N 1
ATOM 5549 C CA . GLY B 1 289 ? -5.836 -0.927 -5.984 1 96.94 289 GLY B CA 1
ATOM 5550 C C . GLY B 1 289 ? -5.98 -1.681 -4.676 1 96.94 289 GLY B C 1
ATOM 5551 O O . GLY B 1 289 ? -5.633 -1.161 -3.613 1 96.94 289 GLY B O 1
ATOM 5552 N N . SER B 1 290 ? -6.473 -2.889 -4.699 1 97.25 290 SER B N 1
ATOM 5553 C CA . SER B 1 290 ? -6.707 -3.641 -3.471 1 97.25 290 SER B CA 1
ATOM 5554 C C . SER B 1 290 ? -5.398 -3.943 -2.748 1 97.25 290 SER B C 1
ATOM 5556 O O . SER B 1 290 ? -5.379 -4.074 -1.523 1 97.25 290 SER B O 1
ATOM 5558 N N . HIS B 1 291 ? -4.301 -3.992 -3.447 1 97.5 291 HIS B N 1
ATOM 5559 C CA . HIS B 1 291 ? -3.018 -4.375 -2.877 1 97.5 291 HIS B CA 1
ATOM 5560 C C . HIS B 1 291 ? -2.502 -3.312 -1.914 1 97.5 291 HIS B C 1
ATOM 5562 O O . HIS B 1 291 ? -1.587 -3.57 -1.128 1 97.5 291 HIS B O 1
ATOM 5568 N N . ARG B 1 292 ? -3.059 -2.152 -1.968 1 95.75 292 ARG B N 1
ATOM 5569 C CA . ARG B 1 292 ? -2.545 -1.059 -1.148 1 95.75 292 ARG B CA 1
ATOM 5570 C C . ARG B 1 292 ? -3.65 -0.452 -0.291 1 95.75 292 ARG B C 1
ATOM 5572 O O . ARG B 1 292 ? -3.559 0.706 0.123 1 95.75 292 ARG B O 1
ATOM 5579 N N . ASP B 1 293 ? -4.699 -1.219 -0.054 1 96.12 293 ASP B N 1
ATOM 5580 C CA . ASP B 1 293 ? -5.758 -0.758 0.839 1 96.12 293 ASP B CA 1
ATOM 5581 C C . ASP B 1 293 ? -5.332 -0.868 2.301 1 96.12 293 ASP B C 1
ATOM 5583 O O . ASP B 1 293 ? -5.902 -1.651 3.062 1 96.12 293 ASP B O 1
ATOM 5587 N N . PHE B 1 294 ? -4.379 -0.032 2.654 1 96.56 294 PHE B N 1
ATOM 5588 C CA . PHE B 1 294 ? -3.791 0.009 3.986 1 96.56 294 PHE B CA 1
ATOM 5589 C C . PHE B 1 294 ? -4.836 0.393 5.027 1 96.56 294 PHE B C 1
ATOM 5591 O O . PHE B 1 294 ? -4.859 -0.164 6.129 1 96.56 294 PHE B O 1
ATOM 5598 N N . ALA B 1 295 ? -5.73 1.293 4.723 1 95.62 295 ALA B N 1
ATOM 5599 C CA . ALA B 1 295 ? -6.758 1.783 5.637 1 95.62 295 ALA B CA 1
ATOM 5600 C C . ALA B 1 295 ? -7.645 0.642 6.129 1 95.62 295 ALA B C 1
ATOM 5602 O O . ALA B 1 295 ? -7.953 0.555 7.316 1 95.62 295 ALA B O 1
ATOM 5603 N N . LEU B 1 296 ? -8.031 -0.225 5.195 1 94.38 296 LEU B N 1
ATOM 5604 C CA . LEU B 1 296 ? -8.875 -1.354 5.566 1 94.38 296 LEU B CA 1
ATOM 5605 C C . LEU B 1 296 ? -8.195 -2.223 6.617 1 94.38 296 LEU B C 1
ATOM 5607 O O . LEU B 1 296 ? -8.758 -2.467 7.688 1 94.38 296 LEU B O 1
ATOM 5611 N N . ALA B 1 297 ? -6.977 -2.596 6.32 1 93.81 297 ALA B N 1
ATOM 5612 C CA . ALA B 1 297 ? -6.262 -3.494 7.223 1 93.81 297 ALA B CA 1
ATOM 5613 C C . ALA B 1 297 ? -5.891 -2.789 8.523 1 93.81 297 ALA B C 1
ATOM 5615 O O . ALA B 1 297 ? -5.84 -3.416 9.586 1 93.81 297 ALA B O 1
ATOM 5616 N N . TYR B 1 298 ? -5.609 -1.498 8.445 1 95.25 298 TYR B N 1
ATOM 5617 C CA . TYR B 1 298 ? -5.195 -0.728 9.617 1 95.25 298 TYR B CA 1
ATOM 5618 C C . TYR B 1 298 ? -6.363 -0.527 10.578 1 95.25 298 TYR B C 1
ATOM 5620 O O . TYR B 1 298 ? -6.219 -0.721 11.789 1 95.25 298 TYR B O 1
ATOM 5628 N N . TRP B 1 299 ? -7.543 -0.224 10.062 1 95.56 299 TRP B N 1
ATOM 5629 C CA . TRP B 1 299 ? -8.656 0.199 10.906 1 95.56 299 TRP B CA 1
ATOM 5630 C C . TRP B 1 299 ? -9.508 -0.995 11.32 1 95.56 299 TRP B C 1
ATOM 5632 O O . TRP B 1 299 ? -10.039 -1.032 12.438 1 95.56 299 TRP B O 1
ATOM 5642 N N . GLN B 1 300 ? -9.656 -1.945 10.461 1 93.56 300 GLN B N 1
ATOM 5643 C CA . GLN B 1 300 ? -10.703 -2.936 10.648 1 93.56 300 GLN B CA 1
ATOM 5644 C C . GLN B 1 300 ? -10.156 -4.215 11.273 1 93.56 300 GLN B C 1
ATOM 5646 O O . GLN B 1 300 ? -9.016 -4.602 11 1 93.56 300 GLN B O 1
ATOM 5651 N N . ASN B 1 301 ? -10.992 -4.797 12.078 1 93.81 301 ASN B N 1
ATOM 5652 C CA . ASN B 1 301 ? -10.68 -6.148 12.531 1 93.81 301 ASN B CA 1
ATOM 5653 C C . ASN B 1 301 ? -10.992 -7.184 11.461 1 93.81 301 ASN B C 1
ATOM 5655 O O . ASN B 1 301 ? -11.305 -6.832 10.32 1 93.81 301 ASN B O 1
ATOM 5659 N N . ASN B 1 302 ? -10.805 -8.422 11.797 1 91.94 302 ASN B N 1
ATOM 5660 C CA . ASN B 1 302 ? -10.977 -9.477 10.797 1 91.94 302 ASN B CA 1
ATOM 5661 C C . ASN B 1 302 ? -12.406 -9.516 10.266 1 91.94 302 ASN B C 1
ATOM 5663 O O . ASN B 1 302 ? -12.633 -9.805 9.086 1 91.94 302 ASN B O 1
ATOM 5667 N N . GLN B 1 303 ? -13.367 -9.25 11.062 1 90 303 GLN B N 1
ATOM 5668 C CA . GLN B 1 303 ? -14.758 -9.219 10.625 1 90 303 GLN B CA 1
ATOM 5669 C C . GLN B 1 303 ? -14.992 -8.07 9.648 1 90 303 GLN B C 1
ATOM 5671 O O . GLN B 1 303 ? -15.703 -8.234 8.648 1 90 303 GLN B O 1
ATOM 5676 N N . GLY B 1 304 ? -14.414 -6.988 9.945 1 87.94 304 GLY B N 1
ATOM 5677 C CA . GLY B 1 304 ? -14.547 -5.84 9.062 1 87.94 304 GLY B CA 1
ATOM 5678 C C . GLY B 1 304 ? -13.859 -6.027 7.723 1 87.94 304 GLY B C 1
ATOM 5679 O O . GLY B 1 304 ? -14.289 -5.461 6.719 1 87.94 304 GLY B O 1
ATOM 5680 N N . MET B 1 305 ? -12.852 -6.809 7.715 1 88.25 305 MET B N 1
ATOM 5681 C CA . MET B 1 305 ? -12.094 -7.047 6.492 1 88.25 305 MET B CA 1
ATOM 5682 C C . MET B 1 305 ? -12.773 -8.102 5.625 1 88.25 305 MET B C 1
ATOM 5684 O O . MET B 1 305 ? -12.398 -8.297 4.469 1 88.25 305 MET B O 1
ATOM 5688 N N . ALA B 1 306 ? -13.703 -8.711 6.137 1 81.44 306 ALA B N 1
ATOM 5689 C CA . ALA B 1 306 ? -14.32 -9.836 5.438 1 81.44 306 ALA B CA 1
ATOM 5690 C C . ALA B 1 306 ? -15.234 -9.344 4.316 1 81.44 306 ALA B C 1
ATOM 5692 O O . ALA B 1 306 ? -15.422 -10.039 3.314 1 81.44 306 ALA B O 1
ATOM 5693 N N . ASN B 1 307 ? -15.75 -8.172 4.496 1 76.19 307 ASN B N 1
ATOM 5694 C CA . ASN B 1 307 ? -16.656 -7.672 3.463 1 76.19 307 ASN B CA 1
ATOM 5695 C C . ASN B 1 307 ? -15.945 -6.688 2.533 1 76.19 307 ASN B C 1
ATOM 5697 O O . ASN B 1 307 ? -15.898 -5.488 2.809 1 76.19 307 ASN B O 1
ATOM 5701 N N . LEU B 1 308 ? -15.547 -7.281 1.403 1 83.19 308 LEU B N 1
ATOM 5702 C CA . LEU B 1 308 ? -14.766 -6.457 0.487 1 83.19 308 LEU B CA 1
ATOM 5703 C C . LEU B 1 308 ? -15.656 -5.871 -0.605 1 83.19 308 LEU B C 1
ATOM 5705 O O . LEU B 1 308 ? -15.219 -5 -1.363 1 83.19 308 LEU B O 1
ATOM 5709 N N . GLU B 1 309 ? -16.859 -6.297 -0.668 1 78.62 309 GLU B N 1
ATOM 5710 C CA . GLU B 1 309 ? -17.781 -5.777 -1.678 1 78.62 309 GLU B CA 1
ATOM 5711 C C . GLU B 1 309 ? -18.016 -4.281 -1.485 1 78.62 309 GLU B C 1
ATOM 5713 O O . GLU B 1 309 ? -18.141 -3.537 -2.461 1 78.62 309 GLU B O 1
ATOM 5718 N N . SER B 1 310 ? -18.031 -3.945 -0.273 1 77.94 310 SER B N 1
ATOM 5719 C CA . SER B 1 310 ? -18.344 -2.551 0.026 1 77.94 310 SER B CA 1
ATOM 5720 C C . SER B 1 310 ? -17.172 -1.636 -0.341 1 77.94 310 SER B C 1
ATOM 5722 O O . SER B 1 310 ? -17.344 -0.416 -0.425 1 77.94 310 SER B O 1
ATOM 5724 N N . ARG B 1 311 ? -16.047 -2.246 -0.598 1 89.38 311 ARG B N 1
ATOM 5725 C CA . ARG B 1 311 ? -14.875 -1.425 -0.884 1 89.38 311 ARG B CA 1
ATOM 5726 C C . ARG B 1 311 ? -14.961 -0.811 -2.277 1 89.38 311 ARG B C 1
ATOM 5728 O O . ARG B 1 311 ? -14.336 0.218 -2.549 1 89.38 311 ARG B O 1
ATOM 5735 N N . GLY B 1 312 ? -15.719 -1.49 -3.189 1 89.38 312 GLY B N 1
ATOM 5736 C CA . GLY B 1 312 ? -15.953 -0.924 -4.508 1 89.38 312 GLY B CA 1
ATOM 5737 C C . GLY B 1 312 ? -14.703 -0.854 -5.363 1 89.38 312 GLY B C 1
ATOM 5738 O O . GLY B 1 312 ? -14.523 0.097 -6.125 1 89.38 312 GLY B O 1
ATOM 5739 N N . TYR B 1 313 ? -13.781 -1.806 -5.27 1 95.44 313 TYR B N 1
ATOM 5740 C CA . TYR B 1 313 ? -12.609 -1.83 -6.137 1 95.44 313 TYR B CA 1
ATOM 5741 C C . TYR B 1 313 ? -13.023 -1.974 -7.598 1 95.44 313 TYR B C 1
ATOM 5743 O O . TYR B 1 313 ? -13.836 -2.828 -7.941 1 95.44 313 TYR B O 1
ATOM 5751 N N . PRO B 1 314 ? -12.477 -1.12 -8.539 1 96 314 PRO B N 1
ATOM 5752 C CA . PRO B 1 314 ? -12.68 -1.458 -9.953 1 96 314 PRO B CA 1
ATOM 5753 C C . PRO B 1 314 ? -12.125 -2.834 -10.312 1 96 314 PRO B C 1
ATOM 5755 O O . PRO B 1 314 ? -11.008 -3.178 -9.922 1 96 314 PRO B O 1
ATOM 5758 N N . VAL B 1 315 ? -12.898 -3.639 -10.969 1 97 315 VAL B N 1
ATOM 5759 C CA . VAL B 1 315 ? -12.461 -4.965 -11.383 1 97 315 VAL B CA 1
ATOM 5760 C C . VAL B 1 315 ? -12.055 -4.934 -12.859 1 97 315 VAL B C 1
ATOM 5762 O O . VAL B 1 315 ? -12.844 -4.535 -13.719 1 97 315 VAL B O 1
ATOM 5765 N N . VAL B 1 316 ? -10.812 -5.297 -13.133 1 96.94 316 VAL B N 1
ATOM 5766 C CA . VAL B 1 316 ? -10.234 -5.207 -14.469 1 96.94 316 VAL B CA 1
ATOM 5767 C C . VAL B 1 316 ? -9.703 -6.57 -14.898 1 96.94 316 VAL B C 1
ATOM 5769 O O . VAL B 1 316 ? -9.156 -7.312 -14.078 1 96.94 316 VAL B O 1
ATOM 5772 N N . ASP B 1 317 ? -9.938 -6.922 -16.109 1 96.44 317 ASP B N 1
ATOM 5773 C CA . ASP B 1 317 ? -9.312 -8.086 -16.719 1 96.44 317 ASP B CA 1
ATOM 5774 C C . ASP B 1 317 ? -8.57 -7.715 -18 1 96.44 317 ASP B C 1
ATOM 5776 O O . ASP B 1 317 ? -8.586 -6.551 -18.422 1 96.44 317 ASP B O 1
ATOM 5780 N N . TYR B 1 318 ? -7.734 -8.578 -18.453 1 94.31 318 TYR B N 1
ATOM 5781 C CA . TYR B 1 318 ? -7.059 -8.438 -19.75 1 94.31 318 TYR B CA 1
ATOM 5782 C C . TYR B 1 318 ? -7.535 -9.508 -20.734 1 94.31 318 TYR B C 1
ATOM 5784 O O . TYR B 1 318 ? -6.867 -10.523 -20.922 1 94.31 318 TYR B O 1
ATOM 5792 N N . PRO B 1 319 ? -8.609 -9.156 -21.328 1 84.62 319 PRO B N 1
ATOM 5793 C CA . PRO B 1 319 ? -9.164 -10.172 -22.219 1 84.62 319 PRO B CA 1
ATOM 5794 C C . PRO B 1 319 ? -8.359 -10.32 -23.5 1 84.62 319 PRO B C 1
ATOM 5796 O O . PRO B 1 319 ? -7.547 -9.453 -23.844 1 84.62 319 PRO B O 1
ATOM 5799 N N . CYS B 1 320 ? -8.469 -11.344 -24.234 1 87.19 320 CYS B N 1
ATOM 5800 C CA . CYS B 1 320 ? -7.914 -11.664 -25.547 1 87.19 320 CYS B CA 1
ATOM 5801 C C . CYS B 1 320 ? -6.395 -11.57 -25.531 1 87.19 320 CYS B C 1
ATOM 5803 O O . CYS B 1 320 ? -5.809 -10.898 -26.391 1 87.19 320 CYS B O 1
ATOM 5805 N N . MET B 1 321 ? -5.824 -12.156 -24.547 1 95.31 321 MET B N 1
ATOM 5806 C CA . MET B 1 321 ? -4.367 -12.242 -24.516 1 95.31 321 MET B CA 1
ATOM 5807 C C . MET B 1 321 ? -3.848 -13.133 -25.641 1 95.31 321 MET B C 1
ATOM 5809 O O . MET B 1 321 ? -4.324 -14.258 -25.812 1 95.31 321 MET B O 1
ATOM 5813 N N . THR B 1 322 ? -2.959 -12.539 -26.438 1 96.75 322 THR B N 1
ATOM 5814 C CA . THR B 1 322 ? -2.299 -13.32 -27.469 1 96.75 322 THR B CA 1
ATOM 5815 C C . THR B 1 322 ? -1.06 -14.016 -26.906 1 96.75 322 THR B C 1
ATOM 5817 O O . THR B 1 322 ? -0.527 -13.617 -25.875 1 96.75 322 THR B O 1
ATOM 5820 N N . LEU B 1 323 ? -0.702 -15.125 -27.672 1 97.06 323 LEU B N 1
ATOM 5821 C CA . LEU B 1 323 ? 0.474 -15.883 -27.234 1 97.06 323 LEU B CA 1
ATOM 5822 C C . LEU B 1 323 ? 1.672 -14.953 -27.047 1 97.06 323 LEU B C 1
ATOM 5824 O O . LEU B 1 323 ? 2.002 -14.172 -27.953 1 97.06 323 LEU B O 1
ATOM 5828 N N . GLY B 1 324 ? 2.32 -14.953 -25.844 1 96.88 324 GLY B N 1
ATOM 5829 C CA . GLY B 1 324 ? 3.443 -14.086 -25.531 1 96.88 324 GLY B CA 1
ATOM 5830 C C . GLY B 1 324 ? 3.072 -12.93 -24.609 1 96.88 324 GLY B C 1
ATOM 5831 O O . GLY B 1 324 ? 3.947 -12.289 -24.031 1 96.88 324 GLY B O 1
ATOM 5832 N N . ASP B 1 325 ? 1.761 -12.68 -24.547 1 96.5 325 ASP B N 1
ATOM 5833 C CA . ASP B 1 325 ? 1.289 -11.703 -23.562 1 96.5 325 ASP B CA 1
ATOM 5834 C C . ASP B 1 325 ? 1.375 -12.273 -22.141 1 96.5 325 ASP B C 1
ATOM 5836 O O . ASP B 1 325 ? 1.177 -13.469 -21.938 1 96.5 325 ASP B O 1
ATOM 5840 N N . VAL B 1 326 ? 1.697 -11.375 -21.188 1 97.62 326 VAL B N 1
ATOM 5841 C CA . VAL B 1 326 ? 1.74 -11.805 -19.797 1 97.62 326 VAL B CA 1
ATOM 5842 C C . VAL B 1 326 ? 1.047 -10.773 -18.906 1 97.62 326 VAL B C 1
ATOM 5844 O O . VAL B 1 326 ? 1.068 -9.578 -19.203 1 97.62 326 VAL B O 1
ATOM 5847 N N . SER B 1 327 ? 0.368 -11.195 -17.906 1 98 327 SER B N 1
ATOM 5848 C CA . SER B 1 327 ? -0.095 -10.289 -16.859 1 98 327 SER B CA 1
ATOM 5849 C C . SER B 1 327 ? 0.72 -10.453 -15.578 1 98 327 SER B C 1
ATOM 5851 O O . SER B 1 327 ? 1.144 -11.562 -15.25 1 98 327 SER B O 1
ATOM 5853 N N . ILE B 1 328 ? 1.031 -9.383 -14.961 1 98.69 328 ILE B N 1
ATOM 5854 C CA . ILE B 1 328 ? 1.757 -9.367 -13.695 1 98.69 328 ILE B CA 1
ATOM 5855 C C . ILE B 1 328 ? 0.894 -8.719 -12.617 1 98.69 328 ILE B C 1
ATOM 5857 O O . ILE B 1 328 ? 0.241 -7.703 -12.859 1 98.69 328 ILE B O 1
ATOM 5861 N N . HIS B 1 329 ? 0.827 -9.359 -11.477 1 98.88 329 HIS B N 1
ATOM 5862 C CA . HIS B 1 329 ? 0.078 -8.742 -10.383 1 98.88 329 HIS B CA 1
ATOM 5863 C C . HIS B 1 329 ? 0.869 -8.789 -9.078 1 98.88 329 HIS B C 1
ATOM 5865 O O . HIS B 1 329 ? 1.641 -9.719 -8.852 1 98.88 329 HIS B O 1
ATOM 5871 N N . HIS B 1 330 ? 0.725 -7.738 -8.297 1 98.88 330 HIS B N 1
ATOM 5872 C CA . HIS B 1 330 ? 1.297 -7.625 -6.957 1 98.88 330 HIS B CA 1
ATOM 5873 C C . HIS B 1 330 ? 0.752 -8.711 -6.031 1 98.88 330 HIS B C 1
ATOM 5875 O O . HIS B 1 330 ? -0.423 -9.07 -6.117 1 98.88 330 HIS B O 1
ATOM 5881 N N . GLY B 1 331 ? 1.515 -9.148 -5.121 1 98.81 331 GLY B N 1
ATOM 5882 C CA . GLY B 1 331 ? 1.175 -10.273 -4.262 1 98.81 331 GLY B CA 1
ATOM 5883 C C . GLY B 1 331 ? -0.058 -10.023 -3.414 1 98.81 331 GLY B C 1
ATOM 5884 O O . GLY B 1 331 ? -0.738 -10.961 -3.004 1 98.81 331 GLY B O 1
ATOM 5885 N N . TRP 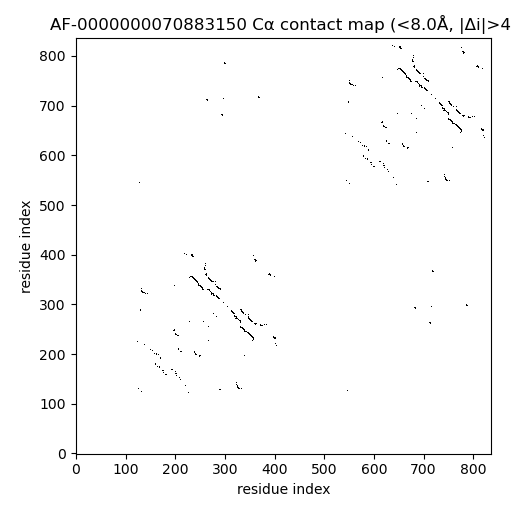B 1 332 ? -0.382 -8.766 -3.133 1 98.5 332 TRP B N 1
ATOM 5886 C CA . TRP B 1 332 ? -1.525 -8.43 -2.289 1 98.5 332 TRP B CA 1
ATOM 5887 C C . TRP B 1 332 ? -2.74 -8.07 -3.139 1 98.5 332 TRP B C 1
ATOM 5889 O O . TRP B 1 332 ? -3.818 -7.801 -2.605 1 98.5 332 TRP B O 1
ATOM 5899 N N . THR B 1 333 ? -2.594 -8.047 -4.445 1 98.62 333 THR B N 1
ATOM 5900 C CA . THR B 1 333 ? -3.734 -7.723 -5.297 1 98.62 333 THR B CA 1
ATOM 5901 C C . THR B 1 333 ? -4.766 -8.852 -5.266 1 98.62 333 THR B C 1
ATOM 5903 O O . THR B 1 333 ? -4.453 -9.992 -5.594 1 98.62 333 THR B O 1
ATOM 5906 N N . LEU B 1 334 ? -5.969 -8.484 -4.879 1 98 334 LEU B N 1
ATOM 5907 C CA . LEU B 1 334 ? -7.07 -9.43 -4.969 1 98 334 LEU B CA 1
ATOM 5908 C C . LEU B 1 334 ? -7.375 -9.773 -6.426 1 98 334 LEU B C 1
ATOM 5910 O O . LEU B 1 334 ? -7.449 -8.883 -7.273 1 98 334 LEU B O 1
ATOM 5914 N N . HIS B 1 335 ? -7.516 -11.102 -6.656 1 98.12 335 HIS B N 1
ATOM 5915 C CA . HIS B 1 335 ? -7.84 -11.547 -8.008 1 98.12 335 HIS B CA 1
ATOM 5916 C C . HIS B 1 335 ? -8.609 -12.859 -7.988 1 98.12 335 HIS B C 1
ATOM 5918 O O . HIS B 1 335 ? -8.641 -13.555 -6.969 1 98.12 335 HIS B O 1
ATOM 5924 N N . TRP B 1 336 ? -9.289 -13.086 -9.008 1 96.94 336 TRP B N 1
ATOM 5925 C CA . TRP B 1 336 ? -10.094 -14.289 -9.211 1 96.94 336 TRP B CA 1
ATOM 5926 C C . TRP B 1 336 ? -10.141 -14.664 -10.688 1 96.94 336 TRP B C 1
ATOM 5928 O O . TRP B 1 336 ? -9.578 -13.969 -11.531 1 96.94 336 TRP B O 1
ATOM 5938 N N . ALA B 1 337 ? -10.68 -15.828 -11 1 96.94 337 ALA B N 1
ATOM 5939 C CA . ALA B 1 337 ? -10.867 -16.266 -12.383 1 96.94 337 ALA B CA 1
ATOM 5940 C C . ALA B 1 337 ? -12.18 -17.016 -12.547 1 96.94 337 ALA B C 1
ATOM 5942 O O . ALA B 1 337 ? -12.555 -17.828 -11.695 1 96.94 337 ALA B O 1
ATOM 5943 N N . PRO B 1 338 ? -12.914 -16.719 -13.641 1 96.19 338 PRO B N 1
ATOM 5944 C CA . PRO B 1 338 ? -14.125 -17.484 -13.922 1 96.19 338 PRO B CA 1
ATOM 5945 C C . PRO B 1 338 ? -13.836 -18.938 -14.273 1 96.19 338 PRO B C 1
ATOM 5947 O O . PRO B 1 338 ? -12.68 -19.328 -14.414 1 96.19 338 PRO B O 1
ATOM 5950 N N . GLY B 1 339 ? -14.914 -19.672 -14.305 1 96 339 GLY B N 1
ATOM 5951 C CA . GLY B 1 339 ? -14.766 -21.047 -14.781 1 96 339 GLY B CA 1
ATOM 5952 C C . GLY B 1 339 ? -14.398 -21.125 -16.25 1 96 339 GLY B C 1
ATOM 5953 O O . GLY B 1 339 ? -14.57 -20.172 -17 1 96 339 GLY B O 1
ATOM 5954 N N . GLN B 1 340 ? -13.805 -22.234 -16.578 1 96.5 340 GLN B N 1
ATOM 5955 C CA . GLN B 1 340 ? -13.539 -22.5 -17.984 1 96.5 340 GLN B CA 1
ATOM 5956 C C . GLN B 1 340 ? -14.766 -23.094 -18.672 1 96.5 340 GLN B C 1
ATOM 5958 O O . GLN B 1 340 ? -15.383 -24.031 -18.141 1 96.5 340 GLN B O 1
ATOM 5963 N N . PRO B 1 341 ? -15.109 -22.594 -19.844 1 94.88 341 PRO B N 1
ATOM 5964 C CA . PRO B 1 341 ? -16.266 -23.141 -20.547 1 94.88 341 PRO B CA 1
ATOM 5965 C C . PRO B 1 341 ? -16.172 -24.656 -20.734 1 94.88 341 PRO B C 1
ATOM 5967 O O . PRO B 1 341 ? -15.078 -25.188 -20.922 1 94.88 341 PRO B O 1
ATOM 5970 N N . GLY B 1 342 ? -17.344 -25.297 -20.797 1 93.38 342 GLY B N 1
ATOM 5971 C CA . GLY B 1 342 ? -17.422 -26.75 -20.891 1 93.38 342 GLY B CA 1
ATOM 5972 C C . GLY B 1 342 ? -16.984 -27.281 -22.25 1 93.38 342 GLY B C 1
ATOM 5973 O O . GLY B 1 342 ? -16.766 -28.484 -22.406 1 93.38 342 GLY B O 1
ATOM 5974 N N . THR B 1 343 ? -16.969 -26.469 -23.141 1 90.5 343 THR B N 1
ATOM 5975 C CA . THR B 1 343 ? -16.531 -26.844 -24.484 1 90.5 343 THR B CA 1
ATOM 5976 C C . THR B 1 343 ? -15.234 -26.141 -24.859 1 90.5 343 THR B C 1
ATOM 5978 O O . THR B 1 343 ? -14.891 -25.109 -24.266 1 90.5 343 THR B O 1
ATOM 5981 N N . GLY B 1 344 ? -14.43 -26.75 -25.672 1 89.25 344 GLY B N 1
ATOM 5982 C CA . GLY B 1 344 ? -13.172 -26.172 -26.094 1 89.25 344 GLY B CA 1
ATOM 5983 C C . GLY B 1 344 ? -11.969 -26.719 -25.359 1 89.25 344 GLY B C 1
ATOM 5984 O O . GLY B 1 344 ? -12.078 -27.719 -24.641 1 89.25 344 GLY B O 1
ATOM 5985 N N . PRO B 1 345 ? -10.836 -26.016 -25.594 1 93.12 345 PRO B N 1
ATOM 5986 C CA . PRO B 1 345 ? -9.602 -26.547 -25 1 93.12 345 PRO B CA 1
ATOM 5987 C C . PRO B 1 345 ? -9.406 -26.094 -23.562 1 93.12 345 PRO B C 1
ATOM 5989 O O . PRO B 1 345 ? -10.008 -25.109 -23.125 1 93.12 345 PRO B O 1
ATOM 5992 N N . ALA B 1 346 ? -8.562 -26.828 -22.859 1 95.19 346 ALA B N 1
ATOM 5993 C CA . ALA B 1 346 ? -8.164 -26.469 -21.5 1 95.19 346 ALA B CA 1
ATOM 5994 C C . ALA B 1 346 ? -7.418 -25.141 -21.484 1 95.19 346 ALA B C 1
ATOM 5996 O O . ALA B 1 346 ? -6.75 -24.781 -22.469 1 95.19 346 ALA B O 1
ATOM 5997 N N . ARG B 1 347 ? -7.652 -24.406 -20.516 1 96.44 347 ARG B N 1
ATOM 5998 C CA . ARG B 1 347 ? -6.855 -23.203 -20.266 1 96.44 347 ARG B CA 1
ATOM 5999 C C . ARG B 1 347 ? -5.684 -23.5 -19.344 1 96.44 347 ARG B C 1
ATOM 6001 O O . ARG B 1 347 ? -5.879 -23.859 -18.172 1 96.44 347 ARG B O 1
ATOM 6008 N N . ALA B 1 348 ? -4.484 -23.422 -19.875 1 97.56 348 ALA B N 1
ATOM 6009 C CA . ALA B 1 348 ? -3.26 -23.625 -19.109 1 97.56 348 ALA B CA 1
ATOM 6010 C C . ALA B 1 348 ? -2.459 -22.328 -19 1 97.56 348 ALA B C 1
ATOM 6012 O O . ALA B 1 348 ? -2.311 -21.609 -19.984 1 97.56 348 ALA B O 1
ATOM 6013 N N . ALA B 1 349 ? -2.029 -21.984 -17.797 1 98.56 349 ALA B N 1
ATOM 6014 C CA . ALA B 1 349 ? -1.165 -20.828 -17.562 1 98.56 349 ALA B CA 1
ATOM 6015 C C . ALA B 1 349 ? -0.024 -21.188 -16.609 1 98.56 349 ALA B C 1
ATOM 6017 O O . ALA B 1 349 ? -0.242 -21.812 -15.578 1 98.56 349 ALA B O 1
ATOM 6018 N N . TRP B 1 350 ? 1.149 -20.812 -17.031 1 98.81 350 TRP B N 1
ATOM 6019 C CA . TRP B 1 350 ? 2.318 -20.938 -16.172 1 98.81 350 TRP B CA 1
ATOM 6020 C C . TRP B 1 350 ? 2.551 -19.656 -15.375 1 98.81 350 TRP B C 1
ATOM 6022 O O . TRP B 1 350 ? 2.502 -18.562 -15.93 1 98.81 350 TRP B O 1
ATOM 6032 N N . THR B 1 351 ? 2.705 -19.781 -14.07 1 98.75 351 THR B N 1
ATOM 6033 C CA . THR B 1 351 ? 2.973 -18.641 -13.219 1 98.75 351 THR B CA 1
ATOM 6034 C C . THR B 1 351 ? 4.348 -18.75 -12.562 1 98.75 351 THR B C 1
ATOM 6036 O O . THR B 1 351 ? 4.797 -19.859 -12.25 1 98.75 351 THR B O 1
ATOM 6039 N N . VAL B 1 352 ? 4.965 -17.672 -12.406 1 98.88 352 VAL B N 1
ATOM 6040 C CA . VAL B 1 352 ? 6.207 -17.578 -11.648 1 98.88 352 VAL B CA 1
ATOM 6041 C C . VAL B 1 352 ? 6.133 -16.406 -10.68 1 98.88 352 VAL B C 1
ATOM 6043 O O . VAL B 1 352 ? 5.797 -15.289 -11.086 1 98.88 352 VAL B O 1
ATOM 6046 N N . SER B 1 353 ? 6.43 -16.672 -9.438 1 98.94 353 SER B N 1
ATOM 6047 C CA . SER B 1 353 ? 6.395 -15.633 -8.414 1 98.94 353 SER B CA 1
ATOM 6048 C C . SER B 1 353 ? 7.797 -15.305 -7.91 1 98.94 353 SER B C 1
ATOM 6050 O O . SER B 1 353 ? 8.633 -16.188 -7.754 1 98.94 353 SER B O 1
ATOM 6052 N N . TYR B 1 354 ? 8.023 -14.055 -7.738 1 98.94 354 TYR B N 1
ATOM 6053 C CA . TYR B 1 354 ? 9.297 -13.516 -7.285 1 98.94 354 TYR B CA 1
ATOM 6054 C C . TYR B 1 354 ? 9.109 -12.578 -6.098 1 98.94 354 TYR B C 1
ATOM 6056 O O . TYR B 1 354 ? 8.008 -12.047 -5.887 1 98.94 354 TYR B O 1
ATOM 6064 N N . PHE B 1 355 ? 10.141 -12.406 -5.297 1 98.88 355 PHE B N 1
ATOM 6065 C CA . PHE B 1 355 ? 10.117 -11.422 -4.223 1 98.88 355 PHE B CA 1
ATOM 6066 C C . PHE B 1 355 ? 11.484 -10.758 -4.07 1 98.88 355 PHE B C 1
ATOM 6068 O O . PHE B 1 355 ? 12.492 -11.281 -4.547 1 98.88 355 PHE B O 1
ATOM 6075 N N . ALA B 1 356 ? 11.477 -9.562 -3.557 1 98.56 356 ALA B N 1
ATOM 6076 C CA . ALA B 1 356 ? 12.727 -8.859 -3.283 1 98.56 356 ALA B CA 1
ATOM 6077 C C . ALA B 1 356 ? 13.508 -9.539 -2.158 1 98.56 356 ALA B C 1
ATOM 6079 O O . ALA B 1 356 ? 12.93 -9.898 -1.128 1 98.56 356 ALA B O 1
ATOM 6080 N N . ASP B 1 357 ? 14.766 -9.688 -2.344 1 98.25 357 ASP B N 1
ATOM 6081 C CA . ASP B 1 357 ? 15.633 -10.242 -1.311 1 98.25 357 ASP B CA 1
ATOM 6082 C C . ASP B 1 357 ? 15.539 -9.43 -0.021 1 98.25 357 ASP B C 1
ATOM 6084 O O . ASP B 1 357 ? 15.383 -8.203 -0.06 1 98.25 357 ASP B O 1
ATOM 6088 N N . GLY B 1 358 ? 15.602 -10.156 1.123 1 96.5 358 GLY B N 1
ATOM 6089 C CA . GLY B 1 358 ? 15.562 -9.484 2.412 1 96.5 358 GLY B CA 1
ATOM 6090 C C . GLY B 1 358 ? 14.258 -9.703 3.158 1 96.5 358 GLY B C 1
ATOM 6091 O O . GLY B 1 358 ? 14.148 -9.375 4.344 1 96.5 358 GLY B O 1
ATOM 6092 N N . ALA B 1 359 ? 13.234 -10.297 2.479 1 97.44 359 ALA B N 1
ATOM 6093 C CA . ALA B 1 359 ? 11.977 -10.594 3.16 1 97.44 359 ALA B CA 1
ATOM 6094 C C . ALA B 1 359 ? 12.195 -11.586 4.301 1 97.44 359 ALA B C 1
ATOM 6096 O O . ALA B 1 359 ? 13.039 -12.484 4.199 1 97.44 359 ALA B O 1
ATOM 6097 N N . LYS B 1 360 ? 11.414 -11.453 5.32 1 96.62 360 LYS B N 1
ATOM 6098 C CA . LYS B 1 360 ? 11.539 -12.328 6.48 1 96.62 360 LYS B CA 1
ATOM 6099 C C . LYS B 1 360 ? 10.414 -13.367 6.508 1 96.62 360 LYS B C 1
ATOM 6101 O O . LYS B 1 360 ? 9.336 -13.133 5.957 1 96.62 360 LYS B O 1
ATOM 6106 N N . VAL B 1 361 ? 10.727 -14.477 7.141 1 97.75 361 VAL B N 1
ATOM 6107 C CA . VAL B 1 361 ? 9.688 -15.461 7.418 1 97.75 361 VAL B CA 1
ATOM 6108 C C . VAL B 1 361 ? 8.664 -14.867 8.383 1 97.75 361 VAL B C 1
ATOM 6110 O O . VAL B 1 361 ? 9.031 -14.25 9.383 1 97.75 361 VAL B O 1
ATOM 6113 N N . LEU B 1 362 ? 7.445 -15.016 8.109 1 95.81 362 LEU B N 1
ATOM 6114 C CA . LEU B 1 362 ? 6.348 -14.453 8.891 1 95.81 362 LEU B CA 1
ATOM 6115 C C . LEU B 1 362 ? 6.41 -14.922 10.336 1 95.81 362 LEU B C 1
ATOM 6117 O O . LEU B 1 362 ? 6.48 -16.125 10.602 1 95.81 362 LEU B O 1
ATOM 6121 N N . ALA B 1 363 ? 6.434 -13.961 11.25 1 92.06 363 ALA B N 1
ATOM 6122 C CA . ALA B 1 363 ? 6.328 -14.266 12.68 1 92.06 363 ALA B CA 1
ATOM 6123 C C . ALA B 1 363 ? 4.871 -14.398 13.109 1 92.06 363 ALA B C 1
ATOM 6125 O O . ALA B 1 363 ? 4.039 -13.555 12.766 1 92.06 363 ALA B O 1
ATOM 6126 N N . THR B 1 364 ? 4.586 -15.406 13.914 1 90.75 364 THR B N 1
ATOM 6127 C CA . THR B 1 364 ? 3.184 -15.703 14.172 1 90.75 364 THR B CA 1
ATOM 6128 C C . THR B 1 364 ? 2.811 -15.344 15.609 1 90.75 364 THR B C 1
ATOM 6130 O O . THR B 1 364 ? 1.641 -15.422 15.992 1 90.75 364 THR B O 1
ATOM 6133 N N . ARG B 1 365 ? 3.717 -14.859 16.406 1 89 365 ARG B N 1
ATOM 6134 C CA . ARG B 1 365 ? 3.477 -14.617 17.828 1 89 365 ARG B CA 1
ATOM 6135 C C . ARG B 1 365 ? 2.318 -13.641 18.031 1 89 365 ARG B C 1
ATOM 6137 O O . ARG B 1 365 ? 1.491 -13.828 18.922 1 89 365 ARG B O 1
ATOM 6144 N N . HIS B 1 366 ? 2.201 -12.594 17.266 1 91.44 366 HIS B N 1
ATOM 6145 C CA . HIS B 1 366 ? 1.19 -11.555 17.438 1 91.44 366 HIS B CA 1
ATOM 6146 C C . HIS B 1 366 ? 0.329 -11.422 16.188 1 91.44 366 HIS B C 1
ATOM 6148 O O . HIS B 1 366 ? -0.08 -10.312 15.82 1 91.44 366 HIS B O 1
ATOM 6154 N N . THR B 1 367 ? 0.186 -12.469 15.492 1 92.62 367 THR B N 1
ATOM 6155 C CA . THR B 1 367 ? -0.639 -12.414 14.289 1 92.62 367 THR B CA 1
ATOM 6156 C C . THR B 1 367 ? -2.121 -12.422 14.648 1 92.62 367 THR B C 1
ATOM 6158 O O . THR B 1 367 ? -2.518 -13 15.664 1 92.62 367 THR B O 1
ATOM 6161 N N . ARG B 1 368 ? -2.889 -11.797 13.812 1 93.5 368 ARG B N 1
ATOM 6162 C CA . ARG B 1 368 ? -4.336 -11.766 14 1 93.5 368 ARG B CA 1
ATOM 6163 C C . ARG B 1 368 ? -5.031 -12.758 13.078 1 93.5 368 ARG B C 1
ATOM 6165 O O . ARG B 1 368 ? -6.254 -12.898 13.117 1 93.5 368 ARG B O 1
ATOM 6172 N N . ARG B 1 369 ? -4.258 -13.383 12.195 1 91.56 369 ARG B N 1
ATOM 6173 C CA . ARG B 1 369 ? -4.793 -14.336 11.227 1 91.56 369 ARG B CA 1
ATOM 6174 C C . ARG B 1 369 ? -3.787 -15.445 10.93 1 91.56 369 ARG B C 1
ATOM 6176 O O . ARG B 1 369 ? -2.584 -15.273 11.141 1 91.56 369 ARG B O 1
ATOM 6183 N N . LYS B 1 370 ? -4.395 -16.516 10.484 1 89.94 370 LYS B N 1
ATOM 6184 C CA . LYS B 1 370 ? -3.557 -17.656 10.141 1 89.94 370 LYS B CA 1
ATOM 6185 C C . LYS B 1 370 ? -3.254 -17.688 8.648 1 89.94 370 LYS B C 1
ATOM 6187 O O . LYS B 1 370 ? -4.109 -17.344 7.828 1 89.94 370 LYS B O 1
ATOM 6192 N N . LEU B 1 371 ? -2.064 -18.125 8.43 1 90.81 371 LEU B N 1
ATOM 6193 C CA . LEU B 1 371 ? -1.665 -18.359 7.047 1 90.81 371 LEU B CA 1
ATOM 6194 C C . LEU B 1 371 ? -2.537 -19.438 6.406 1 90.81 371 LEU B C 1
ATOM 6196 O O . LEU B 1 371 ? -2.783 -20.484 7.012 1 90.81 371 LEU B O 1
ATOM 6200 N N . GLN B 1 372 ? -3.002 -19.141 5.215 1 87 372 GLN B N 1
ATOM 6201 C CA . GLN B 1 372 ? -3.691 -20.188 4.461 1 87 372 GLN B CA 1
ATOM 6202 C C . GLN B 1 372 ? -2.711 -21.234 3.947 1 87 372 GLN B C 1
ATOM 6204 O O . GLN B 1 372 ? -1.776 -20.906 3.209 1 87 372 GLN B O 1
ATOM 6209 N N . ASP B 1 373 ? -2.881 -22.406 4.262 1 84.81 373 ASP B N 1
ATOM 6210 C CA . ASP B 1 373 ? -1.84 -23.406 4.051 1 84.81 373 ASP B CA 1
ATOM 6211 C C . ASP B 1 373 ? -2.088 -24.203 2.764 1 84.81 373 ASP B C 1
ATOM 6213 O O . ASP B 1 373 ? -1.493 -25.25 2.553 1 84.81 373 ASP B O 1
ATOM 6217 N N . GLU B 1 374 ? -2.916 -23.719 1.941 1 84.69 374 GLU B N 1
ATOM 6218 C CA . GLU B 1 374 ? -3.223 -24.375 0.681 1 84.69 374 GLU B CA 1
ATOM 6219 C C . GLU B 1 374 ? -1.958 -24.625 -0.14 1 84.69 374 GLU B C 1
ATOM 6221 O O . GLU B 1 374 ? -1.852 -25.625 -0.85 1 84.69 374 GLU B O 1
ATOM 6226 N N . ASP B 1 375 ? -1.009 -23.734 0.009 1 91.06 375 ASP B N 1
ATOM 6227 C CA . ASP B 1 375 ? 0.205 -23.828 -0.795 1 91.06 375 ASP B CA 1
ATOM 6228 C C . ASP B 1 375 ? 1.359 -24.422 0.018 1 91.06 375 ASP B C 1
ATOM 6230 O O . ASP B 1 375 ? 2.525 -24.266 -0.35 1 91.06 375 ASP B O 1
ATOM 6234 N N . GLY B 1 376 ? 1.012 -25.109 1.06 1 92.06 376 GLY B N 1
ATOM 6235 C CA . GLY B 1 376 ? 2.035 -25.703 1.901 1 92.06 376 GLY B CA 1
ATOM 6236 C C . GLY B 1 376 ? 2.971 -26.625 1.141 1 92.06 376 GLY B C 1
ATOM 6237 O O . GLY B 1 376 ? 4.172 -26.656 1.409 1 92.06 376 GLY B O 1
ATOM 6238 N N . TRP B 1 377 ? 2.422 -27.328 0.128 1 91 377 TRP B N 1
ATOM 6239 C CA . TRP B 1 377 ? 3.201 -28.25 -0.691 1 91 377 TRP B CA 1
ATOM 6240 C C . TRP B 1 377 ? 4.352 -27.531 -1.383 1 91 377 TRP B C 1
ATOM 6242 O O . TRP B 1 377 ? 5.387 -28.125 -1.679 1 91 377 TRP B O 1
ATOM 6252 N N . SER B 1 378 ? 4.137 -26.297 -1.59 1 94.25 378 SER B N 1
ATOM 6253 C CA . SER B 1 378 ? 5.117 -25.516 -2.33 1 94.25 378 SER B CA 1
ATOM 6254 C C . SER B 1 378 ? 6.27 -25.078 -1.432 1 94.25 378 SER B C 1
ATOM 6256 O O . SER B 1 378 ? 7.43 -25.094 -1.846 1 94.25 378 SER B O 1
ATOM 6258 N N . TYR B 1 379 ? 5.992 -24.719 -0.18 1 97.06 379 TYR B N 1
ATOM 6259 C CA . TYR B 1 379 ? 7.02 -23.984 0.553 1 97.06 379 TYR B CA 1
ATOM 6260 C C . TYR B 1 379 ? 7.508 -24.781 1.755 1 97.06 379 TYR B C 1
ATOM 6262 O O . TYR B 1 379 ? 8.484 -24.406 2.406 1 97.06 379 TYR B O 1
ATOM 6270 N N . GLN B 1 380 ? 6.98 -25.922 2.07 1 95.25 380 GLN B N 1
ATOM 6271 C CA . GLN B 1 380 ? 7.336 -26.656 3.279 1 95.25 380 GLN B CA 1
ATOM 6272 C C . GLN B 1 380 ? 8.812 -27.062 3.264 1 95.25 380 GLN B C 1
ATOM 6274 O O . GLN B 1 380 ? 9.469 -27.078 4.309 1 95.25 380 GLN B O 1
ATOM 6279 N N . ALA B 1 381 ? 9.258 -27.406 2.104 1 95.88 381 ALA B N 1
ATOM 6280 C CA . ALA B 1 381 ? 10.617 -27.922 1.979 1 95.88 381 ALA B CA 1
ATOM 6281 C C . ALA B 1 381 ? 11.633 -26.891 2.479 1 95.88 381 ALA B C 1
ATOM 6283 O O . ALA B 1 381 ? 12.641 -27.266 3.094 1 95.88 381 ALA B O 1
ATOM 6284 N N . TRP B 1 382 ? 11.398 -25.625 2.25 1 97.44 382 TRP B N 1
ATOM 6285 C CA . TRP B 1 382 ? 12.359 -24.625 2.727 1 97.44 382 TRP B CA 1
ATOM 6286 C C . TRP B 1 382 ? 11.891 -24 4.035 1 97.44 382 TRP B C 1
ATOM 6288 O O . TRP B 1 382 ? 12.703 -23.578 4.852 1 97.44 382 TRP B O 1
ATOM 6298 N N . ARG B 1 383 ? 10.625 -23.969 4.238 1 97.31 383 ARG B N 1
ATOM 6299 C CA . ARG B 1 383 ? 10.078 -23.328 5.43 1 97.31 383 ARG B CA 1
ATOM 6300 C C . ARG B 1 383 ? 10.523 -24.047 6.695 1 97.31 383 ARG B C 1
ATOM 6302 O O . ARG B 1 383 ? 10.75 -23.422 7.73 1 97.31 383 ARG B O 1
ATOM 6309 N N . LYS B 1 384 ? 10.641 -25.328 6.645 1 96.56 384 LYS B N 1
ATOM 6310 C CA . LYS B 1 384 ? 11 -26.141 7.809 1 96.56 384 LYS B CA 1
ATOM 6311 C C . LYS B 1 384 ? 12.422 -25.828 8.266 1 96.56 384 LYS B C 1
ATOM 6313 O O . LYS B 1 384 ? 12.773 -26.062 9.43 1 96.56 384 LY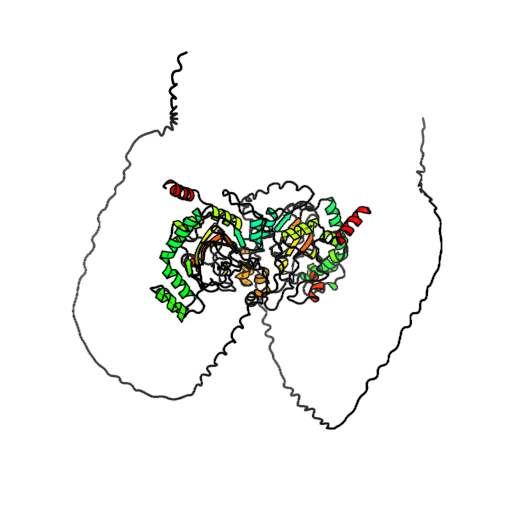S B O 1
ATOM 6318 N N . ASP B 1 385 ? 13.195 -25.297 7.387 1 98 385 ASP B N 1
ATOM 6319 C CA . ASP B 1 385 ? 14.609 -25.047 7.684 1 98 385 ASP B CA 1
ATOM 6320 C C . ASP B 1 385 ? 14.828 -23.641 8.211 1 98 385 ASP B C 1
ATOM 6322 O O . ASP B 1 385 ? 15.938 -23.281 8.609 1 98 385 ASP B O 1
ATOM 6326 N N . LEU B 1 386 ? 13.836 -22.828 8.195 1 97.94 386 LEU B N 1
ATOM 6327 C CA . LEU B 1 386 ? 13.984 -21.422 8.578 1 97.94 386 LEU B CA 1
ATOM 6328 C C . LEU B 1 386 ? 13.109 -21.094 9.773 1 97.94 386 LEU B C 1
ATOM 6330 O O . LEU B 1 386 ? 11.969 -21.547 9.867 1 97.94 386 LEU B O 1
ATOM 6334 N N . LYS B 1 387 ? 13.656 -20.266 10.688 1 96.94 387 LYS B N 1
ATOM 6335 C CA . LYS B 1 387 ? 12.906 -19.812 11.852 1 96.94 387 LYS B CA 1
ATOM 6336 C C . LYS B 1 387 ? 12.062 -18.578 11.523 1 96.94 387 LYS B C 1
ATOM 6338 O O . LYS B 1 387 ? 12.391 -17.828 10.609 1 96.94 387 LYS B O 1
ATOM 6343 N N . GLU B 1 388 ? 11.039 -18.438 12.305 1 95.19 388 GLU B N 1
ATOM 6344 C CA . GLU B 1 388 ? 10.227 -17.234 12.18 1 95.19 388 GLU B CA 1
ATOM 6345 C C . GLU B 1 388 ? 11.062 -15.977 12.406 1 95.19 388 GLU B C 1
ATOM 6347 O O . GLU B 1 388 ? 11.938 -15.953 13.281 1 95.19 388 GLU B O 1
ATOM 6352 N N . GLY B 1 389 ? 10.797 -14.938 11.594 1 93.5 389 GLY B N 1
ATOM 6353 C CA . GLY B 1 389 ? 11.492 -13.672 11.742 1 93.5 389 GLY B CA 1
ATOM 6354 C C . GLY B 1 389 ? 12.844 -13.648 11.047 1 93.5 389 GLY B C 1
ATOM 6355 O O . GLY B 1 389 ? 13.438 -12.586 10.867 1 93.5 389 GLY B O 1
ATOM 6356 N N . GLN B 1 390 ? 13.281 -14.773 10.617 1 96.12 390 GLN B N 1
ATOM 6357 C CA . GLN B 1 390 ? 14.555 -14.859 9.906 1 96.12 390 GLN B CA 1
ATOM 6358 C C . GLN B 1 390 ? 14.406 -14.445 8.445 1 96.12 390 GLN B C 1
ATOM 6360 O O . GLN B 1 390 ? 13.344 -14.656 7.848 1 96.12 390 GLN B O 1
ATOM 6365 N N . VAL B 1 391 ? 15.492 -13.836 7.938 1 97.38 391 VAL B N 1
ATOM 6366 C CA . VAL B 1 391 ? 15.492 -13.508 6.516 1 97.38 391 VAL B CA 1
ATOM 6367 C C . VAL B 1 391 ? 15.383 -14.789 5.691 1 97.38 391 VAL B C 1
ATOM 6369 O O . VAL B 1 391 ? 16.078 -15.773 5.969 1 97.38 391 VAL B O 1
ATOM 6372 N N . ALA B 1 392 ? 14.547 -14.828 4.684 1 98.38 392 ALA B N 1
ATOM 6373 C CA . ALA B 1 392 ? 14.258 -16.016 3.883 1 98.38 392 ALA B CA 1
ATOM 6374 C C . ALA B 1 392 ? 15.359 -16.266 2.857 1 98.38 392 ALA B C 1
ATOM 6376 O O . ALA B 1 392 ? 15.188 -15.977 1.67 1 98.38 392 ALA B O 1
ATOM 6377 N N . ARG B 1 393 ? 16.422 -16.781 3.346 1 98.12 393 ARG B N 1
ATOM 6378 C CA . ARG B 1 393 ? 17.531 -17.219 2.506 1 98.12 393 ARG B CA 1
ATOM 6379 C C . ARG B 1 393 ? 17.656 -18.734 2.529 1 98.12 393 ARG B C 1
ATOM 6381 O O . ARG B 1 393 ? 17.891 -19.328 3.586 1 98.12 393 ARG B O 1
ATOM 6388 N N . HIS B 1 394 ? 17.484 -19.297 1.42 1 98.31 394 HIS B N 1
ATOM 6389 C CA . HIS B 1 394 ? 17.5 -20.75 1.259 1 98.31 394 HIS B CA 1
ATOM 6390 C C . HIS B 1 394 ? 17.828 -21.141 -0.178 1 98.31 394 HIS B C 1
ATOM 6392 O O . HIS B 1 394 ? 17.469 -20.422 -1.117 1 98.31 394 HIS B O 1
ATOM 6398 N N . PRO B 1 395 ? 18.484 -22.297 -0.41 1 97.56 395 PRO B N 1
ATOM 6399 C CA . PRO B 1 395 ? 18.812 -22.734 -1.771 1 97.56 395 PRO B CA 1
ATOM 6400 C C . PRO B 1 395 ? 17.578 -22.906 -2.65 1 97.56 395 PRO B C 1
ATOM 6402 O O . PRO B 1 395 ? 17.656 -22.734 -3.871 1 97.56 395 PRO B O 1
ATOM 6405 N N . LEU B 1 396 ? 16.438 -23.234 -2.066 1 98.19 396 LEU B N 1
ATOM 6406 C CA . LEU B 1 396 ? 15.203 -23.406 -2.816 1 98.19 396 LEU B CA 1
ATOM 6407 C C . LEU B 1 396 ? 14.547 -22.047 -3.096 1 98.19 396 LEU B C 1
ATOM 6409 O O . LEU B 1 396 ? 13.508 -21.984 -3.754 1 98.19 396 LEU B O 1
ATOM 6413 N N . LEU B 1 397 ? 15.141 -21 -2.551 1 98.44 397 LEU B N 1
ATOM 6414 C CA . LEU B 1 397 ? 14.781 -19.609 -2.846 1 98.44 397 LEU B CA 1
ATOM 6415 C C . LEU B 1 397 ? 15.961 -18.875 -3.459 1 98.44 397 LEU B C 1
ATOM 6417 O O . LEU B 1 397 ? 16.484 -17.922 -2.861 1 98.44 397 LEU B O 1
ATOM 6421 N N . PRO B 1 398 ? 16.312 -19.234 -4.625 1 97.94 398 PRO B N 1
ATOM 6422 C CA . PRO B 1 398 ? 17.562 -18.703 -5.195 1 97.94 398 PRO B CA 1
ATOM 6423 C C . PRO B 1 398 ? 17.453 -17.234 -5.602 1 97.94 398 PRO B C 1
ATOM 6425 O O . PRO B 1 398 ? 16.375 -16.781 -6 1 97.94 398 PRO B O 1
ATOM 6428 N N . VAL B 1 399 ? 18.547 -16.5 -5.496 1 98.12 399 VAL B N 1
ATOM 6429 C CA . VAL B 1 399 ? 18.656 -15.188 -6.102 1 98.12 399 VAL B CA 1
ATOM 6430 C C . VAL B 1 399 ? 18.781 -15.32 -7.617 1 98.12 399 VAL B C 1
ATOM 6432 O O . VAL B 1 399 ? 19.672 -16.016 -8.109 1 98.12 399 VAL B O 1
ATOM 6435 N N . VAL B 1 400 ? 17.938 -14.68 -8.32 1 98 400 VAL B N 1
ATOM 6436 C CA . VAL B 1 400 ? 17.922 -14.867 -9.766 1 98 400 VAL B CA 1
ATOM 6437 C C . VAL B 1 400 ? 18.219 -13.539 -10.469 1 98 400 VAL B C 1
ATOM 6439 O O . VAL B 1 400 ? 18.359 -13.5 -11.688 1 98 400 VAL B O 1
ATOM 6442 N N . TYR B 1 401 ? 18.219 -12.477 -9.75 1 96.5 401 TYR B N 1
ATOM 6443 C CA . TYR B 1 401 ? 18.562 -11.148 -10.266 1 96.5 401 TYR B CA 1
ATOM 6444 C C . TYR B 1 401 ? 19.438 -10.391 -9.273 1 96.5 401 TYR B C 1
ATOM 6446 O O . TYR B 1 401 ? 19.141 -10.352 -8.078 1 96.5 401 TYR B O 1
ATOM 6454 N N . PRO B 1 402 ? 20.672 -9.688 -9.602 1 94.88 402 PRO B N 1
ATOM 6455 C CA . PRO B 1 402 ? 21.125 -9.602 -10.992 1 94.88 402 PRO B CA 1
ATOM 6456 C C . PRO B 1 402 ? 21.641 -10.938 -11.523 1 94.88 402 PRO B C 1
ATOM 6458 O O . PRO B 1 402 ? 21.953 -11.836 -10.742 1 94.88 402 PRO B O 1
ATOM 6461 N N . ILE B 1 403 ? 21.531 -10.953 -12.844 1 84.62 403 ILE B N 1
ATOM 6462 C CA . ILE B 1 403 ? 21.953 -12.172 -13.523 1 84.62 403 ILE B CA 1
ATOM 6463 C C . ILE B 1 403 ? 23.484 -12.289 -13.445 1 84.62 403 ILE B C 1
ATOM 6465 O O . ILE B 1 403 ? 24.203 -11.32 -13.719 1 84.62 403 ILE B O 1
ATOM 6469 N N . THR B 1 404 ? 23.969 -13.156 -12.664 1 69.25 404 THR B N 1
ATOM 6470 C CA . THR B 1 404 ? 25.422 -13.32 -12.594 1 69.25 404 THR B CA 1
ATOM 6471 C C . THR B 1 404 ? 25.953 -13.969 -13.867 1 69.25 404 THR B C 1
ATOM 6473 O O . THR B 1 404 ? 25.266 -14.758 -14.508 1 69.25 404 THR B O 1
ATOM 6476 N N . ILE B 1 405 ? 27.047 -13.383 -14.453 1 55.09 405 ILE B N 1
ATOM 6477 C CA . ILE B 1 405 ? 27.766 -13.766 -15.664 1 55.09 405 ILE B CA 1
ATOM 6478 C C . ILE B 1 405 ? 27.953 -15.281 -15.703 1 55.09 405 ILE B C 1
ATOM 6480 O O . ILE B 1 405 ? 27.891 -15.891 -16.766 1 55.09 405 ILE B O 1
ATOM 6484 N N . ASP B 1 406 ? 28.203 -15.945 -14.773 1 49.5 406 ASP B N 1
ATOM 6485 C CA . ASP B 1 406 ? 28.438 -17.375 -14.945 1 49.5 406 ASP B CA 1
ATOM 6486 C C . ASP B 1 406 ? 27.188 -18.078 -15.469 1 49.5 406 ASP B C 1
ATOM 6488 O O . ASP B 1 406 ? 27.281 -19.031 -16.234 1 49.5 406 ASP B O 1
ATOM 6492 N N . ASP B 1 407 ? 26.109 -17.656 -15.32 1 46.06 407 ASP B N 1
ATOM 6493 C CA . ASP B 1 407 ? 24.844 -18.234 -15.75 1 46.06 407 ASP B CA 1
ATOM 6494 C C . ASP B 1 407 ? 24.547 -17.875 -17.203 1 46.06 407 ASP B C 1
ATOM 6496 O O . ASP B 1 407 ? 23.906 -18.656 -17.922 1 46.06 407 ASP B O 1
ATOM 6500 N N . SER B 1 408 ? 24.953 -16.719 -17.734 1 43.5 408 SER B N 1
ATOM 6501 C CA . SER B 1 408 ? 24.797 -16.312 -19.141 1 43.5 408 SER B CA 1
ATOM 6502 C C . SER B 1 408 ? 25.641 -17.188 -20.062 1 43.5 408 SER B C 1
ATOM 6504 O O . SER B 1 408 ? 25.297 -17.359 -21.234 1 43.5 408 SER B O 1
ATOM 6506 N N . LYS B 1 409 ? 26.766 -17.594 -19.719 1 45.78 409 LYS B N 1
ATOM 6507 C CA . LYS B 1 409 ? 27.594 -18.453 -20.562 1 45.78 409 LYS B CA 1
ATOM 6508 C C . LYS B 1 409 ? 26.953 -19.812 -20.766 1 45.78 409 LYS B C 1
ATOM 6510 O O . LYS B 1 409 ? 27.219 -20.5 -21.766 1 45.78 409 LYS B O 1
ATOM 6515 N N . GLN B 1 410 ? 26.297 -20.172 -19.812 1 38.06 410 GLN B N 1
ATOM 6516 C CA . GLN B 1 410 ? 25.609 -21.453 -19.969 1 38.06 410 GLN B CA 1
ATOM 6517 C C . GLN B 1 410 ? 24.422 -21.312 -20.922 1 38.06 410 GLN B C 1
ATOM 6519 O O . GLN B 1 410 ? 24.078 -22.25 -21.656 1 38.06 410 GLN B O 1
ATOM 6524 N N . GLN B 1 411 ? 23.797 -20.188 -20.984 1 44.41 411 GLN B N 1
ATOM 6525 C CA . GLN B 1 411 ? 22.672 -19.969 -21.875 1 44.41 411 GLN B CA 1
ATOM 6526 C C . GLN B 1 411 ? 23.141 -19.781 -23.312 1 44.41 411 GLN B C 1
ATOM 6528 O O . GLN B 1 411 ? 22.484 -20.234 -24.25 1 44.41 411 GLN B O 1
ATOM 6533 N N . ARG B 1 412 ? 24.281 -19.125 -23.641 1 42.34 412 ARG B N 1
ATOM 6534 C CA . ARG B 1 412 ? 24.844 -18.953 -24.969 1 42.34 412 ARG B CA 1
ATOM 6535 C C . ARG B 1 412 ? 25.438 -20.266 -25.484 1 42.34 412 ARG B C 1
ATOM 6537 O O . ARG B 1 412 ? 25.531 -20.484 -26.688 1 42.34 412 ARG B O 1
ATOM 6544 N N . ARG B 1 413 ? 26.062 -21.016 -24.609 1 41.72 413 ARG B N 1
ATOM 6545 C CA . ARG B 1 413 ? 26.656 -22.266 -25.062 1 41.72 413 ARG B CA 1
ATOM 6546 C C . ARG B 1 413 ? 25.594 -23.266 -25.484 1 41.72 413 ARG B C 1
ATOM 6548 O O . ARG B 1 413 ? 25.875 -24.203 -26.25 1 41.72 413 ARG B O 1
ATOM 6555 N N . GLY B 1 414 ? 24.5 -23.125 -24.938 1 36.16 414 GLY B N 1
ATOM 6556 C CA . GLY B 1 414 ? 23.422 -24.016 -25.359 1 36.16 414 GLY B CA 1
ATOM 6557 C C . GLY B 1 414 ? 22.859 -23.641 -26.719 1 36.16 414 GLY B C 1
ATOM 6558 O O . GLY B 1 414 ? 22.219 -24.469 -27.375 1 36.16 414 GLY B O 1
ATOM 6559 N N . THR B 1 415 ? 22.906 -22.328 -27.156 1 41.75 415 THR B N 1
ATOM 6560 C CA . THR B 1 415 ? 22.391 -21.953 -28.469 1 41.75 415 THR B CA 1
ATOM 6561 C C . THR B 1 415 ? 23.422 -22.281 -29.547 1 41.75 415 THR B C 1
ATOM 6563 O O . THR B 1 415 ? 23.078 -22.344 -30.734 1 41.75 415 THR B O 1
ATOM 6566 N N . LYS B 1 416 ? 24.797 -22.312 -29.344 1 38.88 416 LYS B N 1
ATOM 6567 C CA . LYS B 1 416 ? 25.734 -22.531 -30.453 1 38.88 416 LYS B CA 1
ATOM 6568 C C . LYS B 1 416 ? 25.812 -24 -30.828 1 38.88 416 LYS B C 1
ATOM 6570 O O . LYS B 1 416 ? 26.484 -24.375 -31.797 1 38.88 416 LYS B O 1
ATOM 6575 N N . LYS B 1 417 ? 25.5 -24.875 -29.844 1 37.59 417 LYS B N 1
ATOM 6576 C CA . LYS B 1 417 ? 25.719 -26.234 -30.359 1 37.59 417 LYS B CA 1
ATOM 6577 C C . LYS B 1 417 ? 24.547 -26.672 -31.25 1 37.59 417 LYS B C 1
ATOM 6579 O O . LYS B 1 417 ? 24.5 -27.828 -31.672 1 37.59 417 LYS B O 1
ATOM 6584 N N . LYS B 1 418 ? 23.5 -25.797 -31.406 1 30.08 418 LYS B N 1
ATOM 6585 C CA . LYS B 1 418 ? 22.688 -26.328 -32.5 1 30.08 418 LYS B CA 1
ATOM 6586 C C . LYS B 1 418 ? 23.047 -25.688 -33.812 1 30.08 418 LYS B C 1
ATOM 6588 O O . LYS B 1 418 ? 23.25 -24.469 -33.906 1 30.08 418 LYS B O 1
#

Foldseek 3Di:
DDDDDDDPPPCPCPPCPCPPPDDDYDDDPDPPPDDDDDDDDPPDDDDDDDDDDDDDDYDDDDDDDDDDDDDDDPPPPPVPPPDDPPPPPPPDPDPPDPPDDPCPPPPPPPDDPPPQPDDDPVQLVQCVQFFKDKDAQLDDPVVLVLLLCQVVVLCVVCVLVQLLLQCVVFAPPDRSVVDDDSVRSVVCCVVRGNDFAAKTKDKASLVVGVSNVCVLLPQSVVVRLCSSLVAQWKWWQMKMKIKAFAPHFKFDKDFQVLQPQWDDQRKKKKKAWSAWAAQQAKFKKWQTRQSPPVVQVVPDAPVSNVDCVVVPGDIDTDHGRHHNMIMMGGRRIIMMIGHGHNDDGMTIIMMIMMGHFFIFGADDPPDRDDRDNSCVVHCVVQVVVDDGRHGRDDPSTDTSPPPDVVVVVVVVVVVVVD/DDDDDDDDDPDPDPDDDDDDDDDDYDDDDDDDDDDDDDDDDDDDDDDDDYDDDDDDDDDDDPDDDDDDDDDDDPPPPVVPPPDPPDPPPPPDPDPPDPPDDPCPPPPPPPPDDPPQPDDDPVQLVQCVQFFKDKDAQLDDPVVLVLLLVQVVVLCVVCVLVQLLLQCVVFAPPDRSVVDDDSVRSVVSCVVRGNDFAAKTKDKASLVVGVSNVCVLLPQSVVVRLCSSLVAQWKWWQMKMKIKAFAPHFKFDKDFQVLQPQWDDQRKKKKKAWSAWAAQQAKFKKWQTRQSPPVVQVVPDAPVSNVDCVVVPGDIDTDHGRHHNMMMMGGRRIIMMIGHGHNDDGMTIIMMIMMGHFFIFGADDPPDRDDRDNSCVVHCVVQVVVDDGRHGRDDPSTDTSPPPDVVVVVVVVVVVVVD

Nearest PDB structures (foldseek):
  5equ-assembly3_C  TM=7.303E-01  e=2.760E-18  Streptomyces nogalater
  8h7v-assembly1_A  TM=7.580E-01  e=4.247E-13  uncultured bacterium esnapd13
  3emr-assembly1_A  TM=7.360E-01  e=5.405E-13  Virgibacillus salexigens
  7dt0-assembly2_E  TM=7.362E-01  e=5.405E-13  uncultured bacterium esnapd13
  7dt0-assembly2_B  TM=7.143E-01  e=5.350E-12  uncultured bacterium esnapd13

pLDDT: mean 72.53, std 33.74, range [14.03, 98.94]

InterPro domains:
  IPR008775 Phytanoyl-CoA dioxygenase-like [PF05721] (128-338)

Organism: Physcomitrium patens (NCBI:txid3218)

Sequence (836 aa):
MNPEDEEGDACTGDIIIHMKYRHALRGWVFVSLGLRCCVCALVIQSTHTLLGRGAMAASHYCALSLSPILSSRYHRYCVVPHSLPPCSALSPPSPRRQQPCLKLGVDDQAPISPSKLHISHEQLLQFERVGHVCVRKLFDSQEMGGLISAVTDAAAREKLNAYRHRVAVLCPGVDPFSLHSIAEAETVIREQGTDELGFLQNFNLHQKSHQVRQWASHPRMLAMVAELLGAQRVRLYQDCLFQKMPGFGVTNWHSDLNMVPLDTNSFLTVWIPLRSLAKTDSSLHFASGSHRDFALAYWQNNQGMANLESRGYPVVDYPCMTLGDVSIHHGWTLHWAPGQPGTGPARAAWTVSYFADGAKVLATRHTRRKLQDEDGWSYQAWRKDLKEGQVARHPLLPVVYPITIDDSKQQRRGTKKKMNPEDEEGDACTGDIIIHMKYRHALRGWVFVSLGLRCCVCALVIQSTHTLLGRGAMAASHYCALSLSPILSSRYHRYCVVPHSLPPCSALSPPSPRRQQPCLKLGVDDQAPISPSKLHISHEQLLQFERVGHVCVRKLFDSQEMGGLISAVTDAAAREKLNAYRHRVAVLCPGVDPFSLHSIAEAETVIREQGTDELGFLQNFNLHQKSHQVRQWASHPRMLAMVAELLGAQRVRLYQDCLFQKMPGFGVTNWHSDLNMVPLDTNSFLTVWIPLRSLAKTDSSLHFASGSHRDFALAYWQNNQGMANLESRGYPVVDYPCMTLGDVSIHHGWTLHWAPGQPGTGPARAAWTVSYFADGAKVLATRHTRRKLQDEDGWSYQAWRKDLKEGQVARHPLLPVVYPITIDDSKQQRRGTKKK

Radius of gyration: 40.84 Å; Cα contacts (8 Å, |Δi|>4): 1199; chains: 2; bounding box: 133×120×151 Å

Secondary structure (DSSP, 8-state):
-----------------------------------------------------------------------------------------------------------------SS-----HHHHHHHHHHSEEEETTSS-HHHHHHHHHHHHHHHHTTHHHHHHHHHHHHSTT--GGG--SHHHHHHHHHHH-SS----EEEE-GGGT-HHHHHHHT-HHHHHHHHHHHT-SSEEEEEEEEEEE-TT--PEEEE-GGGGS-EE-S-EEEEEEESS---TTS---EEETTGGG-HHHHHHB-HHHHH--GGG-PPEEE--SPPTT-EEEEETT--EEEPPPPSSS--EEEEEEEEEETT-EEPP-TTBSSPPPGGGHHHHHHHHTTS-TTSB---TTS-EEES--HHHHHHHHHHHHT-/-----------------------------------------------------------------------------------------------------------------SS-----HHHHHHHHHHSEEEETTSS-HHHHHHHHHHHHHHHHTTHHHHHHHHHHHHSTT--GGG--SHHHHHHHHHHH-SS----EEEE-GGGT-HHHHHHHT-HHHHHHHHHHHT-SSEEEEEEEEEEE-TT--PEEEE-GGGGS-EE-S-EEEEEEESS---TTS---EEETTGGG-HHHHHHB-HHHHH--GGG-PPEEE--SPPTT-EEEEETT--EEEPPPPSSS--EEEEEEEEEETT-EEPP-TTBSSPPPGGGHHHHHHHHTTS-TTSB---TTS-EEES--HHHHHHHHHHHHT-